Protein AF-A0A6G1SHB6-F1 (afdb_monomer_lite)

pLDDT: mean 79.44, std 20.03, range [20.59, 98.56]

Foldseek 3Di:
DDDDDADDPDDVPDDDDPPPPDQPDPPDDPPVLLVVLPADQDDQDPQLVVLADPCQLNDDDDPVLVVAFAEPAVFAKAFEDAPPDQQAFWIKWWADPDDQKIKIKIWGFQCLVSQDPPGSLLVQLLLNQFWFDFQVDIRFSGDCSCRRHQRHQDAQDKHWTWMWMFIAGQVQRDTPDIDTTTYIYHHHYYHYLVRLLVLCPPPPDDDNNSVTSVSLLSSLVNLVVVQLVLQAADFAALQQKHWDFDDDPDPDPDTPIDIDGDDDDSSNSSVVSVQQVVFQVLQVLLCVQPVQQRKFKAFDQFDPVLCPVLQLQLVVVVFGADSPASNSRRVSLVPSADPVDRCVSNLSRNSVVVSGDDMFIAGNNVDDCVVDQCHHRNRSHRTGFHQRRVRGGSRNSVSSQSVCVSVVNDPDDPLSVDRVSSRVSRVSSRSSVVSSVVSRVSSLQVVLLSVLVSVQKDKAKWFFSAADQFWTWIAGRSSSDIDIGGHPPPPQWDQDPVQRWIAGNVVRDIDHGGDMWIKMWHFAPDPVDDSVVRIDIATPVVHPDDPPPPPPPPDDPPCVVVVVPPDDDPPDPPPDDDDDDDDDDDDPPVVVVVVVPPPDDPDDDDFDWFAFFDWCCVPQVDPQAAEAEQWADDPPTITGRHTATWDDDPSRYIYGDDPAHQDADDAFFKFKWFFAADDLFWTFTHRSHRGTAIEGQQLAQPDDNVRGDDDDGGWIWTWGFHDGDPPDGTYTHQADPVRHNPVTTTDQPPHWDKDFAHLVLLSLVPRPVRCPVVVLCVVFPKDWDGGSRRIITIGDPDPVSRVVVRVVSRVVRVD

Structure (mmCIF, N/CA/C/O backbone):
data_AF-A0A6G1SHB6-F1
#
_entry.id   AF-A0A6G1SHB6-F1
#
loop_
_atom_site.group_PDB
_atom_site.id
_atom_site.type_symbol
_atom_site.label_atom_id
_atom_site.label_alt_id
_atom_site.label_comp_id
_atom_site.label_asym_id
_atom_site.label_entity_id
_atom_site.label_seq_id
_atom_site.pdbx_PDB_ins_code
_atom_site.Cartn_x
_atom_site.Cartn_y
_atom_site.Cartn_z
_atom_site.occupancy
_atom_site.B_iso_or_equiv
_atom_site.auth_seq_id
_atom_site.auth_comp_id
_atom_site.auth_asym_id
_atom_site.auth_atom_id
_atom_site.pdbx_PDB_model_num
ATOM 1 N N . MET A 1 1 ? -28.016 -12.610 -24.850 1.00 22.36 1 MET A N 1
ATOM 2 C CA . MET A 1 1 ? -28.457 -11.541 -23.929 1.00 22.36 1 MET A CA 1
ATOM 3 C C . MET A 1 1 ? -27.238 -10.740 -23.490 1.00 22.36 1 MET A C 1
ATOM 5 O O . MET A 1 1 ? -26.401 -11.293 -22.800 1.00 22.36 1 MET A O 1
ATOM 9 N N . PHE A 1 2 ? -27.152 -9.515 -24.027 1.00 29.95 2 PHE A N 1
ATOM 10 C CA . PHE A 1 2 ? -26.506 -8.260 -23.586 1.00 29.95 2 PHE A CA 1
ATOM 11 C C . PHE A 1 2 ? -25.174 -8.317 -22.794 1.00 29.95 2 PHE A C 1
ATOM 13 O O . PHE A 1 2 ? -25.086 -8.972 -21.771 1.00 29.95 2 PHE A O 1
ATOM 20 N N . ALA A 1 3 ? -24.106 -7.593 -23.167 1.00 20.59 3 ALA A N 1
ATOM 21 C CA . ALA A 1 3 ? -24.120 -6.174 -23.537 1.00 20.59 3 ALA A CA 1
ATOM 22 C C . ALA A 1 3 ? -23.032 -5.724 -24.549 1.00 20.59 3 ALA A C 1
ATOM 24 O O . ALA A 1 3 ? -21.844 -5.997 -24.399 1.00 20.59 3 ALA A O 1
ATOM 25 N N . TYR A 1 4 ? -23.500 -4.950 -25.534 1.00 28.19 4 TYR A N 1
ATOM 26 C CA . TYR A 1 4 ? -22.863 -3.845 -26.271 1.00 28.19 4 TYR A CA 1
ATOM 27 C C . TYR A 1 4 ? -21.490 -3.336 -25.771 1.00 28.19 4 TYR A C 1
ATOM 29 O O . TYR A 1 4 ? -21.369 -2.974 -24.602 1.00 28.19 4 TYR A O 1
ATOM 37 N N . ARG A 1 5 ? -20.548 -3.027 -26.689 1.00 23.38 5 ARG A N 1
ATOM 38 C CA . ARG A 1 5 ? -19.664 -1.843 -26.543 1.00 23.38 5 ARG A CA 1
ATOM 39 C C . ARG A 1 5 ? -19.134 -1.298 -27.884 1.00 23.38 5 ARG A C 1
ATOM 41 O O . ARG A 1 5 ? -18.305 -1.904 -28.548 1.00 23.38 5 ARG A O 1
ATOM 48 N N . LYS A 1 6 ? -19.644 -0.106 -28.227 1.00 24.00 6 LYS A N 1
ATOM 49 C CA . LYS A 1 6 ? -19.271 0.828 -29.310 1.00 24.00 6 LYS A CA 1
ATOM 50 C C . LYS A 1 6 ? -17.780 0.830 -29.676 1.00 24.00 6 LYS A C 1
ATOM 52 O O . LYS A 1 6 ? -16.946 1.088 -28.808 1.00 24.00 6 LYS A O 1
ATOM 57 N N . ILE A 1 7 ? -17.473 0.817 -30.975 1.00 22.59 7 ILE A N 1
ATOM 58 C CA . ILE A 1 7 ? -16.237 1.435 -31.464 1.00 22.59 7 ILE A CA 1
ATOM 59 C C . ILE A 1 7 ? -16.438 2.951 -31.459 1.00 22.59 7 ILE A C 1
ATOM 61 O O . ILE A 1 7 ? -17.245 3.501 -32.210 1.00 22.59 7 ILE A O 1
ATOM 65 N N . LYS A 1 8 ? -15.730 3.646 -30.564 1.00 23.69 8 LYS A N 1
ATOM 66 C CA . LYS A 1 8 ? -15.741 5.108 -30.525 1.00 23.69 8 LYS A CA 1
ATOM 67 C C . LYS A 1 8 ? -15.000 5.639 -31.758 1.00 23.69 8 LYS A C 1
ATOM 69 O O . LYS A 1 8 ? -13.787 5.481 -31.873 1.00 23.69 8 LYS A O 1
ATOM 74 N N . ARG A 1 9 ? -15.702 6.370 -32.634 1.00 25.06 9 ARG A N 1
ATOM 75 C CA . ARG A 1 9 ? -15.088 7.541 -33.279 1.00 25.06 9 ARG A CA 1
ATOM 76 C C . ARG A 1 9 ? -14.536 8.393 -32.136 1.00 25.06 9 ARG A C 1
ATOM 78 O O . ARG A 1 9 ? -15.309 8.863 -31.306 1.00 25.06 9 ARG A O 1
ATOM 85 N N . GLY A 1 10 ? -13.217 8.523 -32.042 1.00 27.28 10 GLY A N 1
ATOM 86 C CA . GLY A 1 10 ? -12.603 9.472 -31.124 1.00 27.28 10 GLY A CA 1
ATOM 87 C C . GLY A 1 10 ? -12.922 10.879 -31.607 1.00 27.28 10 GLY A C 1
ATOM 88 O O . GLY A 1 10 ? -12.192 11.435 -32.416 1.00 27.28 10 GLY A O 1
ATOM 89 N N . SER A 1 11 ? -14.041 11.439 -31.161 1.00 26.92 11 SER A N 1
ATOM 90 C CA . SER A 1 11 ? -14.197 12.886 -31.099 1.00 26.92 11 SER A CA 1
ATOM 91 C C . SER A 1 11 ? -13.245 13.401 -30.025 1.00 26.92 11 SER A C 1
ATOM 93 O O . SER A 1 11 ? -13.089 12.757 -28.985 1.00 26.92 11 SER A O 1
ATOM 95 N N . ILE A 1 12 ? -12.629 14.559 -30.241 1.00 31.47 12 ILE A N 1
ATOM 96 C CA . ILE A 1 12 ? -11.948 15.270 -29.162 1.00 31.47 12 ILE A CA 1
ATOM 97 C C . ILE A 1 12 ? -13.024 15.613 -28.120 1.00 31.47 12 ILE A C 1
ATOM 99 O O . ILE A 1 12 ? -13.829 16.511 -28.333 1.00 31.47 12 ILE A O 1
ATOM 103 N N . ILE A 1 13 ? -13.103 14.845 -27.028 1.00 34.28 13 ILE A N 1
ATOM 104 C CA . ILE A 1 13 ? -14.095 15.063 -25.955 1.00 34.28 13 ILE A CA 1
ATOM 105 C C . ILE A 1 13 ? -13.731 16.330 -25.166 1.00 34.28 13 ILE A C 1
ATOM 107 O O . ILE A 1 13 ? -14.595 16.993 -24.598 1.00 34.28 13 ILE A O 1
ATOM 111 N N . LYS A 1 14 ? -12.438 16.677 -25.140 1.00 31.16 14 LYS A N 1
ATOM 112 C CA . LYS A 1 14 ? -11.915 17.893 -24.524 1.00 31.16 14 LYS A CA 1
ATOM 113 C C . LYS A 1 14 ? -10.560 18.225 -25.154 1.00 31.16 14 LYS A C 1
ATOM 115 O O . LYS A 1 14 ? -9.653 17.400 -25.086 1.00 31.16 14 LYS A O 1
ATOM 120 N N . VAL A 1 15 ? -10.426 19.400 -25.769 1.00 31.56 15 VAL A N 1
ATOM 121 C CA . VAL A 1 15 ? -9.109 20.015 -25.999 1.00 31.56 15 VAL A CA 1
ATOM 122 C C . VAL A 1 15 ? -8.693 20.557 -24.637 1.00 31.56 15 VAL A C 1
ATOM 124 O O . VAL A 1 15 ? -9.449 21.306 -24.020 1.00 31.56 15 VAL A O 1
ATOM 127 N N . ARG A 1 16 ? -7.568 20.097 -24.103 1.00 36.78 16 ARG A N 1
ATOM 128 C CA . ARG A 1 16 ? -6.981 20.663 -22.889 1.00 36.78 16 ARG A CA 1
ATOM 129 C C . ARG A 1 16 ? -5.653 21.244 -23.306 1.00 36.78 16 ARG A C 1
ATOM 131 O O . ARG A 1 16 ? -4.830 20.522 -23.865 1.00 36.78 16 ARG A O 1
ATOM 138 N N . ASP A 1 17 ? -5.493 22.541 -23.107 1.00 30.30 17 ASP A N 1
ATOM 139 C CA . ASP A 1 17 ? -4.290 23.212 -23.551 1.00 30.30 17 ASP A CA 1
ATOM 140 C C . ASP A 1 17 ? -3.086 22.675 -22.772 1.00 30.30 17 ASP A C 1
ATOM 142 O O . ASP A 1 17 ? -3.015 22.781 -21.547 1.00 30.30 17 ASP A O 1
ATOM 146 N N . TYR A 1 18 ? -2.106 22.143 -23.502 1.00 33.66 18 TYR A N 1
ATOM 147 C CA . TYR A 1 18 ? -0.710 22.156 -23.075 1.00 33.66 18 TYR A CA 1
ATOM 148 C C . TYR A 1 18 ? -0.234 23.616 -23.151 1.00 33.66 18 TYR A C 1
ATOM 150 O O . TYR A 1 18 ? 0.566 23.981 -24.008 1.00 33.66 18 TYR A O 1
ATOM 158 N N . LEU A 1 19 ? -0.788 24.496 -22.314 1.00 28.86 19 LEU A N 1
ATOM 159 C CA . LEU A 1 19 ? -0.203 25.818 -22.144 1.00 28.86 19 LEU A CA 1
ATOM 160 C C . LEU A 1 19 ? 1.113 25.612 -21.382 1.00 28.86 19 LEU A C 1
ATOM 162 O O . LEU A 1 19 ? 1.079 25.043 -20.285 1.00 28.86 19 LEU A O 1
ATOM 166 N N . PRO A 1 20 ? 2.274 26.049 -21.905 1.00 32.50 20 PRO A N 1
ATOM 167 C CA . PRO A 1 20 ? 3.389 26.336 -21.018 1.00 32.50 20 PRO A CA 1
ATOM 168 C C . PRO A 1 20 ? 2.848 27.315 -19.974 1.00 32.50 20 PRO A C 1
ATOM 170 O O . PRO A 1 20 ? 2.208 28.305 -20.333 1.00 32.50 20 PRO A O 1
ATOM 173 N N . ALA A 1 21 ? 2.998 26.978 -18.692 1.00 34.44 21 ALA A N 1
ATOM 174 C CA . ALA A 1 21 ? 2.520 27.817 -17.605 1.00 34.44 21 ALA A CA 1
ATOM 175 C C . ALA A 1 21 ? 2.968 29.262 -17.866 1.00 34.44 21 ALA A C 1
ATOM 177 O O . ALA A 1 21 ? 4.160 29.523 -18.047 1.00 34.44 21 ALA A O 1
ATOM 178 N N . ASN A 1 22 ? 2.009 30.191 -17.928 1.00 29.34 22 ASN A N 1
ATOM 179 C CA . ASN A 1 22 ? 2.325 31.612 -17.892 1.00 29.34 22 ASN A CA 1
ATOM 180 C C . ASN A 1 22 ? 3.237 31.845 -16.682 1.00 29.34 22 ASN A C 1
ATOM 182 O O . ASN A 1 22 ? 2.966 31.303 -15.600 1.00 29.34 22 ASN A O 1
ATOM 186 N N . LYS A 1 23 ? 4.311 32.622 -16.881 1.00 31.80 23 LYS A N 1
ATOM 187 C CA . LYS A 1 23 ? 5.242 33.048 -15.826 1.00 31.80 23 LYS A CA 1
ATOM 188 C C . LYS A 1 23 ? 4.428 33.456 -14.591 1.00 31.80 23 LYS A C 1
ATOM 190 O O . LYS A 1 23 ? 3.696 34.440 -14.650 1.00 31.80 23 LYS A O 1
ATOM 195 N N . GLY A 1 24 ? 4.483 32.647 -13.530 1.00 30.73 24 GLY A N 1
ATOM 196 C CA . GLY A 1 24 ? 3.749 32.882 -12.279 1.00 30.73 24 GLY A CA 1
ATOM 197 C C . GLY A 1 24 ? 2.725 31.819 -11.846 1.00 30.73 24 GLY A C 1
ATOM 198 O O . GLY A 1 24 ? 2.168 31.956 -10.762 1.00 30.73 24 GLY A O 1
ATOM 199 N N . THR A 1 25 ? 2.471 30.745 -12.608 1.00 31.75 25 THR A N 1
ATOM 200 C CA . THR A 1 25 ? 1.607 29.633 -12.136 1.00 31.75 25 THR A CA 1
ATOM 201 C C . THR A 1 25 ? 2.433 28.426 -11.679 1.00 31.75 25 THR A C 1
ATOM 203 O O . THR A 1 25 ? 3.223 27.907 -12.462 1.00 31.75 25 THR A O 1
ATOM 206 N N . LYS A 1 26 ? 2.240 27.964 -10.426 1.00 36.59 26 LYS A N 1
ATOM 207 C CA . LYS A 1 26 ? 2.874 26.742 -9.877 1.00 36.59 26 LYS A CA 1
ATOM 208 C C . LYS A 1 26 ? 2.750 25.583 -10.881 1.00 36.59 26 LYS A C 1
ATOM 210 O O . LYS A 1 26 ? 1.653 25.356 -11.401 1.00 36.59 26 LYS A O 1
ATOM 215 N N . TYR A 1 27 ? 3.837 24.842 -11.127 1.00 42.31 27 TYR A N 1
ATOM 216 C CA . TYR A 1 27 ? 3.857 23.646 -11.983 1.00 42.31 27 TYR A CA 1
ATOM 217 C C . TYR A 1 27 ? 2.952 22.547 -11.396 1.00 42.31 27 TYR A C 1
ATOM 219 O O . TYR A 1 27 ? 3.409 21.654 -10.693 1.00 42.31 27 TYR A O 1
ATOM 227 N N . LYS A 1 28 ? 1.643 22.604 -11.655 1.00 39.66 28 LYS A N 1
ATOM 228 C CA . LYS A 1 28 ? 0.722 21.507 -11.331 1.00 39.66 28 LYS A CA 1
ATOM 229 C C . LYS A 1 28 ? 0.914 20.385 -12.344 1.00 39.66 28 LYS A C 1
ATOM 231 O O . LYS A 1 28 ? 0.965 20.660 -13.545 1.00 39.66 28 LYS A O 1
ATOM 236 N N . ILE A 1 29 ? 0.956 19.129 -11.885 1.00 44.31 29 ILE A N 1
ATOM 237 C CA . ILE A 1 29 ? 0.926 17.984 -12.804 1.00 44.31 29 ILE A CA 1
ATOM 238 C C . ILE A 1 29 ? -0.326 18.127 -13.691 1.00 44.31 29 ILE A C 1
ATOM 240 O O . ILE A 1 29 ? -1.421 18.343 -13.147 1.00 44.31 29 ILE A O 1
ATOM 244 N N . PRO A 1 30 ? -0.220 17.989 -15.030 1.00 46.19 30 PRO A N 1
ATOM 245 C CA . PRO A 1 30 ? -1.395 17.928 -15.886 1.00 46.19 30 PRO A CA 1
ATOM 246 C C . PRO A 1 30 ? -2.378 16.889 -15.338 1.00 46.19 30 PRO A C 1
ATO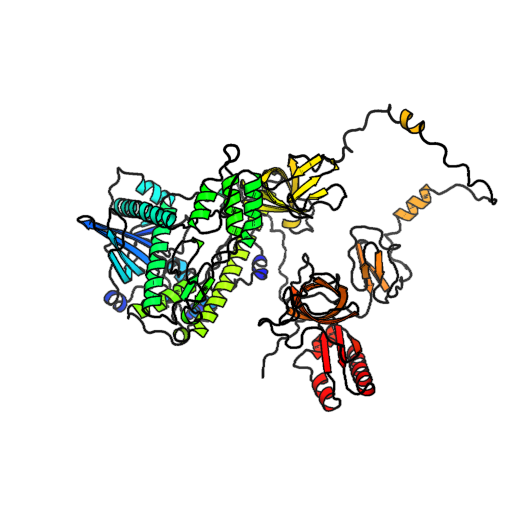M 248 O O . PRO A 1 30 ? -1.977 15.783 -14.972 1.00 46.19 30 PRO A O 1
ATOM 251 N N . LYS A 1 31 ? -3.681 17.201 -15.319 1.00 43.53 31 LYS A N 1
ATOM 252 C CA . LYS A 1 31 ? -4.747 16.236 -14.956 1.00 43.53 31 LYS A CA 1
ATOM 253 C C . LYS A 1 31 ? -4.716 14.951 -15.805 1.00 43.53 31 LYS A C 1
ATOM 255 O O . LYS A 1 31 ? -5.446 14.009 -15.532 1.00 43.53 31 LYS A O 1
ATOM 260 N N . ASP A 1 32 ? -3.885 14.924 -16.838 1.00 41.47 32 ASP A N 1
ATOM 261 C CA . ASP A 1 32 ? -3.752 13.834 -17.787 1.00 41.47 32 ASP A CA 1
ATOM 262 C C . ASP A 1 32 ? -2.776 12.735 -17.318 1.00 41.47 32 ASP A C 1
ATOM 264 O O . ASP A 1 32 ? -2.799 11.632 -17.854 1.00 41.47 32 ASP A O 1
ATOM 268 N N . PHE A 1 33 ? -1.966 12.989 -16.282 1.00 48.84 33 PHE A N 1
ATOM 269 C CA . PHE A 1 33 ? -0.944 12.053 -15.791 1.00 48.84 33 PHE A CA 1
ATOM 270 C C . PHE A 1 33 ? -1.508 10.765 -15.164 1.00 48.84 33 PHE A C 1
ATOM 272 O O . PHE A 1 33 ? -0.899 9.702 -15.255 1.00 48.84 33 PHE A O 1
ATOM 279 N N . ASN A 1 34 ? -2.690 10.842 -14.550 1.00 52.19 34 ASN A N 1
ATOM 280 C CA . ASN A 1 34 ? -3.306 9.721 -13.833 1.00 52.19 34 ASN A CA 1
ATOM 281 C C . ASN A 1 34 ? -4.289 8.896 -14.680 1.00 52.19 34 ASN A C 1
ATOM 283 O O . ASN A 1 34 ? -4.793 7.877 -14.204 1.00 52.19 34 ASN A O 1
ATOM 287 N N . LEU A 1 35 ? -4.532 9.287 -15.938 1.00 50.78 35 LEU A N 1
ATOM 288 C CA . LEU A 1 35 ? -5.426 8.563 -16.853 1.00 50.78 35 LEU A CA 1
ATOM 289 C C . LEU A 1 35 ? -4.886 7.170 -17.204 1.00 50.78 35 LEU A C 1
ATOM 291 O O . LEU A 1 35 ? -5.664 6.223 -17.296 1.00 50.78 35 LEU A O 1
ATOM 295 N N . ASP A 1 36 ? -3.564 7.027 -17.324 1.00 60.19 36 ASP A N 1
ATOM 296 C CA . ASP A 1 36 ? -2.921 5.740 -17.625 1.00 60.19 36 ASP A CA 1
ATOM 297 C C . ASP A 1 36 ? -3.006 4.747 -16.455 1.00 60.19 36 ASP A C 1
ATOM 299 O O . ASP A 1 36 ? -2.906 3.536 -16.653 1.00 60.19 36 ASP A O 1
ATOM 303 N N . SER A 1 37 ? -3.208 5.255 -15.234 1.00 70.56 37 SER A N 1
ATOM 304 C CA . SER A 1 37 ? -3.303 4.447 -14.014 1.00 70.56 37 SER A CA 1
ATOM 305 C C . SER A 1 37 ? -4.746 4.201 -13.562 1.00 70.56 37 SER A C 1
ATOM 307 O O . SER A 1 37 ? -4.930 3.645 -12.491 1.00 70.56 37 SER A O 1
ATOM 309 N N . ASP A 1 38 ? -5.770 4.601 -14.328 1.00 82.56 38 ASP A N 1
ATOM 310 C CA . ASP A 1 38 ? -7.192 4.422 -13.967 1.00 82.56 38 ASP A CA 1
ATOM 311 C C . ASP A 1 38 ? -7.524 4.872 -12.524 1.00 82.56 38 ASP A C 1
ATOM 313 O O . ASP A 1 38 ? -8.226 4.192 -11.773 1.00 82.56 38 ASP A O 1
ATOM 317 N N . VAL A 1 39 ? -6.966 6.009 -12.091 1.00 86.94 39 VAL A N 1
ATOM 318 C CA . VAL A 1 39 ? -7.259 6.584 -10.770 1.00 86.94 39 VAL A CA 1
ATOM 319 C C . VAL A 1 39 ? -8.448 7.546 -10.896 1.00 86.94 39 VAL A C 1
ATOM 321 O O . VAL A 1 39 ? -8.358 8.525 -11.642 1.00 86.94 39 VAL A O 1
ATOM 324 N N . PRO A 1 40 ? -9.568 7.316 -10.185 1.00 86.38 40 PRO A N 1
ATOM 325 C CA . PRO A 1 40 ? -10.713 8.221 -10.212 1.00 86.38 40 PRO A CA 1
ATOM 326 C C . PRO A 1 40 ? -10.386 9.542 -9.497 1.00 86.38 40 PRO A C 1
ATOM 328 O O . PRO A 1 40 ? -10.294 9.600 -8.277 1.00 86.38 40 PRO A O 1
ATOM 331 N N . GLU A 1 41 ? -10.233 10.624 -10.264 1.00 84.00 41 GLU A N 1
ATOM 332 C CA . GLU A 1 41 ? -9.937 11.969 -9.730 1.00 84.00 41 GLU A CA 1
ATOM 333 C C . GLU A 1 41 ? -11.159 12.893 -9.648 1.00 84.00 41 GLU A C 1
ATOM 335 O O . GLU A 1 41 ? -11.037 14.087 -9.368 1.00 84.00 41 GLU A O 1
ATOM 340 N N . GLN A 1 42 ? -12.335 12.382 -10.005 1.00 85.88 42 GLN A N 1
ATOM 341 C CA . GLN A 1 42 ? -13.543 13.194 -10.073 1.00 85.88 42 GLN A CA 1
ATOM 342 C C . GLN A 1 42 ? -13.938 13.656 -8.667 1.00 85.88 42 GLN A C 1
ATOM 344 O O . GLN A 1 42 ? -13.747 12.944 -7.677 1.00 85.88 42 GLN A O 1
ATOM 349 N N . SER A 1 43 ? -14.491 14.863 -8.578 1.00 91.44 43 SER A N 1
ATOM 350 C CA . SER A 1 43 ? -15.131 15.323 -7.349 1.00 91.44 43 SER A CA 1
ATOM 351 C C . SER A 1 43 ? -16.262 14.367 -6.967 1.00 91.44 43 SER A C 1
ATOM 353 O O . SER A 1 43 ? -16.890 13.770 -7.841 1.00 91.44 43 SER A O 1
ATOM 355 N N . PHE A 1 44 ? -16.508 14.221 -5.667 1.00 94.19 44 PHE A N 1
ATOM 356 C CA . PHE A 1 44 ? -17.614 13.408 -5.166 1.00 94.19 44 PHE A CA 1
ATOM 357 C C . PHE A 1 44 ? -18.951 13.928 -5.716 1.00 94.19 44 PHE A C 1
ATOM 359 O O . PHE A 1 44 ? -19.153 15.141 -5.797 1.00 94.19 44 PHE A O 1
ATOM 366 N N . SER A 1 45 ? -19.839 13.015 -6.118 1.00 95.44 45 SER A N 1
ATOM 367 C CA . SER A 1 45 ? -21.169 13.363 -6.627 1.00 95.44 45 SER A CA 1
ATOM 368 C C . SER A 1 45 ? -22.067 13.914 -5.517 1.00 95.44 45 SER A C 1
ATOM 370 O O . SER A 1 45 ? -21.823 13.687 -4.331 1.00 95.44 45 SER A O 1
ATOM 372 N N . GLU A 1 46 ? -23.145 14.604 -5.895 1.00 95.00 46 GLU A N 1
ATOM 373 C CA . GLU A 1 46 ? -24.138 15.099 -4.932 1.00 95.00 46 GLU A CA 1
ATOM 374 C C . GLU A 1 46 ? -24.749 13.956 -4.107 1.00 95.00 46 GLU A C 1
ATOM 376 O O . GLU A 1 46 ? -24.871 14.084 -2.894 1.00 95.00 46 GLU A O 1
ATOM 381 N N . GLU A 1 47 ? -25.018 12.800 -4.724 1.00 95.38 47 GLU A N 1
ATOM 382 C CA . GLU A 1 47 ? -25.521 11.597 -4.040 1.00 95.38 47 GLU A CA 1
ATOM 383 C C . GLU A 1 47 ? -24.587 11.125 -2.914 1.00 95.38 47 GLU A C 1
ATOM 385 O O . GLU A 1 47 ? -25.042 10.755 -1.830 1.00 95.38 47 GLU A O 1
ATOM 390 N N . VAL A 1 48 ? -23.270 11.180 -3.145 1.00 95.44 48 VAL A N 1
ATOM 391 C CA . VAL A 1 48 ? -22.261 10.851 -2.130 1.00 95.44 48 VAL A CA 1
ATOM 392 C C . VAL A 1 48 ? -22.262 11.893 -1.013 1.00 95.44 48 VAL A C 1
ATOM 394 O O . VAL A 1 48 ? -22.230 11.536 0.164 1.00 95.44 48 VAL A O 1
ATOM 397 N N . LEU A 1 49 ? -22.324 13.180 -1.359 1.00 94.75 49 LEU A N 1
ATOM 398 C CA . LEU A 1 49 ? -22.339 14.265 -0.375 1.00 94.75 49 LEU A CA 1
ATOM 399 C C . LEU A 1 49 ? -23.616 14.256 0.480 1.00 94.75 49 LEU A C 1
ATOM 401 O O . LEU A 1 49 ? -23.549 14.574 1.664 1.00 94.75 49 LEU A O 1
ATOM 405 N N . CYS A 1 50 ? -24.753 13.822 -0.068 1.00 94.81 50 CYS A N 1
ATOM 406 C CA . CYS A 1 50 ? -26.005 13.654 0.675 1.00 94.81 50 CYS A CA 1
ATOM 407 C C . CYS A 1 50 ? -25.946 12.553 1.746 1.00 94.81 50 CYS A C 1
ATOM 409 O O . CYS A 1 50 ? -26.784 12.550 2.646 1.00 94.81 50 CYS A O 1
ATOM 411 N N . CYS A 1 51 ? -24.974 11.635 1.674 1.00 94.44 51 CYS A N 1
ATOM 412 C CA . CYS A 1 51 ? -24.749 10.618 2.705 1.00 94.44 51 CYS A CA 1
ATOM 413 C C . CYS A 1 51 ? -24.005 11.171 3.936 1.00 94.44 51 CYS A C 1
ATOM 415 O O . CYS A 1 51 ? -23.906 10.481 4.950 1.00 94.44 51 CYS A O 1
ATOM 417 N N . LEU A 1 52 ? -23.442 12.382 3.855 1.00 95.12 52 LEU A N 1
ATOM 418 C CA . LEU A 1 52 ? -22.702 12.999 4.954 1.00 95.12 52 LEU A CA 1
ATOM 419 C C . LEU A 1 52 ? -23.647 13.522 6.050 1.00 95.12 52 LEU A C 1
ATOM 421 O O . LEU A 1 52 ? -24.797 13.868 5.761 1.00 95.12 52 LEU A O 1
ATOM 425 N N . PRO A 1 53 ? -23.173 13.640 7.305 1.00 93.69 53 PRO A N 1
ATOM 426 C CA . PRO A 1 53 ? -23.955 14.258 8.370 1.00 93.69 53 PRO A CA 1
ATOM 427 C C . PRO A 1 53 ? -24.384 15.682 7.997 1.00 93.69 53 PRO A C 1
ATOM 429 O O . PRO A 1 53 ? -23.558 16.499 7.579 1.00 93.69 53 PRO A O 1
ATOM 432 N N . LYS A 1 54 ? -25.675 15.991 8.165 1.00 91.25 54 LYS A N 1
ATOM 433 C CA . LYS A 1 54 ? -26.268 17.281 7.763 1.00 91.25 54 LYS A CA 1
ATOM 434 C C . LYS A 1 54 ? -25.687 18.458 8.543 1.00 91.25 54 LYS A C 1
ATOM 436 O O . LYS A 1 54 ? -25.631 19.572 8.036 1.00 91.25 54 LYS A O 1
ATOM 441 N N . GLU A 1 55 ? -25.244 18.199 9.766 1.00 90.19 55 GLU A N 1
ATOM 442 C CA . GLU A 1 55 ? -24.598 19.154 10.662 1.00 90.19 55 GLU A CA 1
ATOM 443 C C . GLU A 1 55 ? -23.204 19.570 10.166 1.00 90.19 55 GLU A C 1
ATOM 445 O O . GLU A 1 55 ? -22.631 20.549 10.652 1.00 90.19 55 GLU A O 1
ATOM 450 N N . GLY A 1 56 ? -22.639 18.842 9.197 1.00 91.62 56 GLY A N 1
ATOM 451 C CA . GLY A 1 56 ? -21.333 19.134 8.630 1.00 91.62 56 GLY A CA 1
ATOM 452 C C . GLY A 1 56 ? -20.241 19.102 9.698 1.00 91.62 56 GLY A C 1
ATOM 453 O O . GLY A 1 56 ? -20.075 18.125 10.426 1.00 91.62 56 GLY A O 1
ATOM 454 N N . GLN A 1 57 ? -19.493 20.199 9.817 1.00 88.25 57 GLN A N 1
ATOM 455 C CA . GLN A 1 57 ? -18.425 20.333 10.813 1.00 88.25 57 GLN A CA 1
ATOM 456 C C . GLN A 1 57 ? -18.940 20.457 12.256 1.00 88.25 57 GLN A C 1
ATOM 458 O O . GLN A 1 57 ? -18.167 20.236 13.188 1.00 88.25 57 GLN A O 1
ATOM 463 N N . ASN A 1 58 ? -20.222 20.791 12.440 1.00 90.19 58 ASN A N 1
ATOM 464 C CA . ASN A 1 58 ? -20.849 20.964 13.752 1.00 90.19 58 ASN A CA 1
ATOM 465 C C . ASN A 1 58 ? -21.427 19.658 14.311 1.00 90.19 58 ASN A C 1
ATOM 467 O O . ASN A 1 58 ? -22.103 19.683 15.338 1.00 90.19 58 ASN A O 1
ATOM 471 N N . TRP A 1 59 ? -21.194 18.528 13.638 1.00 93.81 59 TRP A N 1
ATOM 472 C CA . TRP A 1 59 ? -21.649 17.227 14.104 1.00 93.81 59 TRP A CA 1
ATOM 473 C C . TRP A 1 59 ? -21.093 16.910 15.500 1.00 93.81 59 TRP A C 1
ATOM 475 O O . TRP A 1 59 ? -19.904 17.097 15.777 1.00 93.81 59 TRP A O 1
ATOM 485 N N . GLN A 1 60 ? -21.966 16.413 16.374 1.00 91.88 60 GLN A N 1
ATOM 486 C CA . GLN A 1 60 ? -21.634 15.991 17.732 1.00 91.88 60 GLN A CA 1
ATOM 487 C C . GLN A 1 60 ? -21.996 14.523 17.925 1.00 91.88 60 GLN A C 1
ATOM 489 O O . GLN A 1 60 ? -22.919 14.014 17.291 1.00 91.88 60 GLN A O 1
ATOM 494 N N . ILE A 1 61 ? -21.280 13.856 18.831 1.00 93.94 61 ILE A N 1
ATOM 495 C CA . ILE A 1 61 ? -21.520 12.446 19.133 1.00 93.94 61 ILE A CA 1
ATOM 496 C C . ILE A 1 61 ? -22.916 12.294 19.759 1.00 93.94 61 ILE A C 1
ATOM 498 O O . ILE A 1 61 ? -23.172 12.893 20.806 1.00 93.94 61 ILE A O 1
ATOM 502 N N . PRO A 1 62 ? -23.810 11.479 19.171 1.00 93.81 62 PRO A N 1
ATOM 503 C CA . PRO A 1 62 ? -25.136 11.249 19.729 1.00 93.81 62 PRO A CA 1
ATOM 504 C C . PRO A 1 62 ? -25.098 10.571 21.105 1.00 93.81 62 PRO A C 1
ATOM 506 O O . PRO A 1 62 ? -24.254 9.714 21.371 1.00 93.81 62 PRO A O 1
ATOM 509 N N . GLU A 1 63 ? -26.084 10.861 21.960 1.00 93.00 63 GLU A N 1
ATOM 510 C CA . GLU A 1 63 ? -26.161 10.292 23.317 1.00 93.00 63 GLU A CA 1
ATOM 511 C C . GLU A 1 63 ? -26.210 8.760 23.364 1.00 93.00 63 GLU A C 1
ATOM 513 O O . GLU A 1 63 ? -25.701 8.151 24.304 1.00 93.00 63 GLU A O 1
ATOM 518 N N . HIS A 1 64 ? -26.826 8.116 22.371 1.00 92.25 64 HIS A N 1
ATOM 519 C CA . HIS A 1 64 ? -26.886 6.655 22.328 1.00 92.25 64 HIS A CA 1
ATOM 520 C C . HIS A 1 64 ? -25.500 6.036 22.090 1.00 92.25 64 HIS A C 1
ATOM 522 O O . HIS A 1 64 ? -25.187 5.019 22.704 1.00 92.25 64 HIS A O 1
ATOM 528 N N . GLU A 1 65 ? -24.646 6.677 21.283 1.00 92.19 65 GLU A N 1
ATOM 529 C CA . GLU A 1 65 ? -23.260 6.242 21.066 1.00 92.19 65 GLU A CA 1
ATOM 530 C C . GLU A 1 65 ? -22.405 6.462 22.320 1.00 92.19 65 GLU A C 1
ATOM 532 O O . GLU A 1 65 ? -21.563 5.626 22.639 1.00 92.19 65 GLU A O 1
ATOM 537 N N . LEU A 1 66 ? -22.656 7.542 23.074 1.00 90.81 66 LEU A N 1
ATOM 538 C CA . LEU A 1 66 ? -22.005 7.790 24.369 1.00 90.81 66 LEU A CA 1
ATOM 539 C C . LEU A 1 66 ? -22.312 6.696 25.403 1.00 90.81 66 LEU A C 1
ATOM 541 O O . LEU A 1 66 ? -21.480 6.428 26.265 1.00 90.81 66 LEU A O 1
ATOM 545 N N . LYS A 1 67 ? -23.492 6.069 25.321 1.00 90.81 67 LYS A N 1
ATOM 546 C CA . LYS A 1 67 ? -23.914 4.991 26.231 1.00 90.81 67 LYS A CA 1
ATOM 547 C C . LYS A 1 67 ? -23.450 3.604 25.782 1.00 90.81 67 LYS A C 1
ATOM 549 O O . LYS A 1 67 ? -23.186 2.763 26.636 1.00 90.81 67 LYS A O 1
ATOM 554 N N . SER A 1 68 ? -23.396 3.338 24.476 1.00 92.56 68 SER A N 1
ATOM 555 C CA . SER A 1 68 ? -23.066 2.008 23.944 1.00 92.56 68 SER A CA 1
ATOM 556 C C . SER A 1 68 ? -21.560 1.740 23.863 1.00 92.56 68 SER A C 1
ATOM 558 O O . SER A 1 68 ? -21.130 0.590 23.969 1.00 92.56 68 SER A O 1
ATOM 560 N N . ARG A 1 69 ? -20.749 2.785 23.668 1.00 95.69 69 ARG A N 1
ATOM 561 C CA . ARG A 1 69 ? -19.302 2.670 23.450 1.00 95.69 69 ARG A CA 1
ATOM 562 C C . ARG A 1 69 ? -18.505 2.708 24.744 1.00 95.69 69 ARG A C 1
ATOM 564 O O . ARG A 1 69 ? -18.894 3.320 25.733 1.00 95.69 69 ARG A O 1
ATOM 571 N N . LEU A 1 70 ? -17.318 2.109 24.698 1.00 96.69 70 LEU A N 1
ATOM 572 C CA . LEU A 1 70 ? -16.338 2.213 25.773 1.00 96.69 70 LEU A CA 1
ATOM 573 C C . LEU A 1 70 ? -15.775 3.642 25.857 1.00 96.69 70 LEU A C 1
ATOM 575 O O . LEU A 1 70 ? -15.118 4.107 24.924 1.00 96.69 70 LEU A O 1
ATOM 579 N N . ASP A 1 71 ? -15.994 4.325 26.978 1.00 97.50 71 ASP A N 1
ATOM 580 C CA . ASP A 1 71 ? -15.447 5.664 27.211 1.00 97.50 71 ASP A CA 1
ATOM 581 C C . ASP A 1 71 ? -13.979 5.597 27.663 1.00 97.50 71 ASP A C 1
ATOM 583 O O . ASP A 1 71 ? -13.660 5.077 28.734 1.00 97.50 71 ASP A O 1
ATOM 587 N N . LEU A 1 72 ? -13.082 6.136 26.836 1.00 97.62 72 LEU A N 1
ATOM 588 C CA . LEU A 1 72 ? -11.640 6.208 27.078 1.00 97.62 72 LEU A CA 1
ATOM 589 C C . LEU A 1 72 ? -11.130 7.658 27.089 1.00 97.62 72 LEU A C 1
ATOM 591 O O . LEU A 1 72 ? -9.926 7.899 27.015 1.00 97.62 72 LEU A O 1
ATOM 595 N N . ARG A 1 73 ? -12.011 8.658 27.203 1.00 96.75 73 ARG A N 1
ATOM 596 C CA . ARG A 1 73 ? -11.631 10.084 27.124 1.00 96.75 73 ARG A CA 1
ATOM 597 C C . ARG A 1 73 ? -10.713 10.554 28.256 1.00 96.75 73 ARG A C 1
ATOM 599 O O . ARG A 1 73 ? -10.019 11.565 28.109 1.00 96.75 73 ARG A O 1
ATOM 606 N N . SER A 1 74 ? -10.696 9.832 29.376 1.00 96.06 74 SER A N 1
ATOM 607 C CA . SER A 1 74 ? -9.807 10.076 30.518 1.00 96.06 74 SER A CA 1
ATOM 608 C C . SER A 1 74 ? -8.382 9.542 30.317 1.00 96.06 74 SER A C 1
ATOM 610 O O . SER A 1 74 ? -7.494 9.880 31.098 1.00 96.06 74 SER A O 1
ATOM 612 N N . TYR A 1 75 ? -8.141 8.728 29.284 1.00 96.75 75 TYR A N 1
ATOM 613 C CA . TYR A 1 75 ? -6.840 8.117 29.031 1.00 96.75 75 TYR A CA 1
ATOM 614 C C . TYR A 1 75 ? -5.862 9.113 28.397 1.00 96.75 75 TYR A C 1
ATOM 616 O O . TYR A 1 75 ? -6.239 10.050 27.689 1.00 96.75 75 TYR A O 1
ATOM 624 N N . ASN A 1 76 ? -4.570 8.885 28.642 1.00 96.00 76 ASN A N 1
ATOM 625 C CA . ASN A 1 76 ? -3.476 9.674 28.078 1.00 96.00 76 ASN A CA 1
ATOM 626 C C . ASN A 1 76 ? -3.106 9.141 26.688 1.00 96.00 76 ASN A C 1
ATOM 628 O O . ASN A 1 76 ? -2.087 8.474 26.517 1.00 96.00 76 ASN A O 1
ATOM 632 N N . ILE A 1 77 ? -3.987 9.407 25.727 1.00 97.75 77 ILE A N 1
ATOM 633 C CA . ILE A 1 77 ? -3.864 8.978 24.332 1.00 97.75 77 ILE A CA 1
ATOM 634 C C . ILE A 1 77 ? -3.149 10.067 23.521 1.00 97.75 77 ILE A C 1
ATOM 636 O O . ILE A 1 77 ? -3.445 11.250 23.693 1.00 97.75 77 ILE A O 1
ATOM 640 N N . CYS A 1 78 ? -2.248 9.684 22.619 1.00 96.75 78 CYS A N 1
ATOM 641 C CA . CYS A 1 78 ? -1.642 10.585 21.634 1.00 96.75 78 CYS A CA 1
ATOM 642 C C . CYS A 1 78 ? -1.547 9.925 20.255 1.00 96.75 78 CYS A C 1
ATOM 644 O O . CYS A 1 78 ? -1.419 8.704 20.168 1.00 96.75 78 CYS A O 1
ATOM 646 N N . SER A 1 79 ? -1.564 10.728 19.192 1.00 96.12 79 SER A N 1
ATOM 647 C CA . SER A 1 79 ? -1.238 10.280 17.832 1.00 96.12 79 SER A CA 1
ATOM 648 C C . SER A 1 79 ? 0.184 10.698 17.453 1.00 96.12 79 SER A C 1
ATOM 650 O O . SER A 1 79 ? 0.715 11.681 17.987 1.00 96.12 79 SER A O 1
ATOM 652 N N . VAL A 1 80 ? 0.820 9.924 16.570 1.00 94.81 80 VAL A N 1
ATOM 653 C CA . VAL A 1 80 ? 2.167 10.209 16.067 1.00 94.81 80 VAL A CA 1
ATOM 654 C C . VAL A 1 80 ? 2.201 10.029 14.554 1.00 94.81 80 VAL A C 1
ATOM 656 O O . VAL A 1 80 ? 2.216 8.908 14.047 1.00 94.81 80 VAL A O 1
ATOM 659 N N . ASP A 1 81 ? 2.303 11.145 13.843 1.00 92.81 81 ASP A N 1
ATOM 660 C CA . ASP A 1 81 ? 2.078 11.216 12.404 1.00 92.81 81 ASP A CA 1
ATOM 661 C C . ASP A 1 81 ? 3.218 11.946 11.671 1.00 92.81 81 ASP A C 1
ATOM 663 O O . ASP A 1 81 ? 4.031 12.650 12.280 1.00 92.81 81 ASP A O 1
ATOM 667 N N . PRO A 1 82 ? 3.318 11.819 10.334 1.00 87.81 82 PRO A N 1
ATOM 668 C CA . PRO A 1 82 ? 4.174 12.695 9.545 1.00 87.81 82 PRO A CA 1
ATOM 669 C C . PRO A 1 82 ? 3.769 14.177 9.683 1.00 87.81 82 PRO A C 1
ATOM 671 O O . PRO A 1 82 ? 2.589 14.478 9.874 1.00 87.81 82 PRO A O 1
ATOM 674 N N . PRO A 1 83 ? 4.707 15.123 9.491 1.00 84.38 83 PRO A N 1
ATOM 675 C CA . PRO A 1 83 ? 4.371 16.545 9.461 1.00 84.38 83 PRO A CA 1
ATOM 676 C C . PRO A 1 83 ? 3.342 16.845 8.360 1.00 84.38 83 PRO A C 1
ATOM 678 O O . PRO A 1 83 ? 3.458 16.336 7.243 1.00 84.38 83 PRO A O 1
ATOM 681 N N . GLY A 1 84 ? 2.337 17.666 8.682 1.00 81.19 84 GLY A N 1
ATOM 682 C CA . GLY A 1 84 ? 1.265 18.054 7.756 1.00 81.19 84 GLY A CA 1
ATOM 683 C C . GLY A 1 84 ? 0.166 17.003 7.538 1.00 81.19 84 GLY A C 1
ATOM 684 O O . GLY A 1 84 ? -0.673 17.189 6.658 1.00 81.19 84 GLY A O 1
ATOM 685 N N . CYS A 1 85 ? 0.151 15.909 8.310 1.00 85.38 85 CYS A N 1
ATOM 686 C CA . CYS A 1 85 ? -0.926 14.919 8.265 1.00 85.38 85 CYS A CA 1
ATOM 687 C C . CYS A 1 85 ? -2.263 15.537 8.709 1.00 85.38 85 CYS A C 1
ATOM 689 O O . CYS A 1 85 ? -2.332 16.205 9.740 1.00 85.38 85 CYS A O 1
ATOM 691 N N . THR A 1 86 ? -3.322 15.312 7.930 1.00 85.75 86 THR A N 1
ATOM 692 C CA . THR A 1 86 ? -4.696 15.749 8.258 1.00 85.75 86 THR A CA 1
ATOM 693 C C . THR A 1 86 ? -5.637 14.568 8.493 1.00 85.75 86 THR A C 1
ATOM 695 O O . THR A 1 86 ? -6.592 14.682 9.259 1.00 85.75 86 THR A O 1
ATOM 698 N N . ASP A 1 87 ? -5.337 13.422 7.886 1.00 89.44 87 ASP A N 1
ATOM 699 C CA . ASP A 1 87 ? -6.034 12.142 7.972 1.00 89.44 87 ASP A CA 1
ATOM 700 C C . ASP A 1 87 ? -5.418 11.235 9.052 1.00 89.44 87 ASP A C 1
ATOM 702 O O . ASP A 1 87 ? -4.821 10.206 8.747 1.00 89.44 87 ASP A O 1
ATOM 706 N N . ILE A 1 88 ? -5.545 11.628 10.325 1.00 93.44 88 ILE A N 1
ATOM 707 C CA . ILE A 1 88 ? -4.999 10.877 11.465 1.00 93.44 88 ILE A CA 1
ATOM 708 C C . ILE A 1 88 ? -5.904 9.676 11.759 1.00 93.44 88 ILE A C 1
ATOM 710 O O . ILE A 1 88 ? -6.983 9.824 12.341 1.00 93.44 88 ILE A O 1
ATOM 714 N N . ASP A 1 89 ? -5.459 8.489 11.347 1.00 94.44 89 ASP A N 1
ATOM 715 C CA . ASP A 1 89 ? -6.177 7.226 11.538 1.00 94.44 89 ASP A CA 1
ATOM 716 C C . ASP A 1 89 ? -5.974 6.634 12.938 1.00 94.44 89 ASP A C 1
ATOM 718 O O . ASP A 1 89 ? -6.904 6.036 13.479 1.00 94.44 89 ASP A O 1
ATOM 722 N N . ASP A 1 90 ? -4.771 6.750 13.506 1.00 96.00 90 ASP A N 1
ATOM 723 C CA . ASP A 1 90 ? -4.355 5.990 14.682 1.00 96.00 90 ASP A CA 1
ATOM 724 C C . ASP A 1 90 ? -3.927 6.854 15.873 1.00 96.00 90 ASP A C 1
ATOM 726 O O . ASP A 1 90 ? -3.358 7.937 15.752 1.00 96.00 90 ASP A O 1
ATOM 730 N N . ALA A 1 91 ? -4.221 6.347 17.066 1.00 97.69 91 ALA A N 1
ATOM 731 C CA . ALA A 1 91 ? -3.759 6.900 18.324 1.00 97.69 91 ALA A CA 1
ATOM 732 C C . ALA A 1 91 ? -3.391 5.777 19.298 1.00 97.69 91 ALA A C 1
ATOM 734 O O . ALA A 1 91 ? -3.941 4.675 19.254 1.00 97.69 91 ALA A O 1
ATOM 735 N N . LEU A 1 92 ? -2.450 6.059 20.192 1.00 98.12 92 LEU A N 1
ATOM 736 C CA . LEU A 1 92 ? -1.810 5.073 21.054 1.00 98.12 92 LEU A CA 1
ATOM 737 C C . LEU A 1 92 ? -1.880 5.504 22.517 1.00 98.12 92 LEU A C 1
ATOM 739 O O . LEU A 1 92 ? -1.813 6.695 22.833 1.00 98.12 92 LEU A O 1
ATOM 743 N N . HIS A 1 93 ? -1.943 4.528 23.419 1.00 97.94 93 HIS A N 1
ATOM 744 C CA . HIS A 1 93 ? -1.653 4.758 24.831 1.00 97.94 93 HIS A CA 1
ATOM 745 C C . HIS A 1 93 ? -0.902 3.590 25.462 1.00 97.94 93 HIS A C 1
ATOM 747 O O . HIS A 1 93 ? -1.045 2.438 25.053 1.00 97.94 93 HIS A O 1
ATOM 753 N N . TYR A 1 94 ? -0.171 3.908 26.525 1.00 97.88 94 TYR A N 1
ATOM 754 C CA . TYR A 1 94 ? 0.377 2.964 27.483 1.00 97.88 94 TYR A CA 1
ATOM 755 C C . TYR A 1 94 ? -0.033 3.377 28.893 1.00 97.88 94 TYR A C 1
ATOM 757 O O . TYR A 1 94 ? 0.040 4.552 29.272 1.00 97.88 94 TYR A O 1
ATOM 765 N N . LYS A 1 95 ? -0.451 2.394 29.683 1.00 96.50 95 LYS A N 1
ATOM 766 C CA . LYS A 1 95 ? -0.839 2.562 31.076 1.00 96.50 95 LYS A CA 1
ATOM 767 C C . LYS A 1 95 ? -0.229 1.447 31.910 1.00 96.50 95 LYS A C 1
ATOM 769 O O . LYS A 1 95 ? -0.431 0.264 31.662 1.00 96.50 95 LYS A O 1
ATOM 774 N N . ASP A 1 96 ? 0.511 1.836 32.935 1.00 94.94 96 ASP A N 1
ATOM 775 C CA . ASP A 1 96 ? 1.039 0.893 33.911 1.00 94.94 96 ASP A CA 1
ATOM 776 C C . ASP A 1 96 ? -0.096 0.411 34.836 1.00 94.94 96 ASP A C 1
ATOM 778 O O . ASP A 1 96 ? -0.805 1.237 35.416 1.00 94.94 96 ASP A O 1
ATOM 782 N N . LEU A 1 97 ? -0.287 -0.909 34.958 1.00 94.75 97 LEU A N 1
ATOM 783 C CA . LEU A 1 97 ? -1.297 -1.519 35.834 1.00 94.75 97 LEU A CA 1
ATOM 784 C C . LEU A 1 97 ? -0.719 -2.016 37.174 1.00 94.75 97 LEU A C 1
ATOM 786 O O . LEU A 1 97 ? -1.456 -2.557 37.996 1.00 94.75 97 LEU A O 1
ATOM 790 N N . GLY A 1 98 ? 0.577 -1.818 37.417 1.00 89.44 98 GLY A N 1
ATOM 791 C CA . GLY A 1 98 ? 1.300 -2.342 38.574 1.00 89.44 98 GLY A CA 1
ATOM 792 C C . GLY A 1 98 ? 1.928 -3.720 38.327 1.00 89.44 98 GLY A C 1
ATOM 793 O O . GLY A 1 98 ? 1.541 -4.473 37.433 1.00 89.44 98 GLY A O 1
ATOM 794 N N . GLY A 1 99 ? 2.958 -4.048 39.115 1.00 91.44 99 GLY A N 1
ATOM 795 C CA . GLY A 1 99 ? 3.738 -5.278 38.938 1.00 91.44 99 GLY A CA 1
ATOM 796 C C . GLY A 1 99 ? 4.418 -5.352 37.563 1.00 91.44 99 GLY A C 1
ATOM 797 O O . GLY A 1 99 ? 4.899 -4.341 37.045 1.00 91.44 99 GLY A O 1
ATOM 798 N N . ASN A 1 100 ? 4.434 -6.545 36.961 1.00 94.50 100 ASN A N 1
ATOM 799 C CA . ASN A 1 100 ? 4.971 -6.790 35.614 1.00 94.50 100 ASN A CA 1
ATOM 800 C C . ASN A 1 100 ? 3.895 -6.702 34.512 1.00 94.50 100 ASN A C 1
ATOM 802 O O . ASN A 1 100 ? 4.057 -7.297 33.452 1.00 94.50 100 ASN A O 1
ATOM 806 N N . VAL A 1 101 ? 2.775 -6.008 34.748 1.00 97.06 101 VAL A N 1
ATOM 807 C CA . VAL A 1 101 ? 1.658 -5.927 33.792 1.00 97.06 101 VAL A CA 1
ATOM 808 C C . VAL A 1 101 ? 1.406 -4.479 33.386 1.00 97.06 101 VAL A C 1
ATOM 810 O O . VAL A 1 101 ? 1.410 -3.562 34.207 1.00 97.06 101 VAL A O 1
ATOM 813 N N . CYS A 1 102 ? 1.186 -4.271 32.096 1.00 97.50 102 CYS A N 1
ATOM 814 C CA . CYS A 1 102 ? 0.789 -2.997 31.517 1.00 97.50 102 CYS A CA 1
ATOM 815 C C . CYS A 1 102 ? -0.402 -3.186 30.577 1.00 97.50 102 CYS A C 1
ATOM 817 O O . CYS A 1 102 ? -0.675 -4.290 30.105 1.00 97.50 102 CYS A O 1
ATOM 819 N N . GLU A 1 103 ? -1.106 -2.094 30.322 1.00 98.12 103 GLU A N 1
ATOM 820 C CA . GLU A 1 103 ? -2.158 -1.990 29.326 1.00 98.12 103 GLU A CA 1
ATOM 821 C C . GLU A 1 103 ? -1.666 -1.114 28.177 1.00 98.12 103 GLU A C 1
ATOM 823 O O . GLU A 1 103 ? -1.115 -0.031 28.392 1.00 98.12 103 GLU A O 1
ATOM 828 N N . VAL A 1 104 ? -1.852 -1.599 26.956 1.00 98.31 104 VAL A N 1
ATOM 829 C CA . VAL A 1 104 ? -1.525 -0.877 25.729 1.00 98.31 104 VAL A CA 1
ATOM 830 C C . VAL A 1 104 ? -2.762 -0.836 24.856 1.00 98.31 104 VAL A C 1
ATOM 832 O O . VAL A 1 104 ? -3.421 -1.858 24.677 1.00 98.31 104 VAL A O 1
ATOM 835 N N . GLY A 1 105 ? -3.068 0.322 24.281 1.00 98.19 105 GLY A N 1
ATOM 836 C CA . GLY A 1 105 ? -4.171 0.464 23.337 1.00 98.19 105 GLY A CA 1
ATOM 837 C C . GLY A 1 105 ? -3.735 1.072 22.018 1.00 98.19 105 GLY A C 1
ATOM 838 O O . GLY A 1 105 ? -2.985 2.047 21.993 1.00 98.19 105 GLY A O 1
ATOM 839 N N . VAL A 1 106 ? -4.264 0.504 20.937 1.00 98.56 106 VAL A N 1
ATOM 840 C CA . VAL A 1 106 ? -4.303 1.101 19.602 1.00 98.56 106 VAL A CA 1
ATOM 841 C C . VAL A 1 106 ? -5.751 1.486 19.322 1.00 98.56 106 VAL A C 1
ATOM 843 O O . VAL A 1 106 ? -6.648 0.642 19.370 1.00 98.56 106 VAL A O 1
ATOM 846 N N . HIS A 1 107 ? -5.977 2.760 19.033 1.00 98.50 107 HIS A N 1
ATOM 847 C CA . HIS A 1 107 ? -7.287 3.338 18.767 1.00 98.50 107 HIS A CA 1
ATOM 848 C C . HIS A 1 107 ? -7.322 3.807 17.320 1.00 98.50 107 HIS A C 1
ATOM 850 O O . HIS A 1 107 ? -6.544 4.678 16.948 1.00 98.50 107 HIS A O 1
ATOM 856 N N . ILE A 1 108 ? -8.203 3.224 16.514 1.00 98.56 108 ILE A N 1
ATOM 857 C CA . ILE A 1 108 ? -8.323 3.535 15.088 1.00 98.56 108 ILE A CA 1
ATOM 858 C C . ILE A 1 108 ? -9.608 4.319 14.841 1.00 98.56 108 ILE A C 1
ATOM 860 O O . ILE A 1 108 ? -10.638 3.987 15.421 1.00 98.56 108 ILE A O 1
ATOM 864 N N . ALA A 1 109 ? -9.582 5.326 13.972 1.00 98.06 109 ALA A N 1
ATOM 865 C CA . ALA A 1 109 ? -10.763 6.076 13.556 1.00 98.06 109 ALA A CA 1
ATOM 866 C C . ALA A 1 109 ? -11.909 5.143 13.117 1.00 98.06 109 ALA A C 1
ATOM 868 O O . ALA A 1 109 ? -11.731 4.272 12.265 1.00 98.06 109 ALA A O 1
ATOM 869 N N . ASP A 1 110 ? -13.108 5.319 13.680 1.00 97.25 110 ASP A N 1
ATOM 870 C CA . ASP A 1 110 ? -14.260 4.468 13.358 1.00 97.25 110 ASP A CA 1
ATOM 871 C C . ASP A 1 110 ? -15.030 4.992 12.137 1.00 97.25 110 ASP A C 1
ATOM 873 O O . ASP A 1 110 ? -16.131 5.537 12.235 1.00 97.25 110 ASP A O 1
ATOM 877 N N . VAL A 1 111 ? -14.436 4.814 10.957 1.00 97.50 111 VAL A N 1
ATOM 878 C CA . VAL A 1 111 ? -15.034 5.232 9.676 1.00 97.50 111 VAL A CA 1
ATOM 879 C C . VAL A 1 111 ? -16.293 4.420 9.347 1.00 97.50 111 VAL A C 1
ATOM 881 O O . VAL A 1 111 ? -17.200 4.929 8.689 1.00 97.50 111 VAL A O 1
ATOM 884 N N . SER A 1 112 ? -16.398 3.185 9.856 1.00 96.00 112 SER A N 1
ATOM 885 C CA . SER A 1 112 ? -17.552 2.298 9.633 1.00 96.00 112 SER A CA 1
ATOM 886 C C . SER A 1 112 ? -18.869 2.855 10.182 1.00 96.00 112 SER A C 1
ATOM 888 O O . SER A 1 112 ? -19.940 2.524 9.676 1.00 96.00 112 SER A O 1
ATOM 890 N N . TYR A 1 113 ? -18.798 3.745 11.178 1.00 95.50 113 TYR A N 1
ATOM 891 C CA . TYR A 1 113 ? -19.963 4.462 11.688 1.00 95.50 113 TYR A CA 1
ATOM 892 C C . TYR A 1 113 ? -20.553 5.440 10.659 1.00 95.50 113 TYR A C 1
ATOM 894 O O . TYR A 1 113 ? -21.775 5.539 10.532 1.00 95.50 113 TYR A O 1
ATOM 902 N N . TYR A 1 114 ? -19.692 6.152 9.926 1.00 96.00 114 TYR A N 1
ATOM 903 C CA . TYR A 1 114 ? -20.097 7.186 8.970 1.00 96.00 114 TYR A CA 1
ATOM 904 C C . TYR A 1 114 ? -20.367 6.613 7.575 1.00 96.00 114 TYR A C 1
ATOM 906 O O . TYR A 1 114 ? -21.295 7.044 6.897 1.00 96.00 114 TYR A O 1
ATOM 914 N N . VAL A 1 115 ? -19.577 5.626 7.143 1.00 96.62 115 VAL A N 1
ATOM 915 C CA . VAL A 1 115 ? -19.714 4.984 5.828 1.00 96.62 115 VAL A CA 1
ATOM 916 C C . VAL A 1 115 ? -20.497 3.682 5.978 1.00 96.62 115 VAL A C 1
ATOM 918 O O . VAL A 1 115 ? -19.925 2.610 6.207 1.00 96.62 115 VAL A O 1
ATOM 921 N N . ARG A 1 116 ? -21.824 3.780 5.857 1.00 94.69 116 ARG A N 1
ATOM 922 C CA . ARG A 1 116 ? -22.738 2.635 5.983 1.00 94.69 116 ARG A CA 1
ATOM 923 C C . ARG A 1 116 ? -22.778 1.783 4.707 1.00 94.69 116 ARG A C 1
ATOM 925 O O . ARG A 1 116 ? -22.692 2.366 3.625 1.00 94.69 116 ARG A O 1
ATOM 932 N N . PRO A 1 117 ? -22.910 0.444 4.823 1.00 93.62 117 PRO A N 1
ATOM 933 C CA . PRO A 1 117 ? -23.034 -0.448 3.669 1.00 93.62 117 PRO A CA 1
ATOM 934 C C . PRO A 1 117 ? -24.149 -0.019 2.710 1.00 93.62 117 PRO A C 1
ATOM 936 O O . PRO A 1 117 ? -25.151 0.543 3.154 1.00 93.62 117 PRO A O 1
ATOM 939 N N . ASP A 1 118 ? -23.968 -0.292 1.418 1.00 91.69 118 ASP A N 1
ATOM 940 C CA . ASP A 1 118 ? -24.968 -0.064 0.358 1.00 91.69 118 ASP A CA 1
ATOM 941 C C . ASP A 1 118 ? -25.449 1.395 0.221 1.00 91.69 118 ASP A C 1
ATOM 943 O O . ASP A 1 118 ? -26.542 1.681 -0.269 1.00 91.69 118 ASP A O 1
ATOM 947 N N . THR A 1 119 ? -24.615 2.351 0.635 1.00 95.94 119 THR A N 1
ATOM 948 C CA . THR A 1 119 ? -24.824 3.782 0.375 1.00 95.94 119 THR A CA 1
ATOM 949 C C . THR A 1 119 ? -24.012 4.246 -0.834 1.00 95.94 119 THR A C 1
ATOM 951 O O . THR A 1 119 ? -23.004 3.636 -1.194 1.00 95.94 119 THR A O 1
ATOM 954 N N . ALA A 1 120 ? -24.389 5.377 -1.443 1.00 96.88 120 ALA A N 1
ATOM 955 C CA . ALA A 1 120 ? -23.610 5.969 -2.537 1.00 96.88 120 ALA A CA 1
ATOM 956 C C . ALA A 1 120 ? -22.156 6.257 -2.116 1.00 96.88 120 ALA A C 1
ATOM 958 O O . ALA A 1 120 ? -21.223 6.038 -2.889 1.00 96.88 120 ALA A O 1
ATOM 959 N N . LEU A 1 121 ? -21.957 6.682 -0.863 1.00 97.44 121 LEU A N 1
ATOM 960 C CA . LEU A 1 121 ? -20.635 6.886 -0.273 1.00 97.44 121 LEU A CA 1
ATOM 961 C C . LEU A 1 121 ? -19.828 5.582 -0.161 1.00 97.44 121 LEU A C 1
ATOM 963 O O . LEU A 1 121 ? -18.634 5.593 -0.450 1.00 97.44 121 LEU A O 1
ATOM 967 N N . ASP A 1 122 ? -20.458 4.466 0.212 1.00 96.88 122 ASP A N 1
ATOM 968 C CA . ASP A 1 122 ? -19.800 3.152 0.260 1.00 96.88 122 ASP A CA 1
ATOM 969 C C . ASP A 1 122 ? -19.403 2.656 -1.132 1.00 96.88 122 ASP A C 1
ATOM 971 O O . ASP A 1 122 ? -18.271 2.220 -1.334 1.00 96.88 122 ASP A O 1
ATOM 975 N N . HIS A 1 123 ? -20.297 2.785 -2.115 1.00 95.56 123 HIS A N 1
ATOM 976 C CA . HIS A 1 123 ? -20.001 2.413 -3.497 1.00 95.56 123 HIS A CA 1
ATOM 977 C C . HIS A 1 123 ? -18.857 3.244 -4.089 1.00 95.56 123 HIS A C 1
ATOM 979 O O . HIS A 1 123 ? -17.990 2.693 -4.771 1.00 95.56 123 HIS A O 1
ATOM 985 N N . GLU A 1 124 ? -18.805 4.546 -3.800 1.00 96.69 124 GLU A N 1
ATOM 986 C CA . GLU A 1 124 ? -17.699 5.398 -4.239 1.00 96.69 124 GLU A CA 1
ATOM 987 C C . GLU A 1 124 ? -16.393 5.054 -3.506 1.00 96.69 124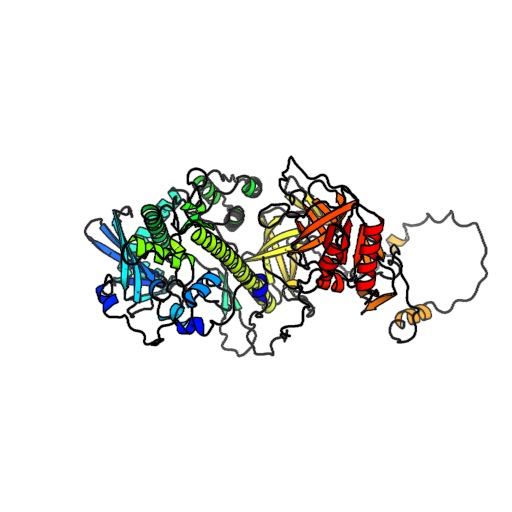 GLU A C 1
ATOM 989 O O . GLU A 1 124 ? -15.346 4.942 -4.146 1.00 96.69 124 GLU A O 1
ATOM 994 N N . ALA A 1 125 ? -16.438 4.789 -2.196 1.00 97.06 125 ALA A N 1
ATOM 995 C CA . ALA A 1 125 ? -15.270 4.337 -1.441 1.00 97.06 125 ALA A CA 1
ATOM 996 C C . ALA A 1 125 ? -14.733 2.991 -1.965 1.00 97.06 125 ALA A C 1
ATOM 998 O O . ALA A 1 125 ? -13.521 2.840 -2.132 1.00 97.06 125 ALA A O 1
ATOM 999 N N . ALA A 1 126 ? -15.614 2.045 -2.308 1.00 95.62 126 ALA A N 1
ATOM 1000 C CA . ALA A 1 126 ? -15.257 0.774 -2.936 1.00 95.62 126 ALA A CA 1
ATOM 1001 C C . ALA A 1 126 ? -14.658 0.977 -4.337 1.00 95.62 126 ALA A C 1
ATOM 1003 O O . ALA A 1 126 ? -13.650 0.355 -4.691 1.00 95.62 126 ALA A O 1
ATOM 1004 N N . ASN A 1 127 ? -15.249 1.871 -5.138 1.00 94.69 127 ASN A N 1
ATOM 1005 C CA . ASN A 1 127 ? -14.759 2.221 -6.469 1.00 94.69 127 ASN A CA 1
ATOM 1006 C C . ASN A 1 127 ? -13.349 2.822 -6.406 1.00 94.69 127 ASN A C 1
ATOM 1008 O O . ASN A 1 127 ? -12.495 2.418 -7.192 1.00 94.69 127 ASN A O 1
ATOM 1012 N N . ARG A 1 128 ? -13.071 3.729 -5.461 1.00 95.62 128 ARG A N 1
ATOM 1013 C CA . ARG A 1 128 ? -11.725 4.296 -5.255 1.00 95.62 128 ARG A CA 1
ATOM 1014 C C . ARG A 1 128 ? -10.756 3.276 -4.654 1.00 95.62 128 ARG A C 1
ATOM 1016 O O . ARG A 1 128 ? -9.610 3.186 -5.088 1.00 95.62 128 ARG A O 1
ATOM 1023 N N . GLY A 1 129 ? -11.207 2.489 -3.679 1.00 95.94 129 GLY A N 1
ATOM 1024 C CA . GLY A 1 129 ? -10.484 1.399 -3.015 1.00 95.94 129 GLY A CA 1
ATOM 1025 C C . GLY A 1 129 ? -9.352 1.835 -2.071 1.00 95.94 129 GLY A C 1
ATOM 1026 O O . GLY A 1 129 ? -9.144 1.215 -1.025 1.00 95.94 129 GLY A O 1
ATOM 1027 N N . THR A 1 130 ? -8.606 2.884 -2.422 1.00 96.19 130 THR A N 1
ATOM 1028 C CA . THR A 1 130 ? -7.521 3.457 -1.615 1.00 96.19 130 THR A CA 1
ATOM 1029 C C . THR A 1 130 ? -7.330 4.940 -1.936 1.00 96.19 130 THR A C 1
ATOM 1031 O O . THR A 1 130 ? -7.487 5.349 -3.085 1.00 96.19 130 THR A O 1
ATOM 1034 N N . THR A 1 131 ? -6.917 5.735 -0.949 1.00 95.50 131 THR A N 1
ATOM 1035 C CA . THR A 1 131 ? -6.412 7.099 -1.179 1.00 95.50 131 THR A CA 1
ATOM 1036 C C . THR A 1 131 ? -5.091 7.031 -1.949 1.00 95.50 131 THR A C 1
ATOM 1038 O O . THR A 1 131 ? -4.236 6.189 -1.645 1.00 95.50 131 THR A O 1
ATOM 1041 N N . VAL A 1 132 ? -4.910 7.906 -2.943 1.00 92.88 132 VAL A N 1
ATOM 1042 C CA . VAL A 1 132 ? -3.685 7.990 -3.757 1.00 92.88 132 VAL A CA 1
ATOM 1043 C C . VAL A 1 132 ? -2.883 9.223 -3.353 1.00 92.88 132 VAL A C 1
ATOM 1045 O O . VAL A 1 132 ? -3.368 10.349 -3.459 1.00 92.88 132 VAL A O 1
ATOM 1048 N N . TYR A 1 133 ? -1.645 9.013 -2.906 1.00 88.12 133 TYR A N 1
ATOM 1049 C CA . TYR A 1 133 ? -0.723 10.086 -2.526 1.00 88.12 133 TYR A CA 1
ATOM 1050 C C . TYR A 1 133 ? 0.220 10.391 -3.694 1.00 88.12 133 TYR A C 1
ATOM 1052 O O . TYR A 1 133 ? 0.958 9.511 -4.148 1.00 88.12 133 TYR A O 1
ATOM 1060 N N . LEU A 1 134 ? 0.184 11.626 -4.185 1.00 87.38 134 LEU A N 1
ATOM 1061 C CA . LEU A 1 134 ? 1.094 12.169 -5.195 1.00 87.38 134 LEU A CA 1
ATOM 1062 C C . LEU A 1 134 ? 2.009 13.202 -4.520 1.00 87.38 134 LEU A C 1
ATOM 1064 O O . LEU A 1 134 ? 1.844 13.505 -3.340 1.00 87.38 134 LEU A O 1
ATOM 1068 N N . CYS A 1 135 ? 2.996 13.729 -5.244 1.00 83.00 135 CYS A N 1
ATOM 1069 C CA . CYS A 1 135 ? 3.929 14.696 -4.653 1.00 83.00 135 CYS A CA 1
ATOM 1070 C C . CYS A 1 135 ? 3.277 16.066 -4.418 1.00 83.00 135 CYS A C 1
ATOM 1072 O O . CYS A 1 135 ? 3.616 16.730 -3.448 1.00 83.00 135 CYS A O 1
ATOM 1074 N N . ASP A 1 136 ? 2.346 16.471 -5.285 1.00 78.12 136 ASP A N 1
ATOM 1075 C CA . ASP A 1 136 ? 1.673 17.776 -5.257 1.00 78.12 136 ASP A CA 1
ATOM 1076 C C . ASP A 1 136 ? 0.282 17.738 -4.607 1.00 78.12 136 ASP A C 1
ATOM 1078 O O . ASP A 1 136 ? -0.231 18.770 -4.173 1.00 78.12 136 ASP A O 1
ATOM 1082 N N . ARG A 1 137 ? -0.373 16.569 -4.581 1.00 84.56 137 ARG A N 1
ATOM 1083 C CA . ARG A 1 137 ? -1.746 16.420 -4.080 1.00 84.56 137 ARG A CA 1
ATOM 1084 C C . ARG A 1 137 ? -2.052 15.027 -3.540 1.00 84.56 137 ARG A C 1
ATOM 1086 O O . ARG A 1 137 ? -1.373 14.047 -3.838 1.00 84.56 137 ARG A O 1
ATOM 1093 N N . ARG A 1 138 ? -3.161 14.935 -2.809 1.00 88.44 138 ARG A N 1
ATOM 1094 C CA . ARG A 1 138 ? -3.773 13.693 -2.323 1.00 88.44 138 ARG A CA 1
ATOM 1095 C C . ARG A 1 138 ? -5.144 13.518 -2.979 1.00 88.44 138 ARG A C 1
ATOM 1097 O O . ARG A 1 138 ? -5.884 14.489 -3.116 1.00 88.44 138 ARG A O 1
ATOM 1104 N N . ILE A 1 139 ? -5.466 12.304 -3.421 1.00 91.94 139 ILE A N 1
ATOM 1105 C CA . ILE A 1 139 ? -6.781 11.954 -3.975 1.00 91.94 139 ILE A CA 1
ATOM 1106 C C . ILE A 1 139 ? -7.478 11.045 -2.972 1.00 91.94 139 ILE A C 1
ATOM 1108 O O . ILE A 1 139 ? -7.128 9.870 -2.853 1.00 91.94 139 ILE A O 1
ATOM 1112 N N . ASP A 1 140 ? -8.442 11.609 -2.252 1.00 94.69 140 ASP A N 1
ATOM 1113 C CA . ASP A 1 140 ? -9.074 10.955 -1.111 1.00 94.69 140 ASP A CA 1
ATOM 1114 C C . ASP A 1 140 ? -10.074 9.870 -1.506 1.00 94.69 140 ASP A C 1
ATOM 1116 O O . ASP A 1 140 ? -10.835 10.015 -2.465 1.00 94.69 140 ASP A O 1
ATOM 1120 N N . MET A 1 141 ? -10.090 8.783 -0.731 1.00 96.62 141 MET A N 1
ATOM 1121 C CA . MET A 1 141 ? -11.088 7.719 -0.844 1.00 96.62 141 MET A CA 1
ATOM 1122 C C . MET A 1 141 ? -12.475 8.173 -0.365 1.00 96.62 141 MET A C 1
ATOM 1124 O O . MET A 1 141 ? -13.481 7.766 -0.939 1.00 96.62 141 MET A O 1
ATOM 1128 N N . ILE A 1 142 ? -12.524 9.021 0.665 1.00 96.75 142 ILE A N 1
ATOM 1129 C CA . ILE A 1 142 ? -13.753 9.550 1.272 1.00 96.75 142 ILE A CA 1
ATOM 1130 C C . ILE A 1 142 ? -13.726 11.089 1.297 1.00 96.75 142 ILE A C 1
ATOM 1132 O O . ILE A 1 142 ? -12.644 11.668 1.210 1.00 96.75 142 ILE A O 1
ATOM 1136 N N . PRO A 1 143 ? -14.878 11.778 1.400 1.00 96.38 143 PRO A N 1
ATOM 1137 C CA . PRO A 1 143 ? -14.926 13.241 1.407 1.00 96.38 143 PRO A CA 1
ATOM 1138 C C . PRO A 1 143 ? -14.107 13.886 2.531 1.00 96.38 143 PRO A C 1
ATOM 1140 O O . PRO A 1 143 ? -14.064 13.365 3.645 1.00 96.38 143 PRO A O 1
ATOM 1143 N N . ASP A 1 144 ? -13.550 15.071 2.253 1.00 94.00 144 ASP A N 1
ATOM 1144 C CA . ASP A 1 144 ? -12.663 15.821 3.162 1.00 94.00 144 ASP A CA 1
ATOM 1145 C C . ASP A 1 144 ? -13.275 16.082 4.551 1.00 94.00 144 ASP A C 1
ATOM 1147 O O . ASP A 1 144 ? -12.598 15.982 5.573 1.00 94.00 144 ASP A O 1
ATOM 1151 N N . LEU A 1 145 ? -14.593 16.316 4.610 1.00 95.19 145 LEU A N 1
ATOM 1152 C CA . LEU A 1 145 ? -15.318 16.459 5.875 1.00 95.19 145 LEU A CA 1
ATOM 1153 C C . LEU A 1 145 ? -15.135 15.235 6.793 1.00 95.19 145 LEU A C 1
ATOM 1155 O O . LEU A 1 145 ? -15.019 15.385 8.010 1.00 95.19 145 LEU A O 1
ATOM 1159 N N . LEU A 1 146 ? -15.113 14.027 6.223 1.00 95.06 146 LEU A N 1
ATOM 1160 C CA . LEU A 1 146 ? -14.889 12.799 6.980 1.00 95.06 146 LEU A CA 1
ATOM 1161 C C . LEU A 1 146 ? -13.402 12.568 7.228 1.00 95.06 146 LEU A C 1
ATOM 1163 O O . LEU A 1 146 ? -13.027 12.368 8.383 1.00 95.06 146 LEU A O 1
ATOM 1167 N N . SER A 1 147 ? -12.571 12.610 6.181 1.00 93.00 147 SER A N 1
ATOM 1168 C CA . SER A 1 147 ? -11.153 12.239 6.275 1.00 93.00 147 SER A CA 1
ATOM 1169 C C . SER A 1 147 ? -10.343 13.184 7.156 1.00 93.00 147 SER A C 1
ATOM 1171 O O . SER A 1 147 ? -9.595 12.708 8.002 1.00 93.00 147 SER A O 1
ATOM 1173 N N . SER A 1 148 ? -10.518 14.498 7.008 1.00 90.75 148 SER A N 1
ATOM 1174 C CA . SER A 1 148 ? -9.682 15.509 7.667 1.00 90.75 148 SER A CA 1
ATOM 1175 C C . SER A 1 148 ? -10.285 16.052 8.972 1.00 90.75 148 SER A C 1
ATOM 1177 O O . SER A 1 148 ? -9.604 16.756 9.716 1.00 90.75 148 SER A O 1
ATOM 1179 N N . ASN A 1 149 ? -11.560 15.758 9.277 1.00 92.69 149 ASN A N 1
ATOM 1180 C CA . ASN A 1 149 ? -12.242 16.318 10.455 1.00 92.69 149 ASN A CA 1
ATOM 1181 C C . ASN A 1 149 ? -12.994 15.288 11.312 1.00 92.69 149 ASN A C 1
ATOM 1183 O O . ASN A 1 149 ? -12.614 15.079 12.467 1.00 92.69 149 ASN A O 1
ATOM 1187 N N . LEU A 1 150 ? -14.088 14.697 10.812 1.00 94.06 150 LEU A N 1
ATOM 1188 C CA . LEU A 1 150 ? -14.988 13.897 11.661 1.00 94.06 150 LEU A CA 1
ATOM 1189 C C . LEU A 1 150 ? -14.392 12.544 12.074 1.00 94.06 150 LEU A C 1
ATOM 1191 O O . LEU A 1 150 ? -14.603 12.112 13.208 1.00 94.06 150 LEU A O 1
ATOM 1195 N N . CYS A 1 151 ? -13.649 11.888 11.178 1.00 95.00 151 CYS A N 1
ATOM 1196 C CA . CYS A 1 151 ? -12.974 10.620 11.471 1.00 95.00 151 CYS A CA 1
ATOM 1197 C C . CYS A 1 151 ? -11.575 10.839 12.054 1.00 95.00 151 CYS A C 1
ATOM 1199 O O . CYS A 1 151 ? -11.173 10.091 12.938 1.00 95.00 151 CYS A O 1
ATOM 1201 N N . SER A 1 152 ? -10.861 11.867 11.580 1.00 95.75 152 SER A N 1
ATOM 1202 C CA . SER A 1 152 ? -9.499 12.181 12.023 1.00 95.75 152 SER A CA 1
ATOM 1203 C C . SER A 1 152 ? -9.428 12.360 13.543 1.00 95.75 152 SER A C 1
ATOM 1205 O O . SER A 1 152 ? -10.208 13.124 14.131 1.00 95.75 152 SER A O 1
ATOM 1207 N N . LEU A 1 153 ? -8.485 11.663 14.182 1.00 96.06 153 LEU A N 1
ATOM 1208 C CA . LEU A 1 153 ? -8.290 11.635 15.638 1.00 96.06 153 LEU A CA 1
ATOM 1209 C C . LEU A 1 153 ? -7.548 12.879 16.158 1.00 96.06 153 LEU A C 1
ATOM 1211 O O . LEU A 1 153 ? -6.577 12.795 16.912 1.00 96.06 153 LEU A O 1
ATOM 1215 N N . ILE A 1 154 ? -8.028 14.054 15.752 1.00 92.94 154 ILE A N 1
ATOM 1216 C CA . ILE A 1 154 ? -7.445 15.350 16.094 1.00 92.94 154 ILE A CA 1
ATOM 1217 C C . ILE A 1 154 ? -7.459 15.621 17.604 1.00 92.94 154 ILE A C 1
ATOM 1219 O O . ILE A 1 154 ? -8.349 15.194 18.345 1.00 92.94 154 ILE A O 1
ATOM 1223 N N . GLN A 1 155 ? -6.458 16.373 18.057 1.00 94.19 155 GLN A N 1
ATOM 1224 C CA . GLN A 1 155 ? -6.259 16.669 19.473 1.00 94.19 155 GLN A CA 1
ATOM 1225 C C . GLN A 1 155 ? -7.436 17.428 20.109 1.00 94.19 155 GLN A C 1
ATOM 1227 O O . GLN A 1 155 ? -8.078 18.276 19.487 1.00 94.19 155 GLN A O 1
ATOM 1232 N N . HIS A 1 156 ? -7.680 17.133 21.385 1.00 94.88 156 HIS A N 1
ATOM 1233 C CA . HIS A 1 156 ? -8.653 17.767 22.278 1.00 94.88 156 HIS A CA 1
ATOM 1234 C C . HIS A 1 156 ? -10.114 17.721 21.821 1.00 94.88 156 HIS A C 1
ATOM 1236 O O . HIS A 1 156 ? -10.947 18.453 22.356 1.00 94.88 156 HIS A O 1
ATOM 1242 N N . LYS A 1 157 ? -10.455 16.838 20.880 1.00 94.56 157 LYS A N 1
ATOM 1243 C CA . LYS A 1 157 ? -11.835 16.602 20.457 1.00 94.56 157 LYS A CA 1
ATOM 1244 C C . LYS A 1 157 ? -12.235 15.158 20.701 1.00 94.56 157 LYS A C 1
ATOM 1246 O O . LYS A 1 157 ? -11.448 14.237 20.498 1.00 94.56 157 LYS A O 1
ATOM 1251 N N . ASP A 1 158 ? -13.485 14.985 21.115 1.00 96.44 158 ASP A N 1
ATOM 1252 C CA . ASP A 1 158 ? -14.072 13.662 21.272 1.00 96.44 158 ASP A CA 1
ATOM 1253 C C . ASP A 1 158 ? -14.311 13.056 19.885 1.00 96.44 158 ASP A C 1
ATOM 1255 O O . ASP A 1 158 ? -14.871 13.698 18.983 1.00 96.44 158 ASP A O 1
ATOM 1259 N N . ARG A 1 159 ? -13.829 11.827 19.699 1.00 96.50 159 ARG A N 1
ATOM 1260 C CA . ARG A 1 159 ? -13.876 11.106 18.425 1.00 96.50 159 ARG A CA 1
ATOM 1261 C C . ARG A 1 159 ? -14.280 9.654 18.628 1.00 96.50 159 ARG A C 1
ATOM 1263 O O . ARG A 1 159 ? -13.911 9.022 19.620 1.00 96.50 159 ARG A O 1
ATOM 1270 N N . LEU A 1 160 ? -15.046 9.140 17.668 1.00 97.88 160 LEU A N 1
ATOM 1271 C CA . LEU A 1 160 ? -15.418 7.732 17.603 1.00 97.88 160 LEU A CA 1
ATOM 1272 C C . LEU A 1 160 ? -14.222 6.914 17.113 1.00 97.88 160 LEU A C 1
ATOM 1274 O O . LEU A 1 160 ? -13.646 7.215 16.068 1.00 97.88 160 LEU A O 1
ATOM 1278 N N . ALA A 1 161 ? -13.875 5.867 17.855 1.00 98.19 161 ALA A N 1
ATOM 1279 C CA . ALA A 1 161 ? -12.751 4.999 17.535 1.00 98.19 161 ALA A CA 1
ATOM 1280 C C . ALA A 1 161 ? -13.099 3.521 17.733 1.00 98.19 161 ALA A C 1
ATOM 1282 O O . ALA A 1 161 ? -13.937 3.163 18.564 1.00 98.19 161 ALA A O 1
ATOM 1283 N N . PHE A 1 162 ? -12.407 2.650 17.013 1.00 98.25 162 PHE A N 1
ATOM 1284 C CA . PHE A 1 162 ? -12.352 1.219 17.250 1.00 98.25 162 PHE A CA 1
ATOM 1285 C C . PHE A 1 162 ? -11.029 0.899 17.952 1.00 98.25 162 PHE A C 1
ATOM 1287 O O . PHE A 1 162 ? -9.950 1.112 17.403 1.00 98.25 162 PHE A O 1
ATOM 1294 N N . SER A 1 163 ? -11.115 0.411 19.187 1.00 98.50 163 SER A N 1
ATOM 1295 C CA . SER A 1 163 ? -9.962 0.142 20.043 1.00 98.50 163 SER A CA 1
ATOM 1296 C C . SER A 1 163 ? -9.609 -1.339 20.085 1.00 98.50 163 SER A C 1
ATOM 1298 O O . SER A 1 163 ? -10.476 -2.180 20.335 1.00 98.50 163 SER A O 1
ATOM 1300 N N . ALA A 1 164 ? -8.322 -1.634 19.922 1.00 98.38 164 ALA A N 1
ATOM 1301 C CA . ALA A 1 164 ? -7.696 -2.889 20.316 1.00 98.38 164 ALA A CA 1
ATOM 1302 C C . ALA A 1 164 ? -6.839 -2.623 21.561 1.00 98.38 164 ALA A C 1
ATOM 1304 O O . ALA A 1 164 ? -5.928 -1.797 21.521 1.00 98.38 164 ALA A O 1
ATOM 1305 N N . ILE A 1 165 ? -7.176 -3.270 22.676 1.00 98.56 165 ILE A N 1
ATOM 1306 C CA . ILE A 1 165 ? -6.544 -3.060 23.982 1.00 98.56 165 ILE A CA 1
ATOM 1307 C C . ILE A 1 165 ? -5.935 -4.381 24.438 1.00 98.56 165 ILE A C 1
ATOM 1309 O O . ILE A 1 165 ? -6.633 -5.393 24.502 1.00 98.56 165 ILE A O 1
ATOM 1313 N N . TRP A 1 166 ? -4.651 -4.367 24.774 1.00 98.56 166 TRP A N 1
ATOM 1314 C CA . TRP A 1 166 ? -3.921 -5.525 25.270 1.00 98.56 166 TRP A CA 1
ATOM 1315 C C . TRP A 1 166 ? -3.505 -5.330 26.715 1.00 98.56 166 TRP A C 1
ATOM 1317 O O . TRP A 1 166 ? -3.025 -4.261 27.088 1.00 98.56 166 TRP A O 1
ATOM 1327 N N . LYS A 1 167 ? -3.578 -6.408 27.495 1.00 98.06 167 LYS A N 1
ATOM 1328 C CA . LYS A 1 167 ? -2.755 -6.546 28.698 1.00 98.06 167 LYS A CA 1
ATOM 1329 C C . LYS A 1 167 ? -1.493 -7.297 28.324 1.00 98.06 167 LYS A C 1
ATOM 1331 O O . LYS A 1 167 ? -1.569 -8.381 27.744 1.00 98.06 167 LYS A O 1
ATOM 1336 N N . MET A 1 168 ? -0.344 -6.719 28.645 1.00 97.56 168 MET A N 1
ATOM 1337 C CA . MET A 1 168 ? 0.955 -7.257 28.263 1.00 97.56 168 MET A CA 1
ATOM 1338 C C . MET A 1 168 ? 1.913 -7.294 29.445 1.00 97.56 168 MET A C 1
ATOM 1340 O O . MET A 1 168 ? 1.847 -6.453 30.347 1.00 97.56 168 MET A O 1
ATOM 1344 N N . THR A 1 169 ? 2.837 -8.248 29.424 1.00 97.12 169 THR A N 1
ATOM 1345 C CA . THR A 1 169 ? 3.962 -8.261 30.363 1.00 97.12 169 THR A CA 1
ATOM 1346 C C . THR A 1 169 ? 4.957 -7.155 30.013 1.00 97.12 169 THR A C 1
ATOM 1348 O O . THR A 1 169 ? 5.290 -6.958 28.842 1.00 97.12 169 THR A O 1
ATOM 1351 N N . LYS A 1 170 ? 5.481 -6.433 31.009 1.00 95.31 170 LYS A N 1
ATOM 1352 C CA . LYS A 1 170 ? 6.466 -5.370 30.743 1.00 95.31 170 LYS A CA 1
ATOM 1353 C C . LYS A 1 170 ? 7.803 -5.952 30.313 1.00 95.31 170 LYS A C 1
ATOM 1355 O O . LYS A 1 170 ? 8.425 -5.440 29.383 1.00 95.31 170 LYS A O 1
ATOM 1360 N N . ASP A 1 171 ? 8.232 -7.039 30.951 1.00 93.31 171 ASP A N 1
ATOM 1361 C CA . ASP A 1 171 ? 9.547 -7.638 30.714 1.00 93.31 171 ASP A CA 1
ATOM 1362 C C . ASP A 1 171 ? 9.657 -8.314 29.352 1.00 93.31 171 ASP A C 1
ATOM 1364 O O . ASP A 1 171 ? 10.637 -8.079 28.644 1.00 93.31 171 ASP A O 1
ATOM 1368 N N . THR A 1 172 ? 8.654 -9.102 28.961 1.00 93.38 172 THR A N 1
ATOM 1369 C CA . THR A 1 172 ? 8.699 -9.882 27.719 1.00 93.38 172 THR A CA 1
ATOM 1370 C C . THR A 1 172 ? 7.865 -9.278 26.592 1.00 93.38 172 THR A C 1
ATOM 1372 O O . THR A 1 172 ? 8.051 -9.695 25.455 1.00 93.38 172 THR A O 1
ATOM 1375 N N . ALA A 1 173 ? 6.988 -8.296 26.833 1.00 96.00 173 ALA A N 1
ATOM 1376 C CA . ALA A 1 173 ? 6.015 -7.824 25.837 1.00 96.00 173 ALA A CA 1
ATOM 1377 C C . ALA A 1 173 ? 5.168 -8.981 25.266 1.00 96.00 173 ALA A C 1
ATOM 1379 O O . ALA A 1 173 ? 4.939 -9.088 24.057 1.00 96.00 173 ALA A O 1
ATOM 1380 N N . GLU A 1 174 ? 4.783 -9.922 26.124 1.00 95.50 174 GLU A N 1
ATOM 1381 C CA . GLU A 1 174 ? 3.877 -11.019 25.795 1.00 95.50 174 GLU A CA 1
ATOM 1382 C C . GLU A 1 174 ? 2.434 -10.567 26.010 1.00 95.50 174 GLU A C 1
ATOM 1384 O O . GLU A 1 174 ? 2.130 -9.907 27.002 1.00 95.50 174 GLU A O 1
ATOM 1389 N N . VAL A 1 175 ? 1.554 -10.895 25.064 1.00 96.94 175 VAL A N 1
ATOM 1390 C CA . VAL A 1 175 ? 0.128 -10.576 25.158 1.00 96.94 175 VAL A CA 1
ATOM 1391 C C . VAL A 1 175 ? -0.547 -11.600 26.061 1.00 96.94 175 VAL A C 1
ATOM 1393 O O . VAL A 1 175 ? -0.569 -12.783 25.738 1.00 96.94 175 VAL A O 1
ATOM 1396 N N . LEU A 1 176 ? -1.121 -11.130 27.165 1.00 96.69 176 LEU A N 1
ATOM 1397 C CA . LEU A 1 176 ? -1.877 -11.949 28.113 1.00 96.69 176 LEU A CA 1
ATOM 1398 C C . LEU A 1 176 ? -3.364 -11.989 27.754 1.00 96.69 176 LEU A C 1
ATOM 1400 O O . LEU A 1 176 ? -4.013 -13.025 27.849 1.00 96.69 176 LEU A O 1
ATOM 1404 N N . GLU A 1 177 ? -3.907 -10.844 27.346 1.00 96.94 177 GLU A N 1
ATOM 1405 C CA . GLU A 1 177 ? -5.321 -10.666 27.021 1.00 96.94 177 GLU A CA 1
ATOM 1406 C C . GLU A 1 177 ? -5.448 -9.617 25.915 1.00 96.94 177 GLU A C 1
ATOM 1408 O O . GLU A 1 177 ? -4.696 -8.639 25.901 1.00 96.94 177 GLU A O 1
ATOM 1413 N N . VAL A 1 178 ? -6.412 -9.800 25.010 1.00 97.81 178 VAL A N 1
ATOM 1414 C CA . VAL A 1 178 ? -6.795 -8.807 24.001 1.00 97.81 178 VAL A CA 1
ATOM 1415 C C . VAL A 1 178 ? -8.295 -8.540 24.071 1.00 97.81 178 VAL A C 1
ATOM 1417 O O . VAL A 1 178 ? -9.104 -9.466 24.120 1.00 97.81 178 VAL A O 1
ATOM 1420 N N . ARG A 1 179 ? -8.670 -7.262 24.042 1.00 97.69 179 ARG A N 1
ATOM 1421 C CA . ARG A 1 179 ? -10.054 -6.795 23.997 1.00 97.69 179 ARG A CA 1
ATOM 1422 C C . ARG A 1 179 ? -10.252 -5.869 22.806 1.00 97.69 179 ARG A C 1
ATOM 1424 O O . ARG A 1 179 ? -9.546 -4.874 22.661 1.00 97.69 179 ARG A O 1
ATOM 1431 N N . PHE A 1 180 ? -11.270 -6.160 22.004 1.00 98.31 180 PHE A N 1
ATOM 1432 C CA . PHE A 1 180 ? -11.740 -5.283 20.934 1.00 98.31 180 PHE A CA 1
ATOM 1433 C C . PHE A 1 180 ? -13.027 -4.589 21.369 1.00 98.31 180 PHE A C 1
ATOM 1435 O O . PHE A 1 180 ? -13.929 -5.235 21.902 1.00 98.31 180 PHE A O 1
ATOM 1442 N N . ALA A 1 181 ? -13.117 -3.277 21.166 1.00 97.31 181 ALA A N 1
ATOM 1443 C CA . ALA A 1 181 ? -14.313 -2.515 21.506 1.00 97.31 181 ALA A CA 1
ATOM 1444 C C . ALA A 1 181 ? -14.461 -1.275 20.626 1.00 97.31 181 ALA A C 1
ATOM 1446 O O . ALA A 1 181 ? -13.486 -0.580 20.337 1.00 97.31 181 ALA A O 1
ATOM 1447 N N . ARG A 1 182 ? -15.705 -0.935 20.281 1.00 97.75 182 ARG A N 1
ATOM 1448 C CA . ARG A 1 182 ? -16.030 0.422 19.835 1.00 97.75 182 ARG A CA 1
ATOM 1449 C C . ARG A 1 182 ? -15.965 1.358 21.034 1.00 97.75 182 ARG A C 1
ATOM 1451 O O . ARG A 1 182 ? -16.423 1.030 22.127 1.00 97.75 182 ARG A O 1
ATOM 1458 N N . SER A 1 183 ? -15.357 2.511 20.829 1.00 97.81 183 SER A N 1
ATOM 1459 C CA . SER A 1 183 ? -14.916 3.405 21.895 1.00 97.81 183 SER A CA 1
ATOM 1460 C C . SER A 1 183 ? -15.069 4.871 21.515 1.00 97.81 183 SER A C 1
ATOM 1462 O O . SER A 1 183 ? -15.259 5.204 20.341 1.00 97.81 183 SER A O 1
ATOM 1464 N N . ILE A 1 184 ? -14.972 5.731 22.523 1.00 98.12 184 ILE A N 1
ATOM 1465 C CA . ILE A 1 184 ? -14.876 7.181 22.373 1.00 98.12 184 ILE A CA 1
ATOM 1466 C C . ILE A 1 184 ? -13.580 7.621 23.033 1.00 98.12 184 ILE A C 1
ATOM 1468 O O . ILE A 1 184 ? -13.330 7.307 24.198 1.00 98.12 184 ILE A O 1
ATOM 1472 N N . ILE A 1 185 ? -12.755 8.337 22.278 1.00 97.94 185 ILE A N 1
ATOM 1473 C CA . ILE A 1 185 ? -11.450 8.807 22.736 1.00 97.94 185 ILE A CA 1
ATOM 1474 C C . ILE A 1 185 ? -11.368 10.327 22.654 1.00 97.94 185 ILE A C 1
ATOM 1476 O O . ILE A 1 185 ? -12.113 10.968 21.915 1.00 97.94 185 ILE A O 1
ATOM 1480 N N . ASN A 1 186 ? -10.417 10.888 23.394 1.00 97.31 186 ASN A N 1
ATOM 1481 C CA . ASN A 1 186 ? -10.024 12.287 23.306 1.00 97.31 186 ASN A CA 1
ATOM 1482 C C . ASN A 1 186 ? -8.491 12.332 23.262 1.00 97.31 186 ASN A C 1
ATOM 1484 O O . ASN A 1 186 ? -7.840 12.138 24.293 1.00 97.31 186 ASN A O 1
ATOM 1488 N N . SER A 1 187 ? -7.922 12.521 22.067 1.00 96.62 187 SER A N 1
ATOM 1489 C CA . SER A 1 187 ? -6.466 12.584 21.893 1.00 96.62 187 SER A CA 1
ATOM 1490 C C . SER A 1 187 ? -5.912 13.804 22.632 1.00 96.62 187 SER A C 1
ATOM 1492 O O . SER A 1 187 ? -6.389 14.922 22.444 1.00 96.62 187 SER A O 1
ATOM 1494 N N . LYS A 1 188 ? -4.927 13.606 23.510 1.00 96.19 188 LYS A N 1
ATOM 1495 C CA . LYS A 1 188 ? -4.330 14.676 24.326 1.00 96.19 188 LYS A CA 1
ATOM 1496 C C . LYS A 1 188 ? -3.219 15.421 23.600 1.00 96.19 188 LYS A C 1
ATOM 1498 O O . LYS A 1 188 ? -2.876 16.519 24.023 1.00 96.19 188 LYS A O 1
ATOM 1503 N N . ALA A 1 189 ? -2.654 14.828 22.554 1.00 94.19 189 ALA A N 1
ATOM 1504 C CA . ALA A 1 189 ? -1.606 15.434 21.749 1.00 94.19 189 ALA A CA 1
ATOM 1505 C C . ALA A 1 189 ? -1.569 14.807 20.351 1.00 94.19 189 ALA A C 1
ATOM 1507 O O . ALA A 1 189 ? -1.669 13.586 20.219 1.00 94.19 189 ALA A O 1
ATOM 1508 N N . SER A 1 190 ? -1.369 15.651 19.338 1.00 93.75 190 SER A N 1
ATOM 1509 C CA . SER A 1 190 ? -1.008 15.245 17.979 1.00 93.75 190 SER A CA 1
ATOM 1510 C C . SER A 1 190 ? 0.469 15.566 17.767 1.00 93.75 190 SER A C 1
ATOM 1512 O O . SER A 1 190 ? 0.847 16.738 17.769 1.00 93.75 190 SER A O 1
ATOM 1514 N N . LEU A 1 191 ? 1.317 14.546 17.641 1.00 94.94 191 LEU A N 1
ATOM 1515 C CA . LEU A 1 191 ? 2.774 14.705 17.611 1.00 94.94 191 LEU A CA 1
ATOM 1516 C C . LEU A 1 191 ? 3.344 14.358 16.235 1.00 94.94 191 LEU A C 1
ATOM 1518 O O . LEU A 1 191 ? 2.850 13.459 15.559 1.00 94.94 191 LEU A O 1
ATOM 1522 N N . THR A 1 192 ? 4.429 15.028 15.843 1.00 94.25 192 THR A N 1
ATOM 1523 C CA . THR A 1 192 ? 5.270 14.545 14.740 1.00 94.25 192 THR A CA 1
ATOM 1524 C C . THR A 1 192 ? 6.223 13.460 15.236 1.00 94.25 192 THR A C 1
ATOM 1526 O O . THR A 1 192 ? 6.518 13.385 16.434 1.00 94.25 192 THR A O 1
ATOM 1529 N N . TYR A 1 193 ? 6.746 12.629 14.330 1.00 91.62 193 TYR A N 1
ATOM 1530 C CA . TYR A 1 193 ? 7.731 11.600 14.687 1.00 91.62 193 TYR A CA 1
ATOM 1531 C C . TYR A 1 193 ? 8.960 12.170 15.396 1.00 91.62 193 TYR A C 1
ATOM 1533 O O . TYR A 1 193 ? 9.411 11.598 16.388 1.00 91.62 193 TYR A O 1
ATOM 1541 N N . GLU A 1 194 ? 9.476 13.298 14.911 1.00 91.88 194 GLU A N 1
ATOM 1542 C CA . GLU A 1 194 ? 10.625 13.987 15.491 1.00 91.88 194 GLU A CA 1
ATOM 1543 C C . GLU A 1 194 ? 10.285 14.503 16.889 1.00 91.88 194 GLU A C 1
ATOM 1545 O O . GLU A 1 194 ? 11.044 14.279 17.830 1.00 91.88 194 GLU A O 1
ATOM 1550 N N . LYS A 1 195 ? 9.099 15.103 17.066 1.00 93.69 195 LYS A N 1
ATOM 1551 C CA . LYS A 1 195 ? 8.703 15.635 18.370 1.00 93.69 195 LYS A CA 1
ATOM 1552 C C . LYS A 1 195 ? 8.488 14.537 19.405 1.00 93.69 195 LYS A C 1
ATOM 1554 O O . LYS A 1 195 ? 8.891 14.675 20.556 1.00 93.69 195 LYS A O 1
ATOM 1559 N N . ALA A 1 196 ? 7.868 13.436 18.998 1.00 95.00 196 ALA A N 1
ATOM 1560 C CA . ALA A 1 196 ? 7.700 12.273 19.854 1.00 95.00 196 ALA A CA 1
ATOM 1561 C C . ALA A 1 196 ? 9.053 11.634 20.214 1.00 95.00 196 ALA A C 1
ATOM 1563 O O . ALA A 1 196 ? 9.225 11.212 21.355 1.00 95.00 196 ALA A O 1
ATOM 1564 N N . GLN A 1 197 ? 10.025 11.625 19.292 1.00 94.50 197 GLN A N 1
ATOM 1565 C CA . GLN A 1 197 ? 11.388 11.168 19.580 1.00 94.50 197 GLN A CA 1
ATOM 1566 C C . GLN A 1 197 ? 12.059 12.053 20.640 1.00 94.50 197 GLN A C 1
ATOM 1568 O O . GLN A 1 197 ? 12.552 11.530 21.635 1.00 94.50 197 GLN A O 1
ATOM 1573 N N . GLU A 1 198 ? 11.992 13.381 20.496 1.00 94.75 198 GLU A N 1
ATOM 1574 C CA . GLU A 1 198 ? 12.505 14.321 21.507 1.00 94.75 198 GLU A CA 1
ATOM 1575 C C . GLU A 1 198 ? 11.890 14.065 22.893 1.00 94.75 198 GLU A C 1
ATOM 1577 O O . GLU A 1 198 ? 12.593 14.068 23.900 1.00 94.75 198 GLU A O 1
ATOM 1582 N N . MET A 1 199 ? 10.581 13.800 22.956 1.00 94.50 199 MET A N 1
ATOM 1583 C CA . MET A 1 199 ? 9.876 13.505 24.211 1.00 94.50 199 MET A CA 1
ATOM 1584 C C . MET A 1 199 ? 10.269 12.155 24.830 1.00 94.50 199 MET A C 1
ATOM 1586 O O . MET A 1 199 ? 10.190 11.984 26.050 1.00 94.50 199 MET A O 1
ATOM 1590 N N . ILE A 1 200 ? 10.648 11.177 24.007 1.00 93.81 200 ILE A N 1
ATOM 1591 C CA . ILE A 1 200 ? 11.156 9.881 24.470 1.00 93.81 200 ILE A CA 1
ATOM 1592 C C . ILE A 1 200 ? 12.573 10.045 25.031 1.00 93.81 200 ILE A C 1
ATOM 1594 O O . ILE A 1 200 ? 12.869 9.498 26.098 1.00 93.81 200 ILE A O 1
ATOM 1598 N N . ASP A 1 201 ? 13.414 10.812 24.336 1.00 93.38 201 ASP A N 1
ATOM 1599 C CA . ASP A 1 201 ? 14.827 11.000 24.666 1.00 93.38 201 ASP A CA 1
ATOM 1600 C C . ASP A 1 201 ? 15.024 11.919 25.884 1.00 93.38 201 ASP A C 1
ATOM 1602 O O . ASP A 1 201 ? 15.941 11.705 26.686 1.00 93.38 201 ASP A O 1
ATOM 1606 N N . ASP A 1 202 ? 14.135 12.899 26.085 1.00 92.00 202 ASP A N 1
ATOM 1607 C CA . ASP A 1 202 ? 14.139 13.759 27.266 1.00 92.00 202 ASP A CA 1
ATOM 1608 C C . ASP A 1 202 ? 13.635 13.012 28.517 1.00 92.00 202 ASP A C 1
ATOM 1610 O O . ASP A 1 202 ? 12.436 12.876 28.804 1.00 92.00 202 ASP A O 1
ATOM 1614 N N . LYS A 1 203 ? 14.600 12.535 29.309 1.00 89.06 203 LYS A N 1
ATOM 1615 C CA . LYS A 1 203 ? 14.364 11.852 30.589 1.00 89.06 203 LYS A CA 1
ATOM 1616 C C . LYS A 1 203 ? 14.018 12.801 31.742 1.00 89.06 203 LYS A C 1
ATOM 1618 O O . LYS A 1 203 ? 13.595 12.317 32.791 1.00 89.06 203 LYS A O 1
ATOM 1623 N N . SER A 1 204 ? 14.202 14.115 31.584 1.00 88.56 204 SER A N 1
ATOM 1624 C CA . SER A 1 204 ? 13.939 15.100 32.644 1.00 88.56 204 SER A CA 1
ATOM 1625 C C . SER A 1 204 ? 12.443 15.383 32.810 1.00 88.56 204 SER A C 1
ATOM 1627 O O . SER A 1 204 ? 11.947 15.540 33.928 1.00 88.56 204 SER A O 1
ATOM 1629 N N . GLN A 1 205 ? 11.701 15.369 31.703 1.00 86.88 205 GLN A N 1
ATOM 1630 C CA . GLN A 1 205 ? 10.253 15.542 31.690 1.00 86.88 205 GLN A CA 1
ATOM 1631 C C . GLN A 1 205 ? 9.555 14.282 32.195 1.00 86.88 205 GLN A C 1
ATOM 1633 O O . GLN A 1 205 ? 9.990 13.175 31.926 1.00 86.88 205 GLN A O 1
ATOM 1638 N N . ASN A 1 206 ? 8.446 14.401 32.923 1.00 86.38 206 ASN A N 1
ATOM 1639 C CA . ASN A 1 206 ? 7.724 13.231 33.453 1.00 86.38 206 ASN A CA 1
ATOM 1640 C C . ASN A 1 206 ? 6.205 13.326 33.279 1.00 86.38 206 ASN A C 1
ATOM 1642 O O . ASN A 1 206 ? 5.445 12.674 34.001 1.00 86.38 206 ASN A O 1
ATOM 1646 N N . GLY A 1 207 ? 5.759 14.117 32.298 1.00 91.00 207 GLY A N 1
ATOM 1647 C CA . GLY A 1 207 ? 4.349 14.210 31.932 1.00 91.00 207 GLY A CA 1
ATOM 1648 C C . GLY A 1 207 ? 3.769 12.852 31.522 1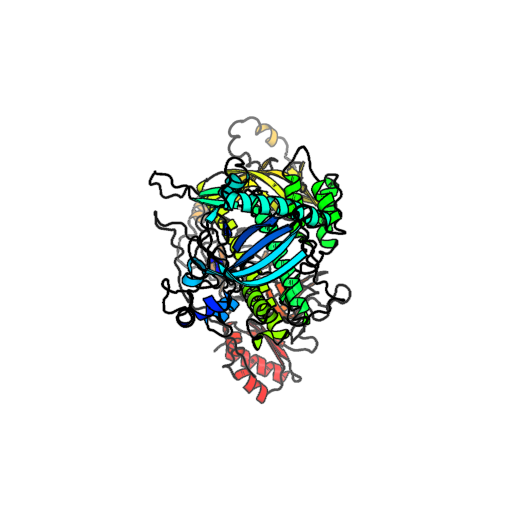.00 91.00 207 GLY A C 1
ATOM 1649 O O . GLY A 1 207 ? 4.489 11.970 31.050 1.00 91.00 207 GLY A O 1
ATOM 1650 N N . ALA A 1 208 ? 2.455 12.681 31.673 1.00 92.38 208 ALA A N 1
ATOM 1651 C CA . ALA A 1 208 ? 1.793 11.399 31.426 1.00 92.38 208 ALA A CA 1
ATOM 1652 C C . ALA A 1 208 ? 2.025 10.860 30.000 1.00 92.38 208 ALA A C 1
ATOM 1654 O O . ALA A 1 208 ? 2.277 9.670 29.827 1.00 92.38 208 ALA A O 1
ATOM 1655 N N . ILE A 1 209 ? 2.040 11.743 28.995 1.00 94.06 209 ILE A N 1
ATOM 1656 C CA . ILE A 1 209 ? 2.343 11.384 27.601 1.00 94.06 209 ILE A CA 1
ATOM 1657 C C . ILE A 1 209 ? 3.806 10.955 27.421 1.00 94.06 209 ILE A C 1
ATOM 1659 O O . ILE A 1 209 ? 4.061 9.987 26.717 1.00 94.06 209 ILE A O 1
ATOM 1663 N N . HIS A 1 210 ? 4.765 11.581 28.113 1.00 94.25 210 HIS A N 1
ATOM 1664 C CA . HIS A 1 210 ? 6.177 11.177 28.044 1.00 94.25 210 HIS A CA 1
ATOM 1665 C C . HIS A 1 210 ? 6.374 9.757 28.592 1.00 94.25 210 HIS A C 1
ATOM 1667 O O . HIS A 1 210 ? 7.056 8.936 27.982 1.00 94.25 210 HIS A O 1
ATOM 1673 N N . LYS A 1 211 ? 5.729 9.444 29.726 1.00 93.69 211 LYS A N 1
ATOM 1674 C CA . LYS A 1 211 ? 5.747 8.093 30.310 1.00 93.69 211 LYS A CA 1
ATOM 1675 C C . LYS A 1 211 ? 5.076 7.071 29.392 1.00 93.69 211 LYS A C 1
ATOM 1677 O O . LYS A 1 211 ? 5.604 5.976 29.229 1.00 93.69 211 LYS A O 1
ATOM 1682 N N . SER A 1 212 ? 3.948 7.447 28.785 1.00 95.62 212 SER A N 1
ATOM 1683 C CA . SER A 1 212 ? 3.234 6.621 27.806 1.00 95.62 212 SER A CA 1
ATOM 1684 C C . SER A 1 212 ? 4.133 6.280 26.610 1.00 95.62 212 SER A C 1
ATOM 1686 O O . SER A 1 212 ? 4.373 5.108 26.336 1.00 95.62 212 SER A O 1
ATOM 1688 N N . LEU A 1 213 ? 4.735 7.288 25.968 1.00 96.38 213 LEU A N 1
ATOM 1689 C CA . LEU A 1 213 ? 5.631 7.103 24.821 1.00 96.38 213 LEU A CA 1
ATOM 1690 C C . LEU A 1 213 ? 6.857 6.245 25.157 1.00 96.38 213 LEU A C 1
ATOM 1692 O O . LEU A 1 213 ? 7.219 5.369 24.376 1.00 96.38 213 LEU A O 1
ATOM 1696 N N . ARG A 1 214 ? 7.476 6.438 26.328 1.00 95.62 214 ARG A N 1
ATOM 1697 C CA . ARG A 1 214 ? 8.603 5.598 26.766 1.00 95.62 214 ARG A CA 1
ATOM 1698 C C . ARG A 1 214 ? 8.201 4.141 26.966 1.00 95.62 214 ARG A C 1
ATOM 1700 O O . ARG A 1 214 ? 8.893 3.263 26.461 1.00 95.62 214 ARG A O 1
ATOM 1707 N N . GLY A 1 215 ? 7.077 3.890 27.640 1.00 95.62 215 GLY A N 1
ATOM 1708 C CA . GLY A 1 215 ? 6.559 2.534 27.834 1.00 95.62 215 GLY A CA 1
ATOM 1709 C C . GLY A 1 215 ? 6.236 1.841 26.507 1.00 95.62 215 GLY A C 1
ATOM 1710 O O . GLY A 1 215 ? 6.641 0.700 26.290 1.00 95.62 215 GLY A O 1
ATOM 1711 N N . LEU A 1 216 ? 5.591 2.556 25.578 1.00 97.38 216 LEU A N 1
ATOM 1712 C CA . LEU A 1 216 ? 5.348 2.071 24.215 1.00 97.38 216 LEU A CA 1
ATOM 1713 C C . LEU A 1 216 ? 6.662 1.718 23.508 1.00 97.38 216 LEU A C 1
ATOM 1715 O O . LEU A 1 216 ? 6.797 0.631 22.949 1.00 97.38 216 LEU A O 1
ATOM 1719 N N . ASN A 1 217 ? 7.647 2.609 23.558 1.00 96.88 217 ASN A N 1
ATOM 1720 C CA . ASN A 1 217 ? 8.911 2.431 22.859 1.00 96.88 217 ASN A CA 1
ATOM 1721 C C . ASN A 1 217 ? 9.737 1.246 23.400 1.00 96.88 217 ASN A C 1
ATOM 1723 O O . ASN A 1 217 ? 10.295 0.463 22.628 1.00 96.88 217 ASN A O 1
ATOM 1727 N N . GLU A 1 218 ? 9.771 1.056 24.722 1.00 96.31 218 GLU A N 1
ATOM 1728 C CA . GLU A 1 218 ? 10.429 -0.097 25.349 1.00 96.31 218 GLU A CA 1
ATOM 1729 C C . GLU A 1 218 ? 9.807 -1.429 24.915 1.00 96.31 218 GLU A C 1
ATOM 1731 O O . GLU A 1 218 ? 10.527 -2.373 24.575 1.00 96.31 218 GLU A O 1
ATOM 1736 N N . LEU A 1 219 ? 8.475 -1.506 24.878 1.00 97.56 219 LEU A N 1
ATOM 1737 C CA . LEU A 1 219 ? 7.764 -2.693 24.403 1.00 97.56 219 LEU A CA 1
ATOM 1738 C C . LEU A 1 219 ? 7.978 -2.917 22.902 1.00 97.56 219 LEU A C 1
ATOM 1740 O O . LEU A 1 219 ? 8.221 -4.048 22.480 1.00 97.56 219 LEU A O 1
ATOM 1744 N N . ALA A 1 220 ? 7.955 -1.855 22.094 1.00 97.12 220 ALA A N 1
ATOM 1745 C CA . ALA A 1 220 ? 8.153 -1.955 20.654 1.00 97.12 220 ALA A CA 1
ATOM 1746 C C . ALA A 1 220 ? 9.530 -2.525 20.287 1.00 97.12 220 ALA A C 1
ATOM 1748 O O . ALA A 1 220 ? 9.626 -3.366 19.394 1.00 97.12 220 ALA A O 1
ATOM 1749 N N . LYS A 1 221 ? 10.596 -2.161 21.015 1.00 96.50 221 LYS A N 1
ATOM 1750 C CA . LYS A 1 221 ? 11.928 -2.769 20.835 1.00 96.50 221 LYS A CA 1
ATOM 1751 C C . LYS A 1 221 ? 11.899 -4.286 21.008 1.00 96.50 221 LYS A C 1
ATOM 1753 O O . LYS A 1 221 ? 12.502 -5.009 20.215 1.00 96.50 221 LYS A O 1
ATOM 1758 N N . LYS A 1 222 ? 11.173 -4.770 22.019 1.00 96.81 222 LYS A N 1
ATOM 1759 C CA . LYS A 1 222 ? 11.033 -6.204 22.319 1.00 96.81 222 LYS A CA 1
ATOM 1760 C C . LYS A 1 222 ? 10.206 -6.920 21.253 1.00 96.81 222 LYS A C 1
ATOM 1762 O O . LYS A 1 222 ? 10.603 -7.988 20.786 1.00 96.81 222 LYS A O 1
ATOM 1767 N N . LEU A 1 223 ? 9.098 -6.313 20.821 1.00 96.56 223 LEU A N 1
ATOM 1768 C CA . LEU A 1 223 ? 8.260 -6.828 19.733 1.00 96.56 223 LEU A CA 1
ATOM 1769 C C . LEU A 1 223 ? 9.052 -6.948 18.427 1.00 96.56 223 LEU A C 1
ATOM 1771 O O . LEU A 1 223 ? 9.060 -8.018 17.813 1.00 96.56 223 LEU A O 1
ATOM 1775 N N . LYS A 1 224 ? 9.803 -5.903 18.066 1.00 94.88 224 LYS A N 1
ATOM 1776 C CA . LYS A 1 224 ? 10.674 -5.895 16.889 1.00 94.88 224 LYS A CA 1
ATOM 1777 C C . LYS A 1 224 ? 11.733 -6.987 16.954 1.00 94.88 224 LYS A C 1
ATOM 1779 O O . LYS A 1 224 ? 11.886 -7.737 15.995 1.00 94.88 224 LYS A O 1
ATOM 1784 N N . ALA A 1 225 ? 12.445 -7.106 18.075 1.00 94.81 225 ALA A N 1
ATOM 1785 C CA . ALA A 1 225 ? 13.476 -8.128 18.248 1.00 94.81 225 ALA A CA 1
ATOM 1786 C C . ALA A 1 225 ? 12.908 -9.542 18.040 1.00 94.81 225 ALA A C 1
ATOM 1788 O O . ALA A 1 225 ? 13.453 -10.315 17.251 1.00 94.81 225 ALA A O 1
ATOM 1789 N N . ARG A 1 226 ? 11.752 -9.842 18.646 1.00 94.81 226 ARG A N 1
ATOM 1790 C CA . ARG A 1 226 ? 11.044 -11.118 18.458 1.00 94.81 226 ARG A CA 1
ATOM 1791 C C . ARG A 1 226 ? 10.613 -11.334 17.004 1.00 94.81 226 ARG A C 1
ATOM 1793 O O . ARG A 1 226 ? 10.729 -12.441 16.482 1.00 94.81 226 ARG A O 1
ATOM 1800 N N . ARG A 1 227 ? 10.102 -10.295 16.338 1.00 94.12 227 ARG A N 1
ATOM 1801 C CA . ARG A 1 227 ? 9.673 -10.350 14.931 1.00 94.12 227 ARG A CA 1
ATOM 1802 C C . ARG A 1 227 ? 10.849 -10.661 13.996 1.00 94.12 227 ARG A C 1
ATOM 1804 O O . ARG A 1 227 ? 10.719 -11.507 13.112 1.00 94.12 227 ARG A O 1
ATOM 1811 N N . LEU A 1 228 ? 12.007 -10.044 14.226 1.00 92.00 228 LEU A N 1
ATOM 1812 C CA . LEU A 1 228 ? 13.239 -10.329 13.482 1.00 92.00 228 LEU A CA 1
ATOM 1813 C C . LEU A 1 228 ? 13.773 -11.737 13.770 1.00 92.00 228 LEU A C 1
ATOM 1815 O O . LEU A 1 228 ? 14.173 -12.442 12.847 1.00 92.00 228 LEU A O 1
ATOM 1819 N N . GLU A 1 229 ? 13.711 -12.195 15.021 1.00 92.44 229 GLU A N 1
ATOM 1820 C CA . GLU A 1 229 ? 14.120 -13.553 15.397 1.00 92.44 229 GLU A CA 1
ATOM 1821 C C . GLU A 1 229 ? 13.276 -14.639 14.709 1.00 92.44 229 GLU A C 1
ATOM 1823 O O . GLU A 1 229 ? 13.812 -15.690 14.329 1.00 92.44 229 GLU A O 1
ATOM 1828 N N . ARG A 1 230 ? 11.981 -14.362 14.496 1.00 91.12 230 ARG A N 1
ATOM 1829 C CA . ARG A 1 230 ? 11.055 -15.192 13.704 1.00 91.12 230 ARG A CA 1
ATOM 1830 C C . ARG A 1 230 ? 11.338 -15.163 12.197 1.00 91.12 230 ARG A C 1
ATOM 1832 O O . ARG A 1 230 ? 10.793 -15.988 11.472 1.00 91.12 230 ARG A O 1
ATOM 1839 N N . GLY A 1 231 ? 12.202 -14.264 11.723 1.00 90.25 231 GLY A N 1
ATOM 1840 C CA . GLY A 1 231 ? 12.624 -14.180 10.324 1.00 90.25 231 GLY A CA 1
ATOM 1841 C C . GLY A 1 231 ? 11.894 -13.131 9.488 1.00 90.25 231 GLY A C 1
ATOM 1842 O O . GLY A 1 231 ? 11.812 -13.288 8.270 1.00 90.25 231 GLY A O 1
ATOM 1843 N N . ALA A 1 232 ? 11.338 -12.083 10.106 1.00 91.25 232 ALA A N 1
ATOM 1844 C CA . ALA A 1 232 ? 10.777 -10.964 9.354 1.00 91.25 232 ALA A CA 1
ATOM 1845 C C . ALA A 1 232 ? 11.863 -10.220 8.568 1.00 91.25 232 ALA A C 1
ATOM 1847 O O . ALA A 1 232 ? 12.989 -10.054 9.035 1.00 91.25 232 ALA A O 1
ATOM 1848 N N . LEU A 1 233 ? 11.509 -9.746 7.374 1.00 88.38 233 LEU A N 1
ATOM 1849 C CA . LEU A 1 233 ? 12.462 -9.137 6.456 1.00 88.38 233 LEU A CA 1
ATOM 1850 C C . LEU A 1 233 ? 12.491 -7.618 6.620 1.00 88.38 233 LEU A C 1
ATOM 1852 O O . LEU A 1 233 ? 11.469 -6.949 6.465 1.00 88.38 233 LEU A O 1
ATOM 1856 N N . VAL A 1 234 ? 13.685 -7.062 6.831 1.00 84.62 234 VAL A N 1
ATOM 1857 C CA . VAL A 1 234 ? 13.925 -5.615 6.733 1.00 84.62 234 VAL A CA 1
ATOM 1858 C C . VAL A 1 234 ? 14.421 -5.306 5.326 1.00 84.62 234 VAL A C 1
ATOM 1860 O O . VAL A 1 234 ? 15.600 -5.465 5.006 1.00 84.62 234 VAL A O 1
ATOM 1863 N N . LEU A 1 235 ? 13.498 -4.908 4.457 1.00 80.81 235 LEU A N 1
ATOM 1864 C CA . LEU A 1 235 ? 13.791 -4.600 3.061 1.00 80.81 235 LEU A CA 1
ATOM 1865 C C . LEU A 1 235 ? 13.781 -3.095 2.813 1.00 80.81 235 LEU A C 1
ATOM 1867 O O . LEU A 1 235 ? 12.984 -2.363 3.395 1.00 80.81 235 LEU A O 1
ATOM 1871 N N . ALA A 1 236 ? 14.642 -2.657 1.900 1.00 65.25 236 ALA A N 1
ATOM 1872 C CA . ALA A 1 236 ? 14.736 -1.268 1.488 1.00 65.25 236 ALA A CA 1
ATOM 1873 C C . ALA A 1 236 ? 13.872 -0.998 0.256 1.00 65.25 236 ALA A C 1
ATOM 1875 O O . ALA A 1 236 ? 13.736 -1.844 -0.641 1.00 65.25 236 ALA A O 1
ATOM 1876 N N . ARG A 1 237 ? 13.321 0.211 0.193 1.00 61.41 237 ARG A N 1
ATOM 1877 C CA . ARG A 1 237 ? 12.642 0.732 -0.989 1.00 61.41 237 ARG A CA 1
ATOM 1878 C C . ARG A 1 237 ? 13.521 1.758 -1.691 1.00 61.41 237 ARG A C 1
ATOM 1880 O O . ARG A 1 237 ? 14.241 2.513 -1.054 1.00 61.41 237 ARG A O 1
ATOM 1887 N N . ALA A 1 238 ? 13.458 1.758 -3.019 1.00 50.75 238 ALA A N 1
ATOM 1888 C CA . ALA A 1 238 ? 14.233 2.672 -3.853 1.00 50.75 238 ALA A CA 1
ATOM 1889 C C . ALA A 1 238 ? 13.761 4.129 -3.731 1.00 50.75 238 ALA A C 1
ATOM 1891 O O . ALA A 1 238 ? 14.527 5.034 -4.021 1.00 50.75 238 ALA A O 1
ATOM 1892 N N . ASP A 1 239 ? 12.489 4.328 -3.372 1.00 54.03 239 ASP A N 1
ATOM 1893 C CA . ASP A 1 239 ? 11.664 5.508 -3.645 1.00 54.03 239 ASP A CA 1
ATOM 1894 C C . ASP A 1 239 ? 11.347 6.363 -2.401 1.00 54.03 239 ASP A C 1
ATOM 1896 O O . ASP A 1 239 ? 10.339 7.064 -2.359 1.00 54.03 239 ASP A O 1
ATOM 1900 N N . GLU A 1 240 ? 12.209 6.349 -1.381 1.00 61.19 240 GLU A N 1
ATOM 1901 C CA . GLU A 1 240 ? 11.996 7.069 -0.111 1.00 61.19 240 GLU A CA 1
ATOM 1902 C C . GLU A 1 240 ? 12.475 8.531 -0.131 1.00 61.19 240 GLU A C 1
ATOM 1904 O O . GLU A 1 240 ? 13.186 8.994 0.766 1.00 61.19 240 GLU A O 1
ATOM 1909 N N . ILE A 1 241 ? 12.069 9.275 -1.159 1.00 61.66 241 ILE A N 1
ATOM 1910 C CA . ILE A 1 241 ? 12.336 10.712 -1.268 1.00 61.66 241 ILE A CA 1
ATOM 1911 C C . ILE A 1 241 ? 11.052 11.514 -1.110 1.00 61.66 241 ILE A C 1
ATOM 1913 O O . ILE A 1 241 ? 9.990 11.140 -1.610 1.00 61.66 241 ILE A O 1
ATOM 1917 N N . ARG A 1 242 ? 11.170 12.642 -0.410 1.00 58.88 242 ARG A N 1
ATOM 1918 C CA . ARG A 1 242 ? 10.163 13.696 -0.332 1.00 58.88 242 ARG A CA 1
ATOM 1919 C C . ARG A 1 242 ? 10.697 14.964 -0.989 1.00 58.88 242 ARG A C 1
ATOM 1921 O O . ARG A 1 242 ? 11.885 15.264 -0.890 1.00 58.88 242 ARG A O 1
ATOM 1928 N N . PHE A 1 243 ? 9.803 15.695 -1.642 1.00 60.72 243 PHE A N 1
ATOM 1929 C CA . PHE A 1 243 ? 10.081 17.029 -2.166 1.00 60.72 243 PHE A CA 1
ATOM 1930 C C . PHE A 1 243 ? 9.588 18.061 -1.154 1.00 60.72 243 PHE A C 1
ATOM 1932 O O . PHE A 1 243 ? 8.487 17.908 -0.624 1.00 60.72 243 PHE A O 1
ATOM 1939 N N . ILE A 1 244 ? 10.398 19.081 -0.884 1.00 55.34 244 ILE A N 1
ATOM 1940 C CA . ILE A 1 244 ? 10.060 20.197 0.003 1.00 55.34 244 ILE A CA 1
ATOM 1941 C C . ILE A 1 244 ? 10.150 21.484 -0.814 1.00 55.34 244 ILE A C 1
ATOM 1943 O O . ILE A 1 244 ? 11.137 21.707 -1.513 1.00 55.34 244 ILE A O 1
ATOM 1947 N N . GLU A 1 245 ? 9.111 22.316 -0.750 1.00 50.44 245 GLU A N 1
ATOM 1948 C CA . GLU A 1 245 ? 9.174 23.693 -1.244 1.00 50.44 245 GLU A CA 1
ATOM 1949 C C . GLU A 1 245 ? 9.903 24.535 -0.185 1.00 50.44 245 GLU A C 1
ATOM 1951 O O . GLU A 1 245 ? 9.425 24.644 0.943 1.00 50.44 245 GLU A O 1
ATOM 1956 N N . VAL A 1 246 ? 11.066 25.100 -0.521 1.00 48.69 246 VAL A N 1
ATOM 1957 C CA . VAL A 1 246 ? 11.732 26.095 0.333 1.00 48.69 246 VAL A CA 1
ATOM 1958 C C . VAL A 1 246 ? 11.202 27.467 -0.061 1.00 48.69 246 VAL A C 1
ATOM 1960 O O . VAL A 1 246 ? 11.401 27.895 -1.198 1.00 48.69 246 VAL A O 1
ATOM 1963 N N . GLU A 1 247 ? 10.517 28.149 0.856 1.00 39.44 247 GLU A N 1
ATOM 1964 C CA . GLU A 1 247 ? 10.125 29.548 0.679 1.00 39.44 247 GLU A CA 1
ATOM 1965 C C . GLU A 1 247 ? 11.383 30.427 0.756 1.00 39.44 247 GLU A C 1
ATOM 1967 O O . GLU A 1 247 ? 11.922 30.671 1.832 1.00 39.44 247 GLU A O 1
ATOM 1972 N N . SER A 1 248 ? 11.889 30.882 -0.390 1.00 34.19 248 SER A N 1
ATOM 1973 C CA . SER A 1 248 ? 12.850 31.985 -0.434 1.00 34.19 248 SER A CA 1
ATOM 1974 C C . SER A 1 248 ? 12.088 33.310 -0.389 1.00 34.19 248 SER A C 1
ATOM 1976 O O . SER A 1 248 ? 11.203 33.532 -1.213 1.00 34.19 248 SER A O 1
ATOM 1978 N N . GLU A 1 249 ? 12.454 34.215 0.523 1.00 36.81 249 GLU A N 1
ATOM 1979 C CA . GLU A 1 249 ? 11.859 35.562 0.671 1.00 36.81 249 GLU A CA 1
ATOM 1980 C C . GLU A 1 249 ? 12.033 36.468 -0.572 1.00 36.81 249 GLU A C 1
ATOM 1982 O O . GLU A 1 249 ? 11.477 37.564 -0.647 1.00 36.81 249 GLU A O 1
ATOM 1987 N N . THR A 1 250 ? 12.782 36.020 -1.580 1.00 34.50 250 THR A N 1
ATOM 1988 C CA . THR A 1 250 ? 12.949 36.688 -2.872 1.00 34.50 250 THR A CA 1
ATOM 1989 C C . THR A 1 250 ? 11.900 36.203 -3.874 1.00 34.50 250 THR A C 1
ATOM 1991 O O . THR A 1 250 ? 11.839 35.017 -4.191 1.00 34.50 250 THR A O 1
ATOM 1994 N N . PHE A 1 251 ? 11.099 37.138 -4.394 1.00 35.53 251 PHE A N 1
ATOM 1995 C CA . PHE A 1 251 ? 10.035 36.964 -5.398 1.00 35.53 251 PHE A CA 1
ATOM 1996 C C . PHE A 1 251 ? 10.537 36.537 -6.799 1.00 35.53 251 PHE A C 1
ATOM 1998 O O . PHE A 1 251 ? 10.103 37.089 -7.809 1.00 35.53 251 PHE A O 1
ATOM 2005 N N . ASP A 1 252 ? 11.405 35.533 -6.892 1.00 32.06 252 ASP A N 1
ATOM 2006 C CA . ASP A 1 252 ? 11.710 34.875 -8.161 1.00 32.06 252 ASP A CA 1
ATOM 2007 C C . ASP A 1 252 ? 10.882 33.595 -8.282 1.00 32.06 252 ASP A C 1
ATOM 2009 O O . ASP A 1 252 ? 11.025 32.626 -7.536 1.00 32.06 252 ASP A O 1
ATOM 2013 N N . CYS A 1 253 ? 9.945 33.619 -9.228 1.00 38.69 253 CYS A N 1
ATOM 2014 C CA . CYS A 1 253 ? 9.029 32.530 -9.527 1.00 38.69 253 CYS A CA 1
ATOM 2015 C C . CYS A 1 253 ? 9.729 31.390 -10.289 1.00 38.69 253 CYS A C 1
ATOM 2017 O O . CYS A 1 253 ? 9.397 31.106 -11.436 1.00 38.69 253 CYS A O 1
ATOM 2019 N N . ASP A 1 254 ? 10.686 30.720 -9.660 1.00 43.09 254 ASP A N 1
ATOM 2020 C CA . ASP A 1 254 ? 11.109 29.380 -10.067 1.00 43.09 254 ASP A CA 1
ATOM 2021 C C . ASP A 1 254 ? 11.440 28.600 -8.791 1.00 43.09 254 ASP A C 1
ATOM 2023 O O . ASP A 1 254 ? 12.459 28.802 -8.139 1.00 43.09 254 ASP A O 1
ATOM 2027 N N . SER A 1 255 ? 10.480 27.781 -8.367 1.00 47.06 255 SER A N 1
ATOM 2028 C CA . SER A 1 255 ? 10.435 27.113 -7.066 1.00 47.06 255 SER A CA 1
ATOM 2029 C C . SER A 1 255 ? 11.740 26.385 -6.724 1.00 47.06 255 SER A C 1
ATOM 2031 O O . SER A 1 255 ? 12.103 25.409 -7.389 1.00 47.06 255 SER A O 1
ATOM 2033 N N . SER A 1 256 ? 12.383 26.801 -5.633 1.00 52.72 256 SER A N 1
ATOM 2034 C CA . SER A 1 256 ? 13.429 26.081 -4.901 1.00 52.72 256 SER A CA 1
ATOM 2035 C C . SER A 1 256 ? 12.863 24.793 -4.293 1.00 52.72 256 SER A C 1
ATOM 2037 O O . SER A 1 256 ? 12.610 24.687 -3.096 1.00 52.72 256 SER A O 1
ATOM 2039 N N . LEU A 1 257 ? 12.610 23.804 -5.152 1.00 62.22 257 LEU A N 1
ATOM 2040 C CA . LEU A 1 257 ? 12.307 22.437 -4.750 1.00 62.22 257 LEU A CA 1
ATOM 2041 C C . LEU A 1 257 ? 13.592 21.801 -4.221 1.00 62.22 257 LEU A C 1
ATOM 2043 O O . LEU A 1 257 ? 14.588 21.722 -4.942 1.00 62.22 257 LEU A O 1
ATOM 2047 N N . GLU A 1 258 ? 13.562 21.317 -2.987 1.00 69.19 258 GLU A N 1
ATOM 2048 C CA . GLU A 1 258 ? 14.625 20.506 -2.406 1.00 69.19 258 GLU A CA 1
ATOM 2049 C C . GLU A 1 258 ? 14.186 19.051 -2.252 1.00 69.19 258 GLU A C 1
ATOM 2051 O O . GLU A 1 258 ? 13.010 18.732 -2.065 1.00 69.19 258 GLU A O 1
ATOM 2056 N N . ILE A 1 259 ? 15.160 18.152 -2.367 1.00 73.56 259 ILE A N 1
ATOM 2057 C CA . ILE A 1 259 ? 14.982 16.713 -2.205 1.00 73.56 259 ILE A CA 1
ATOM 2058 C C . ILE A 1 259 ? 15.477 16.337 -0.814 1.00 73.56 259 ILE A C 1
ATOM 2060 O O . ILE A 1 259 ? 16.650 16.536 -0.500 1.00 73.56 259 ILE A O 1
ATOM 2064 N N . GLN A 1 260 ? 14.595 15.758 -0.001 1.00 73.69 260 GLN A N 1
ATOM 2065 C CA . GLN A 1 260 ? 14.941 15.228 1.311 1.00 73.69 260 GLN A CA 1
ATOM 2066 C C . GLN A 1 260 ? 14.666 13.725 1.366 1.00 73.69 260 GLN A C 1
ATOM 2068 O O . GLN A 1 260 ? 13.582 13.248 1.019 1.00 73.69 260 GLN A O 1
ATOM 2073 N N . HIS A 1 261 ? 15.650 12.964 1.840 1.00 69.62 261 HIS A N 1
ATOM 2074 C CA . HIS A 1 261 ? 15.463 11.550 2.139 1.00 69.62 261 HIS A CA 1
ATOM 2075 C C . HIS A 1 261 ? 14.650 11.385 3.418 1.00 69.62 261 HIS A C 1
ATOM 2077 O O . HIS A 1 261 ? 14.916 12.041 4.428 1.00 69.62 261 HIS A O 1
ATOM 2083 N N . LYS A 1 262 ? 13.672 10.477 3.394 1.00 71.44 262 LYS A N 1
ATOM 2084 C CA . LYS A 1 262 ? 12.899 10.156 4.592 1.00 71.44 262 LYS A CA 1
ATOM 2085 C C . LYS A 1 262 ? 13.811 9.446 5.598 1.00 71.44 262 LYS A C 1
ATOM 2087 O O . LYS A 1 262 ? 14.174 8.291 5.405 1.00 71.44 262 LYS A O 1
ATOM 2092 N N . ARG A 1 263 ? 14.169 10.123 6.689 1.00 73.19 263 ARG A N 1
ATOM 2093 C CA . ARG A 1 263 ? 14.885 9.494 7.802 1.00 73.19 263 ARG A CA 1
ATOM 2094 C C . ARG A 1 263 ? 13.887 8.729 8.666 1.00 73.19 263 ARG A C 1
ATOM 2096 O O . ARG A 1 263 ? 12.932 9.312 9.167 1.00 73.19 263 ARG A O 1
ATOM 2103 N N . MET A 1 264 ? 14.109 7.432 8.844 1.00 77.94 264 MET A N 1
ATOM 2104 C CA . MET A 1 264 ? 13.359 6.644 9.822 1.00 77.94 264 MET A CA 1
ATOM 2105 C C . MET A 1 264 ? 13.948 6.892 11.214 1.00 77.94 264 MET A C 1
ATOM 2107 O O . MET A 1 264 ? 15.147 6.692 11.420 1.00 77.94 264 MET A O 1
ATOM 2111 N N . VAL A 1 265 ? 13.115 7.328 12.158 1.00 87.25 265 VAL A N 1
ATOM 2112 C CA . VAL A 1 265 ? 13.464 7.440 13.583 1.00 87.25 265 VAL A CA 1
ATOM 2113 C C . VAL A 1 265 ? 12.881 6.269 14.376 1.00 87.25 265 VAL A C 1
ATOM 2115 O O . VAL A 1 265 ? 12.067 5.494 13.866 1.00 87.25 265 VAL A O 1
ATOM 2118 N N . GLU A 1 266 ? 13.296 6.112 15.632 1.00 90.62 266 GLU A N 1
ATOM 2119 C CA . GLU A 1 266 ? 12.865 4.999 16.485 1.00 90.62 266 GLU A CA 1
ATOM 2120 C C . GLU A 1 266 ? 11.345 4.996 16.680 1.00 90.62 266 GLU A C 1
ATOM 2122 O O . GLU A 1 266 ? 10.705 3.948 16.565 1.00 90.62 266 GLU A O 1
ATOM 2127 N N . THR A 1 267 ? 10.748 6.181 16.817 1.00 92.50 267 THR A N 1
ATOM 2128 C CA . THR A 1 267 ? 9.296 6.361 16.898 1.00 92.50 267 THR A CA 1
ATOM 2129 C C . THR A 1 267 ? 8.539 5.806 15.682 1.00 92.50 267 THR A C 1
ATOM 2131 O O . THR A 1 267 ? 7.438 5.282 15.845 1.00 92.50 267 THR A O 1
ATOM 2134 N N . ASN A 1 268 ? 9.106 5.845 14.462 1.00 92.19 268 ASN A N 1
ATOM 2135 C CA . ASN A 1 268 ? 8.470 5.201 13.300 1.00 92.19 268 ASN A CA 1
ATOM 2136 C C . ASN A 1 268 ? 8.351 3.691 13.517 1.00 92.19 268 ASN A C 1
ATOM 2138 O O . ASN A 1 268 ? 7.302 3.107 13.257 1.00 92.19 268 ASN A O 1
ATOM 2142 N N . SER A 1 269 ? 9.424 3.081 14.025 1.00 92.62 269 SER A N 1
ATOM 2143 C CA . SER A 1 269 ? 9.445 1.658 14.346 1.00 92.62 269 SER A CA 1
ATOM 2144 C C . SER A 1 269 ? 8.493 1.331 15.494 1.00 92.62 269 SER A C 1
ATOM 2146 O O . SER A 1 269 ? 7.867 0.279 15.461 1.00 92.62 269 SER A O 1
ATOM 2148 N N . MET A 1 270 ? 8.365 2.217 16.488 1.00 96.19 270 MET A N 1
ATOM 2149 C CA . MET A 1 270 ? 7.428 2.047 17.599 1.00 96.19 270 MET A CA 1
ATOM 2150 C C . MET A 1 270 ? 5.985 1.932 17.104 1.00 96.19 270 MET A C 1
ATOM 2152 O O . MET A 1 270 ? 5.304 0.960 17.425 1.00 96.19 270 MET A O 1
ATOM 2156 N N . VAL A 1 271 ? 5.536 2.896 16.295 1.00 95.56 271 VAL A N 1
ATOM 2157 C CA . VAL A 1 271 ? 4.183 2.879 15.721 1.00 95.56 271 VAL A CA 1
ATOM 2158 C C . VAL A 1 271 ? 3.993 1.643 14.835 1.00 95.56 271 VAL A C 1
ATOM 2160 O O . VAL A 1 271 ? 2.982 0.955 14.963 1.00 95.56 271 VAL A O 1
ATOM 2163 N N . GLU A 1 272 ? 4.977 1.301 13.993 1.00 94.62 272 GLU A N 1
ATOM 2164 C CA . GLU A 1 272 ? 4.910 0.125 13.114 1.00 94.62 272 GLU A CA 1
ATOM 2165 C C . GLU A 1 272 ? 4.622 -1.172 13.887 1.00 94.62 272 GLU A C 1
ATOM 2167 O O . GLU A 1 272 ? 3.709 -1.906 13.510 1.00 94.62 272 GLU A O 1
ATOM 2172 N N . GLU A 1 273 ? 5.344 -1.453 14.978 1.00 96.94 273 GLU A N 1
ATOM 2173 C CA . GLU A 1 273 ? 5.169 -2.704 15.732 1.00 96.94 273 GLU A CA 1
ATOM 2174 C C . GLU A 1 273 ? 3.776 -2.820 16.368 1.00 96.94 273 GLU A C 1
ATOM 2176 O O . GLU A 1 273 ? 3.167 -3.892 16.320 1.00 96.94 273 GLU A O 1
ATOM 2181 N N . PHE A 1 274 ? 3.222 -1.730 16.910 1.00 98.12 274 PHE A N 1
ATOM 2182 C CA . PHE A 1 274 ? 1.869 -1.758 17.477 1.00 98.12 274 PHE A CA 1
ATOM 2183 C C . PHE A 1 274 ? 0.784 -1.857 16.407 1.00 98.12 274 PHE A C 1
ATOM 2185 O O . PHE A 1 274 ? -0.192 -2.585 16.597 1.00 98.12 274 PHE A O 1
ATOM 2192 N N . MET A 1 275 ? 0.965 -1.211 15.251 1.00 97.25 275 MET A N 1
ATOM 2193 C CA . MET A 1 275 ? 0.051 -1.394 14.121 1.00 97.25 275 MET A CA 1
ATOM 2194 C C . MET A 1 275 ? 0.094 -2.834 13.600 1.00 97.25 275 MET A C 1
ATOM 2196 O O . MET A 1 275 ? -0.947 -3.407 13.277 1.00 97.25 275 MET A O 1
ATOM 2200 N N . LEU A 1 276 ? 1.272 -3.462 13.531 1.00 97.25 276 LEU A N 1
ATOM 2201 C CA . LEU A 1 276 ? 1.396 -4.876 13.168 1.00 97.25 276 LEU A CA 1
ATOM 2202 C C . LEU A 1 276 ? 0.711 -5.786 14.193 1.00 97.25 276 LEU A C 1
ATOM 2204 O O . LEU A 1 276 ? -0.037 -6.678 13.793 1.00 97.25 276 LEU A O 1
ATOM 2208 N N . LEU A 1 277 ? 0.895 -5.529 15.490 1.00 98.12 277 LEU A N 1
ATOM 2209 C CA . LEU A 1 277 ? 0.229 -6.278 16.556 1.00 98.12 277 LEU A CA 1
ATOM 2210 C C . LEU A 1 277 ? -1.302 -6.160 16.474 1.00 98.12 277 LEU A C 1
ATOM 2212 O O . LEU A 1 277 ? -1.998 -7.172 16.594 1.00 98.12 277 LEU A O 1
ATOM 2216 N N . ALA A 1 278 ? -1.821 -4.956 16.202 1.00 98.25 278 ALA A N 1
ATOM 2217 C CA . ALA A 1 278 ? -3.241 -4.701 15.956 1.00 98.25 278 ALA A CA 1
ATOM 2218 C C . ALA A 1 278 ? -3.772 -5.545 14.795 1.00 98.25 278 ALA A C 1
ATOM 2220 O O . ALA A 1 278 ? -4.719 -6.314 14.953 1.00 98.25 278 ALA A O 1
ATOM 2221 N N . ASN A 1 279 ? -3.103 -5.452 13.649 1.00 98.38 279 ASN A N 1
ATOM 2222 C CA . ASN A 1 279 ? -3.464 -6.161 12.429 1.00 98.38 279 ASN A CA 1
ATOM 2223 C C . ASN A 1 279 ? -3.470 -7.691 12.606 1.00 98.38 279 ASN A C 1
ATOM 2225 O O . ASN A 1 279 ? -4.406 -8.353 12.160 1.00 98.38 279 ASN A O 1
ATOM 2229 N N . ILE A 1 280 ? -2.459 -8.258 13.274 1.00 98.12 280 ILE A N 1
ATOM 2230 C CA . ILE A 1 280 ? -2.374 -9.705 13.540 1.00 98.12 280 ILE A CA 1
ATOM 2231 C C . ILE A 1 280 ? -3.479 -10.142 14.510 1.00 98.12 280 ILE A C 1
ATOM 2233 O O . ILE A 1 280 ? -4.158 -11.138 14.266 1.00 98.12 280 ILE A O 1
ATOM 2237 N N . SER A 1 281 ? -3.700 -9.383 15.588 1.00 98.25 281 SER A N 1
ATOM 2238 C CA . SER A 1 281 ? -4.727 -9.712 16.585 1.00 98.25 281 SER A CA 1
ATOM 2239 C C . SER A 1 281 ? -6.132 -9.697 15.969 1.00 98.25 281 SER A C 1
ATOM 2241 O O . SER A 1 281 ? -6.930 -10.596 16.232 1.00 98.25 281 SER A O 1
ATOM 2243 N N . VAL A 1 282 ? -6.425 -8.711 15.112 1.00 98.44 282 VAL A N 1
ATOM 2244 C CA . VAL A 1 282 ? -7.700 -8.626 14.384 1.00 98.44 282 VAL A CA 1
ATOM 2245 C C . VAL A 1 282 ? -7.836 -9.761 13.372 1.00 98.44 282 VAL A C 1
ATOM 2247 O O . VAL A 1 282 ? -8.894 -10.380 13.314 1.00 98.44 282 VAL A O 1
ATOM 2250 N N . ALA A 1 283 ? -6.781 -10.091 12.619 1.00 98.00 283 ALA A N 1
ATOM 2251 C CA . ALA A 1 283 ? -6.806 -11.207 11.670 1.00 98.00 283 ALA A CA 1
ATOM 2252 C C . ALA A 1 283 ? -7.173 -12.535 12.352 1.00 98.00 283 ALA A C 1
ATOM 2254 O O . ALA A 1 283 ? -8.039 -13.257 11.858 1.00 98.00 283 ALA A O 1
ATOM 2255 N N . ASN A 1 284 ? -6.568 -12.815 13.512 1.00 97.44 284 ASN A N 1
ATOM 2256 C CA . ASN A 1 284 ? -6.886 -13.999 14.310 1.00 97.44 284 ASN A CA 1
ATOM 2257 C C . ASN A 1 284 ? -8.354 -13.997 14.750 1.00 97.44 284 ASN A C 1
ATOM 2259 O O . ASN A 1 284 ? -9.044 -14.998 14.567 1.00 97.44 284 ASN A O 1
ATOM 2263 N N . LYS A 1 285 ? -8.854 -12.864 15.265 1.00 97.81 285 LYS A N 1
ATOM 2264 C CA . LYS A 1 285 ? -10.243 -12.778 15.730 1.00 97.81 285 LYS A CA 1
ATOM 2265 C C . LYS A 1 285 ? -11.256 -12.939 14.597 1.00 97.81 285 LYS A C 1
ATOM 2267 O O . LYS A 1 285 ? -12.295 -13.565 14.788 1.00 97.81 285 LYS A O 1
ATOM 2272 N N . LEU A 1 286 ? -10.960 -12.388 13.421 1.00 96.56 286 LEU A N 1
ATOM 2273 C CA . LEU A 1 286 ? -11.822 -12.538 12.253 1.00 96.56 286 LEU A CA 1
ATOM 2274 C C . LEU A 1 286 ? -11.886 -13.983 11.776 1.00 96.56 286 LEU A C 1
ATOM 2276 O O . LEU A 1 286 ? -12.979 -14.464 11.509 1.00 96.56 286 LEU A O 1
ATOM 2280 N N . LEU A 1 287 ? -10.749 -14.674 11.683 1.00 95.81 287 LEU A N 1
ATOM 2281 C CA . LEU A 1 287 ? -10.736 -16.065 11.232 1.00 95.81 287 LEU A CA 1
ATOM 2282 C C . LEU A 1 287 ? -11.405 -17.008 12.247 1.00 95.81 287 LEU A C 1
ATOM 2284 O O . LEU A 1 287 ? -12.053 -17.967 11.841 1.00 95.81 287 LEU A O 1
ATOM 2288 N N . GLU A 1 288 ? -11.286 -16.716 13.547 1.00 95.62 288 GLU A N 1
ATOM 2289 C CA . GLU A 1 288 ? -11.963 -17.450 14.627 1.00 95.62 288 GLU A CA 1
ATOM 2290 C C . GLU A 1 288 ? -13.494 -17.386 14.498 1.00 95.62 288 GLU A C 1
ATOM 2292 O O . GLU A 1 288 ? -14.165 -18.403 14.646 1.00 95.62 288 GLU A O 1
ATOM 2297 N N . VAL A 1 289 ? -14.050 -16.201 14.216 1.00 95.69 289 VAL A N 1
ATOM 2298 C CA . VAL A 1 289 ? -15.509 -15.990 14.167 1.00 95.69 289 VAL A CA 1
ATOM 2299 C C . VAL A 1 289 ? -16.094 -16.231 12.770 1.00 95.69 289 VAL A C 1
ATOM 2301 O O . VAL A 1 289 ? -17.207 -16.738 12.644 1.00 95.69 289 VAL A O 1
ATOM 2304 N N . PHE A 1 290 ? -15.353 -15.890 11.716 1.00 94.94 290 PHE A N 1
ATOM 2305 C CA . PHE A 1 290 ? -15.788 -15.930 10.318 1.00 94.94 290 PHE A CA 1
ATOM 2306 C C . PHE A 1 290 ? -14.786 -16.701 9.439 1.00 94.94 290 PHE A C 1
ATOM 2308 O O . PHE A 1 290 ? -14.116 -16.104 8.590 1.00 94.94 290 PHE A O 1
ATOM 2315 N N . PRO A 1 291 ? -14.674 -18.033 9.593 1.00 93.50 291 PRO A N 1
ATOM 2316 C CA . PRO A 1 291 ? -13.669 -18.829 8.890 1.00 93.50 291 PRO A CA 1
ATOM 2317 C C . PRO A 1 291 ? -13.815 -18.792 7.362 1.00 93.50 291 PRO A C 1
ATOM 2319 O O . PRO A 1 291 ? -12.811 -18.876 6.657 1.00 93.50 291 PRO A O 1
ATOM 2322 N N . GLU A 1 292 ? -15.030 -18.613 6.830 1.00 93.06 292 GLU A N 1
ATOM 2323 C CA . GLU A 1 292 ? -15.272 -18.549 5.382 1.00 93.06 292 GLU A CA 1
ATOM 2324 C C . GLU A 1 292 ? -15.323 -17.125 4.808 1.00 93.06 292 GLU A C 1
ATOM 2326 O O . GLU A 1 292 ? -15.219 -16.960 3.594 1.00 93.06 292 GLU A O 1
ATOM 2331 N N . GLN A 1 293 ? -15.473 -16.096 5.645 1.00 94.50 293 GLN A N 1
ATOM 2332 C CA . GLN A 1 293 ? -15.712 -14.714 5.207 1.00 94.50 293 GLN A CA 1
ATOM 2333 C C . GLN A 1 293 ? -14.606 -13.734 5.622 1.00 94.50 293 GLN A C 1
ATOM 2335 O O . GLN A 1 293 ? -14.671 -12.556 5.272 1.00 94.50 293 GLN A O 1
ATOM 2340 N N . ALA A 1 294 ? -13.581 -14.174 6.355 1.00 95.31 294 ALA A N 1
ATOM 2341 C CA . ALA A 1 294 ? -12.519 -13.285 6.805 1.00 95.31 294 ALA A CA 1
ATOM 2342 C C . ALA A 1 294 ? -11.751 -12.680 5.616 1.00 95.31 294 ALA A C 1
ATOM 2344 O O . ALA A 1 294 ? -11.205 -13.389 4.765 1.00 95.31 294 ALA A O 1
ATOM 2345 N N . LEU A 1 295 ? -11.680 -11.346 5.581 1.00 96.69 295 LEU A N 1
ATOM 2346 C CA . LEU A 1 295 ? -10.815 -10.609 4.664 1.00 96.69 295 LEU A CA 1
ATOM 2347 C C . LEU A 1 295 ? -9.404 -10.570 5.250 1.00 96.69 295 LEU A C 1
ATOM 2349 O O . LEU A 1 295 ? -9.149 -9.926 6.272 1.00 96.69 295 LEU A O 1
ATOM 2353 N N . LEU A 1 296 ? -8.482 -11.257 4.584 1.00 97.62 296 LEU A N 1
ATOM 2354 C CA . LEU A 1 296 ? -7.092 -11.398 4.999 1.00 97.62 296 LEU A CA 1
ATOM 2355 C C . LEU A 1 296 ? -6.145 -10.873 3.917 1.00 97.62 296 LEU A C 1
ATOM 2357 O O . LEU A 1 296 ? -6.532 -10.623 2.774 1.00 97.62 296 LEU A O 1
ATOM 2361 N N . ARG A 1 297 ? -4.872 -10.700 4.275 1.00 97.38 297 ARG A N 1
ATOM 2362 C CA . ARG A 1 297 ? -3.811 -10.282 3.358 1.00 97.38 297 ARG A CA 1
ATOM 2363 C C . ARG A 1 297 ? -2.604 -11.199 3.487 1.00 97.38 297 ARG A C 1
ATOM 2365 O O . ARG A 1 297 ? -1.936 -11.210 4.515 1.00 97.38 297 ARG A O 1
ATOM 2372 N N . ARG A 1 298 ? -2.267 -11.895 2.401 1.00 94.88 298 ARG A N 1
ATOM 2373 C CA . ARG A 1 298 ? -1.121 -12.813 2.350 1.00 94.88 298 ARG A CA 1
ATOM 2374 C C . ARG A 1 298 ? 0.016 -12.260 1.510 1.00 94.88 298 ARG A C 1
ATOM 2376 O O . ARG A 1 298 ? -0.192 -11.502 0.559 1.00 94.88 298 ARG A O 1
ATOM 2383 N N . HIS A 1 299 ? 1.220 -12.707 1.834 1.00 93.88 299 HIS A N 1
ATOM 2384 C CA . HIS A 1 299 ? 2.413 -12.481 1.031 1.00 93.88 299 HIS A CA 1
ATOM 2385 C C . HIS A 1 299 ? 3.047 -13.848 0.770 1.00 93.88 299 HIS A C 1
ATOM 2387 O O . HIS A 1 299 ? 3.715 -14.377 1.661 1.00 93.88 299 HIS A O 1
ATOM 2393 N N . PRO A 1 300 ? 2.803 -14.437 -0.416 1.00 91.12 300 PRO A N 1
ATOM 2394 C CA . PRO A 1 300 ? 3.343 -15.742 -0.759 1.00 91.12 300 PRO A CA 1
ATOM 2395 C C . PRO A 1 300 ? 4.869 -15.765 -0.678 1.00 91.12 300 PRO A C 1
ATOM 2397 O O . PRO A 1 300 ? 5.540 -14.751 -0.867 1.00 91.12 300 PRO A O 1
ATOM 2400 N N . LYS A 1 301 ? 5.430 -16.948 -0.429 1.00 89.94 301 LYS A N 1
ATOM 2401 C CA . LYS A 1 301 ? 6.874 -17.144 -0.525 1.00 89.94 301 LYS A CA 1
ATOM 2402 C C . LYS A 1 301 ? 7.302 -16.991 -1.992 1.00 89.94 301 LYS A C 1
ATOM 2404 O O . LYS A 1 301 ? 6.714 -17.650 -2.856 1.00 89.94 301 LYS A O 1
ATOM 2409 N N . PRO A 1 302 ? 8.311 -16.162 -2.298 1.00 88.81 302 PRO A N 1
ATOM 2410 C CA . PRO A 1 302 ? 8.794 -16.023 -3.662 1.00 88.81 302 PRO A CA 1
ATOM 2411 C C . PRO A 1 302 ? 9.492 -17.299 -4.144 1.00 88.81 302 PRO A C 1
ATOM 2413 O O . PRO A 1 302 ? 10.044 -18.073 -3.359 1.00 88.81 302 PRO A O 1
ATOM 2416 N N . SER A 1 303 ? 9.478 -17.521 -5.460 1.00 87.81 303 SER A N 1
ATOM 2417 C CA . SER A 1 303 ? 10.167 -18.668 -6.055 1.00 87.81 303 SER A CA 1
ATOM 2418 C C . SER A 1 303 ? 11.688 -18.491 -5.974 1.00 87.81 303 SER A C 1
ATOM 2420 O O . SER A 1 303 ? 12.192 -17.376 -6.121 1.00 87.81 303 SER A O 1
ATOM 2422 N N . LYS A 1 304 ? 12.436 -19.591 -5.795 1.00 87.25 304 LYS A N 1
ATOM 2423 C CA . LYS A 1 304 ? 13.911 -19.554 -5.789 1.00 87.25 304 LYS A CA 1
ATOM 2424 C C . LYS A 1 304 ? 14.477 -18.973 -7.090 1.00 87.25 304 LYS A C 1
ATOM 2426 O O . LYS A 1 304 ? 15.461 -18.245 -7.055 1.00 87.25 304 LYS A O 1
ATOM 2431 N N . THR A 1 305 ? 13.806 -19.214 -8.216 1.00 88.44 305 THR A N 1
ATOM 2432 C CA . THR A 1 305 ? 14.190 -18.691 -9.533 1.00 88.44 305 THR A CA 1
ATOM 2433 C C . THR A 1 305 ? 14.216 -17.164 -9.572 1.00 88.44 305 THR A C 1
ATOM 2435 O O . THR A 1 305 ? 15.102 -16.600 -10.200 1.00 88.44 305 THR A O 1
ATOM 2438 N N . ASN A 1 306 ? 13.310 -16.483 -8.857 1.00 88.38 306 ASN A N 1
ATOM 2439 C CA . ASN A 1 306 ? 13.296 -15.016 -8.805 1.00 88.38 306 ASN A CA 1
ATOM 2440 C C . ASN A 1 306 ? 14.555 -14.437 -8.139 1.00 88.38 306 ASN A C 1
ATOM 2442 O O . ASN A 1 306 ? 14.891 -13.281 -8.378 1.00 88.38 306 ASN A O 1
ATOM 2446 N N . PHE A 1 307 ? 15.212 -15.214 -7.274 1.00 89.00 307 PHE A N 1
ATOM 2447 C CA . PHE A 1 307 ? 16.406 -14.805 -6.535 1.00 89.00 307 PHE A CA 1
ATOM 2448 C C . PHE A 1 307 ? 17.703 -15.208 -7.225 1.00 89.00 307 PHE A C 1
ATOM 2450 O O . PHE A 1 307 ? 18.753 -14.753 -6.787 1.00 89.00 307 PHE A O 1
ATOM 2457 N N . GLN A 1 308 ? 17.653 -16.031 -8.276 1.00 87.50 308 GLN A N 1
ATOM 2458 C CA . GLN A 1 308 ? 18.857 -16.571 -8.906 1.00 87.50 308 GLN A CA 1
ATOM 2459 C C . GLN A 1 308 ? 19.808 -15.453 -9.345 1.00 87.50 308 GLN A C 1
ATOM 2461 O O . GLN A 1 308 ? 20.981 -15.469 -8.987 1.00 87.50 308 GLN A O 1
ATOM 2466 N N . ASP A 1 309 ? 19.266 -14.422 -9.994 1.00 83.88 309 ASP A N 1
ATOM 2467 C CA . ASP A 1 309 ? 20.052 -13.277 -10.452 1.00 83.88 309 ASP A CA 1
ATOM 2468 C C . ASP A 1 309 ? 20.705 -12.520 -9.289 1.00 83.88 309 ASP A C 1
ATOM 2470 O O . ASP A 1 309 ? 21.870 -12.148 -9.364 1.00 83.88 309 ASP A O 1
ATOM 2474 N N . LEU A 1 310 ? 19.988 -12.347 -8.174 1.00 88.19 310 LEU A N 1
ATOM 2475 C CA . LEU A 1 310 ? 20.537 -11.715 -6.973 1.00 88.19 310 LEU A CA 1
ATOM 2476 C C . LEU A 1 310 ? 21.640 -12.569 -6.332 1.00 88.19 310 LEU A C 1
ATOM 2478 O O . LEU A 1 310 ? 22.642 -12.022 -5.875 1.00 88.19 310 LEU A O 1
ATOM 2482 N N . ILE A 1 311 ? 21.458 -13.892 -6.289 1.00 90.69 311 ILE A N 1
ATOM 2483 C CA . ILE A 1 311 ? 22.429 -14.834 -5.720 1.00 90.69 311 ILE A CA 1
ATOM 2484 C C . ILE A 1 311 ? 23.729 -14.796 -6.520 1.00 90.69 311 ILE A C 1
ATOM 2486 O O . ILE A 1 311 ? 24.801 -14.697 -5.926 1.00 90.69 311 ILE A O 1
ATOM 2490 N N . ASP A 1 312 ? 23.640 -14.860 -7.848 1.00 86.94 312 ASP A N 1
ATOM 2491 C CA . ASP A 1 312 ? 24.814 -14.864 -8.720 1.00 86.94 312 ASP A CA 1
ATOM 2492 C C . ASP A 1 312 ? 25.590 -13.546 -8.589 1.00 86.94 312 ASP A C 1
ATOM 2494 O O . ASP A 1 312 ? 26.810 -13.551 -8.407 1.00 86.94 312 ASP A O 1
ATOM 2498 N N . SER A 1 313 ? 24.879 -12.417 -8.571 1.00 85.38 313 SER A N 1
ATOM 2499 C CA . SER A 1 313 ? 25.495 -11.095 -8.442 1.00 85.38 313 SER A CA 1
ATOM 2500 C C . SER A 1 313 ? 26.091 -10.837 -7.057 1.00 85.38 313 SER A C 1
ATOM 2502 O O . SER A 1 313 ? 27.137 -10.196 -6.948 1.00 85.38 313 SER A O 1
ATOM 2504 N N . ALA A 1 314 ? 25.478 -11.354 -5.988 1.00 89.38 314 ALA A N 1
ATOM 2505 C CA . ALA A 1 314 ? 26.062 -11.301 -4.648 1.00 89.38 314 ALA A CA 1
ATOM 2506 C C . ALA A 1 314 ? 27.311 -12.193 -4.540 1.00 89.38 314 ALA A C 1
ATOM 2508 O O . ALA A 1 314 ? 28.325 -11.762 -3.984 1.00 89.38 314 ALA A O 1
ATOM 2509 N N . ARG A 1 315 ? 27.280 -13.392 -5.143 1.00 90.44 315 ARG A N 1
ATOM 2510 C CA . ARG A 1 315 ? 28.416 -14.328 -5.176 1.00 90.44 315 ARG A CA 1
ATOM 2511 C C . ARG A 1 315 ? 29.615 -13.734 -5.907 1.00 90.44 315 ARG A C 1
ATOM 2513 O O . ARG A 1 315 ? 30.737 -13.885 -5.436 1.00 90.44 315 ARG A O 1
ATOM 2520 N N . ALA A 1 316 ? 29.385 -13.003 -6.998 1.00 85.56 316 ALA A N 1
ATOM 2521 C CA . ALA A 1 316 ? 30.437 -12.291 -7.725 1.00 85.56 316 ALA A CA 1
ATOM 2522 C C . ALA A 1 316 ? 31.168 -11.238 -6.865 1.00 85.56 316 ALA A C 1
ATOM 2524 O O . ALA A 1 316 ? 32.322 -10.914 -7.138 1.00 85.56 316 ALA A O 1
ATOM 2525 N N . LYS A 1 317 ? 30.521 -10.721 -5.812 1.00 87.12 317 LYS A N 1
ATOM 2526 C CA . LYS A 1 317 ? 31.117 -9.805 -4.823 1.00 87.12 317 LYS A CA 1
ATOM 2527 C C . LYS A 1 317 ? 31.546 -10.518 -3.527 1.00 87.12 317 LYS A C 1
ATOM 2529 O O . LYS A 1 317 ? 31.876 -9.849 -2.555 1.00 87.12 317 LYS A O 1
ATOM 2534 N N . GLY A 1 318 ? 31.561 -11.854 -3.509 1.00 89.12 318 GLY A N 1
ATOM 2535 C CA . GLY A 1 318 ? 32.036 -12.666 -2.384 1.00 89.12 318 GLY A CA 1
ATOM 2536 C C . GLY A 1 318 ? 30.999 -12.966 -1.297 1.00 89.12 318 GLY A C 1
ATOM 2537 O O . GLY A 1 318 ? 31.371 -13.475 -0.243 1.00 89.12 318 GLY A O 1
ATOM 2538 N N . PHE A 1 319 ? 29.711 -12.688 -1.528 1.00 92.00 319 PHE A N 1
ATOM 2539 C CA . PHE A 1 319 ? 28.651 -12.917 -0.542 1.00 92.00 319 PHE A CA 1
ATOM 2540 C C . PHE A 1 319 ? 27.715 -14.056 -0.937 1.00 92.00 319 PHE A C 1
ATOM 2542 O O . PHE A 1 319 ? 27.332 -14.212 -2.094 1.00 92.00 319 PHE A O 1
ATOM 2549 N N . GLU A 1 320 ? 27.288 -14.834 0.053 1.00 91.94 320 GLU A N 1
ATOM 2550 C CA . GLU A 1 320 ? 26.300 -15.892 -0.129 1.00 91.94 320 GLU A CA 1
ATOM 2551 C C . GLU A 1 320 ? 24.921 -15.412 0.340 1.00 91.94 320 GLU A C 1
ATOM 2553 O O . GLU A 1 320 ? 24.758 -15.047 1.502 1.00 91.94 320 GLU A O 1
ATOM 2558 N N . ILE A 1 321 ? 23.922 -15.444 -0.547 1.00 91.88 321 ILE A N 1
ATOM 2559 C CA . ILE A 1 321 ? 22.522 -15.123 -0.230 1.00 91.88 321 ILE A CA 1
ATOM 2560 C C . ILE A 1 321 ? 21.690 -16.404 -0.262 1.00 91.88 321 ILE A C 1
ATOM 2562 O O . ILE A 1 321 ? 21.685 -17.116 -1.266 1.00 91.88 321 ILE A O 1
ATOM 2566 N N . ARG A 1 322 ? 20.959 -16.689 0.823 1.00 89.69 322 ARG A N 1
ATOM 2567 C CA . ARG A 1 322 ? 20.135 -17.905 0.956 1.00 89.69 322 ARG A CA 1
ATOM 2568 C C . ARG A 1 322 ? 18.648 -17.559 1.077 1.00 89.69 322 ARG A C 1
ATOM 2570 O O . ARG A 1 322 ? 18.196 -17.237 2.173 1.00 89.69 322 ARG A O 1
ATOM 2577 N N . PRO A 1 323 ? 17.850 -17.656 -0.004 1.00 87.19 323 PRO A N 1
ATOM 2578 C CA . PRO A 1 323 ? 16.414 -17.365 0.028 1.00 87.19 323 PRO A CA 1
ATOM 2579 C C . PRO A 1 323 ? 15.560 -18.568 0.483 1.00 87.19 323 PRO A C 1
ATOM 2581 O O . PRO A 1 323 ? 14.419 -18.729 0.046 1.00 87.19 323 PRO A O 1
ATOM 2584 N N . ASP A 1 324 ? 16.107 -19.457 1.318 1.00 85.94 324 ASP A N 1
ATOM 2585 C CA . ASP A 1 324 ? 15.409 -20.671 1.757 1.00 85.94 324 ASP A CA 1
ATOM 2586 C C . ASP A 1 324 ? 14.252 -20.363 2.706 1.00 85.94 324 ASP A C 1
ATOM 2588 O O . ASP A 1 324 ? 13.174 -20.942 2.575 1.00 85.94 324 ASP A O 1
ATOM 2592 N N . ASP A 1 325 ? 14.441 -19.414 3.613 1.00 86.50 325 ASP A N 1
ATOM 2593 C CA . ASP A 1 325 ? 13.434 -18.908 4.537 1.00 86.50 325 ASP A CA 1
ATOM 2594 C C . ASP A 1 325 ? 13.703 -17.419 4.833 1.00 86.50 325 ASP A C 1
ATOM 2596 O O . ASP A 1 325 ? 14.733 -16.869 4.429 1.00 86.50 325 ASP A O 1
ATOM 2600 N N . GLY A 1 326 ? 12.764 -16.748 5.505 1.00 86.69 326 GLY A N 1
ATOM 2601 C CA . GLY A 1 326 ? 12.891 -15.320 5.814 1.00 86.69 326 GLY A CA 1
ATOM 2602 C C . GLY A 1 326 ? 14.089 -14.992 6.717 1.00 86.69 326 GLY A C 1
ATOM 2603 O O . GLY A 1 326 ? 14.769 -13.990 6.506 1.00 86.69 326 GLY A O 1
ATOM 2604 N N . LYS A 1 327 ? 14.424 -15.867 7.672 1.00 89.31 327 LYS A N 1
ATOM 2605 C CA . LYS A 1 327 ? 15.525 -15.676 8.628 1.00 89.31 327 LYS A CA 1
ATOM 2606 C C . LYS A 1 327 ? 16.890 -15.853 7.964 1.00 89.31 327 LYS A C 1
ATOM 2608 O O . LYS A 1 327 ? 17.789 -15.034 8.154 1.00 89.31 327 LYS A O 1
ATOM 2613 N N . SER A 1 328 ? 17.039 -16.892 7.154 1.00 91.00 328 SER A N 1
ATOM 2614 C CA . SER A 1 328 ? 18.214 -17.170 6.333 1.00 91.00 328 SER A CA 1
ATOM 2615 C C . SER A 1 328 ? 18.455 -16.033 5.338 1.00 91.00 328 SER A C 1
ATOM 2617 O O . SER A 1 328 ? 19.579 -15.539 5.226 1.00 91.00 328 SER A O 1
ATOM 2619 N N . LEU A 1 329 ? 17.397 -15.529 4.694 1.00 90.50 329 LEU A N 1
ATOM 2620 C CA . LEU A 1 329 ? 17.507 -14.394 3.779 1.00 90.50 329 LEU A CA 1
ATOM 2621 C C . LEU A 1 329 ? 17.894 -13.104 4.511 1.00 90.50 329 LEU A C 1
ATOM 2623 O O . LEU A 1 329 ? 18.817 -12.423 4.074 1.00 90.50 329 LEU A O 1
ATOM 2627 N N . SER A 1 330 ? 17.242 -12.778 5.634 1.00 89.00 330 SER A N 1
ATOM 2628 C CA . SER A 1 330 ? 17.590 -11.582 6.415 1.00 89.00 330 SER A CA 1
ATOM 2629 C C . SER A 1 330 ? 19.029 -11.650 6.911 1.00 89.00 330 SER A C 1
ATOM 2631 O O . SER A 1 330 ? 19.804 -10.741 6.651 1.00 89.00 330 SER A O 1
ATOM 2633 N N . SER A 1 331 ? 19.423 -12.756 7.547 1.00 90.56 331 SER A N 1
ATOM 2634 C CA . SER A 1 331 ? 20.763 -12.893 8.130 1.00 90.56 331 SER A CA 1
ATOM 2635 C C . SER A 1 331 ? 21.884 -12.864 7.089 1.00 90.56 331 SER A C 1
ATOM 2637 O O . SER A 1 331 ? 22.957 -12.330 7.366 1.00 90.56 331 SER A O 1
ATOM 2639 N N . THR A 1 332 ? 21.659 -13.409 5.889 1.00 92.75 332 THR A N 1
ATOM 2640 C CA . THR A 1 332 ? 22.635 -13.323 4.792 1.00 92.75 332 THR A CA 1
ATOM 2641 C C . THR A 1 332 ? 22.700 -11.921 4.189 1.00 92.75 332 THR A C 1
ATOM 2643 O O . THR A 1 332 ? 23.798 -11.427 3.940 1.00 92.75 332 THR A O 1
ATOM 2646 N N . LEU A 1 333 ? 21.562 -11.232 4.044 1.00 89.94 333 LEU A N 1
ATOM 2647 C CA . LEU A 1 333 ? 21.530 -9.824 3.640 1.00 89.94 333 LEU A CA 1
ATOM 2648 C C . LEU A 1 333 ? 22.189 -8.911 4.681 1.00 89.94 333 LEU A C 1
ATOM 2650 O O . LEU A 1 333 ? 22.904 -7.994 4.300 1.00 89.94 333 LEU A O 1
ATOM 2654 N N . ASP A 1 334 ? 22.000 -9.151 5.978 1.00 88.81 334 ASP A N 1
ATOM 2655 C CA . ASP A 1 334 ? 22.596 -8.339 7.047 1.00 88.81 334 ASP A CA 1
ATOM 2656 C C . ASP A 1 334 ? 24.131 -8.438 7.052 1.00 88.81 334 ASP A C 1
ATOM 2658 O O . ASP A 1 334 ? 24.808 -7.439 7.297 1.00 88.81 334 ASP A O 1
ATOM 2662 N N . LYS A 1 335 ? 24.673 -9.618 6.710 1.00 90.38 335 LYS A N 1
ATOM 2663 C CA . LYS A 1 335 ? 26.118 -9.884 6.580 1.00 90.38 335 LYS A CA 1
ATOM 2664 C C . LYS A 1 335 ? 26.735 -9.353 5.284 1.00 90.38 335 LYS A C 1
ATOM 2666 O O . LYS A 1 335 ? 27.950 -9.189 5.226 1.00 90.38 335 LYS A O 1
ATOM 2671 N N . ALA A 1 336 ? 25.935 -9.112 4.245 1.00 90.00 336 ALA A N 1
ATOM 2672 C CA . ALA A 1 336 ? 26.417 -8.691 2.933 1.00 90.00 336 ALA A CA 1
ATOM 2673 C C . ALA A 1 336 ? 26.748 -7.188 2.898 1.00 90.00 336 ALA A C 1
ATOM 2675 O O . ALA A 1 336 ? 26.026 -6.389 2.295 1.00 90.00 336 ALA A O 1
ATOM 2676 N N . GLN A 1 337 ? 27.820 -6.796 3.587 1.00 87.69 337 GLN A N 1
ATOM 2677 C CA . GLN A 1 337 ? 28.295 -5.414 3.680 1.00 87.69 337 GLN A CA 1
ATOM 2678 C C . GLN A 1 337 ? 29.724 -5.305 3.151 1.00 87.69 337 GLN A C 1
ATOM 2680 O O . GLN A 1 337 ? 30.591 -6.087 3.531 1.00 87.69 337 GLN A O 1
ATOM 2685 N N . LEU A 1 338 ? 29.965 -4.324 2.281 1.00 85.94 338 LEU A N 1
ATOM 2686 C CA . LEU A 1 338 ? 31.301 -3.974 1.808 1.00 85.94 338 LEU A CA 1
ATOM 2687 C C . LEU A 1 338 ? 31.807 -2.771 2.605 1.00 85.94 338 LEU A C 1
ATOM 2689 O O . LEU A 1 338 ? 31.142 -1.739 2.641 1.00 85.94 338 LEU A O 1
ATOM 2693 N N . GLU A 1 339 ? 32.999 -2.872 3.192 1.00 80.62 339 GLU A N 1
ATOM 2694 C CA . GLU A 1 339 ? 33.620 -1.758 3.931 1.00 80.62 339 GLU A CA 1
ATOM 2695 C C . GLU A 1 339 ? 33.893 -0.543 3.029 1.00 80.62 339 GLU A C 1
ATOM 2697 O O . GLU A 1 339 ? 33.778 0.601 3.460 1.00 80.62 339 GLU A O 1
ATOM 2702 N N . SER A 1 340 ? 34.197 -0.787 1.752 1.00 79.00 340 SER A N 1
ATOM 2703 C CA . SER A 1 340 ? 34.420 0.253 0.742 1.00 79.00 340 SER A CA 1
ATOM 2704 C C . SER A 1 340 ? 33.130 0.910 0.232 1.00 79.00 340 SER A C 1
ATOM 2706 O O . SER A 1 340 ? 33.183 1.970 -0.405 1.00 79.00 340 SER A O 1
ATOM 2708 N N . ASP A 1 341 ? 31.967 0.296 0.480 1.00 80.25 341 ASP A N 1
ATOM 2709 C CA . ASP A 1 341 ? 30.691 0.742 -0.068 1.00 80.25 341 ASP A CA 1
ATOM 2710 C C . ASP A 1 341 ? 29.491 0.436 0.836 1.00 80.25 341 ASP A C 1
ATOM 2712 O O . ASP A 1 341 ? 28.839 -0.606 0.729 1.00 80.25 341 ASP A O 1
ATOM 2716 N N . TYR A 1 342 ? 29.134 1.410 1.676 1.00 76.88 342 TYR A N 1
ATOM 2717 C CA . TYR A 1 342 ? 27.964 1.307 2.549 1.00 76.88 342 TYR A CA 1
ATOM 2718 C C . TYR A 1 342 ? 26.641 1.193 1.768 1.00 76.88 342 TYR A C 1
ATOM 2720 O O . TYR A 1 342 ? 25.655 0.667 2.291 1.00 76.88 342 TYR A O 1
ATOM 2728 N N . TYR A 1 343 ? 26.598 1.667 0.516 1.00 83.31 343 TYR A N 1
ATOM 2729 C CA . TYR A 1 343 ? 25.381 1.681 -0.292 1.00 83.31 343 TYR A CA 1
ATOM 2730 C C . TYR A 1 343 ? 25.092 0.320 -0.942 1.00 83.31 343 TYR A C 1
ATOM 2732 O O . TYR A 1 343 ? 23.940 0.008 -1.254 1.00 83.31 343 TYR A O 1
ATOM 2740 N N . PHE A 1 344 ? 26.109 -0.538 -1.071 1.00 86.94 344 PHE A N 1
ATOM 2741 C CA . PHE A 1 344 ? 25.982 -1.883 -1.633 1.00 86.94 344 PHE A CA 1
ATOM 2742 C C . PHE A 1 344 ? 24.902 -2.720 -0.931 1.00 86.94 344 PHE A C 1
ATOM 2744 O O . PHE A 1 344 ? 24.051 -3.323 -1.589 1.00 86.94 344 PHE A O 1
ATOM 2751 N N . ASN A 1 345 ? 24.878 -2.710 0.408 1.00 87.00 345 ASN A N 1
ATOM 2752 C CA . ASN A 1 345 ? 23.871 -3.449 1.170 1.00 87.00 345 ASN A CA 1
ATOM 2753 C C . ASN A 1 345 ? 22.451 -2.953 0.865 1.00 87.00 345 ASN A C 1
ATOM 2755 O O . ASN A 1 345 ? 21.524 -3.750 0.699 1.00 87.00 345 ASN A O 1
ATOM 2759 N N . LEU A 1 346 ? 22.285 -1.633 0.741 1.00 85.12 346 LEU A N 1
ATOM 2760 C CA . LEU A 1 346 ? 21.001 -1.032 0.407 1.00 85.12 346 LEU A CA 1
ATOM 2761 C C . LEU A 1 346 ? 20.543 -1.459 -0.992 1.00 85.12 346 LEU A C 1
ATOM 2763 O O . LEU A 1 346 ? 19.388 -1.850 -1.161 1.00 85.12 346 LEU A O 1
ATOM 2767 N N . MET A 1 347 ? 21.450 -1.473 -1.973 1.00 85.62 347 MET A N 1
ATOM 2768 C CA . MET A 1 347 ? 21.155 -1.960 -3.323 1.00 85.62 347 MET A CA 1
ATOM 2769 C C . MET A 1 347 ? 20.735 -3.429 -3.332 1.00 85.62 347 MET A C 1
ATOM 2771 O O . MET A 1 347 ? 19.736 -3.767 -3.971 1.00 85.62 347 MET A O 1
ATOM 2775 N N . LEU A 1 348 ? 21.446 -4.297 -2.603 1.00 88.50 348 LEU A N 1
ATOM 2776 C CA . LEU A 1 348 ? 21.068 -5.705 -2.466 1.00 88.50 348 LEU A CA 1
ATOM 2777 C C . LEU A 1 348 ? 19.655 -5.845 -1.900 1.00 88.50 348 LEU A C 1
ATOM 2779 O O . LEU A 1 348 ? 18.844 -6.588 -2.456 1.00 88.50 348 LEU A O 1
ATOM 2783 N N . ARG A 1 349 ? 19.318 -5.086 -0.850 1.00 88.75 349 ARG A N 1
ATOM 2784 C CA . ARG A 1 349 ? 17.959 -5.075 -0.287 1.00 88.75 349 ARG A CA 1
ATOM 2785 C C . ARG A 1 349 ? 16.924 -4.563 -1.284 1.00 88.75 349 ARG A C 1
ATOM 2787 O O . ARG A 1 349 ? 15.843 -5.133 -1.364 1.00 88.75 349 ARG A O 1
ATOM 2794 N N . MET A 1 350 ? 17.241 -3.536 -2.072 1.00 86.25 350 MET A N 1
ATOM 2795 C CA . MET A 1 350 ? 16.348 -3.010 -3.112 1.00 86.25 350 MET A CA 1
ATOM 2796 C C . MET A 1 350 ? 16.079 -4.031 -4.226 1.00 86.25 350 MET A C 1
ATOM 2798 O O . MET A 1 350 ? 14.947 -4.126 -4.706 1.00 86.25 350 MET A O 1
ATOM 2802 N N . ILE A 1 351 ? 17.092 -4.801 -4.640 1.00 87.25 351 ILE A N 1
ATOM 2803 C CA . ILE A 1 351 ? 16.923 -5.895 -5.606 1.00 87.25 351 ILE A CA 1
ATOM 2804 C C . ILE A 1 351 ? 16.122 -7.032 -4.967 1.00 87.25 351 ILE A C 1
ATOM 2806 O O . ILE A 1 351 ? 15.158 -7.494 -5.573 1.00 87.25 351 ILE A O 1
ATOM 2810 N N . ALA A 1 352 ? 16.428 -7.415 -3.723 1.00 90.19 352 ALA A N 1
ATOM 2811 C CA . ALA A 1 352 ? 15.667 -8.426 -2.988 1.00 90.19 352 ALA A CA 1
ATOM 2812 C C . ALA A 1 352 ? 14.174 -8.069 -2.907 1.00 90.19 352 ALA A C 1
ATOM 2814 O O . ALA A 1 352 ? 13.331 -8.933 -3.142 1.00 90.19 352 ALA A O 1
ATOM 2815 N N . THR A 1 353 ? 13.829 -6.794 -2.683 1.00 88.50 353 THR A N 1
ATOM 2816 C CA . THR A 1 353 ? 12.442 -6.294 -2.731 1.00 88.50 353 THR A CA 1
ATOM 2817 C C . THR A 1 353 ? 11.764 -6.551 -4.080 1.00 88.50 353 THR A C 1
ATOM 2819 O O . THR A 1 353 ? 10.567 -6.825 -4.110 1.00 88.50 353 THR A O 1
ATOM 2822 N N . ARG A 1 354 ? 12.494 -6.489 -5.204 1.00 86.00 354 ARG A N 1
ATOM 2823 C CA . ARG A 1 354 ? 11.952 -6.764 -6.552 1.00 86.00 354 ARG A CA 1
ATOM 2824 C C . ARG A 1 354 ? 11.741 -8.246 -6.825 1.00 86.00 354 ARG A C 1
ATOM 2826 O O . ARG A 1 354 ? 10.866 -8.587 -7.613 1.00 86.00 354 ARG A O 1
ATOM 2833 N N . CYS A 1 355 ? 12.527 -9.107 -6.186 1.00 89.12 355 CYS A N 1
ATOM 2834 C CA . CYS A 1 355 ? 12.392 -10.558 -6.296 1.00 89.12 355 CYS A CA 1
ATOM 2835 C C . CYS A 1 355 ? 11.155 -11.089 -5.542 1.00 89.12 355 CYS A C 1
ATOM 2837 O O . CYS A 1 355 ? 10.686 -12.198 -5.827 1.00 89.12 355 CYS A O 1
ATOM 2839 N N . MET A 1 356 ? 10.620 -10.306 -4.594 1.00 89.56 356 MET A N 1
ATOM 2840 C CA . MET A 1 356 ? 9.425 -10.648 -3.819 1.00 89.56 356 MET A CA 1
ATOM 2841 C C . MET A 1 356 ? 8.161 -10.677 -4.680 1.00 89.56 356 MET A C 1
ATOM 2843 O O . MET A 1 356 ? 7.981 -9.891 -5.610 1.00 89.56 356 MET A O 1
ATOM 2847 N N . THR A 1 357 ? 7.233 -11.563 -4.326 1.00 90.25 357 THR A N 1
ATOM 2848 C CA . THR A 1 357 ? 5.888 -11.566 -4.912 1.00 90.25 357 THR A CA 1
ATOM 2849 C C . THR A 1 357 ? 5.035 -10.435 -4.331 1.00 90.25 357 THR A C 1
ATOM 2851 O O . THR A 1 357 ? 5.203 -10.081 -3.166 1.00 90.25 357 THR A O 1
ATOM 2854 N N . PRO A 1 358 ? 4.081 -9.866 -5.085 1.00 90.25 358 PRO A N 1
ATOM 2855 C CA . PRO A 1 358 ? 3.177 -8.866 -4.532 1.00 90.25 358 PRO A CA 1
ATOM 2856 C C . PRO A 1 358 ? 2.275 -9.479 -3.450 1.00 90.25 358 PRO A C 1
ATOM 2858 O O . PRO A 1 358 ? 1.709 -10.556 -3.635 1.00 90.25 358 PRO A O 1
ATOM 2861 N N . ALA A 1 359 ? 2.112 -8.772 -2.331 1.00 93.44 359 ALA A N 1
ATOM 2862 C CA . ALA A 1 359 ? 1.142 -9.133 -1.301 1.00 93.44 359 ALA A CA 1
ATOM 2863 C C . ALA A 1 359 ? -0.280 -8.761 -1.746 1.00 93.44 359 ALA A C 1
ATOM 2865 O O . ALA A 1 359 ? -0.500 -7.646 -2.230 1.00 93.44 359 ALA A O 1
ATOM 2866 N N . ALA A 1 360 ? -1.242 -9.654 -1.520 1.00 95.88 360 ALA A N 1
ATOM 2867 C CA . ALA A 1 360 ? -2.610 -9.527 -2.018 1.00 95.88 360 ALA A CA 1
ATOM 2868 C C . ALA A 1 360 ? -3.646 -9.799 -0.920 1.00 95.88 360 ALA A C 1
ATOM 2870 O O . ALA A 1 360 ? -3.436 -10.650 -0.049 1.00 95.88 360 ALA A O 1
ATOM 2871 N N . TYR A 1 361 ? -4.759 -9.069 -0.977 1.00 97.62 361 TYR A N 1
ATOM 2872 C CA . TYR A 1 361 ? -5.962 -9.360 -0.203 1.00 97.62 361 TYR A CA 1
ATOM 2873 C C . TYR A 1 361 ? -6.687 -10.573 -0.776 1.00 97.62 361 TYR A C 1
ATOM 2875 O O . TYR A 1 361 ? -6.652 -10.798 -1.988 1.00 97.62 361 TYR A O 1
ATOM 2883 N N . PHE A 1 362 ? -7.340 -11.337 0.090 1.00 96.50 362 PHE A N 1
ATOM 2884 C CA . PHE A 1 362 ? -8.120 -12.509 -0.283 1.00 96.50 362 PHE A CA 1
ATOM 2885 C C . PHE A 1 362 ? -9.194 -12.809 0.768 1.00 96.50 362 PHE A C 1
ATOM 2887 O O . PHE A 1 362 ? -9.066 -12.411 1.929 1.00 96.50 362 PHE A O 1
ATOM 2894 N N . CYS A 1 363 ? -10.237 -13.530 0.359 1.00 96.56 363 CYS A N 1
ATOM 2895 C CA . CYS A 1 363 ? -11.241 -14.079 1.263 1.00 96.56 363 CYS A CA 1
ATOM 2896 C C . CYS A 1 363 ? -10.817 -15.477 1.734 1.00 96.56 363 CYS A C 1
ATOM 2898 O O . CYS A 1 363 ? -10.452 -16.319 0.910 1.00 96.56 363 CYS A O 1
ATOM 2900 N N . SER A 1 364 ? -10.872 -15.742 3.041 1.00 94.81 364 SER A N 1
ATOM 2901 C CA . SER A 1 364 ? -10.433 -17.018 3.620 1.00 94.81 364 SER A CA 1
ATOM 2902 C C . SER A 1 364 ? -11.200 -18.230 3.077 1.00 94.81 364 SER A C 1
ATOM 2904 O O . SER A 1 364 ? -10.577 -19.242 2.776 1.00 94.81 364 SER A O 1
ATOM 2906 N N . GLY A 1 365 ? -12.518 -18.133 2.866 1.00 92.38 365 GLY A N 1
ATOM 2907 C CA . GLY A 1 365 ? -13.348 -19.261 2.416 1.00 92.38 365 GLY A CA 1
ATOM 2908 C C . GLY A 1 365 ? -13.202 -19.648 0.943 1.00 92.38 365 GLY A C 1
ATOM 2909 O O . GLY A 1 365 ? -13.779 -20.652 0.522 1.00 92.38 365 GLY A O 1
ATOM 2910 N N . CYS A 1 366 ? -12.463 -18.868 0.149 1.00 90.94 366 CYS A N 1
ATOM 2911 C CA . CYS A 1 366 ? -12.198 -19.162 -1.264 1.00 90.94 366 CYS A CA 1
ATOM 2912 C C . CYS A 1 366 ? -10.946 -20.023 -1.478 1.00 90.94 366 CYS A C 1
ATOM 2914 O O . CYS A 1 366 ? -10.686 -20.448 -2.604 1.00 90.94 366 CYS A O 1
ATOM 2916 N N . PHE A 1 367 ? -10.164 -20.273 -0.426 1.00 89.38 367 PHE A N 1
ATOM 2917 C CA . PHE A 1 367 ? -8.910 -21.009 -0.511 1.00 89.38 367 PHE A CA 1
ATOM 2918 C C . PHE A 1 367 ? -8.840 -22.076 0.574 1.00 89.38 367 PHE A C 1
ATOM 2920 O O . PHE A 1 367 ? -9.176 -21.825 1.725 1.00 89.38 367 PHE A O 1
ATOM 2927 N N . ASP A 1 368 ? -8.345 -23.255 0.210 1.00 85.62 368 ASP A N 1
ATOM 2928 C CA . ASP A 1 368 ? -8.008 -24.287 1.185 1.00 85.62 368 ASP A CA 1
ATOM 2929 C C . ASP A 1 368 ? -6.663 -23.936 1.855 1.00 85.62 368 ASP A C 1
ATOM 2931 O O . ASP A 1 368 ? -5.654 -23.844 1.140 1.00 85.62 368 ASP A O 1
ATOM 2935 N N . PRO A 1 369 ? -6.609 -23.761 3.192 1.00 81.12 369 PRO A N 1
ATOM 2936 C CA . PRO A 1 369 ? -5.367 -23.491 3.916 1.00 81.12 369 PRO A CA 1
ATOM 2937 C C . PRO A 1 369 ? -4.273 -24.551 3.707 1.00 81.12 369 PRO A C 1
ATOM 2939 O O . PRO A 1 369 ? -3.090 -24.235 3.830 1.00 81.12 369 PRO A O 1
ATOM 2942 N N . GLN A 1 370 ? -4.637 -25.799 3.381 1.00 79.31 370 GLN A N 1
ATOM 2943 C CA . GLN A 1 370 ? -3.674 -26.878 3.117 1.00 79.31 370 GLN A CA 1
ATOM 2944 C C . GLN A 1 370 ? -2.963 -26.707 1.771 1.00 79.31 370 GLN A C 1
ATOM 2946 O O . GLN A 1 370 ? -1.816 -27.122 1.607 1.00 79.31 370 GLN A O 1
ATOM 2951 N N . VAL A 1 371 ? -3.637 -26.084 0.803 1.00 79.75 371 VAL A N 1
ATOM 2952 C CA . VAL A 1 371 ? -3.111 -25.856 -0.550 1.00 79.75 371 VAL A CA 1
ATOM 2953 C C . VAL A 1 371 ? -2.473 -24.474 -0.656 1.00 79.75 371 VAL A C 1
ATOM 2955 O O . VAL A 1 371 ? -1.451 -24.293 -1.321 1.00 79.75 371 VAL A O 1
ATOM 2958 N N . VAL A 1 372 ? -3.075 -23.477 -0.008 1.00 85.00 372 VAL A N 1
ATOM 2959 C CA . VAL A 1 372 ? -2.697 -22.074 -0.123 1.00 85.00 372 VAL A CA 1
ATOM 2960 C C . VAL A 1 372 ? -2.377 -21.511 1.251 1.00 85.00 372 VAL A C 1
ATOM 2962 O O . VAL A 1 372 ? -3.262 -21.252 2.056 1.00 85.00 372 VAL A O 1
ATOM 2965 N N . SER A 1 373 ? -1.094 -21.228 1.480 1.00 88.62 373 SER A N 1
ATOM 2966 C CA . SER A 1 373 ? -0.662 -20.585 2.720 1.00 88.62 373 SER A CA 1
ATOM 2967 C C . SER A 1 373 ? -1.275 -19.191 2.876 1.00 88.62 373 SER A C 1
ATOM 2969 O O . SER A 1 373 ? -1.178 -18.351 1.970 1.00 88.62 373 SER A O 1
ATOM 2971 N N . PHE A 1 374 ? -1.841 -18.938 4.057 1.00 93.94 374 PHE A N 1
ATOM 2972 C CA . PHE A 1 374 ? -2.335 -17.623 4.481 1.00 93.94 374 PHE A CA 1
ATOM 2973 C C . PHE A 1 374 ? -1.223 -16.738 5.056 1.00 93.94 374 PHE A C 1
ATOM 2975 O O . PHE A 1 374 ? -1.435 -15.544 5.270 1.00 93.94 374 PHE A O 1
ATOM 2982 N N . SER A 1 375 ? -0.029 -17.307 5.242 1.00 92.94 375 SER A N 1
ATOM 2983 C CA . SER A 1 375 ? 1.095 -16.614 5.852 1.00 92.94 375 SER A CA 1
ATOM 2984 C C . SER A 1 375 ? 1.579 -15.410 5.049 1.00 92.94 375 SER A C 1
ATOM 2986 O O . SER A 1 375 ? 1.451 -15.301 3.821 1.00 92.94 375 SER A O 1
ATOM 2988 N N . HIS A 1 376 ? 2.171 -14.475 5.780 1.00 94.62 376 HIS A N 1
ATOM 2989 C CA . HIS A 1 376 ? 2.777 -13.277 5.247 1.00 94.62 376 HIS A CA 1
ATOM 2990 C C . HIS A 1 376 ? 4.302 -13.380 5.333 1.00 94.62 376 HIS A C 1
ATOM 2992 O O . HIS A 1 376 ? 4.912 -12.990 6.331 1.00 94.62 376 HIS A O 1
ATOM 2998 N N . PHE A 1 377 ? 4.930 -13.848 4.249 1.00 92.62 377 PHE A N 1
ATOM 2999 C CA . PHE A 1 377 ? 6.366 -14.136 4.181 1.00 92.62 377 PHE A CA 1
ATOM 3000 C C . PHE A 1 377 ? 7.243 -12.978 4.678 1.00 92.62 377 PHE A C 1
ATOM 3002 O O . PHE A 1 377 ? 8.068 -13.158 5.565 1.00 92.62 377 PHE A O 1
ATOM 3009 N N . GLY A 1 378 ? 7.013 -11.759 4.179 1.00 90.44 378 GLY A N 1
ATOM 3010 C CA . GLY A 1 378 ? 7.837 -10.599 4.551 1.00 90.44 378 GLY A CA 1
ATOM 3011 C C . GLY A 1 378 ? 7.725 -10.151 6.016 1.00 90.44 378 GLY A C 1
ATOM 3012 O O . GLY A 1 378 ? 8.626 -9.479 6.504 1.00 90.44 378 GLY A O 1
ATOM 3013 N N . LEU A 1 379 ? 6.648 -10.521 6.717 1.00 92.62 379 LEU A N 1
ATOM 3014 C CA . LEU A 1 379 ? 6.415 -10.127 8.116 1.00 92.62 379 LEU A CA 1
ATOM 3015 C C . LEU A 1 379 ? 6.685 -11.271 9.102 1.00 92.62 379 LEU A C 1
ATOM 3017 O O . LEU A 1 379 ? 6.616 -11.034 10.304 1.00 92.62 379 LEU A O 1
ATOM 3021 N N . ALA A 1 380 ? 6.967 -12.482 8.605 1.00 93.44 380 ALA A N 1
ATOM 3022 C CA . ALA A 1 380 ? 7.029 -13.707 9.403 1.00 93.44 380 ALA A CA 1
ATOM 3023 C C . ALA A 1 380 ? 5.800 -13.886 10.322 1.00 93.44 380 ALA A C 1
ATOM 3025 O O . ALA A 1 380 ? 5.927 -14.188 11.509 1.00 93.44 380 ALA A O 1
ATOM 3026 N N . ALA A 1 381 ? 4.607 -13.660 9.763 1.00 94.50 381 ALA A N 1
ATOM 3027 C CA . ALA A 1 381 ? 3.328 -13.814 10.455 1.00 94.50 381 ALA A CA 1
ATOM 3028 C C . ALA A 1 381 ? 2.466 -14.881 9.767 1.00 94.50 381 ALA A C 1
ATOM 3030 O O . ALA A 1 381 ? 2.388 -14.906 8.537 1.00 94.50 381 ALA A O 1
ATOM 3031 N N . ASP A 1 382 ? 1.799 -15.727 10.551 1.00 93.88 382 ASP A N 1
ATOM 3032 C CA . ASP A 1 382 ? 0.944 -16.804 10.029 1.00 93.88 382 ASP A CA 1
ATOM 3033 C C . ASP A 1 382 ? -0.384 -16.279 9.480 1.00 93.88 382 ASP A C 1
ATOM 3035 O O . ASP A 1 382 ? -0.890 -16.775 8.475 1.00 93.88 382 ASP A O 1
ATOM 3039 N N . LEU A 1 383 ? -0.921 -15.234 10.114 1.00 96.06 383 LEU A N 1
ATOM 3040 C CA . LEU A 1 383 ? -2.149 -14.556 9.721 1.00 96.06 383 LEU A CA 1
ATOM 3041 C C . LEU A 1 383 ? -1.954 -13.046 9.796 1.00 96.06 383 LEU A C 1
ATOM 3043 O O . LEU A 1 383 ? -1.324 -12.521 10.716 1.00 96.06 383 LEU A O 1
ATOM 3047 N N . TYR A 1 384 ? -2.493 -12.346 8.803 1.00 98.00 384 TYR A N 1
ATOM 3048 C CA . TYR A 1 384 ? -2.377 -10.901 8.697 1.00 98.00 384 TYR A CA 1
ATOM 3049 C C . TYR A 1 384 ? -3.565 -10.317 7.932 1.00 98.00 384 TYR A C 1
ATOM 3051 O O . TYR A 1 384 ? -4.075 -10.913 6.983 1.00 98.00 384 TYR A O 1
ATOM 3059 N N . THR A 1 385 ? -3.994 -9.126 8.335 1.00 98.31 385 THR A N 1
ATOM 3060 C CA . THR A 1 385 ? -4.959 -8.300 7.608 1.00 98.31 385 THR A CA 1
ATOM 3061 C C . THR A 1 385 ? -4.588 -6.829 7.781 1.00 98.31 385 THR A C 1
ATOM 3063 O O . THR A 1 385 ? -3.615 -6.511 8.462 1.00 98.31 385 THR A O 1
ATOM 3066 N N . HIS A 1 386 ? -5.322 -5.922 7.151 1.00 98.38 386 HIS A N 1
ATOM 3067 C CA . HIS A 1 386 ? -5.195 -4.498 7.426 1.00 98.38 386 HIS A CA 1
ATOM 3068 C C . HIS A 1 386 ? -6.432 -3.971 8.151 1.00 98.38 386 HIS A C 1
ATOM 3070 O O . HIS A 1 386 ? -7.557 -4.217 7.733 1.00 98.38 386 HIS A O 1
ATOM 3076 N N . PHE A 1 387 ? -6.199 -3.224 9.223 1.00 97.94 387 PHE A N 1
ATOM 3077 C CA . PHE A 1 387 ? -7.221 -2.675 10.113 1.00 97.94 387 PHE A CA 1
ATOM 3078 C C . PHE A 1 387 ? -6.975 -1.197 10.456 1.00 97.94 387 PHE A C 1
ATOM 3080 O O . PHE A 1 387 ? -7.902 -0.471 10.801 1.00 97.94 387 PHE A O 1
ATOM 3087 N N . THR A 1 388 ? -5.724 -0.743 10.390 1.00 97.25 388 THR A N 1
ATOM 3088 C CA . THR A 1 388 ? -5.260 0.473 11.072 1.00 97.25 388 THR A CA 1
ATOM 3089 C C . THR A 1 388 ? -5.424 1.773 10.287 1.00 97.25 388 THR A C 1
ATOM 3091 O O . THR A 1 388 ? -4.910 2.797 10.716 1.00 97.25 388 THR A O 1
ATOM 3094 N N . SER A 1 389 ? -6.040 1.760 9.105 1.00 96.94 389 SER A N 1
ATOM 3095 C CA . SER A 1 389 ? -6.171 2.958 8.266 1.00 96.94 389 SER A CA 1
ATOM 3096 C C . SER A 1 389 ? -7.440 2.995 7.396 1.00 96.94 389 SER A C 1
ATOM 3098 O O . SER A 1 389 ? -7.347 3.042 6.161 1.00 96.94 389 SER A O 1
ATOM 3100 N N . PRO A 1 390 ? -8.638 2.948 8.004 1.00 97.56 390 PRO A N 1
ATOM 3101 C CA . PRO A 1 390 ? -9.909 2.941 7.286 1.00 97.56 390 PRO A CA 1
ATOM 3102 C C . PRO A 1 390 ? -10.257 4.270 6.604 1.00 97.56 390 PRO A C 1
ATOM 3104 O O . PRO A 1 390 ? -11.102 4.260 5.711 1.00 97.56 390 PRO A O 1
ATOM 3107 N N . ILE A 1 391 ? -9.604 5.395 6.937 1.00 96.31 391 ILE A N 1
ATOM 3108 C CA . ILE A 1 391 ? -9.804 6.662 6.206 1.00 96.31 391 ILE A CA 1
ATOM 3109 C C . ILE A 1 391 ? -9.287 6.539 4.765 1.00 96.31 391 ILE A C 1
ATOM 3111 O O . ILE A 1 391 ? -9.864 7.102 3.834 1.00 96.31 391 ILE A O 1
ATOM 3115 N N . ARG A 1 392 ? -8.210 5.769 4.569 1.00 95.56 392 ARG A N 1
ATOM 3116 C CA . ARG A 1 392 ? -7.475 5.679 3.298 1.00 95.56 392 ARG A CA 1
ATOM 3117 C C . ARG A 1 392 ? -7.505 4.312 2.621 1.00 95.56 392 ARG A C 1
ATOM 3119 O O . ARG A 1 392 ? -6.999 4.205 1.505 1.00 95.56 392 ARG A O 1
ATOM 3126 N N . ARG A 1 393 ? -8.047 3.267 3.254 1.00 97.62 393 ARG A N 1
ATOM 3127 C CA . ARG A 1 393 ? -8.136 1.909 2.685 1.00 97.62 393 ARG A CA 1
ATOM 3128 C C . ARG A 1 393 ? -9.526 1.316 2.873 1.00 97.62 393 ARG A C 1
ATOM 3130 O O . ARG A 1 393 ? -9.988 1.141 3.995 1.00 97.62 393 ARG A O 1
ATOM 3137 N N . TYR A 1 394 ? -10.141 0.897 1.769 1.00 98.06 394 TYR A N 1
ATOM 3138 C CA . TYR A 1 394 ? -11.457 0.261 1.805 1.00 98.06 394 TYR A CA 1
ATOM 3139 C C . TYR A 1 394 ? -11.415 -1.134 2.451 1.00 98.06 394 TYR A C 1
ATOM 3141 O O . TYR A 1 394 ? -12.358 -1.532 3.126 1.00 98.06 394 TYR A O 1
ATOM 3149 N N . ALA A 1 395 ? -10.297 -1.860 2.315 1.00 97.81 395 ALA A N 1
ATOM 3150 C CA . ALA A 1 395 ? -10.100 -3.146 2.992 1.00 97.81 395 ALA A CA 1
ATOM 3151 C C . ALA A 1 395 ? 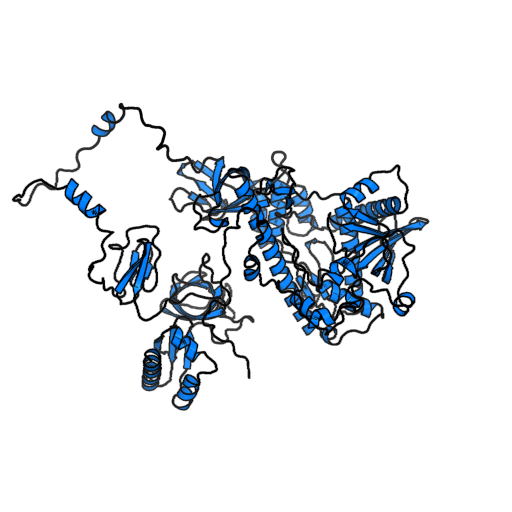-10.260 -3.024 4.515 1.00 97.81 395 ALA A C 1
ATOM 3153 O O . ALA A 1 395 ? -10.956 -3.826 5.127 1.00 97.81 395 ALA A O 1
ATOM 3154 N N . ASP A 1 396 ? -9.665 -1.992 5.111 1.00 98.19 396 ASP A N 1
ATOM 3155 C CA . ASP A 1 396 ? -9.747 -1.731 6.544 1.00 98.19 396 ASP A CA 1
ATOM 3156 C C . ASP A 1 396 ? -11.183 -1.399 6.957 1.00 98.19 396 ASP A C 1
ATOM 3158 O O . ASP A 1 396 ? -11.645 -1.890 7.979 1.00 98.19 396 ASP A O 1
ATOM 3162 N N . LEU A 1 397 ? -11.926 -0.644 6.141 1.00 97.19 397 LEU A N 1
ATOM 3163 C CA . LEU A 1 397 ? -13.345 -0.377 6.383 1.00 97.19 397 LEU A CA 1
ATOM 3164 C C . LEU A 1 397 ? -14.175 -1.674 6.418 1.00 97.19 397 LEU A C 1
ATOM 3166 O O . LEU A 1 397 ? -15.007 -1.849 7.309 1.00 97.19 397 LEU A O 1
ATOM 3170 N N . LEU A 1 398 ? -13.923 -2.608 5.494 1.00 96.62 398 LEU A N 1
ATOM 3171 C CA . LEU A 1 398 ? -14.562 -3.931 5.497 1.00 96.62 398 LEU A CA 1
ATOM 3172 C C . LEU A 1 398 ? -14.162 -4.754 6.731 1.00 96.62 398 LEU A C 1
ATOM 3174 O O . LEU A 1 398 ? -15.013 -5.381 7.358 1.00 96.62 398 LEU A O 1
ATOM 3178 N N . VAL A 1 399 ? -12.886 -4.720 7.119 1.00 97.75 399 VAL A N 1
ATOM 3179 C CA . VAL A 1 399 ? -12.382 -5.383 8.333 1.00 97.75 399 VAL A CA 1
ATOM 3180 C C . VAL A 1 399 ? -13.020 -4.788 9.592 1.00 97.75 399 VAL A C 1
ATOM 3182 O O . VAL A 1 399 ? -13.380 -5.543 10.490 1.00 97.75 399 VAL A O 1
ATOM 3185 N N . HIS A 1 400 ? -13.234 -3.469 9.656 1.00 97.62 400 HIS A N 1
ATOM 3186 C CA . HIS A 1 400 ? -13.955 -2.813 10.755 1.00 97.62 400 HIS A CA 1
ATOM 3187 C C . HIS A 1 400 ? -15.401 -3.301 10.851 1.00 97.62 400 HIS A C 1
ATOM 3189 O O . HIS A 1 400 ? -15.852 -3.616 11.951 1.00 97.62 400 HIS A O 1
ATOM 3195 N N . ARG A 1 401 ? -16.108 -3.430 9.719 1.00 96.12 401 ARG A N 1
ATOM 3196 C CA . ARG A 1 401 ? -17.474 -3.988 9.678 1.00 96.12 401 ARG A CA 1
ATOM 3197 C C . ARG A 1 401 ? -17.504 -5.430 10.185 1.00 96.12 401 ARG A C 1
ATOM 3199 O O . ARG A 1 401 ? -18.303 -5.756 11.061 1.00 96.12 401 ARG A O 1
ATOM 3206 N N . LEU A 1 402 ? -16.594 -6.277 9.697 1.00 96.00 402 LEU A N 1
ATOM 3207 C CA . LEU A 1 402 ? -16.483 -7.667 10.151 1.00 96.00 402 LEU A CA 1
ATOM 3208 C C . LEU A 1 402 ? -16.149 -7.751 11.642 1.00 96.00 402 LEU A C 1
ATOM 3210 O O . LEU A 1 402 ? -16.757 -8.539 12.359 1.00 96.00 402 LEU A O 1
ATOM 3214 N N . LEU A 1 403 ? -15.228 -6.921 12.133 1.00 97.19 403 LEU A N 1
ATOM 3215 C CA . LEU A 1 403 ? -14.842 -6.923 13.541 1.00 97.19 403 LEU A CA 1
ATOM 3216 C C . LEU A 1 403 ? -15.976 -6.411 14.438 1.00 97.19 403 LEU A C 1
ATOM 3218 O O . LEU A 1 403 ? -16.195 -6.981 15.503 1.00 97.19 403 LEU A O 1
ATOM 3222 N N . ALA A 1 404 ? -16.731 -5.394 14.006 1.00 96.06 404 ALA A N 1
ATOM 3223 C CA . ALA A 1 404 ? -17.924 -4.917 14.708 1.00 96.06 404 ALA A CA 1
ATOM 3224 C C . ALA A 1 404 ? -18.972 -6.033 14.852 1.00 96.06 404 ALA A C 1
ATOM 3226 O O . ALA A 1 404 ? -19.559 -6.191 15.924 1.00 96.06 404 ALA A O 1
ATOM 3227 N N . CYS A 1 405 ? -19.149 -6.846 13.808 1.00 94.88 405 CYS A N 1
ATOM 3228 C CA . CYS A 1 405 ? -20.000 -8.033 13.855 1.00 94.88 405 CYS A CA 1
ATOM 3229 C C . CYS A 1 405 ? -19.420 -9.118 14.773 1.00 94.88 405 CYS A C 1
ATOM 3231 O O . CYS A 1 405 ? -20.149 -9.713 15.562 1.00 94.88 405 CYS A O 1
ATOM 3233 N N . ALA A 1 406 ? -18.102 -9.340 14.729 1.00 95.19 406 ALA A N 1
ATOM 3234 C CA . ALA A 1 406 ? -17.420 -10.357 15.530 1.00 95.19 406 ALA A CA 1
ATOM 3235 C C . ALA A 1 406 ? -17.523 -10.105 17.043 1.00 95.19 406 ALA A C 1
ATOM 3237 O O . ALA A 1 406 ? -17.518 -11.050 17.828 1.00 95.19 406 ALA A O 1
ATOM 3238 N N . ILE A 1 407 ? -17.618 -8.836 17.455 1.00 95.06 407 ILE A N 1
ATOM 3239 C CA . ILE A 1 407 ? -17.828 -8.445 18.858 1.00 95.06 407 ILE A CA 1
ATOM 3240 C C . ILE A 1 407 ? -19.311 -8.271 19.226 1.00 95.06 407 ILE A C 1
ATOM 3242 O O . ILE A 1 407 ? -19.608 -7.851 20.342 1.00 95.06 407 ILE A O 1
ATOM 3246 N N . GLY A 1 408 ? -20.239 -8.554 18.304 1.00 91.19 408 GLY A N 1
ATOM 3247 C CA . GLY A 1 408 ? -21.685 -8.441 18.527 1.00 91.19 408 GLY A CA 1
ATOM 3248 C C . GLY A 1 408 ? -22.225 -7.007 18.577 1.00 91.19 408 GLY A C 1
ATOM 3249 O O . GLY A 1 408 ? -23.322 -6.792 19.084 1.00 91.19 408 GLY A O 1
ATOM 3250 N N . SER A 1 409 ? -21.473 -6.017 18.079 1.00 85.25 409 SER A N 1
ATOM 3251 C CA . SER A 1 409 ? -21.909 -4.612 18.043 1.00 85.25 409 SER A CA 1
ATOM 3252 C C . SER A 1 409 ? -22.837 -4.307 16.868 1.00 85.25 409 SER A C 1
ATOM 3254 O O . SER A 1 409 ? -23.638 -3.382 16.966 1.00 85.25 409 SER A O 1
ATOM 3256 N N . GLU A 1 410 ? -22.689 -5.019 15.754 1.00 88.06 410 GLU A N 1
ATOM 3257 C CA . GLU A 1 410 ? -23.495 -4.861 14.540 1.00 88.06 410 GLU A CA 1
ATOM 3258 C C . GLU A 1 410 ? -23.826 -6.239 13.945 1.00 88.06 410 GLU A C 1
ATOM 3260 O O . GLU A 1 410 ? -23.280 -7.261 14.362 1.00 88.06 410 GLU A O 1
ATOM 3265 N N . THR A 1 411 ? -24.740 -6.277 12.977 1.00 86.88 411 THR A N 1
ATOM 3266 C CA . THR A 1 411 ? -25.108 -7.498 12.246 1.00 86.88 411 THR A CA 1
ATOM 3267 C C . THR A 1 411 ? -24.395 -7.570 10.904 1.00 86.88 411 THR A C 1
ATOM 3269 O O . THR A 1 411 ? -24.251 -6.551 10.230 1.00 86.88 411 THR A O 1
ATOM 3272 N N . LEU A 1 412 ? -24.022 -8.782 10.485 1.00 84.75 412 LEU A N 1
ATOM 3273 C CA . LEU A 1 412 ? -23.314 -8.999 9.226 1.00 84.75 412 LEU A CA 1
ATOM 3274 C C . LEU A 1 412 ? -24.180 -8.604 8.025 1.00 84.75 412 LEU A C 1
ATOM 3276 O O . LEU A 1 412 ? -25.268 -9.152 7.822 1.00 84.75 412 LEU A O 1
ATOM 3280 N N . ASP A 1 413 ? -23.660 -7.681 7.222 1.00 82.25 413 ASP A N 1
ATOM 3281 C CA . ASP A 1 413 ? -24.304 -7.223 5.998 1.00 82.25 413 ASP A CA 1
ATOM 3282 C C . ASP A 1 413 ? -24.496 -8.364 4.980 1.00 82.25 413 ASP A C 1
ATOM 3284 O O . ASP A 1 413 ? -23.676 -9.280 4.887 1.00 82.25 413 ASP A O 1
ATOM 3288 N N . LYS A 1 414 ? -25.568 -8.296 4.183 1.00 82.06 414 LYS A N 1
ATOM 3289 C CA . LYS A 1 414 ? -25.926 -9.326 3.196 1.00 82.06 414 LYS A CA 1
ATOM 3290 C C . LYS A 1 414 ? -24.820 -9.537 2.168 1.00 82.06 414 LYS A C 1
ATOM 3292 O O . LYS A 1 414 ? -24.527 -10.682 1.821 1.00 82.06 414 LYS A O 1
ATOM 3297 N N . ASN A 1 415 ? -24.167 -8.465 1.713 1.00 78.44 415 ASN A N 1
ATOM 3298 C CA . ASN A 1 415 ? -23.094 -8.581 0.727 1.00 78.44 415 ASN A CA 1
ATOM 3299 C C . ASN A 1 415 ? -21.847 -9.258 1.307 1.00 78.44 415 ASN A C 1
ATOM 3301 O O . ASN A 1 415 ? -21.137 -9.942 0.572 1.00 78.44 415 ASN A O 1
ATOM 3305 N N . MET A 1 416 ? -21.627 -9.137 2.619 1.00 82.75 416 MET A N 1
ATOM 3306 C CA . MET A 1 416 ? -20.515 -9.762 3.342 1.00 82.75 416 MET A CA 1
ATOM 3307 C C . MET A 1 416 ? -20.822 -11.182 3.846 1.00 82.75 416 MET A C 1
ATOM 3309 O O . MET A 1 416 ? -19.945 -11.833 4.403 1.00 82.75 416 MET A O 1
ATOM 3313 N N . GLN A 1 417 ? -22.037 -11.699 3.654 1.00 84.56 417 GLN A N 1
ATOM 3314 C CA . GLN A 1 417 ? -22.350 -13.099 3.968 1.00 84.56 417 GLN A CA 1
ATOM 3315 C C . GLN A 1 417 ? -21.812 -14.060 2.898 1.00 84.56 417 GLN A C 1
ATOM 3317 O O . GLN A 1 417 ? -21.435 -15.190 3.216 1.00 84.56 417 GLN A O 1
ATOM 3322 N N . ASN A 1 418 ? -21.751 -13.610 1.639 1.00 90.00 418 ASN A N 1
ATOM 3323 C CA . ASN A 1 418 ? -21.279 -14.415 0.517 1.00 90.00 418 ASN A CA 1
ATOM 3324 C C . ASN A 1 418 ? -19.764 -14.247 0.298 1.00 90.00 418 ASN A C 1
ATOM 3326 O O . ASN A 1 418 ? -19.291 -13.166 -0.057 1.00 90.00 418 ASN A O 1
ATOM 3330 N N . LYS A 1 419 ? -19.012 -15.345 0.423 1.00 91.69 419 LYS A N 1
ATOM 3331 C CA . LYS A 1 419 ? -17.558 -15.381 0.195 1.00 91.69 419 LYS A CA 1
ATOM 3332 C C . LYS A 1 419 ? -17.131 -14.952 -1.211 1.00 91.69 419 LYS A C 1
ATOM 3334 O O . LYS A 1 419 ? -16.093 -14.312 -1.363 1.00 91.69 419 LYS A O 1
ATOM 3339 N N . GLU A 1 420 ? -17.942 -15.230 -2.233 1.00 92.00 420 GLU A N 1
ATOM 3340 C CA . GLU A 1 420 ? -17.636 -14.844 -3.617 1.00 92.00 420 GLU A CA 1
ATOM 3341 C C . GLU A 1 420 ? -17.646 -13.321 -3.790 1.00 92.00 420 GLU A C 1
ATOM 3343 O O . GLU A 1 420 ? -16.748 -12.760 -4.417 1.00 92.00 420 GLU A O 1
ATOM 3348 N N . ASN A 1 421 ? -18.599 -12.635 -3.151 1.00 91.81 421 ASN A N 1
ATOM 3349 C CA . ASN A 1 421 ? -18.674 -11.174 -3.172 1.00 91.81 421 ASN A CA 1
ATOM 3350 C C . ASN A 1 421 ? -17.451 -10.547 -2.489 1.00 91.81 421 ASN A C 1
ATOM 3352 O O . ASN A 1 421 ? -16.863 -9.600 -3.011 1.00 91.81 421 ASN A O 1
ATOM 3356 N N . ILE A 1 422 ? -17.027 -11.096 -1.345 1.00 93.56 422 ILE A N 1
ATOM 3357 C CA . ILE A 1 422 ? -15.827 -10.622 -0.641 1.00 93.56 422 ILE A CA 1
ATOM 3358 C C . ILE A 1 422 ? -14.584 -10.824 -1.508 1.00 93.56 422 ILE A C 1
ATOM 3360 O O . ILE A 1 422 ? -13.738 -9.932 -1.581 1.00 93.56 422 ILE A O 1
ATOM 3364 N N . GLN A 1 423 ? -14.469 -11.962 -2.194 1.00 95.12 423 GLN A N 1
ATOM 3365 C CA . GLN A 1 423 ? -13.352 -12.209 -3.101 1.00 95.12 423 GLN A CA 1
ATOM 3366 C C . GLN A 1 423 ? -13.342 -11.227 -4.282 1.00 95.12 423 GLN A C 1
ATOM 3368 O O . GLN A 1 423 ? -12.286 -10.675 -4.591 1.00 95.12 423 GLN A O 1
ATOM 3373 N N . MET A 1 424 ? -14.499 -10.919 -4.877 1.00 94.00 424 MET A N 1
ATOM 3374 C CA . MET A 1 424 ? -14.603 -9.887 -5.917 1.00 94.00 424 MET A CA 1
ATOM 3375 C C . MET A 1 424 ? -14.147 -8.509 -5.413 1.00 94.00 424 MET A C 1
ATOM 3377 O O . MET A 1 424 ? -13.394 -7.814 -6.100 1.00 94.00 424 MET A O 1
ATOM 3381 N N . LEU A 1 425 ? -14.544 -8.129 -4.194 1.00 94.19 425 LEU A N 1
ATOM 3382 C CA . LEU A 1 425 ? -14.077 -6.894 -3.557 1.00 94.19 425 LEU A CA 1
ATOM 3383 C C . LEU A 1 425 ? -12.560 -6.923 -3.325 1.00 94.19 425 LEU A C 1
ATOM 3385 O O . LEU A 1 425 ? -11.882 -5.931 -3.587 1.00 94.19 425 LEU A O 1
ATOM 3389 N N . CYS A 1 426 ? -12.001 -8.058 -2.897 1.00 95.94 426 CYS A N 1
ATOM 3390 C CA . CYS A 1 426 ? -10.557 -8.214 -2.720 1.00 95.94 426 CYS A CA 1
ATOM 3391 C C . CYS A 1 426 ? -9.800 -8.006 -4.036 1.00 95.94 426 CYS A C 1
ATOM 3393 O O . CYS A 1 426 ? -8.797 -7.289 -4.055 1.00 95.94 426 CYS A O 1
ATOM 3395 N N . ASP A 1 427 ? -10.287 -8.570 -5.140 1.00 94.69 427 ASP A N 1
ATOM 3396 C CA . ASP A 1 427 ? -9.676 -8.420 -6.464 1.00 94.69 427 ASP A CA 1
ATOM 3397 C C . ASP A 1 427 ? -9.718 -6.964 -6.948 1.00 94.69 427 ASP A C 1
ATOM 3399 O O . ASP A 1 427 ? -8.715 -6.442 -7.449 1.00 94.69 427 ASP A O 1
ATOM 3403 N N . GLN A 1 428 ? -10.832 -6.265 -6.711 1.00 94.56 428 GLN A N 1
ATOM 3404 C CA . GLN A 1 428 ? -10.954 -4.837 -6.998 1.00 94.56 428 GLN A CA 1
ATOM 3405 C C . GLN A 1 428 ? -9.988 -3.992 -6.155 1.00 94.56 428 GLN A C 1
ATOM 3407 O O . GLN A 1 428 ? -9.284 -3.136 -6.698 1.00 94.56 428 GLN A O 1
ATOM 3412 N N . ILE A 1 429 ? -9.894 -4.246 -4.847 1.00 96.50 429 ILE A N 1
ATOM 3413 C CA . ILE A 1 429 ? -8.971 -3.531 -3.953 1.00 96.50 429 ILE A CA 1
ATOM 3414 C C . ILE A 1 429 ? -7.517 -3.802 -4.361 1.00 96.50 429 ILE A C 1
ATOM 3416 O O . ILE A 1 429 ? -6.710 -2.873 -4.414 1.00 96.50 429 ILE A O 1
ATOM 3420 N N . ASN A 1 430 ? -7.171 -5.048 -4.696 1.00 96.50 430 ASN A N 1
ATOM 3421 C CA . ASN A 1 430 ? -5.843 -5.420 -5.191 1.00 96.50 430 ASN A CA 1
ATOM 3422 C C . ASN A 1 430 ? -5.490 -4.655 -6.476 1.00 96.50 430 ASN A C 1
ATOM 3424 O O . ASN A 1 430 ? -4.383 -4.118 -6.599 1.00 96.50 430 ASN A O 1
ATOM 3428 N N . TYR A 1 431 ? -6.435 -4.565 -7.416 1.00 95.06 431 TYR A N 1
ATOM 3429 C CA . TYR A 1 431 ? -6.273 -3.800 -8.650 1.00 95.06 431 TYR A CA 1
ATOM 3430 C C . TYR A 1 431 ? -6.060 -2.304 -8.373 1.00 95.06 431 TYR A C 1
ATOM 3432 O O . TYR A 1 431 ? -5.052 -1.740 -8.811 1.00 95.06 431 TYR A O 1
ATOM 3440 N N . ARG A 1 432 ? -6.947 -1.676 -7.587 1.00 94.06 432 ARG A N 1
ATOM 3441 C CA . ARG A 1 432 ? -6.855 -0.251 -7.222 1.00 94.06 432 ARG A CA 1
ATOM 3442 C C . ARG A 1 432 ? -5.575 0.071 -6.460 1.00 94.06 432 ARG A C 1
ATOM 3444 O O . ARG A 1 432 ? -4.927 1.073 -6.750 1.00 94.06 432 ARG A O 1
ATOM 3451 N N . HIS A 1 433 ? -5.143 -0.808 -5.558 1.00 93.75 433 HIS A N 1
ATOM 3452 C CA . HIS A 1 433 ? -3.882 -0.650 -4.839 1.00 93.75 433 HIS A CA 1
ATOM 3453 C C . HIS A 1 433 ? -2.674 -0.636 -5.783 1.00 93.75 433 HIS A C 1
ATOM 3455 O O . HIS A 1 433 ? -1.792 0.214 -5.651 1.00 93.75 433 HIS A O 1
ATOM 3461 N N . ARG A 1 434 ? -2.635 -1.546 -6.767 1.00 91.88 434 ARG A N 1
ATOM 3462 C CA . ARG A 1 434 ? -1.563 -1.578 -7.771 1.00 91.88 434 ARG A CA 1
ATOM 3463 C C . ARG A 1 434 ? -1.555 -0.307 -8.618 1.00 91.88 434 ARG A C 1
ATOM 3465 O O . ARG A 1 434 ? -0.487 0.246 -8.867 1.00 91.88 434 ARG A O 1
ATOM 3472 N N . MET A 1 435 ? -2.727 0.146 -9.046 1.00 91.38 435 MET A N 1
ATOM 3473 C CA . MET A 1 435 ? -2.883 1.371 -9.829 1.00 91.38 435 MET A CA 1
ATOM 3474 C C . MET A 1 435 ? -2.420 2.613 -9.057 1.00 91.38 435 MET A C 1
ATOM 3476 O O . MET A 1 435 ? -1.634 3.402 -9.579 1.00 91.38 435 MET A O 1
ATOM 3480 N N . ALA A 1 436 ? -2.796 2.727 -7.781 1.00 90.69 436 ALA A N 1
ATOM 3481 C CA . ALA A 1 436 ? -2.334 3.793 -6.896 1.00 90.69 436 ALA A CA 1
ATOM 3482 C C . ALA A 1 436 ? -0.801 3.824 -6.772 1.00 90.69 436 ALA A C 1
ATOM 3484 O O . ALA A 1 436 ? -0.193 4.882 -6.903 1.00 90.69 436 ALA A O 1
ATOM 3485 N N . GLN A 1 437 ? -0.153 2.664 -6.592 1.00 88.81 437 GLN A N 1
ATOM 3486 C CA . GLN A 1 437 ? 1.312 2.588 -6.526 1.00 88.81 437 GLN A CA 1
ATOM 3487 C C . GLN A 1 437 ? 1.993 3.031 -7.828 1.00 88.81 437 GLN A C 1
ATOM 3489 O O . GLN A 1 437 ? 3.042 3.675 -7.781 1.00 88.81 437 GLN A O 1
ATOM 3494 N N . LEU A 1 438 ? 1.427 2.673 -8.986 1.00 88.38 438 LEU A N 1
ATOM 3495 C CA . LEU A 1 438 ? 1.953 3.104 -10.282 1.00 88.38 438 LEU A CA 1
ATOM 3496 C C . LEU A 1 438 ? 1.839 4.623 -10.441 1.00 88.38 438 LEU A C 1
ATOM 3498 O O . LEU A 1 438 ? 2.836 5.257 -10.785 1.00 88.38 438 LEU A O 1
ATOM 3502 N N . ALA A 1 439 ? 0.682 5.200 -10.104 1.00 87.25 439 ALA A N 1
ATOM 3503 C CA . ALA A 1 439 ? 0.453 6.643 -10.139 1.00 87.25 439 ALA A CA 1
ATOM 3504 C C . ALA A 1 439 ? 1.422 7.405 -9.217 1.00 87.25 439 ALA A C 1
ATOM 3506 O O . ALA A 1 439 ? 2.088 8.342 -9.661 1.00 87.25 439 ALA A O 1
ATOM 3507 N N . SER A 1 440 ? 1.584 6.962 -7.963 1.00 85.94 440 SER A N 1
ATOM 3508 C CA . SER A 1 440 ? 2.520 7.574 -7.009 1.00 85.94 440 SER A CA 1
ATOM 3509 C C . SER A 1 440 ? 3.965 7.538 -7.513 1.00 85.94 440 SER A C 1
ATOM 3511 O O . SER A 1 440 ? 4.638 8.566 -7.524 1.00 85.94 440 SER A O 1
ATOM 3513 N N . ARG A 1 441 ? 4.445 6.384 -8.002 1.00 84.38 441 ARG A N 1
ATOM 3514 C CA . ARG A 1 441 ? 5.814 6.255 -8.541 1.00 84.38 441 ARG A CA 1
ATOM 3515 C C . ARG A 1 441 ? 6.038 7.126 -9.764 1.00 84.38 441 ARG A C 1
ATOM 3517 O O . ARG A 1 441 ? 7.101 7.728 -9.917 1.00 84.38 441 ARG A O 1
ATOM 3524 N N . ALA A 1 442 ? 5.047 7.176 -10.643 1.00 84.00 442 ALA A N 1
ATOM 3525 C CA . ALA A 1 442 ? 5.099 8.013 -11.819 1.00 84.00 442 ALA A CA 1
ATOM 3526 C C . ALA A 1 442 ? 5.158 9.500 -11.395 1.00 84.00 442 ALA A C 1
ATOM 3528 O O . ALA A 1 442 ? 5.996 10.239 -11.915 1.00 84.00 442 ALA A O 1
ATOM 3529 N N . SER A 1 443 ? 4.362 9.923 -10.404 1.00 84.31 443 SER A N 1
ATOM 3530 C CA . SER A 1 443 ? 4.380 11.294 -9.875 1.00 84.31 443 SER A CA 1
ATOM 3531 C C . SER A 1 443 ? 5.752 11.661 -9.316 1.00 84.31 443 SER A C 1
ATOM 3533 O O . SER A 1 443 ? 6.286 12.712 -9.672 1.00 84.31 443 SER A O 1
ATOM 3535 N N . THR A 1 444 ? 6.347 10.789 -8.495 1.00 84.25 444 THR A N 1
ATOM 3536 C CA . THR A 1 444 ? 7.704 10.984 -7.965 1.00 84.25 444 THR A CA 1
ATOM 3537 C C . THR A 1 444 ? 8.705 11.131 -9.100 1.00 84.25 444 THR A C 1
ATOM 3539 O O . THR A 1 444 ? 9.442 12.110 -9.140 1.00 84.25 444 THR A O 1
ATOM 3542 N N . ARG A 1 445 ? 8.671 10.226 -10.089 1.00 85.19 445 ARG A N 1
ATOM 3543 C CA . ARG A 1 445 ? 9.547 10.292 -11.266 1.00 85.19 445 ARG A CA 1
ATOM 3544 C C . ARG A 1 445 ? 9.412 11.623 -12.007 1.00 85.19 445 ARG A C 1
ATOM 3546 O O . ARG A 1 445 ? 10.422 12.189 -12.414 1.00 85.19 445 ARG A O 1
ATOM 3553 N N . HIS A 1 446 ? 8.190 12.112 -12.202 1.00 83.56 446 HIS A N 1
ATOM 3554 C CA . HIS A 1 446 ? 7.943 13.375 -12.894 1.00 83.56 446 HIS A CA 1
ATOM 3555 C C . HIS A 1 446 ? 8.535 14.570 -12.134 1.00 83.56 446 HIS A C 1
ATOM 3557 O O . HIS A 1 446 ? 9.249 15.376 -12.730 1.00 83.56 446 HIS A O 1
ATOM 3563 N N . HIS A 1 447 ? 8.308 14.642 -10.821 1.00 83.12 447 HIS A N 1
ATOM 3564 C CA . HIS A 1 447 ? 8.852 15.703 -9.971 1.00 83.12 447 HIS A CA 1
ATOM 3565 C C . HIS A 1 447 ? 10.375 15.653 -9.871 1.00 83.12 447 HIS A C 1
ATOM 3567 O O . HIS A 1 447 ? 11.016 16.700 -9.904 1.00 83.12 447 HIS A O 1
ATOM 3573 N N . THR A 1 448 ? 10.980 14.461 -9.854 1.00 85.25 448 THR A N 1
ATOM 3574 C CA . THR A 1 448 ? 12.441 14.339 -9.909 1.00 85.25 448 THR A CA 1
ATOM 3575 C C . THR A 1 448 ? 12.999 14.938 -11.201 1.00 85.25 448 THR A C 1
ATOM 3577 O O . THR A 1 448 ? 14.010 15.632 -11.167 1.00 85.25 448 THR A O 1
ATOM 3580 N N . ILE A 1 449 ? 12.338 14.720 -12.343 1.00 85.38 449 ILE A N 1
ATOM 3581 C CA . ILE A 1 449 ? 12.775 15.293 -13.625 1.00 85.38 449 ILE A CA 1
ATOM 3582 C C . ILE A 1 449 ? 12.595 16.821 -13.628 1.00 85.38 449 ILE A C 1
ATOM 3584 O O . ILE A 1 449 ? 13.457 17.530 -14.141 1.00 85.38 449 ILE A O 1
ATOM 3588 N N . LEU A 1 450 ? 11.517 17.346 -13.034 1.00 83.62 450 LEU A N 1
ATOM 3589 C CA . LEU A 1 450 ? 11.335 18.794 -12.858 1.00 83.62 450 LEU A CA 1
ATOM 3590 C C . LEU A 1 450 ? 12.444 19.407 -11.991 1.00 83.62 450 LEU A C 1
ATOM 3592 O O . LEU A 1 450 ? 13.007 20.431 -12.369 1.00 83.62 450 LEU A O 1
ATOM 3596 N N . TYR A 1 451 ? 12.805 18.748 -10.888 1.00 85.00 451 TYR A N 1
ATOM 3597 C CA . TYR A 1 451 ? 13.929 19.148 -10.041 1.00 85.00 451 TYR A CA 1
ATOM 3598 C C . TYR A 1 451 ? 15.260 19.136 -10.807 1.00 85.00 451 TYR A C 1
ATOM 3600 O O . TYR A 1 451 ? 16.027 20.089 -10.737 1.00 85.00 451 TYR A O 1
ATOM 3608 N N . MET A 1 452 ? 15.535 18.086 -11.588 1.00 86.25 452 MET A N 1
ATOM 3609 C CA . MET A 1 452 ? 16.749 18.044 -12.411 1.00 86.25 452 MET A CA 1
ATOM 3610 C C . MET A 1 452 ? 16.767 19.192 -13.433 1.00 86.25 452 MET A C 1
ATOM 3612 O O . MET A 1 452 ? 17.822 19.765 -13.689 1.00 86.25 452 MET A O 1
ATOM 3616 N N . LYS A 1 453 ? 15.607 19.557 -13.999 1.00 84.12 453 LYS A N 1
ATOM 3617 C CA . LYS A 1 453 ? 15.502 20.661 -14.961 1.00 84.12 453 LYS A CA 1
ATOM 3618 C C . LYS A 1 453 ? 15.799 22.015 -14.317 1.00 84.12 453 LYS A C 1
ATOM 3620 O O . LYS A 1 453 ? 16.471 22.823 -14.951 1.00 84.12 453 LYS A O 1
ATOM 3625 N N . SER A 1 454 ? 15.323 22.271 -13.095 1.00 82.94 454 SER A N 1
ATOM 3626 C CA . SER A 1 454 ? 15.570 23.554 -12.416 1.00 82.94 454 SER A CA 1
ATOM 3627 C C . SER A 1 454 ? 17.046 23.763 -12.066 1.00 82.94 454 SER A C 1
ATOM 3629 O O . SER A 1 454 ? 17.507 24.897 -12.007 1.00 82.94 454 SER A O 1
ATOM 3631 N N . LYS A 1 455 ? 17.811 22.678 -11.896 1.00 80.88 455 LYS A N 1
ATOM 3632 C CA . LYS A 1 455 ? 19.261 22.727 -11.662 1.00 80.88 455 LYS A CA 1
ATOM 3633 C C . LYS A 1 455 ? 20.106 22.865 -12.938 1.00 80.88 455 LYS A C 1
ATOM 3635 O O . LYS A 1 455 ? 21.295 23.124 -12.814 1.00 80.88 455 LYS A O 1
ATOM 3640 N N . GLN A 1 456 ? 19.501 22.759 -14.127 1.00 75.62 456 GLN A N 1
ATOM 3641 C CA . GLN A 1 456 ? 20.119 22.816 -15.467 1.00 75.62 456 GLN A CA 1
ATOM 3642 C C . GLN A 1 456 ? 21.153 21.714 -15.761 1.00 75.62 456 GLN A C 1
ATOM 3644 O O . GLN A 1 456 ? 20.937 20.923 -16.683 1.00 75.62 456 GLN A O 1
ATOM 3649 N N . GLU A 1 457 ? 22.228 21.637 -14.976 1.00 85.94 457 GLU A N 1
ATOM 3650 C CA . GLU A 1 457 ? 23.288 20.632 -15.070 1.00 85.94 457 GLU A CA 1
ATOM 3651 C C . GLU A 1 457 ? 23.569 20.025 -13.691 1.00 85.94 457 GLU A C 1
ATOM 3653 O O . GLU A 1 457 ? 23.672 20.727 -12.684 1.00 85.94 457 GLU A O 1
ATOM 3658 N N . LEU A 1 458 ? 23.673 18.697 -13.634 1.00 89.25 458 LEU A N 1
ATOM 3659 C CA . LEU A 1 458 ? 23.947 17.955 -12.404 1.00 89.25 458 LEU A CA 1
ATOM 3660 C C . LEU A 1 458 ? 24.992 16.875 -12.665 1.00 89.25 458 LEU A C 1
ATOM 3662 O O . LEU A 1 458 ? 24.891 16.128 -13.639 1.00 89.25 458 LEU A O 1
ATOM 3666 N N . VAL A 1 459 ? 25.955 16.761 -11.751 1.00 91.44 459 VAL A N 1
ATOM 3667 C CA . VAL A 1 459 ? 26.896 15.641 -11.707 1.00 91.44 459 VAL A CA 1
ATOM 3668 C C . VAL A 1 459 ? 26.564 14.790 -10.494 1.00 91.44 459 VAL A C 1
ATOM 3670 O O . VAL A 1 459 ? 26.588 15.287 -9.373 1.00 91.44 459 VAL A O 1
ATOM 3673 N N . GLU A 1 460 ? 26.237 13.521 -10.721 1.00 92.19 460 GLU A N 1
ATOM 3674 C CA . GLU A 1 460 ? 25.764 12.618 -9.670 1.00 92.19 460 GLU A CA 1
ATOM 3675 C C . GLU A 1 460 ? 26.494 11.284 -9.681 1.00 92.19 460 GLU A C 1
ATOM 3677 O O . GLU A 1 460 ? 26.736 10.701 -10.744 1.00 92.19 460 GLU A O 1
ATOM 3682 N N . ASP A 1 461 ? 26.756 10.771 -8.481 1.00 91.12 461 ASP A N 1
ATOM 3683 C CA . ASP A 1 461 ? 27.174 9.389 -8.291 1.00 91.12 461 ASP A CA 1
ATOM 3684 C C . ASP A 1 461 ? 25.985 8.455 -8.525 1.00 91.12 461 ASP A C 1
ATOM 3686 O O . ASP A 1 461 ? 24.861 8.669 -8.053 1.00 91.12 461 ASP A O 1
ATOM 3690 N N . ALA A 1 462 ? 26.241 7.387 -9.261 1.00 92.50 462 ALA A N 1
ATOM 3691 C CA . ALA A 1 462 ? 25.245 6.415 -9.645 1.00 92.50 462 ALA A CA 1
ATOM 3692 C C . ALA A 1 462 ? 25.816 5.001 -9.611 1.00 92.50 462 ALA A C 1
ATOM 3694 O O . ALA A 1 462 ? 27.019 4.781 -9.505 1.00 92.50 462 ALA A O 1
ATOM 3695 N N . TYR A 1 463 ? 24.922 4.027 -9.708 1.00 91.19 463 TYR A N 1
ATOM 3696 C CA . TYR A 1 463 ? 25.275 2.619 -9.657 1.00 91.19 463 TYR A CA 1
ATOM 3697 C C . TYR A 1 463 ? 24.596 1.850 -10.777 1.00 91.19 463 TYR A C 1
ATOM 3699 O O . TYR A 1 463 ? 23.414 2.068 -11.073 1.00 91.19 463 TYR A O 1
ATOM 3707 N N . VAL A 1 464 ? 25.317 0.892 -11.353 1.00 90.94 464 VAL A N 1
ATOM 3708 C CA . VAL A 1 464 ? 24.736 -0.089 -12.269 1.00 90.94 464 VAL A CA 1
ATOM 3709 C C . VAL A 1 464 ? 23.790 -0.995 -11.482 1.00 90.94 464 VAL A C 1
ATOM 3711 O O . VAL A 1 464 ? 24.210 -1.845 -10.695 1.00 90.94 464 VAL A O 1
ATOM 3714 N N . PHE A 1 465 ? 22.488 -0.813 -11.691 1.00 87.06 465 PHE A N 1
ATOM 3715 C CA . PHE A 1 465 ? 21.444 -1.553 -10.990 1.00 87.06 465 PHE A CA 1
ATOM 3716 C C . PHE A 1 465 ? 21.134 -2.895 -11.657 1.00 87.06 465 PHE A C 1
ATOM 3718 O O . PHE A 1 465 ? 20.905 -3.885 -10.966 1.00 87.06 465 PHE A O 1
ATOM 3725 N N . SER A 1 466 ? 21.105 -2.941 -12.989 1.00 86.94 466 SER A N 1
ATOM 3726 C CA . SER A 1 466 ? 20.886 -4.161 -13.774 1.00 86.94 466 SER A CA 1
ATOM 3727 C C . SER A 1 466 ? 21.465 -3.986 -15.175 1.00 86.94 466 SER A C 1
ATOM 3729 O O . SER A 1 466 ? 21.442 -2.883 -15.720 1.00 86.94 466 SER A O 1
ATOM 3731 N N . ILE A 1 467 ? 21.973 -5.073 -15.752 1.00 87.69 467 ILE A N 1
ATOM 3732 C CA . ILE A 1 467 ? 22.554 -5.100 -17.092 1.00 87.69 467 ILE A CA 1
ATOM 3733 C C . ILE A 1 467 ? 21.679 -5.976 -17.986 1.00 87.69 467 ILE A C 1
ATOM 3735 O O . ILE A 1 467 ? 21.367 -7.115 -17.635 1.00 87.69 467 ILE A O 1
ATOM 3739 N N . ARG A 1 468 ? 21.292 -5.446 -19.147 1.00 86.94 468 ARG A N 1
ATOM 3740 C CA . ARG A 1 468 ? 20.597 -6.174 -20.215 1.00 86.94 468 ARG A CA 1
ATOM 3741 C C . ARG A 1 468 ? 21.413 -6.089 -21.501 1.00 86.94 468 ARG A C 1
ATOM 3743 O O . ARG A 1 468 ? 22.397 -5.361 -21.574 1.00 86.94 468 ARG A O 1
ATOM 3750 N N . GLN A 1 469 ? 21.000 -6.833 -22.525 1.00 84.19 469 GLN A N 1
ATOM 3751 C CA . GLN A 1 469 ? 21.737 -6.928 -23.788 1.00 84.19 469 GLN A CA 1
ATOM 3752 C C . GLN A 1 469 ? 21.881 -5.577 -24.513 1.00 84.19 469 GLN A C 1
ATOM 3754 O O . GLN A 1 469 ? 22.949 -5.284 -25.036 1.00 84.19 469 GLN A O 1
ATOM 3759 N N . ASN A 1 470 ? 20.830 -4.749 -24.508 1.00 85.12 470 ASN A N 1
ATOM 3760 C CA . ASN A 1 470 ? 20.793 -3.482 -25.257 1.00 85.12 470 ASN A CA 1
ATOM 3761 C C . ASN A 1 470 ? 20.768 -2.239 -24.355 1.00 85.12 470 ASN A C 1
ATOM 3763 O O . ASN A 1 470 ? 20.815 -1.112 -24.843 1.00 85.12 470 ASN A O 1
ATOM 3767 N N . ASP A 1 471 ? 20.633 -2.414 -23.041 1.00 87.94 471 ASP A N 1
ATOM 3768 C CA . ASP A 1 471 ? 20.510 -1.298 -22.113 1.00 87.94 471 ASP A CA 1
ATOM 3769 C C . ASP A 1 471 ? 21.082 -1.629 -20.733 1.00 87.94 471 ASP A C 1
ATOM 3771 O O . ASP A 1 471 ? 21.242 -2.791 -20.348 1.00 87.94 471 ASP A O 1
ATOM 3775 N N . ILE A 1 472 ? 21.389 -0.571 -19.989 1.00 89.75 472 ILE A N 1
ATOM 3776 C CA . ILE A 1 472 ? 21.850 -0.637 -18.609 1.00 89.75 472 ILE A CA 1
ATOM 3777 C C . ILE A 1 472 ? 20.875 0.162 -17.754 1.00 89.75 472 ILE A C 1
ATOM 3779 O O . ILE A 1 472 ? 20.575 1.326 -18.030 1.00 89.75 472 ILE A O 1
ATOM 3783 N N . GLN A 1 473 ? 20.373 -0.455 -16.689 1.00 91.00 473 GLN A N 1
ATOM 3784 C CA . GLN A 1 473 ? 19.608 0.256 -15.676 1.00 91.00 473 GLN A CA 1
ATOM 3785 C C . GLN A 1 473 ? 20.561 0.876 -14.667 1.00 91.00 473 GLN A C 1
ATOM 3787 O O . GLN A 1 473 ? 21.323 0.171 -14.007 1.00 91.00 473 GLN A O 1
ATOM 3792 N N . ILE A 1 474 ? 20.469 2.189 -14.518 1.00 91.62 474 ILE A N 1
ATOM 3793 C CA . ILE A 1 474 ? 21.294 2.985 -13.622 1.00 91.62 474 ILE A CA 1
ATOM 3794 C C . ILE A 1 474 ? 20.407 3.541 -12.510 1.00 91.62 474 ILE A C 1
ATOM 3796 O O . ILE A 1 474 ? 19.319 4.064 -12.767 1.00 91.62 474 ILE A O 1
ATOM 3800 N N . LEU A 1 475 ? 20.869 3.414 -11.270 1.00 90.38 475 LEU A N 1
ATOM 3801 C CA . LEU A 1 475 ? 20.244 3.994 -10.088 1.00 90.38 475 LEU A CA 1
ATOM 3802 C C . LEU A 1 475 ? 21.065 5.197 -9.628 1.00 90.38 475 LEU A C 1
ATOM 3804 O O . LEU A 1 475 ? 22.266 5.063 -9.426 1.00 90.38 475 LEU A O 1
ATOM 3808 N N . ILE A 1 476 ? 20.402 6.330 -9.407 1.00 90.25 476 ILE A N 1
ATOM 3809 C CA . ILE A 1 476 ? 20.981 7.531 -8.799 1.00 90.25 476 ILE A CA 1
ATOM 3810 C C . ILE A 1 476 ? 20.447 7.629 -7.364 1.00 90.25 476 ILE A C 1
ATOM 3812 O O . ILE A 1 476 ? 19.293 8.040 -7.182 1.00 90.25 476 ILE A O 1
ATOM 3816 N N . PRO A 1 477 ? 21.235 7.237 -6.345 1.00 84.44 477 PRO A N 1
ATOM 3817 C CA . PRO A 1 477 ? 20.785 7.147 -4.958 1.00 84.44 477 PRO A CA 1
ATOM 3818 C C . PRO A 1 477 ? 20.188 8.433 -4.407 1.00 84.44 477 PRO A C 1
ATOM 3820 O O . PRO A 1 477 ? 19.066 8.415 -3.906 1.00 84.44 477 PRO A O 1
ATOM 3823 N N . ARG A 1 478 ? 20.908 9.552 -4.563 1.00 84.06 478 ARG A N 1
ATOM 3824 C CA . ARG A 1 478 ? 20.530 10.869 -4.028 1.00 84.06 478 ARG A CA 1
ATOM 3825 C C . ARG A 1 478 ? 19.180 11.360 -4.552 1.00 84.06 478 ARG A C 1
ATOM 3827 O O . ARG A 1 478 ? 18.503 12.152 -3.911 1.00 84.06 478 ARG A O 1
ATOM 3834 N N . LEU A 1 479 ? 18.791 10.892 -5.735 1.00 85.19 479 LEU A N 1
ATOM 3835 C CA . LEU A 1 479 ? 17.570 11.303 -6.423 1.00 85.19 479 LEU A CA 1
ATOM 3836 C C . LEU A 1 479 ? 16.505 10.205 -6.432 1.00 85.19 479 LEU A C 1
ATOM 3838 O O . LEU A 1 479 ? 15.435 10.425 -7.002 1.00 85.19 479 LEU A O 1
ATOM 3842 N N . ALA A 1 480 ? 16.782 9.034 -5.834 1.00 83.31 480 ALA A N 1
ATOM 3843 C CA . ALA A 1 480 ? 15.932 7.839 -5.905 1.00 83.31 480 ALA A CA 1
ATOM 3844 C C . ALA A 1 480 ? 15.486 7.530 -7.344 1.00 83.31 480 ALA A C 1
ATOM 3846 O O . ALA A 1 480 ? 14.393 7.014 -7.595 1.00 83.31 480 ALA A O 1
ATOM 3847 N N . PHE A 1 481 ? 16.320 7.898 -8.317 1.00 86.75 481 PHE A N 1
ATOM 3848 C CA . PHE A 1 481 ? 15.926 7.939 -9.712 1.00 86.75 481 PHE A CA 1
ATOM 3849 C C . PHE A 1 481 ? 16.530 6.768 -10.456 1.00 86.75 481 PHE A C 1
ATOM 3851 O O . PHE A 1 481 ? 17.717 6.476 -10.331 1.00 86.75 481 PHE A O 1
ATOM 3858 N N . GLN A 1 482 ? 15.705 6.118 -11.268 1.00 88.00 482 GLN A N 1
ATOM 3859 C CA . GLN A 1 482 ? 16.160 5.055 -12.146 1.00 88.00 482 GLN A CA 1
ATOM 3860 C C . GLN A 1 482 ? 16.095 5.497 -13.593 1.00 88.00 482 GLN A C 1
ATOM 3862 O O . GLN A 1 482 ? 15.042 5.912 -14.094 1.00 88.00 482 GLN A O 1
ATOM 3867 N N . HIS A 1 483 ? 17.227 5.375 -14.265 1.00 88.50 483 HIS A N 1
ATOM 3868 C CA . HIS A 1 483 ? 17.377 5.692 -15.669 1.00 88.50 483 HIS A CA 1
ATOM 3869 C C . HIS A 1 483 ? 17.737 4.427 -16.444 1.00 88.50 483 HIS A C 1
ATOM 3871 O O . HIS A 1 483 ? 18.510 3.598 -15.975 1.00 88.50 483 HIS A O 1
ATOM 3877 N N . THR A 1 484 ? 17.147 4.253 -17.622 1.00 89.75 484 THR A N 1
ATOM 3878 C CA . THR A 1 484 ? 17.546 3.194 -18.554 1.00 89.75 484 THR A CA 1
ATOM 3879 C C . THR A 1 484 ? 18.426 3.838 -19.608 1.00 89.75 484 THR A C 1
ATOM 3881 O O . THR A 1 484 ? 17.929 4.587 -20.443 1.00 89.75 484 THR A O 1
ATOM 3884 N N . TYR A 1 485 ? 19.725 3.575 -19.528 1.00 87.12 485 TYR A N 1
ATOM 3885 C CA . TYR A 1 485 ? 20.700 4.039 -20.502 1.00 87.12 485 TYR A CA 1
ATOM 3886 C C . TYR A 1 485 ? 20.745 3.034 -21.652 1.00 87.12 485 TYR A C 1
ATOM 3888 O O . TYR A 1 485 ? 21.119 1.877 -21.458 1.00 87.12 485 TYR A O 1
ATOM 3896 N N . THR A 1 486 ? 20.301 3.454 -22.835 1.00 84.69 486 THR A N 1
ATOM 3897 C CA . THR A 1 486 ? 20.298 2.594 -24.026 1.00 84.69 486 THR A CA 1
ATOM 3898 C C . THR A 1 486 ? 21.691 2.597 -24.636 1.00 84.69 486 THR A C 1
ATOM 3900 O O . THR A 1 486 ? 22.215 3.660 -24.963 1.00 84.69 486 THR A O 1
ATOM 3903 N N . LEU A 1 487 ? 22.286 1.417 -24.791 1.00 81.19 487 LEU A N 1
ATOM 3904 C CA . LEU A 1 487 ? 23.576 1.273 -25.452 1.00 81.19 487 LEU A CA 1
ATOM 3905 C C . LEU A 1 487 ? 23.346 1.429 -26.954 1.00 81.19 487 LEU A C 1
ATOM 3907 O O . LEU A 1 487 ? 22.467 0.778 -27.522 1.00 81.19 487 LEU A O 1
ATOM 3911 N N . GLN A 1 488 ? 24.095 2.320 -27.603 1.00 70.81 488 GLN A N 1
ATOM 3912 C CA . GLN A 1 488 ? 23.961 2.467 -29.047 1.00 70.81 488 GLN A CA 1
ATOM 3913 C C . GLN A 1 488 ? 24.376 1.160 -29.747 1.00 70.81 488 GLN A C 1
ATOM 3915 O O . GLN A 1 488 ? 25.386 0.574 -29.351 1.00 70.81 488 GLN A O 1
ATOM 3920 N N . PRO A 1 489 ? 23.650 0.719 -30.796 1.00 57.88 489 PRO A N 1
ATOM 3921 C CA . PRO A 1 489 ? 23.878 -0.552 -31.501 1.00 57.88 489 PRO A CA 1
ATOM 3922 C C . PRO A 1 489 ? 25.182 -0.599 -32.319 1.00 57.88 489 PRO A C 1
ATOM 3924 O O . PRO A 1 489 ? 25.394 -1.488 -33.140 1.00 57.88 489 PRO A O 1
ATOM 3927 N N . ASN A 1 490 ? 26.071 0.357 -32.096 1.00 56.38 490 ASN A N 1
ATOM 3928 C CA . ASN A 1 490 ? 27.389 0.437 -32.687 1.00 56.38 490 ASN A CA 1
ATOM 3929 C C . ASN A 1 490 ? 28.163 -0.784 -32.153 1.00 56.38 490 ASN A C 1
ATOM 3931 O O . ASN A 1 490 ? 28.122 -1.036 -30.949 1.00 56.38 490 ASN A O 1
ATOM 3935 N N . TYR A 1 491 ? 28.869 -1.526 -33.014 1.00 53.00 491 TYR A N 1
ATOM 3936 C CA . TYR A 1 491 ? 29.575 -2.800 -32.746 1.00 53.00 491 TYR A CA 1
ATOM 3937 C C . TYR A 1 491 ? 30.612 -2.801 -31.591 1.00 53.00 491 TYR A C 1
ATOM 3939 O O . TYR A 1 491 ? 31.413 -3.722 -31.474 1.00 53.00 491 TYR A O 1
ATOM 3947 N N . ALA A 1 492 ? 30.641 -1.773 -30.744 1.00 71.88 492 ALA A N 1
ATOM 3948 C CA . ALA A 1 492 ? 31.543 -1.607 -29.620 1.00 71.88 492 ALA A CA 1
ATOM 3949 C C . ALA A 1 492 ? 31.099 -2.334 -28.341 1.00 71.88 492 ALA A C 1
ATOM 3951 O O . ALA A 1 492 ? 31.959 -2.571 -27.503 1.00 71.88 492 ALA A O 1
ATOM 3952 N N . TRP A 1 493 ? 29.819 -2.673 -28.151 1.00 81.00 493 TRP A N 1
ATOM 3953 C CA . TRP A 1 493 ? 29.342 -3.329 -26.924 1.00 81.00 493 TRP A CA 1
ATOM 3954 C C . TRP A 1 493 ? 29.107 -4.827 -27.125 1.00 81.00 493 TRP A C 1
ATOM 3956 O O . TRP A 1 493 ? 28.346 -5.235 -27.999 1.00 81.00 493 TRP A O 1
ATOM 3966 N N . LEU A 1 494 ? 29.751 -5.644 -26.291 1.00 83.12 494 LEU A N 1
ATOM 3967 C CA . LEU A 1 494 ? 29.560 -7.088 -26.222 1.00 83.12 494 LEU A CA 1
ATOM 3968 C C . LEU A 1 494 ? 28.911 -7.455 -24.894 1.00 83.12 494 LEU A C 1
ATOM 3970 O O . LEU A 1 494 ? 29.461 -7.170 -23.829 1.00 83.12 494 LEU A O 1
ATOM 3974 N N . TYR A 1 495 ? 27.767 -8.126 -24.974 1.00 85.19 495 TYR A N 1
ATOM 3975 C CA . TYR A 1 495 ? 27.102 -8.687 -23.810 1.00 85.19 495 TYR A CA 1
ATOM 3976 C C . TYR A 1 495 ? 27.620 -10.100 -23.538 1.00 85.19 495 TYR A C 1
ATOM 3978 O O . TYR A 1 495 ? 27.473 -10.986 -24.381 1.00 85.19 495 TYR A O 1
ATOM 3986 N N . ASP A 1 496 ? 28.199 -10.305 -22.360 1.00 83.25 496 ASP A N 1
ATOM 3987 C CA . ASP A 1 496 ? 28.534 -11.631 -21.853 1.00 83.25 496 ASP A CA 1
ATOM 3988 C C . ASP A 1 496 ? 27.315 -12.201 -21.119 1.00 83.25 496 ASP A C 1
ATOM 3990 O O . ASP A 1 496 ? 26.845 -11.614 -20.145 1.00 83.25 496 ASP A O 1
ATOM 3994 N N . VAL A 1 497 ? 26.780 -13.325 -21.599 1.00 79.50 497 VAL A N 1
ATOM 3995 C CA . VAL A 1 497 ? 25.580 -13.956 -21.028 1.00 79.50 497 VAL A CA 1
ATOM 3996 C C . VAL A 1 497 ? 25.890 -14.669 -19.710 1.00 79.50 497 VAL A C 1
ATOM 3998 O O . VAL A 1 497 ? 25.041 -14.674 -18.816 1.00 79.50 497 VAL A O 1
ATOM 4001 N N . ASP A 1 498 ? 27.091 -15.236 -19.582 1.00 76.88 498 ASP A N 1
ATOM 4002 C CA . ASP A 1 498 ? 27.489 -16.061 -18.442 1.00 76.88 498 ASP A CA 1
ATOM 4003 C C . ASP A 1 498 ? 27.920 -15.178 -17.267 1.00 76.88 498 ASP A C 1
ATOM 4005 O O . ASP A 1 498 ? 27.453 -15.362 -16.142 1.00 76.88 498 ASP A O 1
ATOM 4009 N N . GLU A 1 499 ? 28.742 -14.156 -17.530 1.00 73.88 499 GLU A N 1
ATOM 4010 C CA . GLU A 1 499 ? 29.124 -13.174 -16.508 1.00 73.88 499 GLU A CA 1
ATOM 4011 C C . GLU A 1 499 ? 28.092 -12.046 -16.335 1.00 73.88 499 GLU A C 1
ATOM 4013 O O . GLU A 1 499 ? 28.168 -11.284 -15.367 1.00 73.88 499 GLU A O 1
ATOM 4018 N N . ARG A 1 500 ? 27.128 -11.918 -17.259 1.00 79.69 500 ARG A N 1
ATOM 4019 C CA . ARG A 1 500 ? 26.122 -10.836 -17.301 1.00 79.69 500 ARG A CA 1
ATOM 4020 C C . ARG A 1 500 ? 26.752 -9.444 -17.301 1.00 79.69 500 ARG A C 1
ATOM 4022 O O . ARG A 1 500 ? 26.273 -8.527 -16.630 1.00 79.69 500 ARG A O 1
ATOM 4029 N N . THR A 1 501 ? 27.826 -9.285 -18.065 1.00 85.38 501 THR A N 1
ATOM 4030 C CA . THR A 1 501 ? 28.582 -8.032 -18.163 1.00 85.38 501 THR A CA 1
ATOM 4031 C C . THR A 1 501 ? 28.420 -7.391 -19.533 1.00 85.38 501 THR A C 1
ATOM 4033 O O . THR A 1 501 ? 28.082 -8.049 -20.516 1.00 85.38 501 THR A O 1
ATOM 4036 N N . GLN A 1 502 ? 28.642 -6.080 -19.595 1.00 86.56 502 GLN A N 1
ATOM 4037 C CA . GLN A 1 502 ? 28.724 -5.339 -20.852 1.00 86.56 502 GLN A CA 1
ATOM 4038 C C . GLN A 1 502 ? 30.157 -4.873 -21.053 1.00 86.56 502 GLN A C 1
ATOM 4040 O O . GLN A 1 502 ? 30.662 -4.059 -20.279 1.00 86.56 502 GLN A O 1
ATOM 4045 N N . LYS A 1 503 ? 30.816 -5.384 -22.093 1.00 86.19 503 LYS A N 1
ATOM 4046 C CA . LYS A 1 503 ? 32.183 -5.011 -22.449 1.00 86.19 503 LYS A CA 1
ATOM 4047 C C . LYS A 1 503 ? 32.180 -4.050 -23.627 1.00 86.19 503 LYS A C 1
ATOM 4049 O O . LYS A 1 503 ? 31.748 -4.399 -24.720 1.00 86.19 503 LYS A O 1
ATOM 4054 N N . ASN A 1 504 ? 32.723 -2.860 -23.416 1.00 84.31 504 ASN A N 1
ATOM 4055 C CA . ASN A 1 504 ? 33.026 -1.916 -24.474 1.00 84.31 504 ASN A CA 1
ATOM 4056 C C . ASN A 1 504 ? 34.401 -2.241 -25.077 1.00 84.31 504 ASN A C 1
ATOM 4058 O O . ASN A 1 504 ? 35.424 -2.068 -24.416 1.00 84.31 504 ASN A O 1
ATOM 4062 N N . ILE A 1 505 ? 34.438 -2.694 -26.328 1.00 79.31 505 ILE A N 1
ATOM 4063 C CA . ILE A 1 505 ? 35.670 -3.020 -27.056 1.00 79.31 505 ILE A CA 1
ATOM 4064 C C . ILE A 1 505 ? 36.503 -1.757 -27.313 1.00 79.31 505 ILE A C 1
ATOM 4066 O O . ILE A 1 505 ? 37.719 -1.792 -27.157 1.00 79.31 505 ILE A O 1
ATOM 4070 N N . LYS A 1 506 ? 35.861 -0.635 -27.674 1.00 75.50 506 LYS A N 1
ATOM 4071 C CA . LYS A 1 506 ? 36.544 0.614 -28.060 1.00 75.50 506 LYS A CA 1
ATOM 4072 C C . LYS A 1 506 ? 37.351 1.211 -26.905 1.00 75.50 506 LYS A C 1
ATOM 4074 O O . LYS A 1 506 ? 38.455 1.693 -27.117 1.00 75.50 506 LYS A O 1
ATOM 4079 N N . HIS A 1 507 ? 36.805 1.160 -25.695 1.00 73.88 507 HIS A N 1
ATOM 4080 C CA . HIS A 1 507 ? 37.409 1.771 -24.508 1.00 73.88 507 HIS A CA 1
ATOM 4081 C C . HIS A 1 507 ? 37.984 0.741 -23.522 1.00 73.88 507 HIS A C 1
ATOM 4083 O O . HIS A 1 507 ? 38.493 1.119 -22.473 1.00 73.88 507 HIS A O 1
ATOM 4089 N N . ASN A 1 508 ? 37.898 -0.556 -23.842 1.00 80.88 508 ASN A N 1
ATOM 4090 C CA . ASN A 1 508 ? 38.291 -1.673 -22.976 1.00 80.88 508 ASN A CA 1
ATOM 4091 C C . ASN A 1 508 ? 37.676 -1.606 -21.558 1.00 80.88 508 ASN A C 1
ATOM 4093 O O . ASN A 1 508 ? 38.311 -1.965 -20.567 1.00 80.88 508 ASN A O 1
ATOM 4097 N N . ILE A 1 509 ? 36.431 -1.135 -21.462 1.00 84.81 509 ILE A N 1
ATOM 4098 C CA . ILE A 1 509 ? 35.684 -1.013 -20.203 1.00 84.81 509 ILE A CA 1
ATOM 4099 C C . ILE A 1 509 ? 34.753 -2.214 -20.069 1.00 84.81 509 ILE A C 1
ATOM 4101 O O . ILE A 1 509 ? 34.049 -2.557 -21.014 1.00 84.81 509 ILE A O 1
ATOM 4105 N N . VAL A 1 510 ? 34.709 -2.830 -18.890 1.00 87.81 510 VAL A N 1
ATOM 4106 C CA . VAL A 1 510 ? 33.724 -3.865 -18.550 1.00 87.81 510 VAL A CA 1
ATOM 4107 C C . VAL A 1 510 ? 32.833 -3.319 -17.449 1.00 87.81 510 VAL A C 1
ATOM 4109 O O . VAL A 1 510 ? 33.323 -3.002 -16.370 1.00 87.81 510 VAL A O 1
ATOM 4112 N N . LEU A 1 511 ? 31.537 -3.212 -17.724 1.00 88.12 511 LEU A N 1
ATOM 4113 C CA . LEU A 1 511 ? 30.534 -2.831 -16.741 1.00 88.12 511 LEU A CA 1
ATOM 4114 C C . LEU A 1 511 ? 29.911 -4.086 -16.138 1.00 88.12 511 LEU A C 1
ATOM 4116 O O . LEU A 1 511 ? 29.421 -4.959 -16.863 1.00 88.12 511 LEU A O 1
ATOM 4120 N N . LYS A 1 512 ? 29.910 -4.152 -14.808 1.00 88.69 512 LYS A N 1
ATOM 4121 C CA . LYS A 1 512 ? 29.278 -5.197 -14.002 1.00 88.69 512 LYS A CA 1
ATOM 4122 C C . LYS A 1 512 ? 28.202 -4.589 -13.102 1.00 88.69 512 LYS A C 1
ATOM 4124 O O . LYS A 1 512 ? 28.141 -3.382 -12.868 1.00 88.69 512 LYS A O 1
ATOM 4129 N N . GLN A 1 513 ? 27.306 -5.433 -12.598 1.00 88.44 513 GLN A N 1
ATOM 4130 C CA . GLN A 1 513 ? 26.311 -4.990 -11.625 1.00 88.44 513 GLN A CA 1
ATOM 4131 C C . GLN A 1 513 ? 26.999 -4.500 -10.339 1.00 88.44 513 GLN A C 1
ATOM 4133 O O . GLN A 1 513 ? 27.997 -5.079 -9.905 1.00 88.44 513 GLN A O 1
ATOM 4138 N N . PHE A 1 514 ? 26.438 -3.453 -9.727 1.00 88.62 514 PHE A N 1
ATOM 4139 C CA . PHE A 1 514 ? 26.982 -2.727 -8.568 1.00 88.62 514 PHE A CA 1
ATOM 4140 C C . PHE A 1 514 ? 28.212 -1.862 -8.843 1.00 88.62 514 PHE A C 1
ATOM 4142 O O . PHE A 1 514 ? 28.749 -1.278 -7.903 1.00 88.62 514 PHE A O 1
ATOM 4149 N N . ASP A 1 515 ? 28.657 -1.744 -10.092 1.00 88.88 515 ASP A N 1
ATOM 4150 C CA . ASP A 1 515 ? 29.741 -0.823 -10.404 1.00 88.88 515 ASP A CA 1
ATOM 4151 C C . ASP A 1 515 ? 29.274 0.627 -10.248 1.00 88.88 515 ASP A C 1
ATOM 4153 O O . ASP A 1 515 ? 28.130 0.981 -10.565 1.00 88.88 515 ASP A O 1
ATOM 4157 N N . ARG A 1 516 ? 30.180 1.452 -9.723 1.00 90.50 516 ARG A N 1
ATOM 4158 C CA . ARG A 1 516 ? 29.981 2.888 -9.540 1.00 90.50 516 ARG A CA 1
ATOM 4159 C C . ARG A 1 516 ? 30.159 3.604 -10.869 1.00 90.50 516 ARG A C 1
ATOM 4161 O O . ARG A 1 516 ? 31.073 3.298 -11.630 1.00 90.50 516 ARG A O 1
ATOM 4168 N N . LEU A 1 517 ? 29.286 4.569 -11.111 1.00 91.69 517 LEU A N 1
ATOM 4169 C CA . LEU A 1 517 ? 29.289 5.442 -12.271 1.00 91.69 517 LEU A CA 1
ATOM 4170 C C . LEU A 1 517 ? 29.214 6.891 -11.806 1.00 91.69 517 LEU A C 1
ATOM 4172 O O . LEU A 1 517 ? 28.578 7.187 -10.796 1.00 91.69 517 LEU A O 1
ATOM 4176 N N . LYS A 1 518 ? 29.767 7.797 -12.604 1.00 92.00 518 LYS A N 1
ATOM 4177 C CA . LYS A 1 518 ? 29.548 9.235 -12.453 1.00 92.00 518 LYS A CA 1
ATOM 4178 C C . LYS A 1 518 ? 28.823 9.765 -13.671 1.00 92.00 518 LYS A C 1
ATOM 4180 O O . LYS A 1 518 ? 29.285 9.581 -14.800 1.00 92.00 518 LYS A O 1
ATOM 4185 N N . LEU A 1 519 ? 27.670 10.383 -13.453 1.00 92.19 519 LEU A N 1
ATOM 4186 C CA . LEU A 1 519 ? 26.778 10.820 -14.522 1.00 92.19 519 LEU A CA 1
ATOM 4187 C C . LEU A 1 519 ? 26.795 12.335 -14.669 1.00 92.19 519 LEU A C 1
ATOM 4189 O O . LEU A 1 519 ? 26.753 13.042 -13.670 1.00 92.19 519 LEU A O 1
ATOM 4193 N N . HIS A 1 520 ? 26.760 12.811 -15.912 1.00 91.06 520 HIS A N 1
ATOM 4194 C CA . HIS A 1 520 ? 26.365 14.172 -16.258 1.00 91.06 520 HIS A CA 1
ATOM 4195 C C . HIS A 1 520 ? 24.906 14.163 -16.712 1.00 91.06 520 HIS A C 1
ATOM 4197 O O . HIS A 1 520 ? 24.557 13.468 -17.671 1.00 91.06 520 HIS A O 1
ATOM 4203 N N . ILE A 1 521 ? 24.057 14.937 -16.049 1.00 90.94 521 ILE A N 1
ATOM 4204 C CA . ILE A 1 521 ? 22.631 15.039 -16.347 1.00 90.94 521 ILE A CA 1
ATOM 4205 C C . ILE A 1 521 ? 22.346 16.450 -16.849 1.00 90.94 521 ILE A C 1
ATOM 4207 O O . ILE A 1 521 ? 22.619 17.423 -16.151 1.00 90.94 521 ILE A O 1
ATOM 4211 N N . SER A 1 522 ? 21.772 16.552 -18.045 1.00 89.38 522 SER A N 1
ATOM 4212 C CA . SER A 1 522 ? 21.383 17.819 -18.667 1.00 89.38 522 SER A CA 1
ATOM 4213 C C . SER A 1 522 ? 20.048 17.693 -19.404 1.00 89.38 522 SER A C 1
ATOM 4215 O O . SER A 1 522 ? 19.465 16.609 -19.509 1.00 89.38 522 SER A O 1
ATOM 4217 N N . PHE A 1 523 ? 19.524 18.810 -19.911 1.00 85.75 523 PHE A N 1
ATOM 4218 C CA . PHE A 1 523 ? 18.282 18.838 -20.684 1.00 85.75 523 PHE A CA 1
ATOM 4219 C C . PHE A 1 523 ? 18.508 19.379 -22.090 1.00 85.75 523 PHE A C 1
ATOM 4221 O O . PHE A 1 523 ? 19.122 20.421 -22.288 1.00 85.75 523 PHE A O 1
ATOM 4228 N N . SER A 1 524 ? 17.923 18.708 -23.082 1.00 80.25 524 SER A N 1
ATOM 4229 C CA . SER A 1 524 ? 17.876 19.216 -24.449 1.00 80.25 524 SER A CA 1
ATOM 4230 C C . SER A 1 524 ? 17.034 20.497 -24.538 1.00 80.25 524 SER A C 1
ATOM 4232 O O . SER A 1 524 ? 15.946 20.599 -23.951 1.00 80.25 524 SER A O 1
ATOM 4234 N N . ALA A 1 525 ? 17.507 21.450 -25.348 1.00 75.81 525 ALA A N 1
ATOM 4235 C CA . ALA A 1 525 ? 16.804 22.691 -25.685 1.00 75.81 525 ALA A CA 1
ATOM 4236 C C . ALA A 1 525 ? 15.533 22.469 -26.532 1.00 75.81 525 ALA A C 1
ATOM 4238 O O . ALA A 1 525 ? 14.738 23.383 -26.715 1.00 75.81 525 ALA A O 1
ATOM 4239 N N . ARG A 1 526 ? 15.317 21.249 -27.036 1.00 71.50 526 ARG A N 1
ATOM 4240 C CA . ARG A 1 526 ? 14.148 20.869 -27.834 1.00 71.50 526 ARG A CA 1
ATOM 4241 C C . ARG A 1 526 ? 12.849 20.902 -27.026 1.00 71.50 526 ARG A C 1
ATOM 4243 O O . ARG A 1 526 ? 12.595 20.018 -26.211 1.00 71.50 526 ARG A O 1
ATOM 4250 N N . GLU A 1 527 ? 12.010 21.904 -27.270 1.00 70.69 527 GLU A N 1
ATOM 4251 C CA . GLU A 1 527 ? 10.713 22.069 -26.592 1.00 70.69 527 GLU A CA 1
ATOM 4252 C C . GLU A 1 527 ? 9.579 21.223 -27.191 1.00 70.69 527 GLU A C 1
ATOM 4254 O O . GLU A 1 527 ? 8.546 21.043 -26.553 1.00 70.69 527 GLU A O 1
ATOM 4259 N N . ASP A 1 528 ? 9.786 20.647 -28.377 1.00 60.62 528 ASP A N 1
ATOM 4260 C CA . ASP A 1 528 ? 8.839 19.751 -29.053 1.00 60.62 528 ASP A CA 1
ATOM 4261 C C . ASP A 1 528 ? 8.709 18.375 -28.371 1.00 60.62 528 ASP A C 1
ATOM 4263 O O . ASP A 1 528 ? 7.763 17.625 -28.620 1.00 60.62 528 ASP A O 1
ATOM 4267 N N . LEU A 1 529 ? 9.664 18.034 -27.503 1.00 60.97 529 LEU A N 1
ATOM 4268 C CA . LEU A 1 529 ? 9.696 16.787 -26.751 1.00 60.97 529 LEU A CA 1
ATOM 4269 C C . LEU A 1 529 ? 9.073 16.944 -25.362 1.00 60.97 529 LEU A C 1
ATOM 4271 O O . LEU A 1 529 ? 9.271 17.939 -24.664 1.00 60.97 529 LEU A O 1
ATOM 4275 N N . THR A 1 530 ? 8.400 15.888 -24.896 1.00 67.69 530 THR A N 1
ATOM 4276 C CA . THR A 1 530 ? 7.988 15.784 -23.489 1.00 67.69 530 THR A CA 1
ATOM 4277 C C . THR A 1 530 ? 9.198 15.931 -22.572 1.00 67.69 530 THR A C 1
ATOM 4279 O O . THR A 1 530 ? 10.272 15.427 -22.899 1.00 67.69 530 THR A O 1
ATOM 4282 N N . LEU A 1 531 ? 9.003 16.510 -21.388 1.00 69.00 531 LEU A N 1
ATOM 4283 C CA . LEU A 1 531 ? 10.069 16.745 -20.412 1.00 69.00 531 LEU A CA 1
ATOM 4284 C C . LEU A 1 531 ? 10.963 15.514 -20.155 1.00 69.00 531 LEU A C 1
ATOM 4286 O O . LEU A 1 531 ? 12.181 15.639 -20.135 1.00 69.00 531 LEU A O 1
ATOM 4290 N N . ALA A 1 532 ? 10.375 14.321 -20.032 1.00 70.44 532 ALA A N 1
ATOM 4291 C CA . ALA A 1 532 ? 11.128 13.084 -19.813 1.00 70.44 532 ALA A CA 1
ATOM 4292 C C . ALA A 1 532 ? 12.052 12.707 -20.987 1.00 70.44 532 ALA A C 1
ATOM 4294 O O . ALA A 1 532 ? 13.131 12.178 -20.758 1.00 70.44 532 ALA A O 1
ATOM 4295 N N . ASN A 1 533 ? 11.657 13.019 -22.224 1.00 73.88 533 ASN A N 1
ATOM 4296 C CA . ASN A 1 533 ? 12.449 12.754 -23.431 1.00 73.88 533 ASN A CA 1
ATOM 4297 C C . ASN A 1 533 ? 13.508 13.834 -23.690 1.00 73.88 533 ASN A C 1
ATOM 4299 O O . ASN A 1 533 ? 14.368 13.657 -24.546 1.00 73.88 533 ASN A O 1
ATOM 4303 N N . ARG A 1 534 ? 13.436 14.963 -22.975 1.00 77.50 534 ARG A N 1
ATOM 4304 C CA . ARG A 1 534 ? 14.464 16.008 -23.008 1.00 77.50 534 ARG A CA 1
ATOM 4305 C C . ARG A 1 534 ? 15.634 15.698 -22.077 1.00 77.50 534 ARG A C 1
ATOM 4307 O O . ARG A 1 534 ? 16.681 16.308 -22.253 1.00 77.50 534 ARG A O 1
ATOM 4314 N N . LEU A 1 535 ? 15.460 14.796 -21.108 1.00 84.75 535 LEU A N 1
ATOM 4315 C CA . LEU A 1 535 ? 16.504 14.385 -20.172 1.00 84.75 535 LEU A CA 1
ATOM 4316 C C . LEU A 1 535 ? 17.638 13.673 -20.925 1.00 84.75 535 LEU A C 1
ATOM 4318 O O . LEU A 1 535 ? 17.417 12.631 -21.541 1.00 84.75 535 LEU A O 1
ATOM 4322 N N . GLN A 1 536 ? 18.846 14.221 -20.847 1.00 86.56 536 GLN A N 1
ATOM 4323 C CA . GLN A 1 536 ? 20.070 13.631 -21.375 1.00 86.56 536 GLN A CA 1
ATOM 4324 C C . GLN A 1 536 ? 20.946 13.185 -20.207 1.00 86.56 536 GLN A C 1
ATOM 4326 O O . GLN A 1 536 ? 21.257 13.972 -19.318 1.00 86.56 536 GLN A O 1
ATOM 4331 N N . VAL A 1 537 ? 21.335 11.912 -20.207 1.00 87.19 537 VAL A N 1
ATOM 4332 C CA . VAL A 1 537 ? 22.228 11.330 -19.202 1.00 87.19 537 VAL A CA 1
ATOM 4333 C C . VAL A 1 537 ? 23.460 10.815 -19.930 1.00 87.19 537 VAL A C 1
ATOM 4335 O O . VAL A 1 537 ? 23.325 9.997 -20.836 1.00 87.19 537 VAL A O 1
ATOM 4338 N N . ARG A 1 538 ? 24.643 11.301 -19.552 1.00 87.75 538 ARG A N 1
ATOM 4339 C CA . ARG A 1 538 ? 25.942 10.849 -20.076 1.00 87.75 538 ARG A CA 1
ATOM 4340 C C . ARG A 1 538 ? 26.770 10.250 -18.950 1.00 87.75 538 ARG A C 1
ATOM 4342 O O . ARG A 1 538 ? 26.707 10.738 -17.824 1.00 87.75 538 ARG A O 1
ATOM 4349 N N . ILE A 1 539 ? 27.545 9.214 -19.245 1.00 87.38 539 ILE A N 1
ATOM 4350 C CA . ILE A 1 539 ? 28.432 8.575 -18.265 1.00 87.38 539 ILE A CA 1
ATOM 4351 C C . ILE A 1 539 ? 29.827 9.189 -18.429 1.00 87.38 539 ILE A C 1
ATOM 4353 O O . ILE A 1 539 ? 30.457 9.026 -19.473 1.00 87.38 539 ILE A O 1
ATOM 4357 N N . ILE A 1 540 ? 30.281 9.923 -17.411 1.00 86.19 540 ILE A N 1
ATOM 4358 C CA . ILE A 1 540 ? 31.588 10.599 -17.393 1.00 86.19 540 ILE A CA 1
ATOM 4359 C C . ILE A 1 540 ? 32.672 9.651 -16.881 1.00 86.19 540 ILE A C 1
ATOM 4361 O O . ILE A 1 540 ? 33.776 9.622 -17.415 1.00 86.19 540 ILE A O 1
ATOM 4365 N N . GLU A 1 541 ? 32.359 8.878 -15.840 1.00 83.62 541 GLU A N 1
ATOM 4366 C CA . GLU A 1 541 ? 33.282 7.910 -15.250 1.00 83.62 541 GLU A CA 1
ATOM 4367 C C . GLU A 1 541 ? 32.575 6.546 -15.122 1.00 83.62 541 GLU A C 1
ATOM 4369 O O . GLU A 1 541 ? 31.526 6.475 -14.473 1.00 83.62 541 GLU A O 1
ATOM 4374 N N . PRO A 1 542 ? 33.110 5.476 -15.746 1.00 80.31 542 PRO A N 1
ATOM 4375 C CA . PRO A 1 542 ? 34.231 5.504 -16.692 1.00 80.31 542 PRO A CA 1
ATOM 4376 C C . PRO A 1 542 ? 33.844 6.254 -17.991 1.00 80.31 542 PRO A C 1
ATOM 4378 O O . PRO A 1 542 ? 32.667 6.252 -18.352 1.00 80.31 542 PRO A O 1
ATOM 4381 N N . PRO A 1 543 ? 34.787 6.910 -18.696 1.00 70.81 543 PRO A N 1
ATOM 4382 C CA . PRO A 1 543 ? 34.470 7.719 -19.872 1.00 70.81 543 PRO A CA 1
ATOM 4383 C C . PRO A 1 543 ? 34.034 6.817 -21.028 1.00 70.81 543 PRO A C 1
ATOM 4385 O O . PRO A 1 543 ? 34.849 6.155 -21.668 1.00 70.81 543 PRO A O 1
ATOM 4388 N N . LEU A 1 544 ? 32.726 6.764 -21.267 1.00 68.81 544 LEU A N 1
ATOM 4389 C CA . LEU A 1 544 ? 32.128 6.018 -22.380 1.00 68.81 544 LEU A CA 1
ATOM 4390 C C . LEU A 1 544 ? 31.837 6.928 -23.574 1.00 68.81 544 LEU A C 1
ATOM 4392 O O . LEU A 1 544 ? 31.916 6.486 -24.721 1.00 68.81 544 LEU A O 1
ATOM 4396 N N . ASP A 1 545 ? 31.564 8.197 -23.274 1.00 55.53 545 ASP A N 1
ATOM 4397 C CA . ASP A 1 545 ? 31.269 9.268 -24.214 1.00 55.53 545 ASP A CA 1
ATOM 4398 C C . ASP A 1 545 ? 32.426 10.281 -24.179 1.00 55.53 545 ASP A C 1
ATOM 4400 O O . ASP A 1 545 ? 32.331 11.329 -23.540 1.00 55.53 545 ASP A O 1
ATOM 4404 N N . ILE A 1 546 ? 33.556 9.982 -24.829 1.00 41.28 546 ILE A N 1
ATOM 4405 C CA . ILE A 1 546 ? 34.500 11.054 -25.180 1.00 41.28 546 ILE A CA 1
ATOM 4406 C C . ILE A 1 546 ? 33.779 11.875 -26.260 1.00 41.28 546 ILE A C 1
ATOM 4408 O O . ILE A 1 546 ? 33.375 11.277 -27.262 1.00 41.28 546 ILE A O 1
ATOM 4412 N N . PRO A 1 547 ? 33.565 13.196 -26.096 1.00 37.31 547 PRO A N 1
ATOM 4413 C CA . PRO A 1 547 ? 33.172 14.030 -27.223 1.00 37.31 547 PRO A CA 1
ATOM 4414 C C . PRO A 1 547 ? 34.198 13.776 -28.318 1.00 37.31 547 PRO A C 1
ATOM 4416 O O . PRO A 1 547 ? 35.393 13.865 -28.031 1.00 37.31 547 PRO A O 1
ATOM 4419 N N . ASP A 1 548 ? 33.768 13.424 -29.530 1.00 33.03 548 ASP A N 1
ATOM 4420 C CA . ASP A 1 548 ? 34.685 13.399 -30.663 1.00 33.03 548 ASP A CA 1
ATOM 4421 C C . ASP A 1 548 ? 35.518 14.683 -30.597 1.00 33.03 548 ASP A C 1
ATOM 4423 O O . ASP A 1 548 ? 34.975 15.790 -30.559 1.00 33.03 548 ASP A O 1
ATOM 4427 N N . GLN A 1 549 ? 36.836 14.532 -30.467 1.00 32.34 549 GLN A N 1
ATOM 4428 C CA . GLN A 1 549 ? 37.767 15.639 -30.587 1.00 32.34 549 GLN A CA 1
ATOM 4429 C C . GLN A 1 549 ? 37.641 16.176 -32.015 1.00 32.34 549 GLN A C 1
ATOM 4431 O O . GLN A 1 549 ? 38.373 15.762 -32.906 1.00 32.34 549 GLN A O 1
ATOM 4436 N N . ILE A 1 550 ? 36.681 17.067 -32.244 1.00 32.94 550 ILE A N 1
ATOM 4437 C CA . ILE A 1 550 ? 36.580 17.865 -33.468 1.00 32.94 550 ILE A CA 1
ATOM 4438 C C . ILE A 1 550 ? 36.694 19.367 -33.170 1.00 32.94 550 ILE A C 1
ATOM 4440 O O . ILE A 1 550 ? 36.936 20.129 -34.093 1.00 32.94 550 ILE A O 1
ATOM 4444 N N . ASP A 1 551 ? 36.728 19.797 -31.904 1.00 30.59 551 ASP A N 1
ATOM 4445 C CA . ASP A 1 551 ? 36.878 21.228 -31.575 1.00 30.59 551 ASP A CA 1
ATOM 4446 C C . ASP A 1 551 ? 38.242 21.631 -30.972 1.00 30.59 551 ASP A C 1
ATOM 4448 O O . ASP A 1 551 ? 38.371 22.721 -30.422 1.00 30.59 551 ASP A O 1
ATOM 4452 N N . ALA A 1 552 ? 39.298 20.808 -31.079 1.00 30.88 552 ALA A N 1
ATOM 4453 C CA . ALA A 1 552 ? 40.616 21.190 -30.533 1.00 30.88 552 ALA A CA 1
ATOM 4454 C C . ALA A 1 552 ? 41.869 20.709 -31.295 1.00 30.88 552 ALA A C 1
ATOM 4456 O O . ALA A 1 552 ? 42.957 20.724 -30.725 1.00 30.88 552 ALA A O 1
ATOM 4457 N N . ILE A 1 553 ? 41.769 20.325 -32.574 1.00 31.86 553 ILE A N 1
ATOM 4458 C CA . ILE A 1 553 ? 42.958 20.085 -33.423 1.00 31.86 553 ILE A CA 1
ATOM 4459 C C . ILE A 1 553 ? 42.840 20.893 -34.725 1.00 31.86 553 ILE A C 1
ATOM 4461 O O . ILE A 1 553 ? 42.991 20.395 -35.835 1.00 31.86 553 ILE A O 1
ATOM 4465 N N . GLU A 1 554 ? 42.591 22.195 -34.589 1.00 39.50 554 GLU A N 1
ATOM 4466 C CA . GLU A 1 554 ? 43.177 23.167 -35.510 1.00 39.50 554 GLU A CA 1
ATOM 4467 C C . GLU A 1 554 ? 44.536 23.568 -34.939 1.00 39.50 554 GLU A C 1
ATOM 4469 O O . GLU A 1 554 ? 44.599 24.381 -34.017 1.00 39.50 554 GLU A O 1
ATOM 4474 N N . LYS A 1 555 ? 45.596 22.958 -35.485 1.00 39.25 555 LYS A N 1
ATOM 4475 C CA . LYS A 1 555 ? 47.006 23.403 -35.552 1.00 39.25 555 LYS A CA 1
ATOM 4476 C C . LYS A 1 555 ? 47.944 22.209 -35.378 1.00 39.25 555 LYS A C 1
ATOM 4478 O O . LYS A 1 555 ? 48.530 22.028 -34.322 1.00 39.25 555 LYS A O 1
ATOM 4483 N N . ASP A 1 556 ? 48.140 21.446 -36.448 1.00 33.50 556 ASP A N 1
ATOM 4484 C CA . ASP A 1 556 ? 49.512 21.114 -36.832 1.00 33.50 556 ASP A CA 1
ATOM 4485 C C . ASP A 1 556 ? 49.593 20.721 -38.311 1.00 33.50 556 ASP A C 1
ATOM 4487 O O . ASP A 1 556 ? 48.950 19.786 -38.787 1.00 33.50 556 ASP A O 1
ATOM 4491 N N . ALA A 1 557 ? 50.372 21.490 -39.072 1.00 36.94 557 ALA A N 1
ATOM 4492 C CA . ALA A 1 557 ? 50.498 21.393 -40.528 1.00 36.94 557 ALA A CA 1
ATOM 4493 C C . ALA A 1 557 ? 51.463 20.278 -40.987 1.00 36.94 557 ALA A C 1
ATOM 4495 O O . ALA A 1 557 ? 51.880 20.237 -42.144 1.00 36.94 557 ALA A O 1
ATOM 4496 N N . THR A 1 558 ? 51.830 19.366 -40.092 1.00 37.38 558 THR A N 1
ATOM 4497 C CA . THR A 1 558 ? 52.993 18.482 -40.254 1.00 37.38 558 THR A CA 1
ATOM 4498 C C . THR A 1 558 ? 52.624 17.039 -40.605 1.00 37.38 558 THR A C 1
ATOM 4500 O O . THR A 1 558 ? 53.469 16.313 -41.118 1.00 37.38 558 THR A O 1
ATOM 4503 N N . GLN A 1 559 ? 51.361 16.627 -40.439 1.00 39.59 559 GLN A N 1
ATOM 4504 C CA . GLN A 1 559 ? 50.917 15.249 -40.721 1.00 39.59 559 GLN A CA 1
ATOM 4505 C C . GLN A 1 559 ? 50.271 15.036 -42.101 1.00 39.59 559 GLN A C 1
ATOM 4507 O O . GLN A 1 559 ? 50.111 13.893 -42.525 1.00 39.59 559 GLN A O 1
ATOM 4512 N N . ARG A 1 560 ? 49.988 16.104 -42.865 1.00 36.91 560 ARG A N 1
ATOM 4513 C CA . ARG A 1 560 ? 49.473 15.988 -44.248 1.00 36.91 560 ARG A CA 1
ATOM 4514 C C . ARG A 1 560 ? 50.498 15.420 -45.237 1.00 36.91 560 ARG A C 1
ATOM 4516 O O . ARG A 1 560 ? 50.117 14.715 -46.159 1.00 36.91 560 ARG A O 1
ATOM 4523 N N . LYS A 1 561 ? 51.797 15.639 -45.003 1.00 37.81 561 LYS A N 1
ATOM 4524 C CA . LYS A 1 561 ? 52.878 15.144 -45.878 1.00 37.81 561 LYS A CA 1
ATOM 4525 C C . LYS A 1 561 ? 53.211 13.657 -45.718 1.00 37.81 561 LYS A C 1
ATOM 4527 O O . LYS A 1 561 ? 53.941 13.128 -46.544 1.00 37.81 561 LYS A O 1
ATOM 4532 N N . TYR A 1 562 ? 52.710 12.996 -44.674 1.00 35.56 562 TYR A N 1
ATOM 4533 C CA . TYR A 1 562 ? 52.998 11.579 -44.415 1.00 35.56 562 TYR A CA 1
ATOM 4534 C C . TYR A 1 562 ? 51.932 10.639 -45.005 1.00 35.56 562 TYR A C 1
ATOM 4536 O O . TYR A 1 562 ? 52.214 9.483 -45.300 1.00 35.56 562 TYR A O 1
ATOM 4544 N N . LEU A 1 563 ? 50.707 11.139 -45.211 1.00 34.44 563 LEU A N 1
ATOM 4545 C CA . LEU A 1 563 ? 49.589 10.364 -45.764 1.00 34.44 563 LEU A CA 1
ATOM 4546 C C . LEU A 1 563 ? 49.497 10.437 -47.299 1.00 34.44 563 LEU A C 1
ATOM 4548 O O . LEU A 1 563 ? 48.915 9.549 -47.907 1.00 34.44 563 LEU A O 1
ATOM 4552 N N . GLU A 1 564 ? 50.133 11.424 -47.939 1.00 38.00 564 GLU A N 1
ATOM 4553 C CA . GLU A 1 564 ? 50.256 11.496 -49.408 1.00 38.00 564 GLU A CA 1
ATOM 4554 C C . GLU A 1 564 ? 51.294 10.507 -49.984 1.00 38.00 564 GLU A C 1
ATOM 4556 O O . GLU A 1 564 ? 51.355 10.324 -51.196 1.00 38.00 564 GLU A O 1
ATOM 4561 N N . SER A 1 565 ? 52.099 9.840 -49.145 1.00 35.25 565 SER A N 1
ATOM 4562 C CA . SER A 1 565 ? 53.188 8.956 -49.592 1.00 35.25 565 SER A CA 1
ATOM 4563 C C . SER A 1 565 ? 52.884 7.452 -49.551 1.00 35.25 565 SER A C 1
ATOM 4565 O O . SER A 1 565 ? 53.810 6.672 -49.764 1.00 35.25 565 SER A O 1
ATOM 4567 N N . ILE A 1 566 ? 51.653 7.015 -49.240 1.00 35.25 566 ILE A N 1
ATOM 4568 C CA . ILE A 1 566 ? 51.377 5.583 -48.972 1.00 35.25 566 ILE A CA 1
ATOM 4569 C C . ILE A 1 566 ? 50.341 4.922 -49.904 1.00 35.25 566 ILE A C 1
ATOM 4571 O O . ILE A 1 566 ? 50.315 3.697 -49.955 1.00 35.25 566 ILE A O 1
ATOM 4575 N N . GLU A 1 567 ? 49.581 5.632 -50.747 1.00 29.17 567 GLU A N 1
ATOM 4576 C CA . GLU A 1 567 ? 48.622 4.952 -51.647 1.00 29.17 567 GLU A CA 1
ATOM 4577 C C . GLU A 1 567 ? 48.690 5.397 -53.119 1.00 29.17 567 GLU A C 1
ATOM 4579 O O . GLU A 1 567 ? 47.956 6.256 -53.591 1.00 29.17 567 GLU A O 1
ATOM 4584 N N . SER A 1 568 ? 49.557 4.720 -53.873 1.00 26.31 568 SER A N 1
ATOM 4585 C CA . SER A 1 568 ? 49.225 4.095 -55.168 1.00 26.31 568 SER A CA 1
ATOM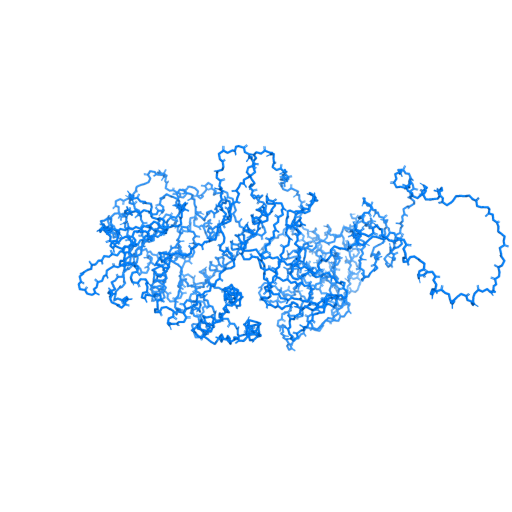 4586 C C . SER A 1 568 ? 50.108 2.833 -55.282 1.00 26.31 568 SER A C 1
ATOM 4588 O O . SER A 1 568 ? 51.224 2.895 -54.756 1.00 26.31 568 SER A O 1
ATOM 4590 N N . PRO A 1 569 ? 49.705 1.710 -55.924 1.00 36.28 569 PRO A N 1
ATOM 4591 C CA . PRO A 1 569 ? 48.805 1.642 -57.080 1.00 36.28 569 PRO A CA 1
ATOM 4592 C C . PRO A 1 569 ? 47.774 0.483 -57.049 1.00 36.28 569 PRO A C 1
ATOM 4594 O O . PRO A 1 569 ? 48.130 -0.691 -56.967 1.00 36.28 569 PRO A O 1
ATOM 4597 N N . LEU A 1 570 ? 46.489 0.794 -57.239 1.00 27.31 570 LEU A N 1
ATOM 4598 C CA . LEU A 1 570 ? 45.462 -0.183 -57.661 1.00 27.31 570 LEU A CA 1
ATOM 4599 C C . LEU A 1 570 ? 44.670 0.285 -58.897 1.00 27.31 570 LEU A C 1
ATOM 4601 O O . LEU A 1 570 ? 43.683 -0.334 -59.284 1.00 27.31 570 LEU A O 1
ATOM 4605 N N . GLU A 1 571 ? 45.144 1.333 -59.573 1.00 31.08 571 GLU A N 1
ATOM 4606 C CA . GLU A 1 571 ? 44.590 1.824 -60.835 1.00 31.08 571 GLU A CA 1
ATOM 4607 C C . GLU A 1 571 ? 45.559 1.527 -61.981 1.00 31.08 571 GLU A C 1
ATOM 4609 O O . GLU A 1 571 ? 46.309 2.386 -62.436 1.00 31.08 571 GLU A O 1
ATOM 4614 N N . GLN A 1 572 ? 45.580 0.276 -62.441 1.00 29.12 572 GLN A N 1
ATOM 4615 C CA . GLN A 1 572 ? 46.288 -0.062 -63.681 1.00 29.12 572 GLN A CA 1
ATOM 4616 C C . GLN A 1 572 ? 45.563 -1.078 -64.569 1.00 29.12 572 GLN A C 1
ATOM 4618 O O . GLN A 1 572 ? 46.177 -1.627 -65.471 1.00 29.12 572 GLN A O 1
ATOM 4623 N N . ASN A 1 573 ? 44.260 -1.311 -64.366 1.00 29.53 573 ASN A N 1
ATOM 4624 C CA . ASN A 1 573 ? 43.512 -2.293 -65.167 1.00 29.53 573 ASN A CA 1
ATOM 4625 C C . ASN A 1 573 ? 42.163 -1.826 -65.729 1.00 29.53 573 ASN A C 1
ATOM 4627 O O . ASN A 1 573 ? 41.360 -2.659 -66.133 1.00 29.53 573 ASN A O 1
ATOM 4631 N N . ILE A 1 574 ? 41.904 -0.520 -65.822 1.00 28.77 574 ILE A N 1
ATOM 4632 C CA . ILE A 1 574 ? 40.771 -0.024 -66.627 1.00 28.77 574 ILE A CA 1
ATOM 4633 C C . ILE A 1 574 ? 41.218 1.189 -67.456 1.00 28.77 574 ILE A C 1
ATOM 4635 O O . ILE A 1 574 ? 40.669 2.281 -67.379 1.00 28.77 574 ILE A O 1
ATOM 4639 N N . MET A 1 575 ? 42.268 0.986 -68.248 1.00 27.62 575 MET A N 1
ATOM 4640 C CA . MET A 1 575 ? 42.523 1.749 -69.468 1.00 27.62 575 MET A CA 1
ATOM 4641 C C . MET A 1 575 ? 42.555 0.739 -70.606 1.00 27.62 575 MET A C 1
ATOM 4643 O O . MET A 1 575 ? 43.606 0.194 -70.898 1.00 27.62 575 MET A O 1
ATOM 4647 N N . ASP A 1 576 ? 41.378 0.430 -71.143 1.00 29.53 576 ASP A N 1
ATOM 4648 C CA . ASP A 1 576 ? 41.165 0.107 -72.555 1.00 29.53 576 ASP A CA 1
ATOM 4649 C C . ASP A 1 576 ? 39.671 -0.141 -72.760 1.00 29.53 576 ASP A C 1
ATOM 4651 O O . ASP A 1 576 ? 39.169 -1.243 -72.558 1.00 29.53 576 ASP A O 1
ATOM 4655 N N . MET A 1 577 ? 38.939 0.929 -73.077 1.00 26.95 577 MET A N 1
ATOM 4656 C CA . MET A 1 577 ? 38.033 1.003 -74.230 1.00 26.95 577 MET A CA 1
ATOM 4657 C C . MET A 1 577 ? 37.159 2.268 -74.158 1.00 26.95 577 MET A C 1
ATOM 4659 O O . MET A 1 577 ? 36.478 2.530 -73.172 1.00 26.95 577 MET A O 1
ATOM 4663 N N . GLU A 1 578 ? 37.188 2.999 -75.277 1.00 27.44 578 GLU A N 1
ATOM 4664 C CA . GLU A 1 578 ? 36.129 3.875 -75.806 1.00 27.44 578 GLU A CA 1
ATOM 4665 C C . GLU A 1 578 ? 36.053 5.351 -75.346 1.00 27.44 578 GLU A C 1
ATOM 4667 O O . GLU A 1 578 ? 35.303 5.772 -74.473 1.00 27.44 578 GLU A O 1
ATOM 4672 N N . GLN A 1 579 ? 36.871 6.153 -76.040 1.00 27.14 579 GLN A N 1
ATOM 4673 C CA . GLN A 1 579 ? 36.534 7.378 -76.796 1.00 27.14 579 GLN A CA 1
ATOM 4674 C C . GLN A 1 579 ? 35.349 8.264 -76.328 1.00 27.14 579 GLN A C 1
ATOM 4676 O O . GLN A 1 579 ? 34.178 7.930 -76.479 1.00 27.14 579 GLN A O 1
ATOM 4681 N N . LYS A 1 580 ? 35.686 9.499 -75.916 1.00 27.39 580 LYS A N 1
ATOM 4682 C CA . LYS A 1 580 ? 34.798 10.685 -75.850 1.00 27.39 580 LYS A CA 1
ATOM 4683 C C . LYS A 1 580 ? 34.696 11.405 -77.211 1.00 27.39 580 LYS A C 1
ATOM 4685 O O . LYS A 1 580 ? 35.609 11.286 -78.026 1.00 27.39 580 LYS A O 1
ATOM 4690 N N . PRO A 1 581 ? 33.671 12.263 -77.392 1.00 27.88 581 PRO A N 1
ATOM 4691 C CA . PRO A 1 581 ? 33.929 13.717 -77.422 1.00 27.88 581 PRO A CA 1
ATOM 4692 C C . PRO A 1 581 ? 32.992 14.493 -76.463 1.00 27.88 581 PRO A C 1
ATOM 4694 O O . PRO A 1 581 ? 31.797 14.226 -76.402 1.00 27.88 581 PRO A O 1
ATOM 4697 N N . THR A 1 582 ? 33.540 15.227 -75.482 1.00 28.55 582 THR A N 1
ATOM 4698 C CA . THR A 1 582 ? 33.645 16.712 -75.390 1.00 28.55 582 THR A CA 1
ATOM 4699 C C . THR A 1 582 ? 32.328 17.499 -75.420 1.00 28.55 582 THR A C 1
ATOM 4701 O O . THR A 1 582 ? 31.636 17.479 -76.425 1.00 28.55 582 THR A O 1
ATOM 4704 N N . ILE A 1 583 ? 32.056 18.251 -74.337 1.00 28.58 583 ILE A N 1
ATOM 4705 C CA . ILE A 1 583 ? 31.574 19.651 -74.295 1.00 28.58 583 ILE A CA 1
ATOM 4706 C C . ILE A 1 583 ? 31.883 20.222 -72.892 1.00 28.58 583 ILE A C 1
ATOM 4708 O O . ILE A 1 583 ? 32.014 19.483 -71.915 1.00 28.58 583 ILE A O 1
ATOM 4712 N N . ASP A 1 584 ? 32.065 21.537 -72.884 1.00 29.52 584 ASP A N 1
ATOM 4713 C CA . ASP A 1 584 ? 32.835 22.405 -72.004 1.00 29.52 584 ASP A CA 1
ATOM 4714 C C . ASP A 1 584 ? 32.505 22.455 -70.511 1.00 29.52 584 ASP A C 1
ATOM 4716 O O . ASP A 1 584 ? 31.380 22.265 -70.045 1.00 29.52 584 ASP A O 1
ATOM 4720 N N . GLY A 1 585 ? 33.563 22.801 -69.775 1.00 40.47 585 GLY A N 1
ATOM 4721 C CA . GLY A 1 585 ? 33.517 23.237 -68.397 1.00 40.47 585 GLY A CA 1
ATOM 4722 C C . GLY A 1 585 ? 32.926 24.635 -68.283 1.00 40.47 585 GLY A C 1
ATOM 4723 O O . GLY A 1 585 ? 33.543 25.618 -68.659 1.00 40.47 585 GLY A O 1
ATOM 4724 N N . ASP A 1 586 ? 31.738 24.687 -67.707 1.00 37.81 586 ASP A N 1
ATOM 4725 C CA . ASP A 1 586 ? 31.319 25.688 -66.736 1.00 37.81 586 ASP A CA 1
ATOM 4726 C C . ASP A 1 586 ? 30.053 25.138 -66.075 1.00 37.81 586 ASP A C 1
ATOM 4728 O O . ASP A 1 586 ? 29.194 24.610 -66.776 1.00 37.81 586 ASP A O 1
ATOM 4732 N N . SER A 1 587 ? 29.935 25.254 -64.740 1.00 37.31 587 SER A N 1
ATOM 4733 C CA . SER A 1 587 ? 28.777 24.848 -63.899 1.00 37.31 587 SER A CA 1
ATOM 4734 C C . SER A 1 587 ? 28.960 23.606 -63.000 1.00 37.31 587 SER A C 1
ATOM 4736 O O . SER A 1 587 ? 28.126 22.704 -62.987 1.00 37.31 587 SER A O 1
ATOM 4738 N N . TYR A 1 588 ? 29.973 23.575 -62.126 1.00 36.06 588 TYR A N 1
ATOM 4739 C CA . TYR A 1 588 ? 29.874 22.739 -60.907 1.00 36.06 588 TYR A CA 1
ATOM 4740 C C . TYR A 1 588 ? 29.305 23.533 -59.715 1.00 36.06 588 TYR A C 1
ATOM 4742 O O . TYR A 1 588 ? 28.467 23.037 -58.957 1.00 36.06 588 TYR A O 1
ATOM 4750 N N . GLU A 1 589 ? 29.641 24.822 -59.604 1.00 38.16 589 GLU A N 1
ATOM 4751 C CA . GLU A 1 589 ? 29.046 25.716 -58.599 1.00 38.16 589 GLU A CA 1
ATOM 4752 C C . GLU A 1 589 ? 27.598 26.121 -58.919 1.00 38.16 589 GLU A C 1
ATOM 4754 O O . GLU A 1 589 ? 26.768 26.238 -58.014 1.00 38.16 589 GLU A O 1
ATOM 4759 N N . GLN A 1 590 ? 27.241 26.264 -60.198 1.00 34.62 590 GLN A N 1
ATOM 4760 C CA . GLN A 1 590 ? 25.864 26.576 -60.599 1.00 34.62 590 GLN A CA 1
ATOM 4761 C C . GLN A 1 590 ? 24.909 25.377 -60.416 1.00 34.62 590 GLN A C 1
ATOM 4763 O O . GLN A 1 590 ? 23.735 25.585 -60.096 1.00 34.62 590 GLN A O 1
ATOM 4768 N N . VAL A 1 591 ? 25.398 24.129 -60.492 1.00 37.75 591 VAL A N 1
ATOM 4769 C CA . VAL A 1 591 ? 24.611 22.923 -60.156 1.00 37.75 591 VAL A CA 1
ATOM 4770 C C . VAL A 1 591 ? 24.377 22.810 -58.646 1.00 37.75 591 VAL A C 1
ATOM 4772 O O . VAL A 1 591 ? 23.242 22.582 -58.224 1.00 37.75 591 VAL A O 1
ATOM 4775 N N . LYS A 1 592 ? 25.384 23.085 -57.802 1.00 37.00 592 LYS A N 1
ATOM 4776 C CA . LYS A 1 592 ? 25.188 23.129 -56.338 1.00 37.00 592 LYS A CA 1
ATOM 4777 C C . LYS A 1 592 ? 24.228 24.242 -55.903 1.00 37.00 592 LYS A C 1
ATOM 4779 O O . LYS A 1 592 ? 23.445 24.038 -54.972 1.00 37.00 592 LYS A O 1
ATOM 4784 N N . LYS A 1 593 ? 24.216 25.384 -56.602 1.00 35.44 593 LYS A N 1
ATOM 4785 C CA . LYS A 1 593 ? 23.268 26.480 -56.333 1.00 35.44 593 LYS A CA 1
ATOM 4786 C C . LYS A 1 593 ? 21.840 26.155 -56.801 1.00 35.44 593 LYS A C 1
ATOM 4788 O O . LYS A 1 593 ? 20.894 26.537 -56.118 1.00 35.44 593 LYS A O 1
ATOM 4793 N N . LYS A 1 594 ? 21.663 25.373 -57.878 1.00 33.22 594 LYS A N 1
ATOM 4794 C CA . LYS A 1 594 ? 20.345 24.857 -58.310 1.00 33.22 594 LYS A CA 1
ATOM 4795 C C . LYS A 1 594 ? 19.779 23.769 -57.390 1.00 33.22 594 LYS A C 1
ATOM 4797 O O . LYS A 1 594 ? 18.570 23.733 -57.195 1.00 33.22 594 LYS A O 1
ATOM 4802 N N . ILE A 1 595 ? 20.619 22.934 -56.775 1.00 37.84 595 ILE A N 1
ATOM 4803 C CA . ILE A 1 595 ? 20.153 21.880 -55.851 1.00 37.84 595 ILE A CA 1
ATOM 4804 C C . ILE A 1 595 ? 19.744 22.460 -54.482 1.00 37.84 595 ILE A C 1
ATOM 4806 O O . ILE A 1 595 ? 18.811 21.959 -53.860 1.00 37.84 595 ILE A O 1
ATOM 4810 N N . ARG A 1 596 ? 20.351 23.571 -54.035 1.00 33.09 596 ARG A N 1
ATOM 4811 C CA . ARG A 1 596 ? 19.972 24.254 -52.777 1.00 33.09 596 ARG A CA 1
ATOM 4812 C C . ARG A 1 596 ? 18.733 25.157 -52.862 1.00 33.09 596 ARG A C 1
ATOM 4814 O O . ARG A 1 596 ? 18.206 25.522 -51.820 1.00 33.09 596 ARG A O 1
ATOM 4821 N N . LEU A 1 597 ? 18.247 25.487 -54.060 1.00 31.98 597 LEU A N 1
ATOM 4822 C CA . LEU A 1 597 ? 17.063 26.341 -54.273 1.00 31.98 597 LEU A CA 1
ATOM 4823 C C . LEU A 1 597 ? 15.815 25.565 -54.753 1.00 31.98 597 LEU A C 1
ATOM 4825 O O . LEU A 1 597 ? 14.812 26.172 -55.111 1.00 31.98 597 LEU A O 1
ATOM 4829 N N . GLY A 1 598 ? 15.848 24.227 -54.752 1.00 30.25 598 GLY A N 1
ATOM 4830 C CA . GLY A 1 598 ? 14.788 23.376 -55.314 1.00 30.25 598 GLY A CA 1
ATOM 4831 C C . GLY A 1 598 ? 13.665 22.926 -54.368 1.00 30.25 598 GLY A C 1
ATOM 4832 O O . GLY A 1 598 ? 12.785 22.198 -54.815 1.00 30.25 598 GLY A O 1
ATOM 4833 N N . LEU A 1 599 ? 13.663 23.317 -53.088 1.00 38.56 599 LEU A N 1
ATOM 4834 C CA . LEU A 1 599 ? 12.620 22.907 -52.124 1.00 38.56 599 LEU A CA 1
ATOM 4835 C C . LEU A 1 599 ? 11.678 24.032 -51.679 1.00 38.56 599 LEU A C 1
ATOM 4837 O O . LEU A 1 599 ? 10.798 23.789 -50.862 1.00 38.56 599 LEU A O 1
ATOM 4841 N N . ASP A 1 600 ? 11.784 25.208 -52.297 1.00 36.75 600 ASP A N 1
ATOM 4842 C CA . ASP A 1 600 ? 10.796 26.280 -52.189 1.00 36.75 600 ASP A CA 1
ATOM 4843 C C . ASP A 1 600 ? 10.280 26.658 -53.581 1.00 36.75 600 ASP A C 1
ATOM 4845 O O . ASP A 1 600 ? 10.652 27.669 -54.167 1.00 36.75 600 ASP A O 1
ATOM 4849 N N . SER A 1 601 ? 9.397 25.836 -54.153 1.00 29.86 601 SER A N 1
ATOM 4850 C CA . SER A 1 601 ? 8.399 26.352 -55.096 1.00 29.86 601 SER A CA 1
ATOM 4851 C C . SER A 1 601 ? 7.211 25.404 -55.253 1.00 29.86 601 SER A C 1
ATOM 4853 O O . SER A 1 601 ? 7.301 24.268 -55.714 1.00 29.86 601 SER A O 1
ATOM 4855 N N . LYS A 1 602 ? 6.032 25.924 -54.908 1.00 43.22 602 LYS A N 1
ATOM 4856 C CA . LYS A 1 602 ? 4.753 25.450 -55.434 1.00 43.22 602 LYS A CA 1
ATOM 4857 C C . LYS A 1 602 ? 4.806 25.510 -56.969 1.00 43.22 602 LYS A C 1
ATOM 4859 O O . LYS A 1 602 ? 4.626 26.599 -57.506 1.00 43.22 602 LYS A O 1
ATOM 4864 N N . LYS A 1 603 ? 5.024 24.378 -57.655 1.00 35.62 603 LYS A N 1
ATOM 4865 C CA . LYS A 1 603 ? 4.436 24.015 -58.970 1.00 35.62 603 LYS A CA 1
ATOM 4866 C C . LYS A 1 603 ? 4.985 22.669 -59.487 1.00 35.62 603 LYS A C 1
ATOM 4868 O O . LYS A 1 603 ? 6.171 22.521 -59.737 1.00 35.62 603 LYS A O 1
ATOM 4873 N N . SER A 1 604 ? 4.064 21.716 -59.659 1.00 39.44 604 SER A N 1
ATOM 4874 C CA . SER A 1 604 ? 4.141 20.505 -60.500 1.00 39.44 604 SER A CA 1
ATOM 4875 C C . SER A 1 604 ? 5.380 19.596 -60.385 1.00 39.44 604 SER A C 1
ATOM 4877 O O . SER A 1 604 ? 6.157 19.481 -61.331 1.00 39.44 604 SER A O 1
ATOM 4879 N N . ALA A 1 605 ? 5.489 18.832 -59.295 1.00 47.09 605 ALA A N 1
ATOM 4880 C CA . ALA A 1 605 ? 6.142 17.522 -59.352 1.00 47.09 605 ALA A CA 1
ATOM 4881 C C . ALA A 1 605 ? 5.096 16.488 -59.807 1.00 47.09 605 ALA A C 1
ATOM 4883 O O . ALA A 1 605 ? 3.988 16.464 -59.267 1.00 47.09 605 ALA A O 1
ATOM 4884 N N . LYS A 1 606 ? 5.404 15.667 -60.822 1.00 52.31 606 LYS A N 1
ATOM 4885 C CA . LYS A 1 606 ? 4.520 14.559 -61.226 1.00 52.31 606 LYS A CA 1
ATOM 4886 C C . LYS A 1 606 ? 4.248 13.666 -60.000 1.00 52.31 606 LYS A C 1
ATOM 4888 O O . LYS A 1 606 ? 5.196 13.385 -59.266 1.00 52.31 606 LYS A O 1
ATOM 4893 N N . PRO A 1 607 ? 2.997 13.233 -59.757 1.00 65.62 607 PRO A N 1
ATOM 4894 C CA . PRO A 1 607 ? 2.690 12.354 -58.636 1.00 65.62 607 PRO A CA 1
ATOM 4895 C C . PRO A 1 607 ? 3.466 11.045 -58.800 1.00 65.62 607 PRO A C 1
ATOM 4897 O O . PRO A 1 607 ? 3.357 10.382 -59.831 1.00 65.62 607 PRO A O 1
ATOM 4900 N N . VAL A 1 608 ? 4.270 10.694 -57.798 1.00 80.38 608 VAL A N 1
ATOM 4901 C CA . VAL A 1 608 ? 4.989 9.418 -57.771 1.00 80.38 608 VAL A CA 1
ATOM 4902 C C . VAL A 1 608 ? 3.977 8.346 -57.390 1.00 80.38 608 VAL A C 1
ATOM 4904 O O . VAL A 1 608 ? 3.478 8.332 -56.265 1.00 80.38 608 VAL A O 1
ATOM 4907 N N . ILE A 1 609 ? 3.622 7.496 -58.350 1.00 82.31 609 ILE A N 1
ATOM 4908 C CA . ILE A 1 609 ? 2.743 6.349 -58.128 1.00 82.31 609 ILE A CA 1
ATOM 4909 C C . ILE A 1 609 ? 3.626 5.176 -57.720 1.00 82.31 609 ILE A C 1
ATOM 4911 O O . ILE A 1 609 ? 4.596 4.878 -58.411 1.00 82.31 609 ILE A O 1
ATOM 4915 N N . VAL A 1 610 ? 3.283 4.537 -56.608 1.00 83.44 610 VAL A N 1
ATOM 4916 C CA . VAL A 1 610 ? 3.981 3.358 -56.083 1.00 83.44 610 VAL A CA 1
ATOM 4917 C C . VAL A 1 610 ? 3.025 2.173 -56.071 1.00 83.44 610 VAL A C 1
ATOM 4919 O O . VAL A 1 610 ? 1.817 2.369 -55.910 1.00 83.44 610 VAL A O 1
ATOM 4922 N N . VAL A 1 611 ? 3.548 0.960 -56.237 1.00 78.88 611 VAL A N 1
ATOM 4923 C CA . VAL A 1 611 ? 2.815 -0.310 -56.106 1.00 78.88 611 VAL A CA 1
ATOM 4924 C C . VAL A 1 611 ? 3.427 -1.188 -55.001 1.00 78.88 611 VAL A C 1
ATOM 4926 O O . VAL A 1 611 ? 4.584 -0.989 -54.630 1.00 78.88 611 VAL A O 1
ATOM 4929 N N . PRO A 1 612 ? 2.671 -2.144 -54.418 1.00 78.31 612 PRO A N 1
ATOM 4930 C CA . PRO A 1 612 ? 3.188 -3.028 -53.381 1.00 78.31 612 PRO A CA 1
ATOM 4931 C C . PRO A 1 612 ? 4.456 -3.758 -53.838 1.00 78.31 612 PRO A C 1
ATOM 4933 O O . PRO A 1 612 ? 4.431 -4.457 -54.847 1.00 78.31 612 PRO A O 1
ATOM 4936 N N . GLY A 1 613 ? 5.536 -3.621 -53.073 1.00 72.56 613 GLY A N 1
ATOM 4937 C CA . GLY A 1 613 ? 6.851 -4.190 -53.373 1.00 72.56 613 GLY A CA 1
ATOM 4938 C C . GLY A 1 613 ? 7.879 -3.185 -53.898 1.00 72.56 613 GLY A C 1
ATOM 4939 O O . GLY A 1 613 ? 9.066 -3.500 -53.869 1.00 72.56 613 GLY A O 1
ATOM 4940 N N . ASP A 1 614 ? 7.474 -1.978 -54.308 1.00 80.94 614 ASP A N 1
ATOM 4941 C CA . ASP A 1 614 ? 8.419 -0.949 -54.762 1.00 80.94 614 ASP A CA 1
ATOM 4942 C C . ASP A 1 614 ? 9.318 -0.475 -53.611 1.00 80.94 614 ASP A C 1
ATOM 4944 O O . ASP A 1 614 ? 8.815 -0.046 -52.568 1.00 80.94 614 ASP A O 1
ATOM 4948 N N . SER A 1 615 ? 10.643 -0.501 -53.810 1.00 80.81 615 SER A N 1
ATOM 4949 C CA . SER A 1 615 ? 11.607 0.128 -52.893 1.00 80.81 615 SER A CA 1
ATOM 4950 C C . SER A 1 615 ? 11.618 1.646 -53.087 1.00 80.81 615 SER A C 1
ATOM 4952 O O . SER A 1 615 ? 11.688 2.158 -54.209 1.00 80.81 615 SER A O 1
ATOM 4954 N N . LEU A 1 616 ? 11.573 2.370 -51.969 1.00 79.69 616 LEU A N 1
ATOM 4955 C CA . LEU A 1 616 ? 11.538 3.829 -51.907 1.00 79.69 616 LEU A CA 1
ATOM 4956 C C . LEU A 1 616 ? 12.826 4.441 -51.355 1.00 79.69 616 LEU A C 1
ATOM 4958 O O . LEU A 1 616 ? 12.854 5.637 -51.063 1.00 79.69 616 LEU A O 1
ATOM 4962 N N . ASP A 1 617 ? 13.906 3.666 -51.289 1.00 74.19 617 ASP A N 1
ATOM 4963 C CA . ASP A 1 617 ? 15.205 4.112 -50.763 1.00 74.19 617 ASP A CA 1
ATOM 4964 C C . ASP A 1 617 ? 15.803 5.261 -51.607 1.00 74.19 617 ASP A C 1
ATOM 4966 O O . ASP A 1 617 ? 16.553 6.097 -51.114 1.00 74.19 617 ASP A O 1
ATOM 4970 N N . LYS A 1 618 ? 15.389 5.381 -52.879 1.00 67.69 618 LYS A N 1
ATOM 4971 C CA . LYS A 1 618 ? 15.738 6.507 -53.771 1.00 67.69 618 LYS A CA 1
ATOM 4972 C C . LYS A 1 618 ? 15.085 7.838 -53.373 1.00 67.69 618 LYS A C 1
ATOM 4974 O O . LYS A 1 618 ? 15.555 8.892 -53.791 1.00 67.69 618 LYS A O 1
ATOM 4979 N N . TYR A 1 619 ? 13.983 7.788 -52.626 1.00 68.75 619 TYR A N 1
ATOM 4980 C CA . TYR A 1 619 ? 13.206 8.957 -52.202 1.00 68.75 619 TYR A CA 1
ATOM 4981 C C . TYR A 1 619 ? 13.385 9.266 -50.712 1.00 68.75 619 TYR A C 1
ATOM 4983 O O . TYR A 1 619 ? 13.163 10.400 -50.292 1.00 68.75 619 TYR A O 1
ATOM 4991 N N . ILE A 1 620 ? 13.777 8.264 -49.922 1.00 68.44 620 ILE A N 1
ATOM 4992 C CA . ILE A 1 620 ? 13.891 8.327 -48.467 1.00 68.44 620 ILE A CA 1
ATOM 4993 C C . ILE A 1 620 ? 15.356 8.082 -48.094 1.00 68.44 620 ILE A C 1
ATOM 4995 O O . ILE A 1 620 ? 15.782 6.949 -47.915 1.00 68.44 620 ILE A O 1
ATOM 4999 N N . THR A 1 621 ? 16.138 9.160 -48.004 1.00 56.19 621 THR A N 1
ATOM 5000 C CA . THR A 1 621 ? 17.598 9.105 -47.794 1.00 56.19 621 THR A CA 1
ATOM 5001 C C . THR A 1 621 ? 18.035 9.445 -46.363 1.00 56.19 621 THR A C 1
ATOM 5003 O O . THR A 1 621 ? 19.224 9.622 -46.121 1.00 56.19 621 THR A O 1
ATOM 5006 N N . GLN A 1 622 ? 17.100 9.615 -45.418 1.00 57.31 622 GLN A N 1
ATOM 5007 C CA . GLN A 1 622 ? 17.394 10.027 -44.037 1.00 57.31 622 GLN A CA 1
ATOM 5008 C C . GLN A 1 622 ? 17.064 8.926 -43.019 1.00 57.31 622 GLN A C 1
ATOM 5010 O O . GLN A 1 622 ? 15.953 8.391 -43.015 1.00 57.31 622 GLN A O 1
ATOM 5015 N N . ASP A 1 623 ? 17.977 8.684 -42.074 1.00 52.91 623 ASP A N 1
ATOM 5016 C CA . ASP A 1 623 ? 17.834 7.661 -41.022 1.00 52.91 623 ASP A CA 1
ATOM 5017 C C . ASP A 1 623 ? 16.680 7.921 -40.039 1.00 52.91 623 ASP A C 1
ATOM 5019 O O . ASP A 1 623 ? 16.170 6.995 -39.408 1.00 52.91 623 ASP A O 1
ATOM 5023 N N . THR A 1 624 ? 16.210 9.169 -39.930 1.00 55.84 624 THR A N 1
ATOM 5024 C CA . THR A 1 624 ? 15.124 9.582 -39.016 1.00 55.84 624 THR A CA 1
ATOM 5025 C C . THR A 1 624 ? 13.807 9.862 -39.744 1.00 55.84 624 THR A C 1
ATOM 5027 O O . THR A 1 624 ? 13.080 10.807 -39.432 1.00 55.84 624 THR A O 1
ATOM 5030 N N . THR A 1 625 ? 13.478 9.025 -40.728 1.00 68.50 625 THR A N 1
ATOM 5031 C CA . THR A 1 625 ? 12.241 9.169 -41.500 1.00 68.50 625 THR A CA 1
ATOM 5032 C C . THR A 1 625 ? 11.045 8.514 -40.804 1.00 68.50 625 THR A C 1
ATOM 5034 O O . THR A 1 625 ? 11.063 7.338 -40.444 1.00 68.50 625 THR A O 1
ATOM 5037 N N . ILE A 1 626 ? 9.955 9.267 -40.663 1.00 70.25 626 ILE A N 1
ATOM 5038 C CA . ILE A 1 626 ? 8.664 8.795 -40.169 1.00 70.25 626 ILE A CA 1
ATOM 5039 C C . ILE A 1 626 ? 7.870 8.214 -41.346 1.00 70.25 626 ILE A C 1
ATOM 5041 O O . ILE A 1 626 ? 7.479 8.922 -42.275 1.00 70.25 626 ILE A O 1
ATOM 5045 N N . LEU A 1 627 ? 7.594 6.911 -41.293 1.00 78.38 627 LEU A N 1
ATOM 5046 C CA . LEU A 1 627 ? 6.799 6.212 -42.304 1.00 78.38 627 LEU A CA 1
ATOM 5047 C C . LEU A 1 627 ? 5.314 6.198 -41.923 1.00 78.38 627 LEU A C 1
ATOM 5049 O O . LEU A 1 627 ? 4.882 5.580 -40.943 1.00 78.38 627 LEU A O 1
ATOM 5053 N N . GLY A 1 628 ? 4.516 6.889 -42.721 1.00 67.31 628 GLY A N 1
ATOM 5054 C CA . GLY A 1 628 ? 3.063 6.908 -42.678 1.00 67.31 628 GLY A CA 1
ATOM 5055 C C . GLY A 1 628 ? 2.409 5.746 -43.449 1.00 67.31 628 GLY A C 1
ATOM 5056 O O . GLY A 1 628 ? 3.068 4.773 -43.808 1.00 67.31 628 GLY A O 1
ATOM 5057 N N . PRO A 1 629 ? 1.078 5.796 -43.647 1.00 64.56 629 PRO A N 1
ATOM 5058 C CA . PRO A 1 629 ? 0.292 4.708 -44.240 1.00 64.56 629 PRO A CA 1
ATOM 5059 C C . PRO A 1 629 ? 0.807 4.219 -45.601 1.00 64.56 629 PRO A C 1
ATOM 5061 O O . PRO A 1 629 ? 1.270 5.013 -46.407 1.00 64.56 629 PRO A O 1
ATOM 5064 N N . GLY A 1 630 ? 0.687 2.915 -45.870 1.00 68.12 630 GLY A N 1
ATOM 5065 C CA . GLY A 1 630 ? 1.061 2.305 -47.153 1.00 68.12 630 GLY A CA 1
ATOM 5066 C C . GLY A 1 630 ? 2.562 2.097 -47.369 1.00 68.12 630 GLY A C 1
ATOM 5067 O O . GLY A 1 630 ? 2.935 1.559 -48.407 1.00 68.12 630 GLY A O 1
ATOM 5068 N N . LEU A 1 631 ? 3.400 2.435 -46.383 1.00 79.62 631 LEU A N 1
ATOM 5069 C CA . LEU A 1 631 ? 4.840 2.169 -46.356 1.00 79.62 631 LEU A CA 1
ATOM 5070 C C . LEU A 1 631 ? 5.200 1.259 -45.178 1.00 79.62 631 LEU A C 1
ATOM 5072 O O . LEU A 1 631 ? 4.613 1.368 -44.098 1.00 79.62 631 LEU A O 1
ATOM 5076 N N . MET A 1 632 ? 6.173 0.377 -45.380 1.00 73.88 632 MET A N 1
ATOM 5077 C CA . MET A 1 632 ? 6.702 -0.521 -44.355 1.00 73.88 632 MET A CA 1
ATOM 5078 C C . MET A 1 632 ? 8.223 -0.562 -44.453 1.00 73.88 632 MET A C 1
ATOM 5080 O O . MET A 1 632 ? 8.770 -0.604 -45.553 1.00 73.88 632 MET A O 1
ATOM 5084 N N . ARG A 1 633 ? 8.901 -0.564 -43.303 1.00 77.88 633 ARG A N 1
ATOM 5085 C CA . ARG A 1 633 ? 10.339 -0.821 -43.244 1.00 77.88 633 ARG A CA 1
ATOM 5086 C C . ARG A 1 633 ? 10.559 -2.319 -43.074 1.00 77.88 633 ARG A C 1
ATOM 5088 O O . ARG A 1 633 ? 10.047 -2.909 -42.124 1.00 77.88 633 ARG A O 1
ATOM 5095 N N . ILE A 1 634 ? 11.287 -2.920 -44.004 1.00 67.44 634 ILE A N 1
ATOM 5096 C CA . ILE A 1 634 ? 11.702 -4.319 -43.949 1.00 67.44 634 ILE A CA 1
ATOM 5097 C C . ILE A 1 634 ? 13.230 -4.305 -43.899 1.00 67.44 634 ILE A C 1
ATOM 5099 O O . ILE A 1 634 ? 13.880 -3.992 -44.893 1.00 67.44 634 ILE A O 1
ATOM 5103 N N . TYR A 1 635 ? 13.793 -4.605 -42.726 1.00 69.31 635 TYR A N 1
ATOM 5104 C CA . TYR A 1 635 ? 15.222 -4.426 -42.434 1.00 69.31 635 TYR A CA 1
ATOM 5105 C C . TYR A 1 635 ? 15.675 -2.973 -42.702 1.00 69.31 635 TYR A C 1
ATOM 5107 O O . TYR A 1 635 ? 15.165 -2.047 -42.063 1.00 69.31 635 TYR A O 1
ATOM 5115 N N . ASP A 1 636 ? 16.578 -2.762 -43.663 1.00 64.06 636 ASP A N 1
ATOM 5116 C CA . ASP A 1 636 ? 17.095 -1.442 -44.045 1.00 64.06 636 ASP A CA 1
ATOM 5117 C C . ASP A 1 636 ? 16.376 -0.811 -45.243 1.00 64.06 636 ASP A C 1
ATOM 5119 O O . ASP A 1 636 ? 16.680 0.321 -45.600 1.00 64.06 636 ASP A O 1
ATOM 5123 N N . MET A 1 637 ? 15.391 -1.498 -45.831 1.00 68.50 637 MET A N 1
ATOM 5124 C CA . MET A 1 637 ? 14.663 -1.013 -47.007 1.00 68.50 637 MET A CA 1
ATOM 5125 C C . MET A 1 637 ? 13.276 -0.495 -46.637 1.00 68.50 637 MET A C 1
ATOM 5127 O O . MET A 1 637 ? 12.549 -1.108 -45.843 1.00 68.50 637 MET A O 1
ATOM 5131 N N . VAL A 1 638 ? 12.864 0.610 -47.257 1.00 81.31 638 VAL A N 1
ATOM 5132 C CA . VAL A 1 638 ? 11.478 1.086 -47.197 1.00 81.31 638 VAL A CA 1
ATOM 5133 C C . VAL A 1 638 ? 10.741 0.622 -48.440 1.00 81.31 638 VAL A C 1
ATOM 5135 O O . VAL A 1 638 ? 11.068 1.027 -49.551 1.00 81.31 638 VAL A O 1
ATOM 5138 N N . VAL A 1 639 ? 9.701 -0.187 -48.252 1.00 84.69 639 VAL A N 1
ATOM 5139 C CA . VAL A 1 639 ? 8.869 -0.686 -49.348 1.00 84.69 639 VAL A CA 1
ATOM 5140 C C . VAL A 1 639 ? 7.450 -0.140 -49.275 1.00 84.69 639 VAL A C 1
ATOM 5142 O O . VAL A 1 639 ? 6.861 0.012 -48.196 1.00 84.69 639 VAL A O 1
ATOM 5145 N N . ALA A 1 640 ? 6.867 0.125 -50.440 1.00 81.62 640 ALA A N 1
ATOM 5146 C CA . ALA A 1 640 ? 5.437 0.347 -50.550 1.00 81.62 640 ALA A CA 1
ATOM 5147 C C . ALA A 1 640 ? 4.695 -0.974 -50.299 1.00 81.62 640 ALA A C 1
ATOM 5149 O O . ALA A 1 640 ? 5.044 -2.026 -50.823 1.00 81.62 640 ALA A O 1
ATOM 5150 N N . THR A 1 641 ? 3.648 -0.931 -49.483 1.00 71.94 641 THR A N 1
ATOM 5151 C CA . THR A 1 641 ? 2.764 -2.079 -49.197 1.00 71.94 641 THR A CA 1
ATOM 5152 C C . THR A 1 641 ? 1.399 -1.933 -49.855 1.00 71.94 641 THR A C 1
ATOM 5154 O O . THR A 1 641 ? 0.605 -2.872 -49.852 1.00 71.94 641 THR A O 1
ATOM 5157 N N . LYS A 1 642 ? 1.111 -0.755 -50.420 1.00 70.00 642 LYS A N 1
ATOM 5158 C CA . LYS A 1 642 ? -0.148 -0.422 -51.086 1.00 70.00 642 LYS A CA 1
ATOM 5159 C C . LYS A 1 642 ? 0.116 0.385 -52.347 1.00 70.00 642 LYS A C 1
ATOM 5161 O O . LYS A 1 642 ? 1.070 1.156 -52.390 1.00 70.00 642 LYS A O 1
ATOM 5166 N N . SER A 1 643 ? -0.772 0.239 -53.327 1.00 77.25 643 SER A N 1
ATOM 5167 C CA . SER A 1 643 ? -0.765 1.098 -54.507 1.00 77.25 643 SER A CA 1
ATOM 5168 C C . SER A 1 643 ? -1.321 2.477 -54.165 1.00 77.25 643 SER A C 1
ATOM 5170 O O . SER A 1 643 ? -2.347 2.574 -53.487 1.00 77.25 643 SER A O 1
ATOM 5172 N N . GLY A 1 644 ? -0.687 3.540 -54.648 1.00 78.81 644 GLY A N 1
ATOM 5173 C CA . GLY A 1 644 ? -1.203 4.900 -54.489 1.00 78.81 644 GLY A CA 1
ATOM 5174 C C . GLY A 1 644 ? -0.159 5.974 -54.761 1.00 78.81 644 GLY A C 1
ATOM 5175 O O . GLY A 1 644 ? 0.904 5.695 -55.310 1.00 78.81 644 GLY A O 1
ATOM 5176 N N . ILE A 1 645 ? -0.472 7.217 -54.390 1.00 82.25 645 ILE A N 1
ATOM 5177 C CA . ILE A 1 645 ? 0.417 8.362 -54.633 1.00 82.25 645 ILE A CA 1
ATOM 5178 C C . ILE A 1 645 ? 1.297 8.579 -53.405 1.00 82.25 645 ILE A C 1
ATOM 5180 O O . ILE A 1 645 ? 0.784 8.863 -52.323 1.00 82.25 645 ILE A O 1
ATOM 5184 N N . LEU A 1 646 ? 2.617 8.489 -53.564 1.00 83.81 646 LEU A N 1
ATOM 5185 C CA . LEU A 1 646 ? 3.564 8.823 -52.507 1.00 83.81 646 LEU A CA 1
ATOM 5186 C C . LEU A 1 646 ? 3.494 10.328 -52.212 1.00 83.81 646 LEU A C 1
ATOM 5188 O O . LEU A 1 646 ? 3.778 11.172 -53.063 1.00 83.81 646 LEU A O 1
ATOM 5192 N N . LYS A 1 647 ? 3.107 10.658 -50.986 1.00 81.19 647 LYS A N 1
ATOM 5193 C CA . LYS A 1 647 ? 3.070 12.005 -50.428 1.00 81.19 647 LYS A CA 1
ATOM 5194 C C . LYS A 1 647 ? 4.108 12.137 -49.330 1.00 81.19 647 LYS A C 1
ATOM 5196 O O . LYS A 1 647 ? 4.451 11.170 -48.653 1.00 81.19 647 LYS A O 1
ATOM 5201 N N . TRP A 1 648 ? 4.575 13.359 -49.133 1.00 81.25 648 TRP A N 1
ATOM 5202 C CA . TRP A 1 648 ? 5.482 13.685 -48.048 1.00 81.25 648 TRP A CA 1
ATOM 5203 C C . TRP A 1 648 ? 5.134 15.035 -47.425 1.00 81.25 648 TRP A C 1
ATOM 5205 O O . TRP A 1 648 ? 4.474 15.877 -48.040 1.00 81.25 648 TRP A O 1
ATOM 5215 N N . ARG A 1 649 ? 5.547 15.235 -46.173 1.00 74.25 649 ARG A N 1
ATOM 5216 C CA . ARG A 1 649 ? 5.355 16.482 -45.426 1.00 74.25 649 ARG A CA 1
ATOM 5217 C C . ARG A 1 649 ? 6.594 16.776 -44.588 1.00 74.25 649 ARG A C 1
ATOM 5219 O O . ARG A 1 649 ? 7.115 15.884 -43.925 1.00 74.25 649 ARG A O 1
ATOM 5226 N N . ASN A 1 650 ? 7.037 18.033 -44.608 1.00 60.50 650 ASN A N 1
ATOM 5227 C CA . ASN A 1 650 ? 8.164 18.546 -43.817 1.00 60.50 650 ASN A CA 1
ATOM 5228 C C . ASN A 1 650 ? 9.483 17.755 -44.000 1.00 60.50 650 ASN A C 1
ATOM 5230 O O . ASN A 1 650 ? 10.262 17.671 -43.060 1.00 60.50 650 ASN A O 1
ATOM 5234 N N . ASN A 1 651 ? 9.702 17.136 -45.170 1.00 60.50 651 ASN A N 1
ATOM 5235 C CA . ASN A 1 651 ? 10.846 16.271 -45.525 1.00 60.50 651 ASN A CA 1
ATOM 5236 C C . ASN A 1 651 ? 11.123 15.030 -44.650 1.00 60.50 651 ASN A C 1
ATOM 5238 O O . ASN A 1 651 ? 11.956 14.222 -45.043 1.00 60.50 651 ASN A O 1
ATOM 5242 N N . ASN A 1 652 ? 10.385 14.811 -43.557 1.00 70.00 652 ASN A N 1
ATOM 5243 C CA . ASN A 1 652 ? 10.619 13.684 -42.643 1.00 70.00 652 ASN A CA 1
ATOM 5244 C C . ASN A 1 652 ? 9.422 12.729 -42.513 1.00 70.00 652 ASN A C 1
ATOM 5246 O O . ASN A 1 652 ? 9.544 11.716 -41.836 1.00 70.00 652 ASN A O 1
ATOM 5250 N N . LEU A 1 653 ? 8.262 13.024 -43.111 1.00 76.31 653 LEU A N 1
ATOM 5251 C CA . LEU A 1 653 ? 7.080 12.153 -43.077 1.00 76.31 653 LEU A CA 1
ATOM 5252 C C . LEU A 1 653 ? 6.676 11.751 -44.494 1.00 76.31 653 LEU A C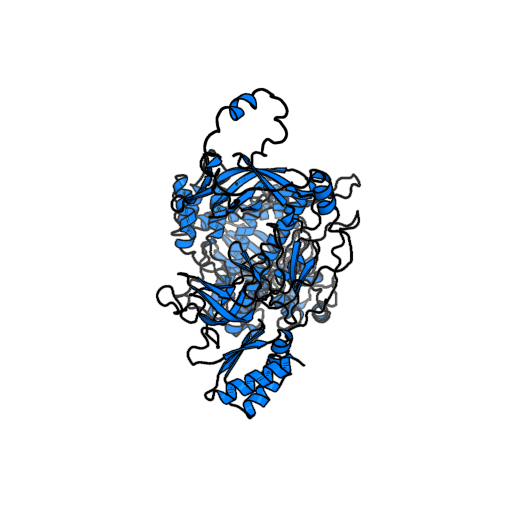 1
ATOM 5254 O O . LEU A 1 653 ? 6.314 12.631 -45.269 1.00 76.31 653 LEU A O 1
ATOM 5258 N N . PHE A 1 654 ? 6.654 10.452 -44.796 1.00 81.75 654 PHE A N 1
ATOM 5259 C CA . PHE A 1 654 ? 6.260 9.904 -46.105 1.00 81.75 654 PHE A CA 1
ATOM 5260 C C . PHE A 1 654 ? 5.071 8.958 -45.961 1.00 81.75 654 PHE A C 1
ATOM 5262 O O . PHE A 1 654 ? 5.026 8.189 -45.011 1.00 81.75 654 PHE A O 1
ATOM 5269 N N . TRP A 1 655 ? 4.105 8.974 -46.876 1.00 82.62 655 TRP A N 1
ATOM 5270 C CA . TRP A 1 655 ? 2.997 8.014 -46.894 1.00 82.62 655 TRP A CA 1
ATOM 5271 C C . TRP A 1 655 ? 2.449 7.811 -48.300 1.00 82.62 655 TRP A C 1
ATOM 5273 O O . TRP A 1 655 ? 2.539 8.694 -49.142 1.00 82.62 655 TRP A O 1
ATOM 5283 N N . VAL A 1 656 ? 1.824 6.668 -48.544 1.00 80.44 656 VAL A N 1
ATOM 5284 C CA . VAL A 1 656 ? 1.042 6.418 -49.752 1.00 80.44 656 VAL A CA 1
ATOM 5285 C C . VAL A 1 656 ? -0.387 6.869 -49.494 1.00 80.44 656 VAL A C 1
ATOM 5287 O O . VAL A 1 656 ? -1.078 6.349 -48.612 1.00 80.44 656 VAL A O 1
ATOM 5290 N N . ASP A 1 657 ? -0.828 7.860 -50.258 1.00 71.88 657 ASP A N 1
ATOM 5291 C CA . ASP A 1 657 ? -2.217 8.286 -50.278 1.00 71.88 657 ASP A CA 1
ATOM 5292 C C . ASP A 1 657 ? -3.064 7.180 -50.913 1.00 71.88 657 ASP A C 1
ATOM 5294 O O . ASP A 1 657 ? -2.950 6.891 -52.106 1.00 71.88 657 ASP A O 1
ATOM 5298 N N . SER A 1 658 ? -3.864 6.519 -50.079 1.00 64.81 658 SER A N 1
ATOM 5299 C CA . SER A 1 658 ? -4.776 5.445 -50.461 1.00 64.81 658 SER A CA 1
ATOM 5300 C C . SER A 1 658 ? -6.082 5.600 -49.683 1.00 64.81 658 SER A C 1
ATOM 5302 O O . SER A 1 658 ? -6.087 6.121 -48.566 1.00 64.81 658 SER A O 1
ATOM 5304 N N . HIS A 1 659 ? -7.192 5.109 -50.235 1.00 55.34 659 HIS A N 1
ATOM 5305 C CA . HIS A 1 659 ? -8.518 5.208 -49.609 1.00 55.34 659 HIS A CA 1
ATOM 5306 C C . HIS A 1 659 ? -8.632 4.514 -48.233 1.00 55.34 659 HIS A C 1
ATOM 5308 O O . HIS A 1 659 ? -9.586 4.757 -47.497 1.00 55.34 659 HIS A O 1
ATOM 5314 N N . GLN A 1 660 ? -7.666 3.674 -47.845 1.00 54.00 660 GLN A N 1
ATOM 5315 C CA . GLN A 1 660 ? -7.707 2.894 -46.608 1.00 54.00 660 GLN A CA 1
ATOM 5316 C C . GLN A 1 660 ? -6.755 3.458 -45.541 1.00 54.00 660 GLN A C 1
ATOM 5318 O O . GLN A 1 660 ? -5.533 3.416 -45.694 1.00 54.00 660 GLN A O 1
ATOM 5323 N N . LYS A 1 661 ? -7.311 3.913 -44.410 1.00 56.78 661 LYS A N 1
ATOM 5324 C CA . LYS A 1 661 ? -6.542 4.363 -43.234 1.00 56.78 661 LYS A CA 1
ATOM 5325 C C . LYS A 1 661 ? -5.730 3.208 -42.623 1.00 56.78 661 LYS A C 1
ATOM 5327 O O . LYS A 1 661 ? -6.168 2.060 -42.637 1.00 56.78 661 LYS A O 1
ATOM 5332 N N . ARG A 1 662 ? -4.548 3.517 -42.072 1.00 67.38 662 ARG A N 1
ATOM 5333 C CA . ARG A 1 662 ? -3.686 2.556 -41.353 1.00 67.38 662 ARG A CA 1
ATOM 5334 C C . ARG A 1 662 ? -4.360 2.107 -40.056 1.00 67.38 662 ARG A C 1
ATOM 5336 O O . ARG A 1 662 ? -4.936 2.935 -39.350 1.00 67.38 662 ARG A O 1
ATOM 5343 N N . TYR A 1 663 ? -4.230 0.827 -39.722 1.00 78.75 663 TYR A N 1
ATOM 5344 C CA . TYR A 1 663 ? -4.641 0.320 -38.420 1.00 78.75 663 TYR A CA 1
ATOM 5345 C C . TYR A 1 663 ? -3.611 0.704 -37.347 1.00 78.75 663 TYR A C 1
ATOM 5347 O O . TYR A 1 663 ? -2.407 0.515 -37.526 1.00 78.75 663 TYR A O 1
ATOM 5355 N N . VAL A 1 664 ? -4.089 1.263 -36.236 1.00 80.12 664 VAL A N 1
ATOM 5356 C CA . VAL A 1 664 ? -3.291 1.562 -35.040 1.00 80.12 664 VAL A CA 1
ATOM 5357 C C . VAL A 1 664 ? -3.824 0.660 -33.941 1.00 80.12 664 VAL A C 1
ATOM 5359 O O . VAL A 1 664 ? -4.978 0.814 -33.554 1.00 80.12 664 VAL A O 1
ATOM 5362 N N . ALA A 1 665 ? -3.008 -0.290 -33.485 1.00 80.06 665 ALA A N 1
ATOM 5363 C CA . ALA A 1 665 ? -3.440 -1.283 -32.512 1.00 80.06 665 ALA A CA 1
ATOM 5364 C C . ALA A 1 665 ? -3.817 -0.625 -31.179 1.00 80.06 665 ALA A C 1
ATOM 5366 O O . ALA A 1 665 ? -3.023 0.133 -30.619 1.00 80.06 665 ALA A O 1
ATOM 5367 N N . ALA A 1 666 ? -5.000 -0.944 -30.653 1.00 80.25 666 ALA A N 1
ATOM 5368 C CA . ALA A 1 666 ? -5.395 -0.577 -29.300 1.00 80.25 666 ALA A CA 1
ATOM 5369 C C . ALA A 1 666 ? -5.614 -1.819 -28.431 1.00 80.25 666 ALA A C 1
ATOM 5371 O O . ALA A 1 666 ? -6.042 -2.880 -28.889 1.00 80.25 666 ALA A O 1
ATOM 5372 N N . ARG A 1 667 ? -5.317 -1.682 -27.135 1.00 84.81 667 ARG A N 1
ATOM 5373 C CA . ARG A 1 667 ? -5.463 -2.770 -26.166 1.00 84.81 667 ARG A CA 1
ATOM 5374 C C . ARG A 1 667 ? -6.904 -3.283 -26.134 1.00 84.81 667 ARG A C 1
ATOM 5376 O O . ARG A 1 667 ? -7.845 -2.521 -25.938 1.00 84.81 667 ARG A O 1
ATOM 5383 N N . GLY A 1 668 ? -7.049 -4.599 -26.246 1.00 79.94 668 GLY A N 1
ATOM 5384 C CA . GLY A 1 668 ? -8.320 -5.308 -26.181 1.00 79.94 668 GLY A CA 1
ATOM 5385 C C . GLY A 1 668 ? -9.037 -5.483 -27.521 1.00 79.94 668 GLY A C 1
ATOM 5386 O O . GLY A 1 668 ? -10.064 -6.157 -27.534 1.00 79.94 668 GLY A O 1
ATOM 5387 N N . GLU A 1 669 ? -8.520 -4.938 -28.625 1.00 87.19 669 GLU A N 1
ATOM 5388 C CA . GLU A 1 669 ? -9.106 -5.129 -29.957 1.00 87.19 669 GLU A CA 1
ATOM 5389 C C . GLU A 1 669 ? -8.812 -6.530 -30.510 1.00 87.19 669 GLU A C 1
ATOM 5391 O O . GLU A 1 669 ? -7.708 -7.054 -30.348 1.00 87.19 669 GLU A O 1
ATOM 5396 N N . CYS A 1 670 ? -9.796 -7.138 -31.177 1.00 86.75 670 CYS A N 1
ATOM 5397 C CA . CYS A 1 670 ? -9.603 -8.381 -31.922 1.00 86.75 670 CYS A CA 1
ATOM 5398 C C . CYS A 1 670 ? -9.089 -8.072 -33.332 1.00 86.75 670 CYS A C 1
ATOM 5400 O O . CYS A 1 670 ? -9.605 -7.181 -34.009 1.00 86.75 670 CYS A O 1
ATOM 5402 N N . VAL A 1 671 ? -8.082 -8.811 -33.785 1.00 91.06 671 VAL A N 1
ATOM 5403 C CA . VAL A 1 671 ? -7.393 -8.618 -35.065 1.00 91.06 671 VAL A CA 1
ATOM 5404 C C . VAL A 1 671 ? -7.159 -9.949 -35.763 1.00 91.06 671 VAL A C 1
ATOM 5406 O O . VAL A 1 671 ? -6.971 -10.976 -35.114 1.00 91.06 671 VAL A O 1
ATOM 5409 N N . ILE A 1 672 ? -7.122 -9.917 -37.096 1.00 90.75 672 ILE A N 1
ATOM 5410 C CA . ILE A 1 672 ? -6.698 -11.065 -37.904 1.00 90.75 672 ILE A CA 1
ATOM 5411 C C . ILE A 1 672 ? -5.272 -10.825 -38.390 1.00 90.75 672 ILE A C 1
ATOM 5413 O O . ILE A 1 672 ? -5.004 -9.910 -39.174 1.00 90.75 672 ILE A O 1
ATOM 5417 N N . GLY A 1 673 ? -4.348 -11.641 -37.911 1.00 90.81 673 GLY A N 1
ATOM 5418 C CA . GLY A 1 673 ? -2.938 -11.590 -38.251 1.00 90.81 673 GLY A CA 1
ATOM 5419 C C . GLY A 1 673 ? -2.523 -12.676 -39.239 1.00 90.81 673 GLY A C 1
ATOM 5420 O O . GLY A 1 673 ? -3.139 -13.733 -39.284 1.00 90.81 673 GLY A O 1
ATOM 5421 N N . VAL A 1 674 ? -1.467 -12.417 -40.011 1.00 90.62 674 VAL A N 1
ATOM 5422 C CA . VAL A 1 674 ? -0.784 -13.424 -40.843 1.00 90.62 674 VAL A CA 1
ATOM 5423 C C . VAL A 1 674 ? 0.581 -13.684 -40.222 1.00 90.62 674 VAL A C 1
ATOM 5425 O O . VAL A 1 674 ? 1.349 -12.739 -40.016 1.00 90.62 674 VAL A O 1
ATOM 5428 N N . VAL A 1 675 ? 0.908 -14.936 -39.915 1.00 90.69 675 VAL A N 1
ATOM 5429 C CA . VAL A 1 675 ? 2.223 -15.289 -39.364 1.00 90.69 675 VAL A CA 1
ATOM 5430 C C . VAL A 1 675 ? 3.293 -15.079 -40.437 1.00 90.69 675 VAL A C 1
ATOM 5432 O O . VAL A 1 675 ? 3.235 -15.680 -41.506 1.00 90.69 675 VAL A O 1
ATOM 5435 N N . ARG A 1 676 ? 4.280 -14.216 -40.170 1.00 88.12 676 ARG A N 1
ATOM 5436 C CA . ARG A 1 676 ? 5.378 -13.903 -41.106 1.00 88.12 676 ARG A CA 1
ATOM 5437 C C . ARG A 1 676 ? 6.673 -14.620 -40.758 1.00 88.12 676 ARG A C 1
ATOM 5439 O O . ARG A 1 676 ? 7.418 -14.989 -41.656 1.00 88.12 676 ARG A O 1
ATOM 5446 N N . SER A 1 677 ? 6.940 -14.829 -39.471 1.00 84.81 677 SER A N 1
ATOM 5447 C CA . SER A 1 677 ? 8.091 -15.609 -39.023 1.00 84.81 677 SER A CA 1
ATOM 5448 C C . SER A 1 677 ? 7.784 -16.374 -37.739 1.00 84.81 677 SER A C 1
ATOM 5450 O O . SER A 1 677 ? 7.008 -15.927 -36.888 1.00 84.81 677 SER A O 1
ATOM 5452 N N . LYS A 1 678 ? 8.403 -17.549 -37.613 1.00 82.81 678 LYS A N 1
ATOM 5453 C CA . LYS A 1 678 ? 8.269 -18.458 -36.473 1.00 82.81 678 LYS A CA 1
ATOM 5454 C C . LYS A 1 678 ? 9.564 -18.449 -35.664 1.00 82.81 678 LYS A C 1
ATOM 5456 O O . LYS A 1 678 ? 10.623 -18.753 -36.204 1.00 82.81 678 LYS A O 1
ATOM 5461 N N . GLY A 1 679 ? 9.473 -18.127 -34.378 1.00 78.62 679 GLY A N 1
ATOM 5462 C CA . GLY A 1 679 ? 10.558 -18.281 -33.406 1.00 78.62 679 GLY A CA 1
ATOM 5463 C C . GLY A 1 679 ? 10.283 -19.412 -32.408 1.00 78.62 679 GLY A C 1
ATOM 5464 O O . GLY A 1 679 ? 9.216 -20.024 -32.403 1.00 78.62 679 GLY A O 1
ATOM 5465 N N . SER A 1 680 ? 11.249 -19.695 -31.529 1.00 73.00 680 SER A N 1
ATOM 5466 C CA . SER A 1 680 ? 11.178 -20.800 -30.553 1.00 73.00 680 SER A CA 1
ATOM 5467 C C . SER A 1 680 ? 10.171 -20.572 -29.409 1.00 73.00 680 SER A C 1
ATOM 5469 O O . SER A 1 680 ? 9.657 -21.537 -28.824 1.00 73.00 680 SER A O 1
ATOM 5471 N N . LEU A 1 681 ? 9.893 -19.305 -29.083 1.00 76.44 681 LEU A N 1
ATOM 5472 C CA . LEU A 1 681 ? 8.983 -18.858 -28.014 1.00 76.44 681 LEU A CA 1
ATOM 5473 C C . LEU A 1 681 ? 7.949 -17.827 -28.493 1.00 76.44 681 LEU A C 1
ATOM 5475 O O . LEU A 1 681 ? 6.840 -17.783 -27.958 1.00 76.44 681 LEU A O 1
ATOM 5479 N N . HIS A 1 682 ? 8.282 -17.048 -29.523 1.00 87.50 682 HIS A N 1
ATOM 5480 C CA . HIS A 1 682 ? 7.437 -15.994 -30.078 1.00 87.50 682 HIS A CA 1
ATOM 5481 C C . HIS A 1 682 ? 7.370 -16.110 -31.601 1.00 87.50 682 HIS A C 1
ATOM 5483 O O . HIS A 1 682 ? 8.356 -16.474 -32.236 1.00 87.50 682 HIS A O 1
ATOM 5489 N N . SER A 1 683 ? 6.222 -15.779 -32.184 1.00 88.44 683 SER A N 1
ATOM 5490 C CA . SER A 1 683 ? 6.032 -15.650 -33.633 1.00 88.44 683 SER A CA 1
ATOM 5491 C C . SER A 1 683 ? 5.736 -14.194 -33.985 1.00 88.44 683 SER A C 1
ATOM 5493 O O . SER A 1 683 ? 5.052 -13.505 -33.224 1.00 88.44 683 SER A O 1
ATOM 5495 N N . ARG A 1 684 ? 6.243 -13.719 -35.128 1.00 90.25 684 ARG A N 1
ATOM 5496 C CA . ARG A 1 684 ? 5.936 -12.375 -35.637 1.00 90.25 684 ARG A CA 1
ATOM 5497 C C . ARG A 1 684 ? 4.719 -12.447 -36.547 1.00 90.25 684 ARG A C 1
ATOM 5499 O O . ARG A 1 684 ? 4.674 -13.245 -37.487 1.00 90.25 684 ARG A O 1
ATOM 5506 N N . VAL A 1 685 ? 3.743 -11.595 -36.269 1.00 90.81 685 VAL A N 1
ATOM 5507 C CA . VAL A 1 685 ? 2.431 -11.597 -36.908 1.00 90.81 685 VAL A CA 1
ATOM 5508 C C . VAL A 1 685 ? 2.168 -10.231 -37.530 1.00 90.81 685 VAL A C 1
ATOM 5510 O O . VAL A 1 685 ? 2.191 -9.199 -36.863 1.00 90.81 685 VAL A O 1
ATOM 5513 N N . ASP A 1 686 ? 1.897 -10.223 -38.830 1.00 89.06 686 ASP A N 1
ATOM 5514 C CA . ASP A 1 686 ? 1.471 -9.033 -39.553 1.00 89.06 686 ASP A CA 1
ATOM 5515 C C . ASP A 1 686 ? -0.017 -8.796 -39.299 1.00 89.06 686 ASP A C 1
ATOM 5517 O O . ASP A 1 686 ? -0.857 -9.555 -39.785 1.00 89.06 686 ASP A O 1
ATOM 5521 N N . ILE A 1 687 ? -0.337 -7.733 -38.560 1.00 88.62 687 ILE A N 1
ATOM 5522 C CA . ILE A 1 687 ? -1.708 -7.291 -38.280 1.00 88.62 687 ILE A CA 1
ATOM 5523 C C . ILE A 1 687 ? -2.081 -6.012 -39.041 1.00 88.62 687 ILE A C 1
ATOM 5525 O O . ILE A 1 687 ? -3.051 -5.362 -38.663 1.00 88.62 687 ILE A O 1
ATOM 5529 N N . ASN A 1 688 ? -1.371 -5.650 -40.117 1.00 80.75 688 ASN A N 1
ATOM 5530 C CA . ASN A 1 688 ? -1.611 -4.421 -40.890 1.00 80.75 688 ASN A CA 1
ATOM 5531 C C . ASN A 1 688 ? -1.339 -3.116 -40.092 1.00 80.75 688 ASN A C 1
ATOM 5533 O O . ASN A 1 688 ? -1.893 -2.055 -40.396 1.00 80.75 688 ASN A O 1
ATOM 5537 N N . SER A 1 689 ? -0.507 -3.212 -39.047 1.00 78.94 689 SER A N 1
ATOM 5538 C CA . SER A 1 689 ? 0.012 -2.111 -38.221 1.00 78.94 689 SER A CA 1
ATOM 5539 C C . SER A 1 689 ? 1.340 -1.568 -38.760 1.00 78.94 689 SER A C 1
ATOM 5541 O O . SER A 1 689 ? 1.789 -1.932 -39.843 1.00 78.94 689 SER A O 1
ATOM 5543 N N . ALA A 1 690 ? 1.966 -0.641 -38.026 1.00 68.44 690 ALA A N 1
ATOM 5544 C CA . ALA A 1 690 ? 3.240 -0.057 -38.431 1.00 68.44 690 ALA A CA 1
ATOM 5545 C C . ALA A 1 690 ? 4.433 -1.007 -38.379 1.00 68.44 690 ALA A C 1
ATOM 5547 O O . ALA A 1 690 ? 5.314 -0.941 -39.231 1.00 68.44 690 ALA A O 1
ATOM 5548 N N . GLU A 1 691 ? 4.405 -1.887 -37.392 1.00 75.62 691 GLU A N 1
ATOM 5549 C CA . GLU A 1 691 ? 5.418 -2.888 -37.101 1.00 75.62 691 GLU A CA 1
ATOM 5550 C C . GLU A 1 691 ? 4.728 -4.249 -36.962 1.00 75.62 691 GLU A C 1
ATOM 5552 O O . GLU A 1 691 ? 3.505 -4.313 -36.774 1.00 75.62 691 GLU A O 1
ATOM 5557 N N . LEU A 1 692 ? 5.498 -5.335 -37.055 1.00 84.94 692 LEU A N 1
ATOM 5558 C CA . LEU A 1 692 ? 4.990 -6.687 -36.825 1.00 84.94 692 LEU A CA 1
ATOM 5559 C C . LEU A 1 692 ? 4.710 -6.899 -35.336 1.00 84.94 692 LEU A C 1
ATOM 5561 O O . LEU A 1 692 ? 5.563 -6.634 -34.491 1.00 84.94 692 LEU A O 1
ATOM 5565 N N . ALA A 1 693 ? 3.534 -7.435 -35.026 1.00 88.94 693 ALA A N 1
ATOM 5566 C CA . ALA A 1 693 ? 3.151 -7.758 -33.663 1.00 88.94 693 ALA A CA 1
ATOM 5567 C C . ALA A 1 693 ? 3.795 -9.072 -33.201 1.00 88.94 693 ALA A C 1
ATOM 5569 O O . ALA A 1 693 ? 4.074 -9.970 -34.002 1.00 88.94 693 ALA A O 1
ATOM 5570 N N . THR A 1 694 ? 4.001 -9.198 -31.896 1.00 91.38 694 THR A N 1
ATOM 5571 C CA . THR A 1 694 ? 4.622 -10.363 -31.268 1.00 91.38 694 THR A CA 1
ATOM 5572 C C . THR A 1 694 ? 3.540 -11.236 -30.629 1.00 91.38 694 THR A C 1
ATOM 5574 O O . THR A 1 694 ? 2.770 -10.786 -29.783 1.00 91.38 694 THR A O 1
ATOM 5577 N N . LEU A 1 695 ? 3.470 -12.507 -31.032 1.00 90.88 695 LEU A N 1
ATOM 5578 C CA . LEU A 1 695 ? 2.552 -13.506 -30.481 1.00 90.88 695 LEU A CA 1
ATOM 5579 C C . LEU A 1 695 ? 3.347 -14.579 -29.734 1.00 90.88 695 LEU A C 1
ATOM 5581 O O . LEU A 1 695 ? 4.147 -15.302 -30.329 1.00 90.88 695 LEU A O 1
ATOM 5585 N N . SER A 1 696 ? 3.128 -14.701 -28.425 1.00 87.94 696 SER A N 1
ATOM 5586 C CA . SER A 1 696 ? 3.745 -15.761 -27.619 1.00 87.94 696 SER A CA 1
ATOM 5587 C C . SER A 1 696 ? 3.090 -17.115 -27.897 1.00 87.94 696 SER A C 1
ATOM 5589 O O . SER A 1 696 ? 1.866 -17.233 -27.888 1.00 87.94 696 SER A O 1
ATOM 5591 N N . LEU A 1 697 ? 3.894 -18.169 -28.066 1.00 83.12 697 LEU A N 1
ATOM 5592 C CA . LEU A 1 697 ? 3.388 -19.543 -28.208 1.00 83.12 697 LEU A CA 1
ATOM 5593 C C . LEU A 1 697 ? 2.728 -20.069 -26.922 1.00 83.12 697 LEU A C 1
ATOM 5595 O O . LEU A 1 697 ? 2.021 -21.069 -26.963 1.00 83.12 697 LEU A O 1
ATOM 5599 N N . LEU A 1 698 ? 2.939 -19.395 -25.787 1.00 82.44 698 LEU A N 1
ATOM 5600 C CA . LEU A 1 698 ? 2.270 -19.687 -24.514 1.00 82.44 698 LEU A CA 1
ATOM 5601 C C . LEU A 1 698 ? 0.923 -18.963 -24.372 1.00 82.44 698 LEU A C 1
ATOM 5603 O O . LEU A 1 698 ? 0.210 -19.185 -23.402 1.00 82.44 698 LEU A O 1
ATOM 5607 N N . ALA A 1 699 ? 0.565 -18.095 -25.320 1.00 83.75 699 ALA A N 1
ATOM 5608 C CA . ALA A 1 699 ? -0.658 -17.298 -25.282 1.00 83.75 699 ALA A CA 1
ATOM 5609 C C . ALA A 1 699 ? -1.874 -18.020 -25.899 1.00 83.75 699 ALA A C 1
ATOM 5611 O O . ALA A 1 699 ? -2.782 -17.364 -26.407 1.00 83.75 699 ALA A O 1
ATOM 5612 N N . PHE A 1 700 ? -1.876 -19.355 -25.874 1.00 85.25 700 PHE A N 1
ATOM 5613 C CA . PHE A 1 700 ? -2.930 -20.229 -26.394 1.00 85.25 700 PHE A CA 1
ATOM 5614 C C . PHE A 1 700 ? -3.499 -21.095 -25.265 1.00 85.25 700 PHE A C 1
ATOM 5616 O O . PHE A 1 700 ? -2.803 -21.395 -24.294 1.00 85.25 700 PHE A O 1
ATOM 5623 N N . GLU A 1 701 ? -4.759 -21.512 -25.393 1.00 82.81 701 GLU A N 1
ATOM 5624 C CA . GLU A 1 701 ? -5.424 -22.337 -24.379 1.00 82.81 701 GLU A CA 1
ATOM 5625 C C . GLU A 1 701 ? -4.662 -23.656 -24.169 1.00 82.81 701 GLU A C 1
ATOM 5627 O O . GLU A 1 701 ? -4.375 -24.381 -25.120 1.00 82.81 701 GLU A O 1
ATOM 5632 N N . GLY A 1 702 ? -4.298 -23.949 -22.916 1.00 72.88 702 GLY A N 1
ATOM 5633 C CA . GLY A 1 702 ? -3.578 -25.173 -22.545 1.00 72.88 702 GLY A CA 1
ATOM 5634 C C . GLY A 1 702 ? -2.103 -25.236 -22.972 1.00 72.88 702 GLY A C 1
ATOM 5635 O O . GLY A 1 702 ? -1.462 -26.270 -22.765 1.00 72.88 702 GLY A O 1
ATOM 5636 N N . ALA A 1 703 ? -1.540 -24.162 -23.540 1.00 78.56 703 ALA A N 1
ATOM 5637 C CA . ALA A 1 703 ? -0.148 -24.140 -23.976 1.00 78.56 703 ALA A CA 1
ATOM 5638 C C . ALA A 1 703 ? 0.825 -24.087 -22.787 1.00 78.56 703 ALA A C 1
ATOM 5640 O O . ALA A 1 703 ? 0.713 -23.257 -21.885 1.00 78.56 703 ALA A O 1
ATOM 5641 N N . ASN A 1 704 ? 1.829 -24.962 -22.799 1.00 75.56 704 ASN A N 1
ATOM 5642 C CA . ASN A 1 704 ? 2.911 -24.982 -21.815 1.00 75.56 704 ASN A CA 1
ATOM 5643 C C . ASN A 1 704 ? 4.259 -25.224 -22.519 1.00 75.56 704 ASN A C 1
ATOM 5645 O O . ASN A 1 704 ? 4.315 -25.431 -23.730 1.00 75.56 704 ASN A O 1
ATOM 5649 N N . LYS A 1 705 ? 5.382 -25.204 -21.788 1.00 72.12 705 LYS A N 1
ATOM 5650 C CA . LYS A 1 705 ? 6.715 -25.367 -22.409 1.00 72.12 705 LYS A CA 1
ATOM 5651 C C . LYS A 1 705 ? 6.883 -26.688 -23.188 1.00 72.12 705 LYS A C 1
ATOM 5653 O O . LYS A 1 705 ? 7.736 -26.728 -24.071 1.00 72.12 705 LYS A O 1
ATOM 5658 N N . ARG A 1 706 ? 6.097 -27.730 -22.874 1.00 65.69 706 ARG A N 1
ATOM 5659 C CA . ARG A 1 706 ? 6.119 -29.055 -23.524 1.00 65.69 706 ARG A CA 1
ATOM 5660 C C . ARG A 1 706 ? 5.088 -29.190 -24.653 1.00 65.69 706 ARG A C 1
ATOM 5662 O O . ARG A 1 706 ? 5.371 -29.862 -25.633 1.00 65.69 706 ARG A O 1
ATOM 5669 N N . ASN A 1 707 ? 3.929 -28.546 -24.525 1.00 73.00 707 ASN A N 1
ATOM 5670 C CA . ASN A 1 707 ? 2.826 -28.582 -25.481 1.00 73.00 707 ASN A CA 1
ATOM 5671 C C . ASN A 1 707 ? 2.624 -27.184 -26.082 1.00 73.00 707 ASN A C 1
ATOM 5673 O O . ASN A 1 707 ? 1.956 -26.335 -25.487 1.00 73.00 707 ASN A O 1
ATOM 5677 N N . LYS A 1 708 ? 3.266 -26.936 -27.228 1.00 77.50 708 LYS A N 1
ATOM 5678 C CA . LYS A 1 708 ? 3.199 -25.661 -27.951 1.00 77.50 708 LYS A CA 1
ATOM 5679 C C . LYS A 1 708 ? 2.287 -25.801 -29.175 1.00 77.50 708 LYS A C 1
ATOM 5681 O O . LYS A 1 708 ? 2.373 -26.818 -29.862 1.00 77.50 708 LYS A O 1
ATOM 5686 N N . PRO A 1 709 ? 1.475 -24.784 -29.496 1.00 78.31 709 PRO A N 1
ATOM 5687 C CA . PRO A 1 709 ? 0.688 -24.766 -30.723 1.00 78.31 709 PRO A CA 1
ATOM 5688 C C . PRO A 1 709 ? 1.614 -24.742 -31.945 1.00 78.31 709 PRO A C 1
ATOM 5690 O O . PRO A 1 709 ? 2.642 -24.057 -31.952 1.00 78.31 709 PRO A O 1
ATOM 5693 N N . ASN A 1 710 ? 1.254 -25.494 -32.985 1.00 78.56 710 ASN A N 1
ATOM 5694 C CA . ASN A 1 710 ? 2.036 -25.554 -34.214 1.00 78.56 710 ASN A CA 1
ATOM 5695 C C . ASN A 1 710 ? 1.600 -24.444 -35.180 1.00 78.56 710 ASN A C 1
ATOM 5697 O O . ASN A 1 710 ? 0.666 -24.635 -35.945 1.00 78.56 710 ASN A O 1
ATOM 5701 N N . LEU A 1 711 ? 2.267 -23.290 -35.118 1.00 84.50 711 LEU A N 1
ATOM 5702 C CA . LEU A 1 711 ? 2.094 -22.191 -36.076 1.00 84.50 711 LEU A CA 1
ATOM 5703 C C . LEU A 1 711 ? 3.108 -22.316 -37.216 1.00 84.50 711 LEU A C 1
ATOM 5705 O O . LEU A 1 711 ? 4.301 -22.504 -36.953 1.00 84.50 711 LEU A O 1
ATOM 5709 N N . ASN A 1 712 ? 2.665 -22.160 -38.456 1.00 85.88 712 ASN A N 1
ATOM 5710 C CA . ASN A 1 712 ? 3.496 -22.080 -39.653 1.00 85.88 712 ASN A CA 1
ATOM 5711 C C . ASN A 1 712 ? 3.467 -20.668 -40.248 1.00 85.88 712 ASN A C 1
ATOM 5713 O O . ASN A 1 712 ? 2.573 -19.865 -39.986 1.00 85.88 712 ASN A O 1
ATOM 5717 N N . VAL A 1 713 ? 4.489 -20.338 -41.040 1.00 86.19 713 VAL A N 1
ATOM 5718 C CA . VAL A 1 713 ? 4.521 -19.070 -41.780 1.00 86.19 713 VAL A CA 1
ATOM 5719 C C . VAL A 1 713 ? 3.423 -19.103 -42.842 1.00 86.19 713 VAL A C 1
ATOM 5721 O O . VAL A 1 713 ? 3.371 -20.034 -43.638 1.00 86.19 713 VAL A O 1
ATOM 5724 N N . GLY A 1 714 ? 2.565 -18.085 -42.850 1.00 83.56 714 GLY A N 1
ATOM 5725 C CA . GLY A 1 714 ? 1.382 -17.998 -43.708 1.00 83.56 714 GLY A CA 1
ATOM 5726 C C . GLY A 1 714 ? 0.059 -18.269 -42.989 1.00 83.56 714 GLY A C 1
ATOM 5727 O O . GLY A 1 714 ? -0.979 -17.854 -43.502 1.00 83.56 714 GLY A O 1
ATOM 5728 N N . ASP A 1 715 ? 0.083 -18.870 -41.796 1.00 87.69 715 ASP A N 1
ATOM 5729 C CA . ASP A 1 715 ? -1.142 -19.162 -41.046 1.00 87.69 715 ASP A CA 1
ATOM 5730 C C . ASP A 1 715 ? -1.881 -17.875 -40.659 1.00 87.69 715 ASP A C 1
ATOM 5732 O O . ASP A 1 715 ? -1.273 -16.855 -40.298 1.00 87.69 715 ASP A O 1
ATOM 5736 N N . LEU A 1 716 ? -3.213 -17.937 -40.705 1.00 88.94 716 LEU A N 1
ATOM 5737 C CA . LEU A 1 716 ? -4.079 -16.866 -40.234 1.00 88.94 716 LEU A CA 1
ATOM 5738 C C . LEU A 1 716 ? -4.390 -17.078 -38.755 1.00 88.94 716 LEU A C 1
ATOM 5740 O O . LEU A 1 716 ? -4.774 -18.162 -38.323 1.00 88.94 716 LEU A O 1
ATOM 5744 N N . VAL A 1 717 ? -4.247 -16.022 -37.964 1.00 90.56 717 VAL A N 1
ATOM 5745 C CA . VAL A 1 717 ? -4.486 -16.071 -36.521 1.00 90.56 717 VAL A CA 1
ATOM 5746 C C . VAL A 1 717 ? -5.483 -14.995 -36.142 1.00 90.56 717 VAL A C 1
ATOM 5748 O O . VAL A 1 717 ? -5.259 -13.813 -36.401 1.00 90.56 717 VAL A O 1
ATOM 5751 N N . TYR A 1 718 ? -6.567 -15.396 -35.486 1.00 90.06 718 TYR A N 1
ATOM 5752 C CA . TYR A 1 718 ? -7.490 -14.477 -34.843 1.00 90.06 718 TYR A CA 1
ATOM 5753 C C . TYR A 1 718 ? -7.056 -14.259 -33.395 1.00 90.06 718 TYR A C 1
ATOM 5755 O O . TYR A 1 718 ? -7.112 -15.169 -32.571 1.00 90.06 718 TYR A O 1
ATOM 5763 N N . ALA A 1 719 ? -6.568 -13.062 -33.085 1.00 89.69 719 ALA A N 1
ATOM 5764 C CA . ALA A 1 719 ? -5.958 -12.758 -31.796 1.00 89.69 719 ALA A CA 1
ATOM 5765 C C . ALA A 1 719 ? -6.503 -11.458 -31.210 1.00 89.69 719 ALA A C 1
ATOM 5767 O O . ALA A 1 719 ? -7.021 -10.598 -31.919 1.00 89.69 719 ALA A O 1
ATOM 5768 N N . LYS A 1 720 ? -6.340 -11.295 -29.901 1.00 90.56 720 LYS A N 1
ATOM 5769 C CA . LYS A 1 720 ? -6.657 -10.065 -29.181 1.00 90.56 720 LYS A CA 1
ATOM 5770 C C . LYS A 1 720 ? -5.374 -9.307 -28.861 1.00 90.56 720 LYS A C 1
ATOM 5772 O O . LYS A 1 720 ? -4.373 -9.909 -28.481 1.00 90.56 720 LYS A O 1
ATOM 5777 N N . VAL A 1 721 ? -5.392 -7.987 -28.990 1.00 89.19 721 VAL A N 1
ATOM 5778 C CA . VAL A 1 721 ? -4.257 -7.134 -28.618 1.00 89.19 721 VAL A CA 1
ATOM 5779 C C . VAL A 1 721 ? -4.159 -7.071 -27.091 1.00 89.19 721 VAL A C 1
ATOM 5781 O O . VAL A 1 721 ? -5.047 -6.536 -26.425 1.00 89.19 721 VAL A O 1
ATOM 5784 N N . LEU A 1 722 ? -3.086 -7.618 -26.520 1.00 85.75 722 LEU A N 1
ATOM 5785 C CA . LEU A 1 722 ? -2.837 -7.635 -25.076 1.00 85.75 722 LEU A CA 1
ATOM 5786 C C . LEU A 1 722 ? -2.265 -6.301 -24.588 1.00 85.75 722 LEU A C 1
ATOM 5788 O O . LEU A 1 722 ? -2.706 -5.763 -23.568 1.00 85.75 722 LEU A O 1
ATOM 5792 N N . SER A 1 723 ? -1.295 -5.780 -25.337 1.00 83.25 723 SER A N 1
ATOM 5793 C CA . SER A 1 723 ? -0.585 -4.539 -25.059 1.00 83.25 723 SER A CA 1
ATOM 5794 C C . SER A 1 723 ? -0.261 -3.837 -26.373 1.00 83.25 723 SER A C 1
ATOM 5796 O O . SER A 1 723 ? 0.189 -4.470 -27.326 1.00 83.25 723 SER A O 1
ATOM 5798 N N . ALA A 1 724 ? -0.509 -2.533 -26.422 1.00 77.12 724 ALA A N 1
ATOM 5799 C CA . ALA A 1 724 ? -0.104 -1.666 -27.517 1.00 77.12 724 ALA A CA 1
ATOM 5800 C C . ALA A 1 724 ? 0.233 -0.297 -26.923 1.00 77.12 724 ALA A C 1
ATOM 5802 O O . ALA A 1 724 ? -0.612 0.326 -26.278 1.00 77.12 724 ALA A O 1
ATOM 5803 N N . SER A 1 725 ? 1.471 0.159 -27.100 1.00 71.69 725 SER A N 1
ATOM 5804 C CA . SER A 1 725 ? 1.893 1.504 -26.707 1.00 71.69 725 SER A CA 1
ATOM 5805 C C . SER A 1 725 ? 2.844 2.070 -27.756 1.00 71.69 725 SER A C 1
ATOM 5807 O O . SER A 1 725 ? 3.436 1.325 -28.529 1.00 71.69 725 SER A O 1
ATOM 5809 N N . LYS A 1 726 ? 3.024 3.393 -27.781 1.00 52.50 726 LYS A N 1
ATOM 5810 C CA . LYS A 1 726 ? 3.908 4.059 -28.754 1.00 52.50 726 LYS A CA 1
ATOM 5811 C C . LYS A 1 726 ? 5.389 3.651 -28.618 1.00 52.50 726 LYS A C 1
ATOM 5813 O O . LYS A 1 726 ? 6.168 3.915 -29.524 1.00 52.50 726 LYS A O 1
ATOM 5818 N N . HIS A 1 727 ? 5.769 3.044 -27.492 1.00 51.88 727 HIS A N 1
ATOM 5819 C CA . HIS A 1 727 ? 7.156 2.732 -27.132 1.00 51.88 727 HIS A CA 1
ATOM 5820 C C . HIS A 1 727 ? 7.417 1.233 -26.907 1.00 51.88 727 HIS A C 1
ATOM 5822 O O . HIS A 1 727 ? 8.530 0.866 -26.545 1.00 51.88 727 HIS A O 1
ATOM 5828 N N . VAL A 1 728 ? 6.407 0.371 -27.075 1.00 65.88 728 VAL A N 1
ATOM 5829 C CA . VAL A 1 728 ? 6.504 -1.078 -26.831 1.00 65.88 728 VAL A CA 1
ATOM 5830 C C . VAL A 1 728 ? 5.864 -1.811 -28.002 1.00 65.88 728 VAL A C 1
ATOM 5832 O O . VAL A 1 728 ? 4.766 -1.438 -28.422 1.00 65.88 728 VAL A O 1
ATOM 5835 N N . GLU A 1 729 ? 6.535 -2.854 -28.499 1.00 76.31 729 GLU A N 1
ATOM 5836 C CA . GLU A 1 729 ? 6.012 -3.716 -29.561 1.00 76.31 729 GLU A CA 1
ATOM 5837 C C . GLU A 1 729 ? 4.603 -4.226 -29.211 1.00 76.31 729 GLU A C 1
ATOM 5839 O O . GLU A 1 729 ? 4.289 -4.528 -28.058 1.00 76.31 729 GLU A O 1
ATOM 5844 N N . THR A 1 730 ? 3.729 -4.315 -30.213 1.00 86.12 730 THR A N 1
ATOM 5845 C CA . THR A 1 730 ? 2.353 -4.777 -29.990 1.00 86.12 730 THR A CA 1
ATOM 5846 C C . THR A 1 730 ? 2.346 -6.268 -29.665 1.00 86.12 730 THR A C 1
ATOM 5848 O O . THR A 1 730 ? 2.816 -7.074 -30.467 1.00 86.12 730 THR A O 1
ATOM 5851 N N . GLU A 1 731 ? 1.768 -6.646 -28.526 1.00 90.62 731 GLU A N 1
ATOM 5852 C CA . GLU A 1 731 ? 1.662 -8.042 -28.091 1.00 90.62 731 GLU A CA 1
ATOM 5853 C C . GLU A 1 731 ? 0.255 -8.599 -28.321 1.00 90.62 731 GLU A C 1
ATOM 5855 O O . GLU A 1 731 ? -0.750 -7.939 -28.037 1.00 90.62 731 GLU A O 1
ATOM 5860 N N . LEU A 1 732 ? 0.183 -9.841 -28.799 1.00 91.31 732 LEU A N 1
ATOM 5861 C CA . LEU A 1 732 ? -1.061 -10.551 -29.091 1.00 91.31 732 LEU A CA 1
ATOM 5862 C C . LEU A 1 732 ? -1.292 -11.722 -28.129 1.00 91.31 732 LEU A C 1
ATOM 5864 O O . LEU A 1 732 ? -0.355 -12.405 -27.715 1.00 91.31 732 LEU A O 1
ATOM 5868 N N . VAL A 1 733 ? -2.564 -11.991 -27.830 1.00 92.00 733 VAL A N 1
ATOM 5869 C CA . VAL A 1 733 ? -3.024 -13.122 -27.016 1.00 92.00 733 VAL A CA 1
ATOM 5870 C C . VAL A 1 733 ? -4.168 -13.862 -27.715 1.00 92.00 733 VAL A C 1
ATOM 5872 O O . VAL A 1 733 ? -5.057 -13.238 -28.291 1.00 92.00 733 VAL A O 1
ATOM 5875 N N . CYS A 1 734 ? -4.147 -15.197 -27.682 1.00 87.50 734 CYS A N 1
ATOM 5876 C CA . CYS A 1 734 ? -5.164 -16.073 -28.284 1.00 87.50 734 CYS A CA 1
ATOM 5877 C C . CYS A 1 734 ? -6.034 -16.778 -27.227 1.00 87.50 734 CYS A C 1
ATOM 5879 O O . CYS A 1 734 ? -6.579 -17.852 -27.473 1.00 87.50 734 CYS A O 1
ATOM 5881 N N . VAL A 1 735 ? -6.150 -16.175 -26.044 1.00 84.38 735 VAL A N 1
ATOM 5882 C CA . VAL A 1 735 ? -7.034 -16.603 -24.957 1.00 84.38 735 VAL A CA 1
ATOM 5883 C C . VAL A 1 735 ? -7.780 -15.404 -24.386 1.00 84.38 735 VAL A C 1
ATOM 5885 O O . VAL A 1 735 ? -7.293 -14.270 -24.420 1.00 84.38 735 VAL A O 1
ATOM 5888 N N . ASN A 1 736 ? -8.975 -15.649 -23.860 1.00 75.81 736 ASN A N 1
ATOM 5889 C CA . ASN A 1 736 ? -9.742 -14.650 -23.131 1.00 75.81 736 ASN A CA 1
ATOM 5890 C C . ASN A 1 736 ? -9.194 -14.447 -21.703 1.00 75.81 736 ASN A C 1
ATOM 5892 O O . ASN A 1 736 ? -8.237 -15.099 -21.282 1.00 75.81 736 ASN A O 1
ATOM 5896 N N . SER A 1 737 ? -9.805 -13.541 -20.932 1.00 75.44 737 SER A N 1
ATOM 5897 C CA . SER A 1 737 ? -9.369 -13.225 -19.561 1.00 75.44 737 SER A CA 1
ATOM 5898 C C . SER A 1 737 ? -9.409 -14.420 -18.595 1.00 75.44 737 SER A C 1
ATOM 5900 O O . SER A 1 737 ? -8.745 -14.376 -17.566 1.00 75.44 737 SER A O 1
ATOM 5902 N N . ASN A 1 738 ? -10.140 -15.485 -18.942 1.00 72.25 738 ASN A N 1
ATOM 5903 C CA . ASN A 1 738 ? -10.259 -16.717 -18.160 1.00 72.25 738 ASN A CA 1
ATOM 5904 C C . ASN A 1 738 ? -9.352 -17.843 -18.698 1.00 72.25 738 ASN A C 1
ATOM 5906 O O . ASN A 1 738 ? -9.472 -18.985 -18.261 1.00 72.25 738 ASN A O 1
ATOM 5910 N N . GLY A 1 739 ? -8.482 -17.553 -19.672 1.00 71.88 739 GLY A N 1
ATOM 5911 C CA . GLY A 1 739 ? -7.551 -18.521 -20.258 1.00 71.88 739 GLY A CA 1
ATOM 5912 C C . GLY A 1 739 ? -8.158 -19.483 -21.288 1.00 71.88 739 GLY A C 1
ATOM 5913 O O . GLY A 1 739 ? -7.461 -20.396 -21.724 1.00 71.88 739 GLY A O 1
ATOM 5914 N N . LYS A 1 740 ? -9.420 -19.287 -21.699 1.00 74.62 740 LYS A N 1
ATOM 5915 C CA . LYS A 1 740 ? -10.098 -20.115 -22.714 1.00 74.62 740 LYS A CA 1
ATOM 5916 C C . LYS A 1 740 ? -9.931 -19.543 -24.122 1.00 74.62 740 LYS A C 1
ATOM 5918 O O . LYS A 1 740 ? -9.801 -18.329 -24.275 1.00 74.62 740 LYS A O 1
ATOM 5923 N N . ARG A 1 741 ? -9.985 -20.394 -25.154 1.00 73.50 741 ARG A N 1
ATOM 5924 C CA . ARG A 1 741 ? -9.814 -20.010 -26.566 1.00 73.50 741 ARG A CA 1
ATOM 5925 C C . ARG A 1 741 ? -10.894 -19.047 -27.058 1.00 73.50 741 ARG A C 1
ATOM 5927 O O . ARG A 1 741 ? -10.557 -18.079 -27.721 1.00 73.50 741 ARG A O 1
ATOM 5934 N N . ASP A 1 742 ? -12.167 -19.288 -26.731 1.00 70.06 742 ASP A N 1
ATOM 5935 C CA . ASP A 1 742 ? -13.291 -18.368 -27.017 1.00 70.06 742 ASP A CA 1
ATOM 5936 C C . ASP A 1 742 ? -13.305 -17.822 -28.468 1.00 70.06 742 ASP A C 1
ATOM 5938 O O . ASP A 1 742 ? -13.442 -16.627 -28.718 1.00 70.06 742 ASP A O 1
ATOM 5942 N N . GLY A 1 743 ? -13.053 -18.708 -29.441 1.00 67.81 743 GLY A N 1
ATOM 5943 C CA . GLY A 1 743 ? -12.977 -18.377 -30.873 1.00 67.81 743 GLY A CA 1
ATOM 5944 C C . GLY A 1 743 ? -11.642 -17.795 -31.367 1.00 67.81 743 GLY A C 1
ATOM 5945 O O . GLY A 1 743 ? -11.448 -17.699 -32.575 1.00 67.81 743 GLY A O 1
ATOM 5946 N N . LEU A 1 744 ? -10.704 -17.451 -30.480 1.00 80.88 744 LEU A N 1
ATOM 5947 C CA . LEU A 1 744 ? -9.355 -16.973 -30.818 1.00 80.88 744 LEU A CA 1
ATOM 5948 C C . LEU A 1 744 ? -8.421 -18.132 -31.230 1.00 80.88 744 LEU A C 1
ATOM 5950 O O . LEU A 1 744 ? -8.736 -19.305 -31.051 1.00 80.88 744 LEU A O 1
ATOM 5954 N N . GLY A 1 745 ? -7.254 -17.838 -31.796 1.00 84.12 745 GLY A N 1
ATOM 5955 C CA . GLY A 1 745 ? -6.267 -18.826 -32.249 1.00 84.12 745 GLY A CA 1
ATOM 5956 C C . GLY A 1 745 ? -6.191 -18.954 -33.770 1.00 84.12 745 GLY A C 1
ATOM 5957 O O . GLY A 1 745 ? -6.566 -18.038 -34.498 1.00 84.12 745 GLY A O 1
ATOM 5958 N N . VAL A 1 746 ? -5.656 -20.074 -34.258 1.00 86.19 746 VAL A N 1
ATOM 5959 C CA . VAL A 1 746 ? -5.479 -20.303 -35.702 1.00 86.19 746 VAL A CA 1
ATOM 5960 C C . VAL A 1 746 ? -6.842 -20.450 -36.373 1.00 86.19 746 VAL A C 1
ATOM 5962 O O . VAL A 1 746 ? -7.713 -21.171 -35.875 1.00 86.19 746 VAL A O 1
ATOM 5965 N N . ILE A 1 747 ? -7.021 -19.728 -37.475 1.00 80.75 747 ILE A N 1
ATOM 5966 C CA . ILE A 1 747 ? -8.195 -19.760 -38.345 1.00 80.75 747 ILE A CA 1
ATOM 5967 C C . ILE A 1 747 ? -7.740 -20.118 -39.766 1.00 80.75 747 ILE A C 1
ATOM 5969 O O . ILE A 1 747 ? -6.609 -19.836 -40.146 1.00 80.75 747 ILE A O 1
ATOM 5973 N N . GLY A 1 748 ? -8.604 -20.747 -40.562 1.00 68.94 748 GLY A N 1
ATOM 5974 C CA . GLY A 1 748 ? -8.274 -21.126 -41.944 1.00 68.94 748 GLY A CA 1
ATOM 5975 C C . GLY A 1 748 ? -7.812 -22.573 -42.164 1.00 68.94 748 GLY A C 1
ATOM 5976 O O . GLY A 1 748 ? -7.734 -22.986 -43.317 1.00 68.94 748 GLY A O 1
ATOM 5977 N N . ASP A 1 749 ? -7.634 -23.387 -41.113 1.00 65.38 749 ASP A N 1
ATOM 5978 C CA . ASP A 1 749 ? -7.303 -24.828 -41.235 1.00 65.38 749 ASP A CA 1
ATOM 5979 C C . ASP A 1 749 ? -8.343 -25.632 -42.049 1.00 65.38 749 ASP A C 1
ATOM 5981 O O . ASP A 1 749 ? -8.058 -26.719 -42.544 1.00 65.38 749 ASP A O 1
ATOM 5985 N N . LYS A 1 750 ? -9.567 -25.103 -42.183 1.00 61.75 750 LYS A N 1
ATOM 5986 C CA . LYS A 1 750 ? -10.701 -25.711 -42.902 1.00 61.75 750 LYS A CA 1
ATOM 5987 C C . LYS A 1 750 ? -11.066 -24.981 -44.208 1.00 61.75 750 LYS A C 1
ATOM 5989 O O . LYS A 1 750 ? -12.167 -25.181 -44.715 1.00 61.75 750 LYS A O 1
ATOM 5994 N N . GLY A 1 751 ? -10.181 -24.130 -44.738 1.00 74.19 751 GLY A N 1
ATOM 5995 C CA . GLY A 1 751 ? -10.439 -23.290 -45.918 1.00 74.19 751 GLY A CA 1
ATOM 5996 C C . GLY A 1 751 ? -10.953 -21.883 -45.577 1.00 74.19 751 GLY A C 1
ATOM 5997 O O . GLY A 1 751 ? -10.912 -21.466 -44.423 1.00 74.19 751 GLY A O 1
ATOM 5998 N N . GLY A 1 752 ? -11.394 -21.125 -46.586 1.00 80.81 752 GLY A N 1
ATOM 5999 C CA . GLY A 1 752 ? -11.919 -19.758 -46.444 1.00 80.81 752 GLY A CA 1
ATOM 6000 C C . GLY A 1 752 ? -11.081 -18.688 -47.156 1.00 80.81 752 GLY A C 1
ATOM 6001 O O . GLY A 1 752 ? -9.954 -18.931 -47.582 1.00 80.81 752 GLY A O 1
ATOM 6002 N N . VAL A 1 753 ? -11.646 -17.490 -47.304 1.00 84.38 753 VAL A N 1
ATOM 6003 C CA . VAL A 1 753 ? -11.039 -16.362 -48.027 1.00 84.38 753 VAL A CA 1
ATOM 6004 C C . VAL A 1 753 ? -10.843 -15.181 -47.084 1.00 84.38 753 VAL A C 1
ATOM 6006 O O . VAL A 1 753 ? -11.759 -14.780 -46.366 1.00 84.38 753 VAL A O 1
ATOM 6009 N N . LEU A 1 754 ? -9.643 -14.598 -47.114 1.00 85.62 754 LEU A N 1
ATOM 6010 C CA . LEU A 1 754 ? -9.332 -13.344 -46.435 1.00 85.62 754 LEU A CA 1
ATOM 6011 C C . LEU A 1 754 ? -9.569 -12.167 -47.387 1.00 85.62 754 LEU A C 1
ATOM 6013 O O . LEU A 1 754 ? -8.945 -12.077 -48.445 1.00 85.62 754 LEU A O 1
ATOM 6017 N N . ILE A 1 755 ? -10.429 -11.233 -46.994 1.00 86.81 755 ILE A N 1
ATOM 6018 C CA . ILE A 1 755 ? -10.650 -9.970 -47.701 1.00 86.81 755 ILE A CA 1
ATOM 6019 C C . ILE A 1 755 ? -10.214 -8.781 -46.842 1.00 86.81 755 ILE A C 1
ATOM 6021 O O . ILE A 1 755 ? -10.213 -8.840 -45.610 1.00 86.81 755 ILE A O 1
ATOM 6025 N N . SER A 1 756 ? -9.838 -7.689 -47.508 1.00 85.44 756 SER A N 1
ATOM 6026 C CA . SER A 1 756 ? -9.549 -6.408 -46.858 1.00 85.44 756 SER A CA 1
ATOM 6027 C C . SER A 1 756 ? -10.737 -5.466 -47.036 1.00 85.44 756 SER A C 1
ATOM 6029 O O . SER A 1 756 ? -11.201 -5.289 -48.160 1.00 85.44 756 SER A O 1
ATOM 6031 N N . LEU A 1 757 ? -11.190 -4.862 -45.941 1.00 83.19 757 LEU A N 1
ATOM 6032 C CA . LEU A 1 757 ? -12.250 -3.854 -45.875 1.00 83.19 757 LEU A CA 1
ATOM 6033 C C . LEU A 1 757 ? -11.691 -2.579 -45.229 1.00 83.19 757 LEU A C 1
ATOM 6035 O O . LEU A 1 757 ? -10.681 -2.622 -44.514 1.00 83.19 757 LEU A O 1
ATOM 6039 N N . SER A 1 758 ? -12.337 -1.432 -45.429 1.00 82.50 758 SER A N 1
ATOM 6040 C CA . SER A 1 758 ? -11.996 -0.237 -44.663 1.00 82.50 758 SER A CA 1
ATOM 6041 C C . SER A 1 758 ? -12.277 -0.443 -43.168 1.00 82.50 758 SER A C 1
ATOM 6043 O O . SER A 1 758 ? -13.199 -1.151 -42.751 1.00 82.50 758 SER A O 1
ATOM 6045 N N . ILE A 1 759 ? -11.466 0.209 -42.331 1.00 82.31 759 ILE A N 1
ATOM 6046 C CA . ILE A 1 759 ? -11.621 0.160 -40.870 1.00 82.31 759 ILE A CA 1
ATOM 6047 C C . ILE A 1 759 ? -13.000 0.695 -40.462 1.00 82.31 759 ILE A C 1
ATOM 6049 O O . ILE A 1 759 ? -13.612 0.177 -39.533 1.00 82.31 759 ILE A O 1
ATOM 6053 N N . ASP A 1 760 ? -13.498 1.721 -41.154 1.00 80.06 760 ASP A N 1
ATOM 6054 C CA . ASP A 1 760 ? -14.796 2.323 -40.857 1.00 80.06 760 ASP A CA 1
ATOM 6055 C C . ASP A 1 760 ? -15.947 1.339 -41.163 1.00 80.06 760 ASP A C 1
ATOM 6057 O O . ASP A 1 760 ? -16.870 1.225 -40.358 1.00 80.06 760 ASP A O 1
ATOM 6061 N N . THR A 1 761 ? -15.840 0.525 -42.217 1.00 82.00 761 THR A N 1
ATOM 6062 C CA . THR A 1 761 ? -16.813 -0.535 -42.531 1.00 82.00 761 THR A CA 1
ATOM 6063 C C . THR A 1 761 ? -16.809 -1.665 -41.512 1.00 82.00 761 THR A C 1
ATOM 6065 O O . THR A 1 761 ? -17.872 -2.047 -41.025 1.00 82.00 761 THR A O 1
ATOM 6068 N N . VAL A 1 762 ? -15.637 -2.164 -41.100 1.00 82.62 762 VAL A N 1
ATOM 6069 C CA . VAL A 1 762 ? -15.563 -3.196 -40.045 1.00 82.62 762 VAL A CA 1
ATOM 6070 C C . VAL A 1 762 ? -16.191 -2.698 -38.741 1.00 82.62 762 VAL A C 1
ATOM 6072 O O . VAL A 1 762 ? -16.871 -3.453 -38.048 1.00 82.62 762 VAL A O 1
ATOM 6075 N N . ARG A 1 763 ? -16.035 -1.406 -38.427 1.00 82.56 763 ARG A N 1
ATOM 6076 C CA . ARG A 1 763 ? -16.670 -0.793 -37.253 1.00 82.56 763 ARG A CA 1
ATOM 6077 C C . ARG A 1 763 ? -18.185 -0.777 -37.326 1.00 82.56 763 ARG A C 1
ATOM 6079 O O . ARG A 1 763 ? -18.836 -0.958 -36.301 1.00 82.56 763 ARG A O 1
ATOM 6086 N N . VAL A 1 764 ? -18.730 -0.531 -38.513 1.00 82.88 764 VAL A N 1
ATOM 6087 C CA . VAL A 1 764 ? -20.173 -0.585 -38.749 1.00 82.88 764 VAL A CA 1
ATOM 6088 C C . VAL A 1 764 ? -20.662 -2.027 -38.646 1.00 82.88 764 VAL A C 1
ATOM 6090 O O . VAL A 1 764 ? -21.615 -2.263 -37.919 1.00 82.88 764 VAL A O 1
ATOM 6093 N N . LEU A 1 765 ? -19.969 -2.988 -39.262 1.00 75.19 765 LEU A N 1
ATOM 6094 C CA . LEU A 1 765 ? -20.331 -4.413 -39.225 1.00 75.19 765 LEU A CA 1
ATOM 6095 C C . LEU A 1 765 ? -20.293 -5.020 -37.814 1.00 75.19 765 LEU A C 1
ATOM 6097 O O . LEU A 1 765 ? -21.112 -5.870 -37.492 1.00 75.19 765 LEU A O 1
ATOM 6101 N N . LEU A 1 766 ? -19.356 -4.583 -36.968 1.00 77.00 766 LEU A N 1
ATOM 6102 C CA . LEU A 1 766 ? -19.273 -4.982 -35.556 1.00 77.00 766 LEU A CA 1
ATOM 6103 C C . LEU A 1 766 ? -20.201 -4.165 -34.644 1.00 77.00 766 LEU A C 1
ATOM 6105 O O . LEU A 1 766 ? -20.295 -4.439 -33.445 1.00 77.00 766 LEU A O 1
ATOM 6109 N N . SER A 1 767 ? -20.857 -3.130 -35.176 1.00 75.94 767 SER A N 1
ATOM 6110 C CA . SER A 1 767 ? -21.806 -2.338 -34.410 1.00 75.94 767 SER A CA 1
ATOM 6111 C C . SER A 1 767 ? -23.076 -3.157 -34.181 1.00 75.94 767 SER A C 1
ATOM 6113 O O . SER A 1 767 ? -23.673 -3.628 -35.144 1.00 75.94 767 SER A O 1
ATOM 6115 N N . PRO A 1 768 ? -23.588 -3.227 -32.948 1.00 69.56 768 PRO A N 1
ATOM 6116 C CA . PRO A 1 768 ? -24.839 -3.924 -32.628 1.00 69.56 768 PRO A CA 1
ATOM 6117 C C . PRO A 1 768 ? -26.110 -3.236 -33.174 1.00 69.56 768 PRO A C 1
ATOM 6119 O O . PRO A 1 768 ? -27.215 -3.588 -32.781 1.00 69.56 768 PRO A O 1
ATOM 6122 N N . ILE A 1 769 ? -25.949 -2.212 -34.017 1.00 71.44 769 ILE A N 1
ATOM 6123 C CA . ILE A 1 769 ? -27.017 -1.524 -34.760 1.00 71.44 769 ILE A CA 1
ATOM 6124 C C . ILE A 1 769 ? -27.050 -2.016 -36.225 1.00 71.44 769 ILE A C 1
ATOM 6126 O O . ILE A 1 769 ? -27.982 -1.719 -36.965 1.00 71.44 769 ILE A O 1
ATOM 6130 N N . CYS A 1 770 ? -26.008 -2.717 -36.687 1.00 74.62 770 CYS A N 1
ATOM 6131 C CA . CYS A 1 770 ? -25.896 -3.179 -38.064 1.00 74.62 770 CYS A CA 1
ATOM 6132 C C . CYS A 1 770 ? -26.359 -4.633 -38.190 1.00 74.62 770 CYS A C 1
ATOM 6134 O O . CYS A 1 770 ? -25.605 -5.561 -37.914 1.00 74.62 770 CYS A O 1
ATOM 6136 N N . ASP A 1 771 ? -27.565 -4.829 -38.714 1.00 76.44 771 ASP A N 1
ATOM 6137 C CA . ASP A 1 771 ? -28.136 -6.170 -38.908 1.00 76.44 771 ASP A CA 1
ATOM 6138 C C . ASP A 1 771 ? -27.677 -6.833 -40.220 1.00 76.44 771 ASP A C 1
ATOM 6140 O O . ASP A 1 771 ? -28.240 -7.841 -40.644 1.00 76.44 771 ASP A O 1
ATOM 6144 N N . LEU A 1 772 ? -26.696 -6.257 -40.930 1.00 78.81 772 LEU A N 1
ATOM 6145 C CA . LEU A 1 772 ? -26.300 -6.726 -42.263 1.00 78.81 772 LEU A CA 1
ATOM 6146 C C . LEU A 1 772 ? -25.799 -8.174 -42.226 1.00 78.81 772 LEU A C 1
ATOM 6148 O O . LEU A 1 772 ? -26.197 -8.977 -43.064 1.00 78.81 772 LEU A O 1
ATOM 6152 N N . LEU A 1 773 ? -24.967 -8.520 -41.240 1.00 75.06 773 LEU A N 1
ATOM 6153 C CA . LEU A 1 773 ? -24.446 -9.881 -41.083 1.00 75.06 773 LEU A CA 1
ATOM 6154 C C . LEU A 1 773 ? -25.540 -10.869 -40.664 1.00 75.06 773 LEU A C 1
ATOM 6156 O O . LEU A 1 773 ? -25.541 -12.006 -41.121 1.00 75.06 773 LEU A O 1
ATOM 6160 N N . GLU A 1 774 ? -26.497 -10.442 -39.840 1.00 74.56 774 GLU A N 1
ATOM 6161 C CA . GLU A 1 774 ? -27.622 -11.296 -39.445 1.00 74.56 774 GLU A CA 1
ATOM 6162 C C . GLU A 1 774 ? -28.555 -11.565 -40.631 1.00 74.56 774 GLU A C 1
ATOM 6164 O O . GLU A 1 774 ? -28.928 -12.710 -40.879 1.00 74.56 774 GLU A O 1
ATOM 6169 N N . LYS A 1 775 ? -28.872 -10.534 -41.425 1.00 74.81 775 LYS A N 1
ATOM 6170 C CA . LYS A 1 775 ? -29.680 -10.663 -42.648 1.00 74.81 775 LYS A CA 1
ATOM 6171 C C . LYS A 1 775 ? -28.983 -11.503 -43.713 1.00 74.81 775 LYS A C 1
ATOM 6173 O O . LYS A 1 775 ? -29.629 -12.326 -44.353 1.00 74.81 775 LYS A O 1
ATOM 6178 N N . LEU A 1 776 ? -27.672 -11.345 -43.882 1.00 71.00 776 LEU A N 1
ATOM 6179 C CA . LEU A 1 776 ? -26.885 -12.211 -44.761 1.00 71.00 776 LEU A CA 1
ATOM 6180 C C . LEU A 1 776 ? -26.894 -13.661 -44.263 1.00 71.00 776 LEU A C 1
ATOM 6182 O O . LEU A 1 776 ? -27.037 -14.572 -45.075 1.00 71.00 776 LEU A O 1
ATOM 6186 N N . GLY A 1 777 ? -26.809 -13.876 -42.947 1.00 69.62 777 GLY A N 1
ATOM 6187 C CA . GLY A 1 777 ? -26.881 -15.197 -42.316 1.00 69.62 777 GLY A CA 1
ATOM 6188 C C . GLY A 1 777 ? -28.235 -15.901 -42.469 1.00 69.62 777 GLY A C 1
ATOM 6189 O O . GLY A 1 777 ? -28.300 -17.128 -42.416 1.00 69.62 777 GLY A O 1
ATOM 6190 N N . GLN A 1 778 ? -29.318 -15.149 -42.698 1.00 73.81 778 GLN A N 1
ATOM 6191 C CA . GLN A 1 778 ? -30.639 -15.709 -43.019 1.00 73.81 778 GLN A CA 1
ATOM 6192 C C . GLN A 1 778 ? -30.711 -16.264 -44.449 1.00 73.81 778 GLN A C 1
ATOM 6194 O O . GLN A 1 778 ? -31.469 -17.199 -44.700 1.00 73.81 778 GLN A O 1
ATOM 6199 N N . VAL A 1 779 ? -29.929 -15.703 -45.377 1.00 72.69 779 VAL A N 1
ATOM 6200 C CA . VAL A 1 779 ? -29.919 -16.090 -46.799 1.00 72.69 779 VAL A CA 1
ATOM 6201 C C . VAL A 1 779 ? -28.836 -17.132 -47.087 1.00 72.69 779 VAL A C 1
ATOM 6203 O O . VAL A 1 779 ? -29.059 -18.073 -47.845 1.00 72.69 779 VAL A O 1
ATOM 6206 N N . HIS A 1 780 ? -27.671 -16.994 -46.455 1.00 72.88 780 HIS A N 1
ATOM 6207 C CA . HIS A 1 780 ? -26.496 -17.824 -46.685 1.00 72.88 780 HIS A CA 1
ATOM 6208 C C . HIS A 1 780 ? -25.947 -18.377 -45.368 1.00 72.88 780 HIS A C 1
ATOM 6210 O O . HIS A 1 780 ? -25.803 -17.653 -44.388 1.00 72.88 780 HIS A O 1
ATOM 6216 N N . ARG A 1 781 ? -25.549 -19.654 -45.354 1.00 74.12 781 ARG A N 1
ATOM 6217 C CA . ARG A 1 781 ? -24.802 -20.235 -44.227 1.00 74.12 781 ARG A CA 1
ATOM 6218 C C . ARG A 1 781 ? -23.311 -19.983 -44.421 1.00 74.12 781 ARG A C 1
ATOM 6220 O O . ARG A 1 781 ? -22.713 -20.521 -45.352 1.00 74.12 781 ARG A O 1
ATOM 6227 N N . TYR A 1 782 ? -22.708 -19.187 -43.548 1.00 79.19 782 TYR A N 1
ATOM 6228 C CA . TYR A 1 782 ? -21.275 -18.899 -43.574 1.00 79.19 782 TYR A CA 1
ATOM 6229 C C . TYR A 1 782 ? -20.731 -18.652 -42.163 1.00 79.19 782 TYR A C 1
ATOM 6231 O O . TYR A 1 782 ? -21.467 -18.309 -41.240 1.00 79.19 782 TYR A O 1
ATOM 6239 N N . GLU A 1 783 ? -19.423 -18.820 -42.012 1.00 79.12 783 GLU A N 1
ATOM 6240 C CA . GLU A 1 783 ? -18.636 -18.404 -40.859 1.00 79.12 783 GLU A CA 1
ATOM 6241 C C . GLU A 1 783 ? -17.872 -17.132 -41.230 1.00 79.12 783 GLU A C 1
ATOM 6243 O O . GLU A 1 783 ? -17.359 -17.003 -42.344 1.00 79.12 783 GLU A O 1
ATOM 6248 N N . ILE A 1 784 ? -17.786 -16.182 -40.302 1.00 83.00 784 ILE A N 1
ATOM 6249 C CA . ILE A 1 784 ? -17.026 -14.952 -40.510 1.00 83.00 784 ILE A CA 1
ATOM 6250 C C . ILE A 1 784 ? -16.258 -14.576 -39.247 1.00 83.00 784 ILE A C 1
ATOM 6252 O O . ILE A 1 784 ? -16.786 -14.642 -38.139 1.00 83.00 784 ILE A O 1
ATOM 6256 N N . ALA A 1 785 ? -15.014 -14.142 -39.424 1.00 81.75 785 ALA A N 1
ATOM 6257 C CA . ALA A 1 785 ? -14.230 -13.473 -38.399 1.00 81.75 785 ALA A CA 1
ATOM 6258 C C . ALA A 1 785 ? -13.877 -12.067 -38.890 1.00 81.75 785 ALA A C 1
ATOM 6260 O O . ALA A 1 785 ? -13.425 -11.891 -40.023 1.00 81.75 785 ALA A O 1
ATOM 6261 N N . LEU A 1 786 ? -14.072 -11.064 -38.035 1.00 83.00 786 LEU A N 1
ATOM 6262 C CA . LEU A 1 786 ? -13.792 -9.664 -38.343 1.00 83.00 786 LEU A CA 1
ATOM 6263 C C . LEU A 1 786 ? -12.707 -9.136 -37.409 1.00 83.00 786 LEU A C 1
ATOM 6265 O O . LEU A 1 786 ? -12.868 -9.132 -36.191 1.00 83.00 786 LEU A O 1
ATOM 6269 N N . GLY A 1 787 ? -11.604 -8.672 -37.987 1.00 86.94 787 GLY A N 1
ATOM 6270 C CA . GLY A 1 787 ? -10.534 -7.995 -37.271 1.00 86.94 787 GLY A CA 1
ATOM 6271 C C . GLY A 1 787 ? -10.646 -6.480 -37.405 1.00 86.94 787 GLY A C 1
ATOM 6272 O O . GLY A 1 787 ? -10.771 -5.952 -38.512 1.00 86.94 787 GLY A O 1
ATOM 6273 N N . MET A 1 788 ? -10.495 -5.763 -36.289 1.00 85.75 788 MET A N 1
ATOM 6274 C CA . MET A 1 788 ? -10.460 -4.291 -36.219 1.00 85.75 788 MET A CA 1
ATOM 6275 C C . MET A 1 788 ? -9.392 -3.653 -37.120 1.00 85.75 788 MET A C 1
ATOM 6277 O O . MET A 1 788 ? -9.455 -2.463 -37.428 1.00 85.75 788 MET A O 1
ATOM 6281 N N . ASN A 1 789 ? -8.445 -4.461 -37.594 1.00 84.88 789 ASN A N 1
ATOM 6282 C CA . ASN A 1 789 ? -7.412 -4.109 -38.553 1.00 84.88 789 ASN A CA 1
ATOM 6283 C C . ASN A 1 789 ? -7.850 -4.096 -40.029 1.00 84.88 789 ASN A C 1
ATOM 6285 O O . ASN A 1 789 ? -6.997 -4.030 -40.920 1.00 84.88 789 ASN A O 1
ATOM 6289 N N . GLY A 1 790 ? -9.158 -4.145 -40.298 1.00 83.25 790 GLY A N 1
ATOM 6290 C CA . GLY A 1 790 ? -9.705 -4.094 -41.656 1.00 83.25 790 GLY A CA 1
ATOM 6291 C C . GLY A 1 790 ? -9.583 -5.418 -42.410 1.00 83.25 790 GLY A C 1
ATOM 6292 O O . GLY A 1 790 ? -9.658 -5.436 -43.633 1.00 83.25 790 GLY A O 1
ATOM 6293 N N . ARG A 1 791 ? -9.354 -6.530 -41.705 1.00 88.31 791 ARG A N 1
ATOM 6294 C CA . ARG A 1 791 ? -9.294 -7.873 -42.293 1.00 88.31 791 ARG A CA 1
ATOM 6295 C C . ARG A 1 791 ? -10.541 -8.653 -41.904 1.00 88.31 791 ARG A C 1
ATOM 6297 O O . ARG A 1 791 ? -10.914 -8.669 -40.734 1.00 88.31 791 ARG A O 1
ATOM 6304 N N . ALA A 1 792 ? -11.159 -9.304 -42.879 1.00 84.62 792 ALA A N 1
ATOM 6305 C CA . ALA A 1 792 ? -12.309 -10.173 -42.681 1.00 84.62 792 ALA A CA 1
ATOM 6306 C C . ALA A 1 792 ? -12.013 -11.538 -43.300 1.00 84.62 792 ALA A C 1
ATOM 6308 O O . ALA A 1 792 ? -11.618 -11.618 -44.462 1.00 84.62 792 ALA A O 1
ATOM 6309 N N . TRP A 1 793 ? -12.174 -12.602 -42.525 1.00 87.50 793 TRP A N 1
ATOM 6310 C CA . TRP A 1 793 ? -12.054 -13.975 -43.005 1.00 87.50 793 TRP A CA 1
ATOM 6311 C C . TRP A 1 793 ? -13.448 -14.581 -43.107 1.00 87.50 793 TRP A C 1
ATOM 6313 O O . TRP A 1 793 ? -14.222 -14.471 -42.160 1.00 87.50 793 TRP A O 1
ATOM 6323 N N . ILE A 1 794 ? -13.768 -15.176 -44.254 1.00 83.44 794 ILE A N 1
ATOM 6324 C CA . ILE A 1 794 ? -15.088 -15.733 -44.562 1.00 83.44 794 ILE A CA 1
ATOM 6325 C C . ILE A 1 794 ? -14.910 -17.181 -44.994 1.00 83.44 794 ILE A C 1
ATOM 6327 O O . ILE A 1 794 ? -14.060 -17.479 -45.835 1.00 83.44 794 ILE A O 1
ATOM 6331 N N . ASN A 1 795 ? -15.743 -18.067 -44.464 1.00 82.69 795 ASN A N 1
ATOM 6332 C CA . ASN A 1 795 ? -15.764 -19.469 -44.846 1.00 82.69 795 ASN A CA 1
ATOM 6333 C C . ASN A 1 795 ? -17.201 -19.970 -45.023 1.00 82.69 795 ASN A C 1
ATOM 6335 O O . ASN A 1 795 ? -18.122 -19.509 -44.358 1.00 82.69 795 ASN A O 1
ATOM 6339 N N . SER A 1 796 ? -17.412 -20.913 -45.930 1.00 81.69 796 SER A N 1
ATOM 6340 C CA . SER A 1 796 ? -18.694 -21.587 -46.141 1.00 81.69 796 SER A CA 1
ATOM 6341 C C . SER A 1 796 ? -18.426 -22.930 -46.811 1.00 81.69 796 SER A C 1
ATOM 6343 O O . SER A 1 796 ? -17.365 -23.139 -47.394 1.00 81.69 796 SER A O 1
ATOM 6345 N N . SER A 1 797 ? -19.389 -23.846 -46.745 1.00 78.81 797 SER A N 1
ATOM 6346 C CA . SER A 1 797 ? -19.303 -25.125 -47.451 1.00 78.81 797 SER A CA 1
ATOM 6347 C C . SER A 1 797 ? -19.358 -24.967 -48.975 1.00 78.81 797 SER A C 1
ATOM 6349 O O . SER A 1 797 ? -18.916 -25.863 -49.685 1.00 78.81 797 SER A O 1
ATOM 6351 N N . ASP A 1 798 ? -19.901 -23.851 -49.477 1.00 80.94 798 ASP A N 1
ATOM 6352 C CA . ASP A 1 798 ? -20.027 -23.553 -50.905 1.00 80.94 798 ASP A CA 1
ATOM 6353 C C . ASP A 1 798 ? -19.191 -22.326 -51.305 1.00 80.94 798 ASP A C 1
ATOM 6355 O O . ASP A 1 798 ? -19.340 -21.231 -50.757 1.00 80.94 798 ASP A O 1
ATOM 6359 N N . THR A 1 799 ? -18.320 -22.495 -52.302 1.00 82.44 799 THR A N 1
ATOM 6360 C CA . THR A 1 799 ? -17.430 -21.439 -52.800 1.00 82.44 799 THR A CA 1
ATOM 6361 C C . THR A 1 799 ? -18.201 -20.292 -53.456 1.00 82.44 799 THR A C 1
ATOM 6363 O O . THR A 1 799 ? -17.787 -19.140 -53.324 1.00 82.44 799 THR A O 1
ATOM 6366 N N . SER A 1 800 ? -19.343 -20.568 -54.103 1.00 83.38 800 SER A N 1
ATOM 6367 C CA . SER A 1 800 ? -20.188 -19.516 -54.693 1.00 83.38 800 SER A CA 1
ATOM 6368 C C . SER A 1 800 ? -20.722 -18.578 -53.609 1.00 83.38 800 SER A C 1
ATOM 6370 O O . SER A 1 800 ? -20.662 -17.355 -53.743 1.00 83.38 800 SER A O 1
ATOM 6372 N N . THR A 1 801 ? -21.146 -19.149 -52.482 1.00 78.81 801 THR A N 1
ATOM 6373 C CA . THR A 1 801 ? -21.582 -18.394 -51.305 1.00 78.81 801 THR A CA 1
ATOM 6374 C C . THR A 1 801 ? -20.462 -17.516 -50.725 1.00 78.81 801 THR A C 1
ATOM 6376 O O . THR A 1 801 ? -20.707 -16.356 -50.395 1.00 78.81 801 THR A O 1
ATOM 6379 N N . ILE A 1 802 ? -19.216 -18.006 -50.659 1.00 82.44 802 ILE A N 1
ATOM 6380 C CA . ILE A 1 802 ? -18.066 -17.208 -50.180 1.00 82.44 802 ILE A CA 1
ATOM 6381 C C . ILE A 1 802 ? -17.850 -15.969 -51.061 1.00 82.44 802 ILE A C 1
ATOM 6383 O O . ILE A 1 802 ? -17.665 -14.869 -50.538 1.00 82.44 802 ILE A O 1
ATOM 6387 N N . VAL A 1 803 ? -17.896 -16.133 -52.387 1.00 85.81 803 VAL A N 1
ATOM 6388 C CA . VAL A 1 803 ? -17.703 -15.027 -53.341 1.00 85.81 803 VAL A CA 1
ATOM 6389 C C . VAL A 1 803 ? -18.838 -14.010 -53.240 1.00 85.81 803 VAL A C 1
ATOM 6391 O O . VAL A 1 803 ? -18.572 -12.813 -53.169 1.00 85.81 803 VAL A O 1
ATOM 6394 N N . GLN A 1 804 ? -20.092 -14.463 -53.154 1.00 83.06 804 GLN A N 1
ATOM 6395 C CA . GLN A 1 804 ? -21.253 -13.575 -53.031 1.00 83.06 804 GLN A CA 1
ATOM 6396 C C . GLN A 1 804 ? -21.204 -12.732 -51.752 1.00 83.06 804 GLN A C 1
ATOM 6398 O O . GLN A 1 804 ? -21.402 -11.517 -51.807 1.00 83.06 804 GLN A O 1
ATOM 6403 N N . VAL A 1 805 ? -20.883 -13.348 -50.610 1.00 77.44 805 VAL A N 1
ATOM 6404 C CA . VAL A 1 805 ? -20.742 -12.633 -49.332 1.00 77.44 805 VAL A CA 1
ATOM 6405 C C . VAL A 1 805 ? -19.562 -11.657 -49.387 1.00 77.44 805 VAL A C 1
ATOM 6407 O O . VAL A 1 805 ? -19.696 -10.506 -48.971 1.00 77.44 805 VAL A O 1
ATOM 6410 N N . ALA A 1 806 ? -18.422 -12.068 -49.951 1.00 83.75 806 ALA A N 1
ATOM 6411 C CA . ALA A 1 806 ? -17.257 -11.200 -50.104 1.00 83.75 806 ALA A CA 1
ATOM 6412 C C . ALA A 1 806 ? -17.539 -9.980 -50.999 1.00 83.75 806 ALA A C 1
ATOM 6414 O O . ALA A 1 806 ? -17.150 -8.863 -50.652 1.00 83.75 806 ALA A O 1
ATOM 6415 N N . ASP A 1 807 ? -18.240 -10.166 -52.118 1.00 85.31 807 ASP A N 1
ATOM 6416 C CA . ASP A 1 807 ? -18.592 -9.083 -53.037 1.00 85.31 807 ASP A CA 1
ATOM 6417 C C . ASP A 1 807 ? -19.631 -8.131 -52.443 1.00 85.31 807 ASP A C 1
ATOM 6419 O O . ASP A 1 807 ? -19.515 -6.918 -52.625 1.00 85.31 807 ASP A O 1
ATOM 6423 N N . MET A 1 808 ? -20.614 -8.634 -51.687 1.00 83.25 808 MET A N 1
ATOM 6424 C CA . MET A 1 808 ? -21.561 -7.769 -50.974 1.00 83.25 808 MET A CA 1
ATOM 6425 C C . MET A 1 808 ? -20.857 -6.906 -49.924 1.00 83.25 808 MET A C 1
ATOM 6427 O O . MET A 1 808 ? -21.115 -5.705 -49.854 1.00 83.25 808 MET A O 1
ATOM 6431 N N . LEU A 1 809 ? -19.927 -7.481 -49.156 1.00 81.31 809 LEU A N 1
ATOM 6432 C CA . LEU A 1 809 ? -19.153 -6.730 -48.165 1.00 81.31 809 LEU A CA 1
ATOM 6433 C C . LEU A 1 809 ? -18.219 -5.700 -48.816 1.00 81.31 809 LEU A C 1
ATOM 6435 O O . LEU A 1 809 ? -18.078 -4.598 -48.294 1.00 81.31 809 LEU A O 1
ATOM 6439 N N . ARG A 1 810 ? -17.622 -6.014 -49.973 1.00 83.25 810 ARG A N 1
ATOM 6440 C CA . ARG A 1 810 ? -16.816 -5.053 -50.749 1.00 83.25 810 ARG A CA 1
ATOM 6441 C C . ARG A 1 810 ? -17.655 -3.924 -51.341 1.00 83.25 810 ARG A C 1
ATOM 6443 O O . ARG A 1 810 ? -17.210 -2.783 -51.324 1.00 83.25 810 ARG A O 1
ATOM 6450 N N . LYS A 1 811 ? -18.855 -4.218 -51.851 1.00 82.94 811 LYS A N 1
ATOM 6451 C CA . LYS A 1 811 ? -19.787 -3.188 -52.338 1.00 82.94 811 LYS A CA 1
ATOM 6452 C C . LYS A 1 811 ? -20.223 -2.266 -51.206 1.00 82.94 811 LYS A C 1
ATOM 6454 O O . LYS A 1 811 ? -20.177 -1.058 -51.375 1.00 82.94 811 LYS A O 1
ATOM 6459 N N . PHE A 1 812 ? -20.550 -2.833 -50.047 1.00 81.12 812 PHE A N 1
ATOM 6460 C CA . PHE A 1 812 ? -20.878 -2.065 -48.848 1.00 81.12 812 PHE A CA 1
ATOM 6461 C C . PHE A 1 812 ? -19.710 -1.182 -48.370 1.00 81.12 812 PHE A C 1
ATOM 6463 O O . PHE A 1 812 ? -19.932 -0.083 -47.875 1.00 81.12 812 PHE A O 1
ATOM 6470 N N . ASP A 1 813 ? -18.461 -1.625 -48.549 1.00 77.38 813 ASP A N 1
ATOM 6471 C CA . ASP A 1 813 ? -17.269 -0.836 -48.207 1.00 77.38 813 ASP A CA 1
ATOM 6472 C C . ASP A 1 813 ? -17.043 0.378 -49.124 1.00 77.38 813 ASP A C 1
ATOM 6474 O O . ASP A 1 813 ? -16.441 1.368 -48.710 1.00 77.38 813 ASP A O 1
ATOM 6478 N N . LEU A 1 814 ? -17.517 0.306 -50.370 1.00 72.38 814 LEU A N 1
ATOM 6479 C CA . LEU A 1 814 ? -17.367 1.370 -51.366 1.00 72.38 814 LEU A CA 1
ATOM 6480 C C . LEU A 1 814 ? -18.441 2.467 -51.255 1.00 72.38 814 LEU A C 1
ATOM 6482 O O . LEU A 1 814 ? -18.275 3.512 -51.888 1.00 72.38 814 LEU A O 1
ATOM 6486 N N . GLY A 1 815 ? -19.469 2.265 -50.419 1.00 53.56 815 GLY A N 1
ATOM 6487 C CA . GLY A 1 815 ? -20.600 3.180 -50.227 1.00 53.56 815 GLY A CA 1
ATOM 6488 C C . GLY A 1 815 ? -21.884 2.652 -50.837 1.00 53.56 815 GLY A C 1
ATOM 6489 O O . GLY A 1 815 ? -21.985 2.681 -52.084 1.00 53.56 815 GLY A O 1
#

Radius of gyration: 33.93 Å; chains: 1; bounding box: 84×66×116 Å

Sequence (815 aa):
MFAYRKIKRGSIIKVRDYLPANKGTKYKIPKDFNLDSDVPEQSFSEEVLCCLPKEGQNWQIPEHELKSRLDLRSYNICSVDPPGCTDIDDALHYKDLGGNVCEVGVHIADVSYYVRPDTALDHEAANRGTTVYLCDRRIDMIPDLLSSNLCSLIQHKDRLAFSAIWKMTKDTAEVLEVRFARSIINSKASLTYEKAQEMIDDKSQNGAIHKSLRGLNELAKKLKARRLERGALVLARADEIRFIEVESETFDCDSSLEIQHKRMVETNSMVEEFMLLANISVANKLLEVFPEQALLRRHPKPSKTNFQDLIDSARAKGFEIRPDDGKSLSSTLDKAQLESDYYFNLMLRMIATRCMTPAAYFCSGCFDPQVVSFSHFGLAADLYTHFTSPIRRYADLLVHRLLACAIGSETLDKNMQNKENIQMLCDQINYRHRMAQLASRASTRHHTILYMKSKQELVEDAYVFSIRQNDIQILIPRLAFQHTYTLQPNYAWLYDVDERTQKNIKHNIVLKQFDRLKLHISFSAREDLTLANRLQVRIIEPPLDIPDQIDAIEKDATQRKYLESIESPLEQNIMDMEQKPTIDGDSYEQVKKKIRLGLDSKKSAKPVIVVPGDSLDKYITQDTTILGPGLMRIYDMVVATKSGILKWRNNNLFWVDSHQKRYVAARGECVIGVVRSKGSLHSRVDINSAELATLSLLAFEGANKRNKPNLNVGDLVYAKVLSASKHVETELVCVNSNGKRDGLGVIGDKGGVLISLSIDTVRVLLSPICDLLEKLGQVHRYEIALGMNGRAWINSSDTSTIVQVADMLRKFDLG

Organism: NCBI:txid561515

InterPro domains:
  IPR001900 Ribonuclease II/R [PF00773] (69-407)
  IPR001900 Ribonuclease II/R [SM00955] (69-409)
  IPR004088 K Homology domain, type 1 [PF15985] (752-799)
  IPR012340 Nucleic acid-binding, OB-fold [G3DSA:2.40.50.140] (666-741)
  IPR012340 Nucleic acid-binding, OB-fold [SSF50249] (37-454)
  IPR012340 Nucleic acid-binding, OB-fold [SSF50249] (661-738)
  IPR022966 Ribonuclease II/R, conserved site [PS01175] (376-400)
  IPR036612 K Homology domain, type 1 superfamily [G3DSA:3.30.1370.10] (742-814)
  IPR036612 K Homology domain, type 1 superfamily [SSF54791] (751-811)
  IPR037319 Rrp40, S1 domain [cd05790] (662-747)
  IPR048541 Exosome complex component RRP40, N-terminal domain [PF21261] (621-658)
  IPR050180 RNR Ribonuclease [PTHR23355] (36-540)

Secondary structure (DSSP, 8-state):
------------S-----PPPPTTS--PPPTTTTGGGT---PPPPHHHHTTS-TTGGG----HHHHHHSEE-TTS--EEEE-TT-----EEEEEEE-STTEEEEEEEEE-HHHHS-TTSHHHHHHHHH-B-EE-SS-EE-SS-HIIIIIISS--TTSEEEEEEEEEEEETTT--EEEEEEEEEEEE-SEEEEHHHHHHHHH--S---HHHHHHHHHHHHHHHHHHHHHHTT------TT-EEEEE---SS--SS--EEEEE-PPPHHHHHHHHHHHHHHHHHHHHHHHH-TTT-EEEEBPPPPHHHHHHHHHHHHHTT----TTSHHHHHHHHHH--BTTBHHHHHHHHHHHHHHSPPPEEEEGGGS-TTTS---BGGGTBSS----S-TTTBHHHHHHHHHHHHHTTSSPPPHHHH-HHHHHHHHHHHHHHHHHHHHHHHHHHHHHHHHHHHHTSSEEEEEEEEEE-SSEEEEEEGGGTEEEEEEPPSSTTEEEETTTTEEEETTTTEEE-TT-EEEEEEEE-S-TTS-HHHHEEEEEEETT-----S-SS----TTSHHHHTTS---S--S---S----------SHHHHHHHHTTTS--S-PPPEEE-TT-B-TTT---TT-EE-TTEEEETTEEEE-S-EEEEEETTTEEEEE-SSPPP---TT-EEEEEEEEE-SSEEEEE-SSSSPEEEETTSSTT--SSS-----TT-EEEEEEEEEETTEEEEEESS-TTS--TT-EEE-TT--EEEE--HHHHHHHTSTT-THHHHHHHHS--EEEEETTTEEEEE-S-HHHHHHHHHHHHHHHH-